Protein 6LG1 (pdb70)

InterPro domains:
  IPR002213 UDP-glucuronosyl/UDP-glucosyltransferase [PF00201] (281-412)
  IPR002213 UDP-glucuronosyl/UDP-glucosyltransferase [cd03784] (29-445)
  IPR035595 UDP-glycosyltransferase family, conserved site [PS00375] (358-401)
  IPR050481 UDP-glycosyltransferase, plant-type [PTHR48048] (31-477)

Nearest PDB structures (foldseek):
  6lg1-assembly1_A  TM=1.002E+00  e=9.112E-84  Landoltia punctata
  6lg1-assembly1_B  TM=9.863E-01  e=6.901E-71  Landoltia punctata
  6lf6-assembly1_A  TM=9.374E-01  e=2.890E-48  Zea mays
  6lfn-assembly1_A  TM=9.465E-01  e=1.742E-45  Landoltia punctata
  6jen-assembly2_B  TM=8.978E-01  e=1.172E-30  Phytolacca americana

Sequence (854 aa):
AVPHVALLPSSGMGHLTPFLRLAAALASHGCVITFITPTPVVSAAEARHVEAFISSSPLFRRLEFPLLPFDVSSVVSDDPFFLQFERISRSARHLGPVLSSVSPPLSALILDVTLTSSILPIAAEISLPAYILFTSSAGMLSLCLSYPEIAASGVTIKIPGVAEDLAPSSLPQPLRDPRNLFTGQFIENGRAMARADGIIINTWEALEPATLAALQGSKAVSGFPLVIPVGPLLADLVIPWLDAQPASSVVFVSFGSRTALSAEQLRELAAGLESSGCRFLWVLELLGEGFLQRVEWKGKVVSGWVDQRAVLDHPSVGGFVSHCGWNSVTEAALGGMRVLAWPRHGDQRINAMVVEKSGLGKWPSLWTWEGDDEIVRREEIAGRVAELMASPAAAAAAAKVKEEAVRAATAGGSSQRQLEDLVSRFTCSAVPHVALLPSSGMGHLTPFLRLAAALASHGCVITFITPTPVVSAAEARHVEAFISSSPLFRRLEFPLLPFSDDPFFLQFERISRSARHLGPVLSSVSPPLSALILDVTLTSSILPIAAEISLPAYILFTSSAGMLSLCLSYPEIAASGTIKIPGVAEDLAPSSLPQPLRDPRNLFTGQFIENGRAMARADGIIINTWEALEPATLAALQGSKAVSGFPLVIPVGPLLAAADDLVIPWLDAQPASSVVFVSFGSRTALSAEQLRELAAGLESSGCRFLWVLELLGEGFLQRVEWKGKVVSGWVDQRAVLDHPSVGGFVSHCGWNSVTEAALGGMRVLAWPRHGDQRINAMVVEKSGLGKWPSLWTWEGDDEIVRREEIAGRVAELMASPAAAAAAAKVKEEAVRAATAGGSSQRQLEDLVSRFTCS

Secondary structure (DSSP, 8-state):
---EEEEEPPSSHHHHHHHHHHHHHHHHTT-EEEEEEEES-S-HHHHHHHHHHHHH-TTEEEEEEEPPPP-GGG--TT-HHHHHHHHHHHTHHHHHHHHHH-SSPPSEEEEESTTHHHHHHHHHHTT--EEEEE-S-HHHHHHHHHHHHHHT-------TTT-SS--GGGS-GGGGSSSSHHHHHHHHHHHHHHHSSEEEES--TTTSHHHHHHHHHH--STTS-SEEE-PPP----HHHHHHHSPTT-EEEEE--S-----HHHHHHHHHHHHHH-SEEEEE---S-SSHHHHTTTTEEEE-S---HHHHHH-SSEEEEEE---HHHHHHHHHHT-EEEE---STTHHHHHHHHHHHTSEE--TTSPPSSS--PPPHHHHHHHHHHHHH-HHHHHHHHHHHHHHHHHHSTTSHHHHHHHHHHHHHS--/---EEEEE--SSHHHHHHHHHHHHHHHHTT-EEEEEEEES-S-HHHHHHHHHHHHH-TTEEEEEEE-------HHHHHHHHHHHTHHHHHHHHHH-SSPPSEEEEESTTHHHHHHHHHHTT--EEEEE-S-HHHHHHHHHHHHHHHT----BTTTBSS--GGGS-GGGGSSSSHHHHHHHHHHHHHHHSSEEEES--TTTSHHHHHHHHH-EETTTEESEEE-PPP---GGGGTHHHHHHSPTT-EEEEE--S-----HHHHHHHHHHHHHH-SEEEEE---SSTTHHHHHTTTEEEE-S---HHHHHT-TTEEEEEE---HHHHHHHHHHT-EEEE---STTHHHHHHHHHHHTSEE--TTS--SS--PPPPHHHHHHHHHHHHH-HHHHHHHHHHHHHHHHHHSTTSHHHHHHHHHHHHHS--

Radius of gyration: 30.77 Å; Cα contacts (8 Å, |Δi|>4): 1599; chains: 2; bounding box: 65×86×75 Å

Solvent-accessible surface area: 35211 Å² total; per-residue (Å²): 140,71,15,4,0,0,0,20,27,25,55,23,31,32,55,7,26,1,0,10,49,2,0,28,29,5,9,98,45,45,2,23,0,7,3,1,32,47,44,110,57,101,34,78,80,38,37,84,81,24,61,67,36,35,86,80,25,119,68,17,99,78,58,72,20,104,32,56,105,92,67,96,110,81,76,87,101,100,29,109,138,58,74,48,56,97,34,54,14,60,14,9,104,68,10,5,94,44,4,74,86,20,92,52,109,19,27,1,0,4,1,0,17,39,16,0,28,28,4,17,69,12,3,81,142,52,99,23,56,5,19,0,0,8,15,9,0,0,3,16,0,3,3,9,44,32,25,28,98,20,68,93,87,57,127,57,31,51,6,90,20,30,35,55,46,7,18,51,26,5,12,4,48,51,3,80,86,103,98,52,74,56,6,31,29,26,37,111,20,2,54,1,1,40,168,2,43,0,1,5,0,6,0,2,80,43,15,11,80,72,7,7,63,41,8,128,55,58,64,51,4,108,89,39,72,6,16,8,15,12,0,3,12,103,96,118,149,5,53,82,50,0,92,83,20,66,83,63,23,0,0,1,3,7,17,34,78,66,47,72,27,36,55,118,6,28,44,20,8,15,17,0,2,35,70,22,49,24,68,1,0,17,18,98,149,93,110,27,132,26,19,92,82,148,2,65,170,21,7,26,42,29,91,48,192,22,79,34,64,37,0,8,104,26,97,3,8,8,0,0,6,0,15,0,12,8,27,7,1,6,21,0,0,47,22,15,10,19,0,0,0,3,1,12,74,18,35,9,14,9,0,0,17,15,0,6,75,33,18,0,6,16,12,0,24,58,8,17,10,69,52,48,111,118,50,8,132,79,87,44,4,13,40,31,2,27,20,1,27,39,1,75,24,11,40,63,35,0,48,110,15,81,98,71,0,63,79,6,15,71,90,75,8,52,2,67,53,32,13,61,68,2,25,54,91,23,63,94,169,144,71,18,3,0,0,0,14,18,25,58,22,21,34,48,11,31,1,0,20,25,2,0,30,28,4,14,95,51,45,0,14,0,7,1,3,28,51,46,104,62,102,31,85,73,34,38,81,75,20,60,64,42,20,87,89,28,113,82,22,96,66,59,85,11,97,14,74,72,150,147,103,32,112,174,86,78,35,80,103,18,55,15,49,15,13,99,61,13,3,94,42,6,76,90,30,91,61,115,20,26,0,0,1,0,0,19,52,15,0,33,24,4,20,79,13,0,76,141,57,101,23,48,4,15,0,1,8,21,8,0,0,6,20,0,3,8,9,37,24,30,33,93,33,62,95,96,79,77,53,55,13,87,7,45,22,64,55,10,27,48,31,8,14,5,37,61,3,97,67,113,100,45,82,65,8,38,42,18,38,104,26,2,46,10,1,54,169,2,52,0,0,2,0,4,0,0,96,46,8,8,79,70,7,15,65,47,11,132,58,32,164,6,91,69,79,27,57,4,11,1,18,10,0,4,11,114,102,120,33,16,64,76,0,60,82,42,0,91,81,26,62,80,56,22,0,0,0,1,3,8,35,77,65,42,74,30,70,64,130,10,35,47,51,7,10,40,0,2,57,68,9,64,24,84,0,0,6,16,90,146,50,110,30,131,35,25,87,86,142,2,58,96,62,1,29,33,24,90,36,162,17,65,32,49,40,0,3,102,30,96,3,0,4,0,0,7,0,15,0,12,11,19,9,0,1,16,0,0,32,16,13,21,19,1,4,0,4,5,14,62,16,30,10,14,6,0,0,20,15,0,7,66,33,24,0,8,22,12,2,21,60,14,20,13,78,56,54,138,116,89,9,156,9,74,52,4,11,36,31,3,32,33,6,22,47,0,77,26,14,38,68,38,0,50,138,10,87,114,74,0,63,70,9,22,74,77,74,12,52,3,79,52,52,15,67,95,4,17,52,93,18,78,81,168

Organism: Landoltia punctata (NCBI:txid50518)

B-factor: mean 77.18, std 18.78, range [30.0, 164.06]

Structure (mmCIF, N/CA/C/O backbone):
data_6LG1
#
_entry.id   6LG1
#
_cell.length_a   77.447
_cell.length_b   87.703
_cell.length_c   201.328
_cell.angle_alpha   90.000
_cell.angle_beta   90.000
_cell.angle_gamma   90.000
#
_symmetry.space_group_name_H-M   'P 21 21 21'
#
loop_
_entity.id
_entity.type
_entity.pdbx_description
1 polymer LpCGTa
2 non-polymer "URIDINE-5'-DIPHOSPHATE"
3 water water
#
loop_
_atom_site.group_PDB
_atom_site.id
_atom_site.type_symbol
_atom_site.label_atom_id
_atom_site.label_alt_id
_atom_site.label_comp_id
_atom_site.label_asym_id
_atom_site.label_entity_id
_atom_site.label_seq_id
_atom_site.pdbx_PDB_ins_code
_atom_site.Cartn_x
_atom_site.Cartn_y
_atom_site.Cartn_z
_atom_site.occupancy
_atom_site.B_iso_or_equiv
_atom_site.auth_seq_id
_atom_site.auth_comp_id
_atom_site.auth_asym_id
_atom_site.auth_atom_id
_atom_site.pdbx_PDB_model_num
ATOM 1 N N . ALA A 1 28 ? -29.405 -23.676 -9.468 1.00 101.17 27 ALA A N 1
ATOM 2 C CA . ALA A 1 28 ? -28.430 -24.541 -8.767 1.00 95.38 27 ALA A CA 1
ATOM 3 C C . ALA A 1 28 ? -28.064 -23.904 -7.428 1.00 100.94 27 ALA A C 1
ATOM 4 O O . ALA A 1 28 ? -28.281 -22.696 -7.274 1.00 104.50 27 ALA A O 1
ATOM 6 N N . VAL A 1 29 ? -27.555 -24.704 -6.492 1.00 98.00 28 VAL A N 1
ATOM 7 C CA . VAL A 1 29 ? -27.154 -24.161 -5.165 1.00 93.17 28 VAL A CA 1
ATOM 8 C C . VAL A 1 29 ? -25.933 -23.284 -5.411 1.00 89.48 28 VAL A C 1
ATOM 9 O O . VAL A 1 29 ? -25.068 -23.708 -6.175 1.00 85.50 28 VAL A O 1
ATOM 11 N N . PRO A 1 30 ? -25.830 -22.099 -4.782 1.00 89.35 29 PRO A N 1
ATOM 12 C CA . PRO A 1 30 ? -24.701 -21.203 -4.999 1.00 86.81 29 PRO A CA 1
ATOM 13 C C . PRO A 1 30 ? -23.374 -21.827 -4.563 1.00 82.63 29 PRO A C 1
ATOM 14 O O . PRO A 1 30 ? -23.345 -22.480 -3.560 1.00 80.71 29 PRO A O 1
ATOM 18 N N . HIS A 1 31 ? -22.329 -21.582 -5.353 1.00 83.37 30 HIS A N 1
ATOM 19 C CA . HIS A 1 31 ? -20.977 -22.083 -5.137 1.00 78.87 30 HIS A CA 1
ATOM 20 C C . HIS A 1 31 ? -20.053 -20.881 -5.020 1.00 81.67 30 HIS A C 1
ATOM 21 O O . HIS A 1 31 ? -20.029 -20.019 -5.908 1.00 78.28 30 HIS A O 1
ATOM 28 N N . VAL A 1 32 ? -19.327 -20.805 -3.914 1.00 82.90 31 VAL A N 1
ATOM 29 C CA . VAL A 1 32 ? -18.487 -19.661 -3.598 1.00 75.92 31 VAL A CA 1
ATOM 30 C C . VAL A 1 32 ? -17.051 -20.148 -3.452 1.00 78.92 31 VAL A C 1
ATOM 31 O O . VAL A 1 32 ? -16.804 -21.253 -2.949 1.00 79.34 31 VAL A O 1
ATOM 35 N N . ALA A 1 33 ? -16.110 -19.327 -3.912 1.00 75.23 32 ALA A N 1
ATOM 36 C CA . ALA A 1 33 ? -14.689 -19.634 -3.876 1.00 75.51 32 ALA A CA 1
ATOM 37 C C . ALA A 1 33 ? -13.981 -18.736 -2.864 1.00 74.24 32 ALA A C 1
ATOM 38 O O . ALA A 1 33 ? -14.112 -17.508 -2.921 1.00 70.50 32 ALA A O 1
ATOM 40 N N . LEU A 1 34 ? -13.221 -19.348 -1.959 1.00 68.57 33 LEU A N 1
ATOM 41 C CA . LEU A 1 34 ? -12.493 -18.643 -0.914 1.00 64.55 33 LEU A CA 1
ATOM 42 C C . LEU A 1 34 ? -10.997 -18.758 -1.159 1.00 69.47 33 LEU A C 1
ATOM 43 O O . LEU A 1 34 ? -10.475 -19.864 -1.333 1.00 74.54 33 LEU A O 1
ATOM 48 N N . LEU A 1 35 ? -10.304 -17.626 -1.159 1.00 68.07 34 LEU A N 1
ATOM 49 C CA . LEU A 1 35 ? -8.857 -17.592 -1.353 1.00 68.91 34 LEU A CA 1
ATOM 50 C C . LEU A 1 35 ? -8.224 -16.816 -0.201 1.00 74.52 34 LEU A C 1
ATOM 51 O O . LEU A 1 35 ? -7.882 -15.630 -0.333 1.00 74.85 34 LEU A O 1
ATOM 56 N N . PRO A 1 36 ? -8.078 -17.452 0.959 1.00 69.09 35 PRO A N 1
ATOM 57 C CA . PRO A 1 36 ? -7.595 -16.733 2.142 1.00 73.05 35 PRO A CA 1
ATOM 58 C C . PRO A 1 36 ? -6.092 -16.497 2.069 1.00 72.27 35 PRO A C 1
ATOM 59 O O . PRO A 1 36 ? -5.366 -17.222 1.387 1.00 74.01 35 PRO A O 1
ATOM 63 N N . SER A 1 37 ? -5.619 -15.475 2.783 1.00 70.78 36 SER A N 1
ATOM 64 C CA . SER A 1 37 ? -4.178 -15.354 2.956 1.00 73.54 36 SER A CA 1
ATOM 65 C C . SER A 1 37 ? -3.710 -16.148 4.172 1.00 70.08 36 SER A C 1
ATOM 66 O O . SER A 1 37 ? -4.497 -16.597 5.000 1.00 73.12 36 SER A O 1
ATOM 68 N N . SER A 1 38 ? -2.396 -16.301 4.268 1.00 73.87 37 SER A N 1
ATOM 69 C CA . SER A 1 38 ? -1.765 -17.033 5.355 1.00 68.33 37 SER A CA 1
ATOM 70 C C . SER A 1 38 ? -2.001 -16.349 6.701 1.00 68.78 37 SER A C 1
ATOM 71 O O . SER A 1 38 ? -2.140 -15.127 6.790 1.00 73.65 37 SER A O 1
ATOM 73 N N . GLY A 1 39 ? -2.053 -17.147 7.761 1.00 71.19 38 GLY A N 1
ATOM 74 C CA . GLY A 1 39 ? -2.111 -16.592 9.104 1.00 66.62 38 GLY A CA 1
ATOM 75 C C . GLY A 1 39 ? -3.424 -16.849 9.808 1.00 65.12 38 GLY A C 1
ATOM 76 O O . GLY A 1 39 ? -4.482 -16.645 9.215 1.00 67.82 38 GLY A O 1
ATOM 77 N N . MET A 1 40 ? -3.390 -17.280 11.072 1.00 67.13 39 MET A N 1
ATOM 78 C CA . MET A 1 40 ? -4.640 -17.638 11.745 1.00 64.16 39 MET A CA 1
ATOM 79 C C . MET A 1 40 ? -5.554 -16.438 11.909 1.00 65.81 39 MET A C 1
ATOM 80 O O . MET A 1 40 ? -6.778 -16.578 11.921 1.00 69.89 39 MET A O 1
ATOM 85 N N . GLY A 1 41 ? -4.989 -15.257 12.084 1.00 63.83 40 GLY A N 1
ATOM 86 C CA . GLY A 1 41 ? -5.835 -14.087 12.192 1.00 67.43 40 GLY A CA 1
ATOM 87 C C . GLY A 1 41 ? -6.615 -13.822 10.918 1.00 67.37 40 GLY A C 1
ATOM 88 O O . GLY A 1 41 ? -7.729 -13.299 10.953 1.00 65.01 40 GLY A O 1
ATOM 89 N N . HIS A 1 42 ? -6.039 -14.167 9.775 1.00 67.02 41 HIS A N 1
ATOM 90 C CA . HIS A 1 42 ? -6.784 -13.998 8.536 1.00 70.11 41 HIS A CA 1
ATOM 91 C C . HIS A 1 42 ? -7.600 -15.244 8.233 1.00 65.36 41 HIS A C 1
ATOM 92 O O . HIS A 1 42 ? -8.698 -15.166 7.673 1.00 64.98 41 HIS A O 1
ATOM 99 N N . LEU A 1 43 ? -7.109 -16.397 8.649 1.00 61.15 42 LEU A N 1
ATOM 100 C CA . LEU A 1 43 ? -7.759 -17.632 8.257 1.00 62.56 42 LEU A CA 1
ATOM 101 C C . LEU A 1 43 ? -9.043 -17.844 9.028 1.00 64.33 42 LEU A C 1
ATOM 102 O O . LEU A 1 43 ? -10.042 -18.307 8.469 1.00 68.27 42 LEU A O 1
ATOM 107 N N . THR A 1 44 ? -9.042 -17.492 10.306 1.00 68.52 43 THR A N 1
ATOM 108 C CA . THR A 1 44 ? -10.227 -17.721 11.124 1.00 67.98 43 THR A CA 1
ATOM 109 C C . THR A 1 44 ? -11.483 -17.072 10.573 1.00 64.13 43 THR A C 1
ATOM 110 O O . THR A 1 44 ? -12.503 -17.777 10.464 1.00 65.11 43 THR A O 1
ATOM 114 N N . PRO A 1 45 ? -11.500 -15.792 10.198 1.00 61.71 44 PRO A N 1
ATOM 115 C CA . PRO A 1 45 ? -12.724 -15.268 9.571 1.00 65.80 44 PRO A CA 1
ATOM 116 C C . PRO A 1 45 ? -13.161 -16.076 8.358 1.00 67.65 44 PRO A C 1
ATOM 117 O O . PRO A 1 45 ? -14.352 -16.397 8.252 1.00 68.02 44 PRO A O 1
ATOM 121 N N . PHE A 1 46 ? -12.247 -16.430 7.445 1.00 65.86 45 PHE A N 1
ATOM 122 C CA . PHE A 1 46 ? -12.674 -17.178 6.269 1.00 65.37 45 PHE A CA 1
ATOM 123 C C . PHE A 1 46 ? -13.430 -18.421 6.675 1.00 64.68 45 PHE A C 1
ATOM 124 O O . PHE A 1 46 ? -14.542 -18.656 6.198 1.00 66.68 45 PHE A O 1
ATOM 132 N N . LEU A 1 47 ? -12.869 -19.194 7.600 1.00 63.09 46 LEU A N 1
ATOM 133 C CA . LEU A 1 47 ? -13.516 -20.426 8.019 1.00 64.85 46 LEU A CA 1
ATOM 134 C C . LEU A 1 47 ? -14.871 -20.136 8.643 1.00 64.57 46 LEU A C 1
ATOM 135 O O . LEU A 1 47 ? -15.875 -20.770 8.301 1.00 63.95 46 LEU A O 1
ATOM 140 N N . ARG A 1 48 ? -14.924 -19.143 9.525 1.00 66.39 47 ARG A N 1
ATOM 141 C CA . ARG A 1 48 ? -16.188 -18.769 10.143 1.00 69.53 47 ARG A CA 1
ATOM 142 C C . ARG A 1 48 ? -17.187 -18.257 9.102 1.00 67.86 47 ARG A C 1
ATOM 143 O O . ARG A 1 48 ? -18.373 -18.607 9.148 1.00 66.94 47 ARG A O 1
ATOM 151 N N . LEU A 1 49 ? -16.719 -17.480 8.120 1.00 64.99 48 LEU A N 1
ATOM 152 C CA . LEU A 1 49 ? -17.612 -17.044 7.047 1.00 61.58 48 LEU A CA 1
ATOM 153 C C . LEU A 1 49 ? -18.069 -18.221 6.204 1.00 64.71 48 LEU A C 1
ATOM 154 O O . LEU A 1 49 ? -19.247 -18.309 5.847 1.00 66.10 48 LEU A O 1
ATOM 159 N N . ALA A 1 50 ? -17.145 -19.126 5.862 1.00 67.77 49 ALA A N 1
ATOM 160 C CA . ALA A 1 50 ? -17.495 -20.340 5.123 1.00 65.63 49 ALA A CA 1
ATOM 161 C C . ALA A 1 50 ? -18.583 -21.138 5.832 1.00 67.11 49 ALA A C 1
ATOM 162 O O . ALA A 1 50 ? -19.556 -21.565 5.202 1.00 68.32 49 ALA A O 1
ATOM 164 N N . ALA A 1 51 ? -18.442 -21.344 7.144 1.00 67.11 50 ALA A N 1
ATOM 165 C CA . ALA A 1 51 ? -19.477 -22.043 7.904 1.00 66.61 50 ALA A CA 1
ATOM 166 C C . ALA A 1 51 ? -20.804 -21.287 7.868 1.00 66.53 50 ALA A C 1
ATOM 167 O O . ALA A 1 51 ? -21.867 -21.890 7.675 1.00 65.63 50 ALA A O 1
ATOM 169 N N . ALA A 1 52 ? -20.763 -19.964 8.048 1.00 63.68 51 ALA A N 1
ATOM 170 C CA . ALA A 1 52 ? -21.981 -19.163 7.994 1.00 64.82 51 ALA A CA 1
ATOM 171 C C . ALA A 1 52 ? -22.645 -19.254 6.625 1.00 70.68 51 ALA A C 1
ATOM 172 O O . ALA A 1 52 ? -23.856 -19.490 6.523 1.00 73.92 51 ALA A O 1
ATOM 174 N N . LEU A 1 53 ? -21.869 -19.065 5.561 1.00 68.95 52 LEU A N 1
ATOM 175 C CA . LEU A 1 53 ? -22.404 -19.206 4.213 1.00 68.29 52 LEU A CA 1
ATOM 176 C C . LEU A 1 53 ? -22.969 -20.601 3.975 1.00 70.56 52 LEU A C 1
ATOM 177 O O . LEU A 1 53 ? -24.080 -20.741 3.458 1.00 71.73 52 LEU A O 1
ATOM 182 N N . ALA A 1 54 ? -22.220 -21.647 4.330 1.00 69.67 53 ALA A N 1
ATOM 183 C CA . ALA A 1 54 ? -22.756 -22.999 4.190 1.00 66.44 53 ALA A CA 1
ATOM 184 C C . ALA A 1 54 ? -24.079 -23.147 4.936 1.00 71.07 53 ALA A C 1
ATOM 185 O O . ALA A 1 54 ? -25.028 -23.728 4.406 1.00 69.53 53 ALA A O 1
ATOM 187 N N . SER A 1 55 ? -24.169 -22.605 6.158 1.00 75.55 54 SER A N 1
ATOM 188 C CA . SER A 1 55 ? -25.409 -22.693 6.929 1.00 75.18 54 SER A CA 1
ATOM 189 C C . SER A 1 55 ? -26.592 -22.153 6.138 1.00 73.01 54 SER A C 1
ATOM 190 O O . SER A 1 55 ? -27.675 -22.747 6.134 1.00 73.25 54 SER A O 1
ATOM 193 N N . HIS A 1 56 ? -26.407 -21.022 5.473 1.00 67.30 55 HIS A N 1
ATOM 194 C CA . HIS A 1 56 ? -27.449 -20.456 4.628 1.00 71.31 55 HIS A CA 1
ATOM 195 C C . HIS A 1 56 ? -27.352 -21.032 3.206 1.00 74.97 55 HIS A C 1
ATOM 196 O O . HIS A 1 56 ? -27.383 -20.326 2.192 1.00 84.39 55 HIS A O 1
ATOM 199 N N . GLY A 1 57 ? -27.211 -22.352 3.149 1.00 66.37 56 GLY A N 1
ATOM 200 C CA . GLY A 1 57 ? -27.369 -23.064 1.888 1.00 71.82 56 GLY A CA 1
ATOM 201 C C . GLY A 1 57 ? -26.305 -22.823 0.841 1.00 73.25 56 GLY A C 1
ATOM 202 O O . GLY A 1 57 ? -26.627 -22.730 -0.350 1.00 81.16 56 GLY A O 1
ATOM 203 N N . CYS A 1 58 ? -25.041 -22.757 1.235 1.00 73.74 57 CYS A N 1
ATOM 204 C CA . CYS A 1 58 ? -23.985 -22.563 0.249 1.00 74.66 57 CYS A CA 1
ATOM 205 C C . CYS A 1 58 ? -22.961 -23.693 0.273 1.00 74.84 57 CYS A C 1
ATOM 206 O O . CYS A 1 58 ? -22.704 -24.318 1.305 1.00 75.25 57 CYS A O 1
ATOM 209 N N . VAL A 1 59 ? -22.368 -23.941 -0.886 1.00 77.40 58 VAL A N 1
ATOM 210 C CA . VAL A 1 59 ? -21.222 -24.835 -1.011 1.00 79.66 58 VAL A CA 1
ATOM 211 C C . VAL A 1 59 ? -19.987 -23.966 -1.239 1.00 78.72 58 VAL A C 1
ATOM 212 O O . VAL A 1 59 ? -19.961 -23.118 -2.144 1.00 73.64 58 VAL A O 1
ATOM 216 N N . ILE A 1 60 ? -18.992 -24.131 -0.373 1.00 78.15 59 ILE A N 1
ATOM 217 C CA . ILE A 1 60 ? -17.817 -23.279 -0.368 1.00 74.23 59 ILE A CA 1
ATOM 218 C C . ILE A 1 60 ? -16.644 -24.108 -0.839 1.00 73.43 59 ILE A C 1
ATOM 219 O O . ILE A 1 60 ? -16.380 -25.195 -0.308 1.00 74.82 59 ILE A O 1
ATOM 224 N N . THR A 1 61 ? -15.945 -23.553 -1.822 1.00 73.22 60 THR A N 1
ATOM 225 C CA . THR A 1 61 ? -14.711 -24.174 -2.339 1.00 78.93 60 THR A CA 1
ATOM 226 C C . THR A 1 61 ? -13.549 -23.280 -1.926 1.00 75.28 60 THR A C 1
ATOM 227 O O . THR A 1 61 ? -13.541 -22.107 -2.301 1.00 68.67 60 THR A O 1
ATOM 231 N N . PHE A 1 62 ? -12.644 -23.848 -1.142 1.00 75.26 61 PHE A N 1
ATOM 232 C CA . PHE A 1 62 ? -11.452 -23.192 -0.653 1.00 71.46 61 PHE A CA 1
ATOM 233 C C . PHE A 1 62 ? -10.334 -23.343 -1.662 1.00 73.34 61 PHE A C 1
ATOM 234 O O . PHE A 1 62 ? -9.917 -24.466 -1.957 1.00 76.51 61 PHE A O 1
ATOM 242 N N . ILE A 1 63 ? -9.839 -22.224 -2.176 1.00 69.29 62 ILE A N 1
ATOM 243 C CA . ILE A 1 63 ? -8.679 -22.245 -3.052 1.00 70.42 62 ILE A CA 1
ATOM 244 C C . ILE A 1 63 ? -7.464 -22.190 -2.145 1.00 72.50 62 ILE A C 1
ATOM 245 O O . ILE A 1 63 ? -7.147 -21.143 -1.590 1.00 77.28 62 ILE A O 1
ATOM 250 N N . THR A 1 64 ? -6.799 -23.319 -1.968 1.00 75.18 63 THR A N 1
ATOM 251 C CA . THR A 1 64 ? -5.625 -23.379 -1.134 1.00 77.86 63 THR A CA 1
ATOM 252 C C . THR A 1 64 ? -4.423 -23.679 -2.014 1.00 84.34 63 THR A C 1
ATOM 253 O O . THR A 1 64 ? -4.444 -24.668 -2.753 1.00 92.71 63 THR A O 1
ATOM 256 N N . PRO A 1 65 ? -3.362 -22.889 -1.949 1.00 80.63 64 PRO A N 1
ATOM 257 C CA . PRO A 1 65 ? -2.189 -23.137 -2.786 1.00 83.83 64 PRO A CA 1
ATOM 258 C C . PRO A 1 65 ? -1.311 -24.263 -2.248 1.00 89.73 64 PRO A C 1
ATOM 259 O O . PRO A 1 65 ? -1.355 -24.623 -1.072 1.00 89.08 64 PRO A O 1
ATOM 263 N N . THR A 1 66 ? -0.491 -24.810 -3.149 1.00 93.37 65 THR A N 1
ATOM 264 C CA . THR A 1 66 ? 0.537 -25.789 -2.826 1.00 90.23 65 THR A CA 1
ATOM 265 C C . THR A 1 66 ? 1.896 -25.277 -3.291 1.00 98.92 65 THR A C 1
ATOM 266 O O . THR A 1 66 ? 2.045 -24.909 -4.475 1.00 93.32 65 THR A O 1
ATOM 269 N N . PRO A 1 67 ? 2.930 -25.265 -2.416 1.00 103.87 66 PRO A N 1
ATOM 270 C CA . PRO A 1 67 ? 3.050 -25.837 -1.060 1.00 97.17 66 PRO A CA 1
ATOM 271 C C . PRO A 1 67 ? 2.366 -25.016 0.024 1.00 94.45 66 PRO A C 1
ATOM 272 O O . PRO A 1 67 ? 2.394 -23.789 -0.063 1.00 96.91 66 PRO A O 1
ATOM 276 N N . VAL A 1 68 ? 1.778 -25.670 1.030 1.00 96.82 67 VAL A N 1
ATOM 277 C CA . VAL A 1 68 ? 1.100 -24.923 2.085 1.00 100.87 67 VAL A CA 1
ATOM 278 C C . VAL A 1 68 ? 2.117 -24.064 2.814 1.00 97.79 67 VAL A C 1
ATOM 279 O O . VAL A 1 68 ? 3.258 -24.483 3.048 1.00 99.72 67 VAL A O 1
ATOM 281 N N . VAL A 1 69 ? 1.717 -22.834 3.139 1.00 96.54 68 VAL A N 1
ATOM 282 C CA . VAL A 1 69 ? 2.591 -21.947 3.905 1.00 101.36 68 VAL A CA 1
ATOM 283 C C . VAL A 1 69 ? 2.967 -22.590 5.236 1.00 98.40 68 VAL A C 1
ATOM 284 O O . VAL A 1 69 ? 4.146 -22.670 5.607 1.00 88.77 68 VAL A O 1
ATOM 288 N N . SER A 1 70 ? 1.961 -23.062 5.968 1.00 100.00 69 SER A N 1
ATOM 289 C CA . SER A 1 70 ? 2.134 -23.667 7.278 1.00 97.47 69 SER A CA 1
ATOM 290 C C . SER A 1 70 ? 1.428 -25.014 7.306 1.00 91.68 69 SER A C 1
ATOM 291 O O . SER A 1 70 ? 0.275 -25.126 6.879 1.00 92.50 69 SER A O 1
ATOM 294 N N . ALA A 1 71 ? 2.119 -26.038 7.797 1.00 87.90 70 ALA A N 1
ATOM 295 C CA . ALA A 1 71 ? 1.436 -27.300 8.024 1.00 87.26 70 ALA A CA 1
ATOM 296 C C . ALA A 1 71 ? 0.336 -27.128 9.065 1.00 83.22 70 ALA A C 1
ATOM 297 O O . ALA A 1 71 ? -0.796 -27.581 8.860 1.00 82.24 70 ALA A O 1
ATOM 299 N N . ALA A 1 72 ? 0.635 -26.428 10.165 1.00 82.80 71 ALA A N 1
ATOM 300 C CA . ALA A 1 72 ? -0.327 -26.331 11.262 1.00 84.35 71 ALA A CA 1
ATOM 301 C C . ALA A 1 72 ? -1.619 -25.664 10.809 1.00 81.74 71 ALA A C 1
ATOM 302 O O . ALA A 1 72 ? -2.715 -26.142 11.121 1.00 77.55 71 ALA A O 1
ATOM 304 N N . GLU A 1 73 ? -1.513 -24.564 10.065 1.00 80.17 72 GLU A N 1
ATOM 305 C CA . GLU A 1 73 ? -2.707 -23.966 9.475 1.00 79.79 72 GLU A CA 1
ATOM 306 C C . GLU A 1 73 ? -3.374 -24.923 8.490 1.00 78.62 72 GLU A C 1
ATOM 307 O O . GLU A 1 73 ? -4.602 -25.069 8.486 1.00 72.50 72 GLU A O 1
ATOM 313 N N . ALA A 1 74 ? -2.578 -25.600 7.663 1.00 81.39 73 ALA A N 1
ATOM 314 C CA . ALA A 1 74 ? -3.147 -26.497 6.669 1.00 81.94 73 ALA A CA 1
ATOM 315 C C . ALA A 1 74 ? -3.927 -27.628 7.321 1.00 82.66 73 ALA A C 1
ATOM 316 O O . ALA A 1 74 ? -4.965 -28.050 6.798 1.00 86.82 73 ALA A O 1
ATOM 318 N N . ARG A 1 75 ? -3.438 -28.149 8.453 1.00 80.03 74 ARG A N 1
ATOM 319 C CA . ARG A 1 75 ? -4.172 -29.199 9.163 1.00 81.64 74 ARG A CA 1
ATOM 320 C C . ARG A 1 75 ? -5.497 -28.673 9.706 1.00 81.00 74 ARG A C 1
ATOM 321 O O . ARG A 1 75 ? -6.509 -29.385 9.706 1.00 78.35 74 ARG A O 1
ATOM 324 N N . HIS A 1 76 ? -5.506 -27.422 10.173 1.00 84.91 75 HIS A N 1
ATOM 325 C CA . HIS A 1 76 ? -6.734 -26.801 10.651 1.00 77.93 75 HIS A CA 1
ATOM 326 C C . HIS A 1 76 ? -7.771 -26.730 9.540 1.00 74.30 75 HIS A C 1
ATOM 327 O O . HIS A 1 76 ? -8.926 -27.119 9.737 1.00 74.10 75 HIS A O 1
ATOM 334 N N . VAL A 1 77 ? -7.359 -26.268 8.354 1.00 76.34 76 VAL A N 1
ATOM 335 C CA . VAL A 1 77 ? -8.242 -26.199 7.186 1.00 75.16 76 VAL A CA 1
ATOM 336 C C . VAL A 1 77 ? -8.723 -27.590 6.762 1.00 78.96 76 VAL A C 1
ATOM 337 O O . VAL A 1 77 ? -9.907 -27.791 6.469 1.00 76.30 76 VAL A O 1
ATOM 341 N N . GLU A 1 78 ? -7.813 -28.566 6.691 1.00 78.23 77 GLU A N 1
ATOM 342 C CA . GLU A 1 78 ? -8.213 -29.914 6.301 1.00 74.19 77 GLU A CA 1
ATOM 343 C C . GLU A 1 78 ? -9.299 -30.455 7.230 1.00 76.88 77 GLU A C 1
ATOM 344 O O . GLU A 1 78 ? -10.293 -31.026 6.765 1.00 77.91 77 GLU A O 1
ATOM 346 N N . ALA A 1 79 ? -9.150 -30.246 8.544 1.00 74.20 78 ALA A N 1
ATOM 347 C CA . ALA A 1 79 ? -10.173 -30.683 9.495 1.00 75.82 78 ALA A CA 1
ATOM 348 C C . ALA A 1 79 ? -11.506 -29.997 9.241 1.00 77.45 78 ALA A C 1
ATOM 349 O O . ALA A 1 79 ? -12.573 -30.602 9.398 1.00 79.27 78 ALA A O 1
ATOM 351 N N . PHE A 1 80 ? -11.461 -28.730 8.859 1.00 78.86 79 PHE A N 1
ATOM 352 C CA . PHE A 1 80 ? -12.678 -28.006 8.528 1.00 78.25 79 PHE A CA 1
ATOM 353 C C . PHE A 1 80 ? -13.379 -28.616 7.312 1.00 75.71 79 PHE A C 1
ATOM 354 O O . PHE A 1 80 ? -14.599 -28.812 7.328 1.00 73.77 79 PHE A O 1
ATOM 362 N N . ILE A 1 81 ? -12.624 -28.941 6.256 1.00 75.62 80 ILE A N 1
ATOM 363 C CA . ILE A 1 81 ? -13.222 -29.499 5.043 1.00 77.76 80 ILE A CA 1
ATOM 364 C C . ILE A 1 81 ? -13.861 -30.849 5.346 1.00 82.86 80 ILE A C 1
ATOM 365 O O . ILE A 1 81 ? -14.887 -31.224 4.758 1.00 85.72 80 ILE A O 1
ATOM 370 N N . SER A 1 82 ? -13.270 -31.589 6.286 1.00 82.02 81 SER A N 1
ATOM 371 C CA . SER A 1 82 ? -13.773 -32.911 6.635 1.00 79.77 81 SER A CA 1
ATOM 372 C C . SER A 1 82 ? -15.127 -32.822 7.314 1.00 80.94 81 SER A C 1
ATOM 373 O O . SER A 1 82 ? -15.900 -33.786 7.289 1.00 76.61 81 SER A O 1
ATOM 375 N N . SER A 1 83 ? -15.440 -31.659 7.894 1.00 87.23 82 SER A N 1
ATOM 376 C CA . SER A 1 83 ? -16.657 -31.521 8.687 1.00 85.73 82 SER A CA 1
ATOM 377 C C . SER A 1 83 ? -17.891 -31.774 7.851 1.00 89.39 82 SER A C 1
ATOM 378 O O . SER A 1 83 ? -18.881 -32.321 8.351 1.00 95.25 82 SER A O 1
ATOM 381 N N . SER A 1 84 ? -17.870 -31.394 6.582 1.00 85.54 83 SER A N 1
ATOM 382 C CA . SER A 1 84 ? -19.137 -31.514 5.891 1.00 86.46 83 SER A CA 1
ATOM 383 C C . SER A 1 84 ? -18.933 -31.598 4.391 1.00 86.95 83 SER A C 1
ATOM 384 O O . SER A 1 84 ? -17.871 -31.233 3.861 1.00 84.79 83 SER A O 1
ATOM 387 N N . PRO A 1 85 ? -19.931 -32.099 3.683 1.00 85.80 84 PRO A N 1
ATOM 388 C CA . PRO A 1 85 ? -19.867 -32.156 2.228 1.00 86.84 84 PRO A CA 1
ATOM 389 C C . PRO A 1 85 ? -19.920 -30.799 1.554 1.00 86.27 84 PRO A C 1
ATOM 390 O O . PRO A 1 85 ? -19.464 -30.669 0.411 1.00 92.03 84 PRO A O 1
ATOM 394 N N . LEU A 1 86 ? -20.456 -29.780 2.231 1.00 82.29 85 LEU A N 1
ATOM 395 C CA . LEU A 1 86 ? -20.584 -28.455 1.628 1.00 81.90 85 LEU A CA 1
ATOM 396 C C . LEU A 1 86 ? -19.233 -27.760 1.469 1.00 80.05 85 LEU A C 1
ATOM 397 O O . LEU A 1 86 ? -19.061 -26.913 0.587 1.00 85.20 85 LEU A O 1
ATOM 402 N N . PHE A 1 87 ? -18.273 -28.076 2.317 1.00 80.81 86 PHE A N 1
ATOM 403 C 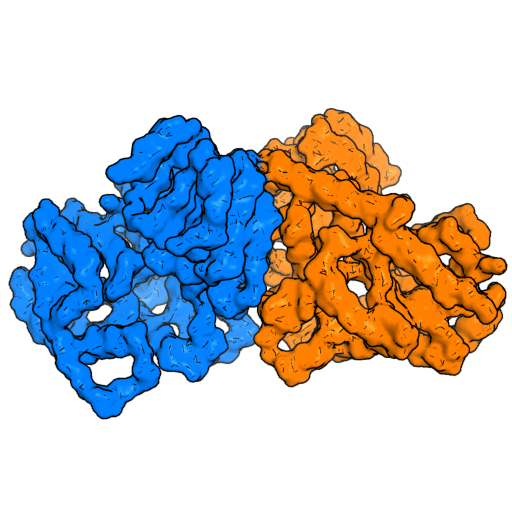CA . PHE A 1 87 ? -16.951 -27.491 2.173 1.00 80.64 86 PHE A CA 1
ATOM 404 C C . PHE A 1 87 ? -16.078 -28.336 1.252 1.00 81.28 86 PHE A C 1
ATOM 405 O O . PHE A 1 87 ? -16.111 -29.569 1.290 1.00 80.10 86 PHE A O 1
ATOM 413 N N . ARG A 1 88 ? -15.284 -27.656 0.430 1.00 80.43 87 ARG A N 1
ATOM 414 C CA . ARG A 1 88 ? -14.436 -28.321 -0.543 1.00 84.75 87 ARG A CA 1
ATOM 415 C C . ARG A 1 88 ? -13.058 -27.669 -0.587 1.00 83.62 87 ARG A C 1
ATOM 416 O O . ARG A 1 88 ? -12.889 -26.493 -0.256 1.00 77.25 87 ARG A O 1
ATOM 424 N N . ARG A 1 89 ? -12.079 -28.459 -1.041 1.00 86.10 88 ARG A N 1
ATOM 425 C CA . ARG A 1 89 ? -10.679 -28.061 -1.155 1.00 81.94 88 ARG A CA 1
ATOM 426 C C . ARG A 1 89 ? -10.237 -28.176 -2.607 1.00 72.06 88 ARG A C 1
ATOM 427 O O . ARG A 1 89 ? -10.396 -29.233 -3.217 1.00 77.77 88 ARG A O 1
ATOM 430 N N . LEU A 1 90 ? -9.685 -27.093 -3.150 1.00 68.19 89 LEU A N 1
ATOM 431 C CA . LEU A 1 90 ? -9.071 -27.066 -4.471 1.00 72.36 89 LEU A CA 1
ATOM 432 C C . LEU A 1 90 ? -7.698 -26.429 -4.347 1.00 78.34 89 LEU A C 1
ATOM 433 O O . LEU A 1 90 ? -7.563 -25.384 -3.711 1.00 86.19 89 LEU A O 1
ATOM 438 N N . GLU A 1 91 ? -6.682 -27.036 -4.951 1.00 82.85 90 GLU A N 1
ATOM 439 C CA . GLU A 1 91 ? -5.314 -26.569 -4.766 1.00 83.91 90 GLU A CA 1
ATOM 440 C C . GLU A 1 91 ? -4.734 -26.034 -6.070 1.00 84.74 90 GLU A C 1
ATOM 441 O O . GLU A 1 91 ? -4.833 -26.685 -7.114 1.00 92.59 90 GLU A O 1
ATOM 444 N N . PHE A 1 92 ? -4.117 -24.857 -5.972 1.00 77.19 91 PHE A N 1
ATOM 445 C CA . PHE A 1 92 ? -3.407 -24.225 -7.107 1.00 82.95 91 PHE A CA 1
ATOM 446 C C . PHE A 1 92 ? -1.923 -24.277 -6.754 1.00 92.77 91 PHE A C 1
ATOM 447 O O . PHE A 1 92 ? -1.550 -23.706 -5.729 1.00 95.52 91 PHE A O 1
ATOM 450 N N . PRO A 1 93 ? -1.055 -24.931 -7.549 1.00 92.08 92 PRO A N 1
ATOM 451 C CA . PRO A 1 93 ? 0.349 -25.044 -7.203 1.00 86.44 92 PRO A CA 1
ATOM 452 C C . PRO A 1 93 ? 0.977 -23.689 -7.517 1.00 89.59 92 PRO A C 1
ATOM 453 O O . PRO A 1 93 ? 0.733 -23.181 -8.573 1.00 90.50 92 PRO A O 1
ATOM 457 N N . LEU A 1 94 ? 1.745 -23.148 -6.579 1.00 91.63 93 LEU A N 1
ATOM 458 C CA . LEU A 1 94 ? 2.379 -21.858 -6.779 1.00 94.79 93 LEU A CA 1
ATOM 459 C C . LEU A 1 94 ? 3.452 -21.992 -7.858 1.00 93.75 93 LEU A C 1
ATOM 460 O O . LEU A 1 94 ? 4.170 -22.993 -7.922 1.00 99.36 93 LEU A O 1
ATOM 462 N N . LEU A 1 95 ? 3.518 -21.003 -8.747 1.00 98.42 94 LEU A N 1
ATOM 463 C CA . LEU A 1 95 ? 4.536 -21.003 -9.785 1.00 91.74 94 LEU A CA 1
ATOM 464 C C . LEU A 1 95 ? 5.919 -20.823 -9.157 1.00 87.22 94 LEU A C 1
ATOM 465 O O . LEU A 1 95 ? 6.071 -20.079 -8.182 1.00 81.26 94 LEU A O 1
ATOM 467 N N . PRO A 1 96 ? 6.939 -21.504 -9.690 1.00 87.14 95 PRO A N 1
ATOM 468 C CA . PRO A 1 96 ? 8.295 -21.348 -9.148 1.00 81.84 95 PRO A CA 1
ATOM 469 C C . PRO A 1 96 ? 8.787 -19.913 -9.276 1.00 78.10 95 PRO A C 1
ATOM 470 O O . PRO A 1 96 ? 8.500 -19.226 -10.255 1.00 87.27 95 PRO A O 1
ATOM 472 N N . PHE A 1 97 ? 9.528 -19.458 -8.272 1.00 73.91 96 PHE A N 1
ATOM 473 C CA . PHE A 1 97 ? 10.034 -18.090 -8.278 1.00 79.94 96 PHE A CA 1
ATOM 474 C C . PHE A 1 97 ? 11.226 -17.965 -9.223 1.00 83.21 96 PHE A C 1
ATOM 475 O O . PHE A 1 97 ? 11.964 -18.928 -9.451 1.00 80.59 96 PHE A O 1
ATOM 477 N N . ASP A 1 98 ? 11.401 -16.767 -9.790 1.00 82.53 97 ASP A N 1
ATOM 478 C CA . ASP A 1 98 ? 12.588 -16.431 -10.573 1.00 86.42 97 ASP A CA 1
ATOM 479 C C . ASP A 1 98 ? 13.580 -15.732 -9.657 1.00 83.31 97 ASP A C 1
ATOM 480 O O . ASP A 1 98 ? 13.322 -14.618 -9.197 1.00 86.50 97 ASP A O 1
ATOM 482 N N . VAL A 1 99 ? 14.716 -16.384 -9.412 1.00 86.41 98 VAL A N 1
ATOM 483 C CA . VAL A 1 99 ? 15.632 -15.934 -8.372 1.00 80.79 98 VAL A CA 1
ATOM 484 C C . VAL A 1 99 ? 16.165 -14.547 -8.693 1.00 93.90 98 VAL A C 1
ATOM 485 O O . VAL A 1 99 ? 16.246 -13.688 -7.809 1.00 98.99 98 VAL A O 1
ATOM 487 N N . SER A 1 100 ? 16.508 -14.288 -9.962 1.00 91.2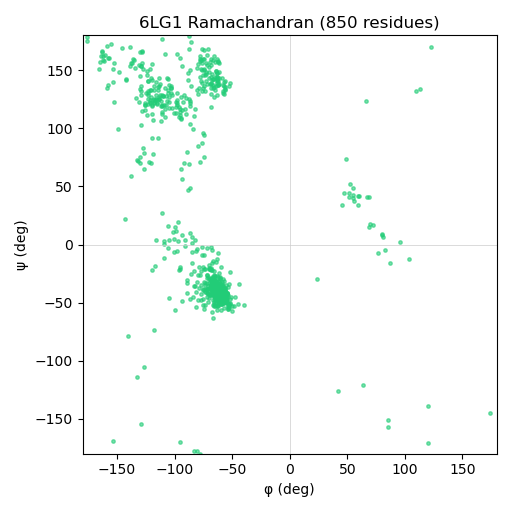1 99 SER A N 1
ATOM 488 C CA . SER A 1 100 ? 17.055 -12.975 -10.312 1.00 91.53 99 SER A CA 1
ATOM 489 C C . SER A 1 100 ? 16.053 -11.860 -10.014 1.00 99.23 99 SER A C 1
ATOM 490 O O . SER A 1 100 ? 16.439 -10.755 -9.610 1.00 94.15 99 SER A O 1
ATOM 492 N N . SER A 1 101 ? 14.758 -12.161 -10.138 1.00 102.65 100 SER A N 1
ATOM 493 C CA . SER A 1 101 ? 13.726 -11.130 -10.075 1.00 100.25 100 SER A CA 1
ATOM 494 C C . SER A 1 101 ? 13.423 -10.687 -8.641 1.00 101.40 100 SER A C 1
ATOM 495 O O . SER A 1 101 ? 12.970 -9.555 -8.423 1.00 105.68 100 SER A O 1
ATOM 497 N N . VAL A 1 102 ? 13.649 -11.561 -7.653 1.00 96.91 101 VAL A N 1
ATOM 498 C CA . VAL A 1 102 ? 13.198 -11.285 -6.291 1.00 98.61 101 VAL A CA 1
ATOM 499 C C . VAL A 1 102 ? 13.896 -10.040 -5.737 1.00 105.05 101 VAL A C 1
ATOM 500 O O . VAL A 1 102 ? 15.071 -9.782 -6.031 1.00 102.08 101 VAL A O 1
ATOM 502 N N . VAL A 1 103 ? 13.167 -9.247 -4.942 1.00 112.30 102 VAL A N 1
ATOM 503 C CA . VAL A 1 103 ? 13.655 -7.964 -4.432 1.00 109.91 102 VAL A CA 1
ATOM 504 C C . VAL A 1 103 ? 13.594 -7.970 -2.906 1.00 109.87 102 VAL A C 1
ATOM 505 O O . VAL A 1 103 ? 12.562 -8.319 -2.318 1.00 114.47 102 VAL A O 1
ATOM 507 N N . SER A 1 104 ? 14.707 -7.586 -2.273 1.00 112.70 103 SER A N 1
ATOM 508 C CA . SER A 1 104 ? 14.895 -7.267 -0.847 1.00 115.30 103 SER A CA 1
ATOM 509 C C . SER A 1 104 ? 14.984 -8.457 0.118 1.00 113.70 103 SER A C 1
ATOM 510 O O . SER A 1 104 ? 15.281 -8.218 1.307 1.00 116.86 103 SER A O 1
ATOM 512 N N . ASP A 1 105 ? 14.754 -9.702 -0.319 1.00 111.55 104 ASP A N 1
ATOM 513 C CA . ASP A 1 105 ? 14.985 -10.899 0.515 1.00 110.60 104 ASP A CA 1
ATOM 514 C C . ASP A 1 105 ? 14.153 -10.928 1.791 1.00 109.01 104 ASP A C 1
ATOM 515 O O . ASP A 1 105 ? 14.653 -11.299 2.855 1.00 105.34 104 ASP A O 1
ATOM 517 N N . ASP A 1 106 ? 12.886 -10.553 1.702 1.00 110.29 105 ASP A N 1
ATOM 518 C CA . ASP A 1 106 ? 12.094 -10.539 2.924 1.00 105.73 105 ASP A CA 1
ATOM 519 C C . ASP A 1 106 ? 11.120 -11.706 2.954 1.00 104.02 105 ASP A C 1
ATOM 520 O O . ASP A 1 106 ? 10.389 -11.920 1.980 1.00 110.09 105 ASP A O 1
ATOM 522 N N . PRO A 1 107 ? 11.075 -12.467 4.051 1.00 104.88 106 PRO A N 1
ATOM 523 C CA . PRO A 1 107 ? 10.207 -13.666 4.095 1.00 108.91 106 PRO A CA 1
ATOM 524 C C . PRO A 1 107 ? 8.720 -13.365 4.013 1.00 105.07 106 PRO A C 1
ATOM 525 O O . PRO A 1 107 ? 7.956 -14.162 3.451 1.00 102.23 106 PRO A O 1
ATOM 529 N N . PHE A 1 108 ? 8.277 -12.253 4.598 1.00 107.06 107 PHE A N 1
ATOM 530 C CA . PHE A 1 108 ? 6.876 -11.881 4.478 1.00 108.16 107 PHE A CA 1
ATOM 531 C C . PHE A 1 108 ? 6.530 -11.589 3.026 1.00 102.42 107 PHE A C 1
ATOM 532 O O . PHE A 1 108 ? 5.507 -12.056 2.514 1.00 99.50 107 PHE A O 1
ATOM 540 N N . PHE A 1 109 ? 7.398 -10.855 2.334 1.00 99.15 108 PHE A N 1
ATOM 541 C CA . PHE A 1 109 ? 7.083 -10.435 0.978 1.00 100.08 108 PHE A CA 1
ATOM 542 C C . PHE A 1 109 ? 7.305 -11.562 -0.014 1.00 98.68 108 PHE A C 1
ATOM 543 O O . PHE A 1 109 ? 6.534 -11.719 -0.968 1.00 101.17 108 PHE A O 1
ATOM 551 N N . LEU A 1 110 ? 8.342 -12.365 0.186 1.00 94.53 109 LEU A N 1
ATOM 552 C CA . LEU A 1 110 ? 8.565 -13.460 -0.745 1.00 97.46 109 LEU A CA 1
ATOM 553 C C . LEU A 1 110 ? 7.370 -14.412 -0.764 1.00 96.98 109 LEU A C 1
ATOM 554 O O . LEU A 1 110 ? 6.903 -14.793 -1.842 1.00 101.87 109 LEU A O 1
ATOM 557 N N . GLN A 1 111 ? 6.814 -14.758 0.405 1.00 92.97 110 GLN A N 1
ATOM 558 C CA . GLN A 1 111 ? 5.632 -15.627 0.422 1.00 95.27 110 GLN A CA 1
ATOM 559 C C . GLN A 1 111 ? 4.459 -14.966 -0.290 1.00 90.42 110 GLN A C 1
ATOM 560 O O . GLN A 1 111 ? 3.780 -15.589 -1.112 1.00 90.96 110 GLN A O 1
ATOM 562 N N . PHE A 1 112 ? 4.212 -13.701 0.018 1.00 97.42 111 PHE A N 1
ATOM 563 C CA . PHE A 1 112 ? 3.194 -12.934 -0.685 1.00 94.27 111 PHE A CA 1
ATOM 564 C C . PHE A 1 112 ? 3.470 -12.908 -2.177 1.00 93.87 111 PHE A C 1
ATOM 565 O O . PHE A 1 112 ? 2.543 -12.977 -2.990 1.00 95.81 111 PHE A O 1
ATOM 573 N N . GLU A 1 113 ? 4.744 -12.827 -2.555 1.00 95.69 112 GLU A N 1
ATOM 574 C CA . GLU A 1 113 ? 5.080 -12.677 -3.961 1.00 94.31 112 GLU A CA 1
ATOM 575 C C . GLU A 1 113 ? 4.753 -13.936 -4.754 1.00 94.02 112 GLU A C 1
ATOM 576 O O . GLU A 1 113 ? 4.210 -13.854 -5.860 1.00 94.79 112 GLU A O 1
ATOM 582 N N . ARG A 1 114 ? 5.063 -15.110 -4.202 1.00 94.40 113 ARG A N 1
ATOM 583 C CA . ARG A 1 114 ? 4.725 -16.365 -4.872 1.00 94.30 113 ARG A CA 1
ATOM 584 C C . ARG A 1 114 ? 3.213 -16.521 -5.055 1.00 98.09 113 ARG A C 1
ATOM 585 O O . ARG A 1 114 ? 2.756 -16.886 -6.144 1.00 100.44 113 ARG A O 1
ATOM 587 N N . ILE A 1 115 ? 2.419 -16.257 -4.003 1.00 95.88 114 ILE A N 1
ATOM 588 C CA . ILE A 1 115 ? 0.959 -16.298 -4.132 1.00 84.35 114 ILE A CA 1
ATOM 589 C C . ILE A 1 115 ? 0.481 -15.239 -5.117 1.00 91.92 114 ILE A C 1
ATOM 590 O O . ILE A 1 115 ? -0.375 -15.507 -5.965 1.00 95.45 114 ILE A O 1
ATOM 592 N N . SER A 1 116 ? 1.023 -14.021 -5.024 1.00 92.75 115 SER A N 1
ATOM 593 C CA . SER A 1 116 ? 0.657 -12.973 -5.969 1.00 93.71 115 SER A CA 1
ATOM 594 C C . SER A 1 116 ? 1.024 -13.357 -7.398 1.00 99.06 115 SER A C 1
ATOM 595 O O . SER A 1 116 ? 0.272 -13.074 -8.335 1.00 104.24 115 SER A O 1
ATOM 597 N N . ARG A 1 117 ? 2.169 -14.012 -7.587 1.00 96.12 116 ARG A N 1
ATOM 598 C CA . ARG A 1 117 ? 2.630 -14.312 -8.939 1.00 101.17 116 ARG A CA 1
ATOM 599 C C . ARG A 1 117 ? 1.710 -15.288 -9.666 1.00 104.14 116 ARG A C 1
ATOM 600 O O . ARG A 1 117 ? 1.636 -15.266 -10.902 1.00 109.30 116 ARG A O 1
ATOM 602 N N . SER A 1 118 ? 1.009 -16.145 -8.936 1.00 97.28 117 SER A N 1
ATOM 603 C CA . SER A 1 118 ? 0.126 -17.120 -9.559 1.00 100.47 117 SER A CA 1
ATOM 604 C C . SER A 1 118 ? -1.239 -16.536 -9.911 1.00 106.03 117 SER A C 1
ATOM 605 O O . SER A 1 118 ? -2.108 -17.273 -10.394 1.00 108.82 117 SER A O 1
ATOM 608 N N . ALA A 1 119 ? -1.420 -15.229 -9.684 1.00 104.71 118 ALA A N 1
ATOM 609 C CA . ALA A 1 119 ? -2.660 -14.524 -10.004 1.00 103.39 118 ALA A CA 1
ATOM 610 C C . ALA A 1 119 ? -3.088 -14.742 -11.445 1.00 102.11 118 ALA A C 1
ATOM 611 O O . ALA A 1 119 ? -4.230 -15.129 -11.712 1.00 103.22 118 ALA A O 1
ATOM 613 N N . ARG A 1 120 ? -2.197 -14.449 -12.389 1.00 102.19 119 ARG A N 1
ATOM 614 C CA . ARG A 1 120 ? -2.507 -14.643 -13.801 1.00 107.63 119 ARG A CA 1
ATOM 615 C C . ARG A 1 120 ? -2.959 -16.071 -14.067 1.00 108.14 119 ARG A C 1
ATOM 616 O O . ARG A 1 120 ? -3.940 -16.299 -14.785 1.00 108.32 119 ARG A O 1
ATOM 619 N N . HIS A 1 121 ? -2.275 -17.044 -13.465 1.00 106.44 120 HIS A N 1
ATOM 620 C CA . HIS A 1 121 ? -2.605 -18.440 -13.717 1.00 105.50 120 HIS A CA 1
ATOM 621 C C . HIS A 1 121 ? -3.974 -18.813 -13.161 1.00 101.97 120 HIS A C 1
ATOM 622 O O . HIS A 1 121 ? -4.536 -19.845 -13.553 1.00 95.66 120 HIS A O 1
ATOM 624 N N . LEU A 1 122 ? -4.526 -17.984 -12.271 1.00 98.16 121 LEU A N 1
ATOM 625 C CA . LEU A 1 122 ? -5.650 -18.425 -11.456 1.00 96.47 121 LEU A CA 1
ATOM 626 C C . LEU A 1 122 ? -6.956 -18.426 -12.250 1.00 95.88 121 LEU A C 1
ATOM 627 O O . LEU A 1 122 ? -7.811 -19.299 -12.046 1.00 90.43 121 LEU A O 1
ATOM 632 N N . GLY A 1 123 ? -7.111 -17.468 -13.176 1.00 89.83 122 GLY A N 1
ATOM 633 C CA . GLY A 1 123 ? -8.314 -17.307 -13.961 1.00 88.51 122 GLY A CA 1
ATOM 634 C C . GLY A 1 123 ? -8.807 -18.531 -14.670 1.00 94.16 122 GLY A C 1
ATOM 635 O O . GLY A 1 123 ? -9.996 -18.862 -14.576 1.00 90.34 122 GLY A O 1
ATOM 636 N N . PRO A 1 124 ? -7.963 -19.253 -15.439 1.00 101.39 123 PRO A N 1
ATOM 637 C CA . PRO A 1 124 ? -8.394 -20.529 -16.045 1.00 89.86 123 PRO A CA 1
ATOM 638 C C . PRO A 1 124 ? -8.994 -21.504 -15.059 1.00 87.17 123 PRO A C 1
ATOM 639 O O . PRO A 1 124 ? -10.033 -22.097 -15.346 1.00 83.67 123 PRO A O 1
ATOM 643 N N . VAL A 1 125 ? -8.336 -21.710 -13.915 1.00 93.94 124 VAL A N 1
ATOM 644 C CA . VAL A 1 125 ? -8.815 -22.681 -12.933 1.00 90.01 124 VAL A CA 1
ATOM 645 C C . VAL A 1 125 ? -10.183 -22.274 -12.407 1.00 86.44 124 VAL A C 1
ATOM 646 O O . VAL A 1 125 ? -11.060 -23.115 -12.200 1.00 87.02 124 VAL A O 1
ATOM 649 N N . LEU A 1 126 ? -10.387 -20.978 -12.188 1.00 89.87 125 LEU A N 1
ATOM 650 C CA . LEU A 1 126 ? -11.662 -20.500 -11.668 1.00 89.39 125 LEU A CA 1
ATOM 651 C C . LEU A 1 126 ? -12.802 -20.804 -12.629 1.00 87.98 125 LEU A C 1
ATOM 652 O O . LEU A 1 126 ? -13.857 -21.292 -12.214 1.00 94.70 125 LEU A O 1
ATOM 657 N N . SER A 1 127 ? -12.609 -20.517 -13.917 1.00 92.90 126 SER A N 1
ATOM 658 C CA . SER A 1 127 ? -13.671 -20.732 -14.898 1.00 90.62 126 SER A CA 1
ATOM 659 C C . SER A 1 127 ? -14.021 -22.215 -15.034 1.00 87.67 126 SER A C 1
ATOM 660 O O . SER A 1 127 ? -15.194 -22.571 -15.199 1.00 89.29 126 SER A O 1
ATOM 663 N N . SER A 1 128 ? -13.029 -23.095 -14.919 1.00 85.81 127 SER A N 1
ATOM 664 C CA . SER A 1 128 ? -13.224 -24.523 -15.132 1.00 84.06 127 SER A CA 1
ATOM 665 C C . SER A 1 128 ? -13.951 -25.228 -13.989 1.00 86.96 127 SER A C 1
ATOM 666 O O . SER A 1 128 ? -14.321 -26.397 -14.156 1.00 87.84 127 SER A O 1
ATOM 669 N N . VAL A 1 129 ? -14.171 -24.562 -12.852 1.00 89.64 128 VAL A N 1
ATOM 670 C CA . VAL A 1 129 ? -14.703 -25.242 -11.674 1.00 87.98 128 VAL A CA 1
ATOM 671 C C . VAL A 1 129 ? -16.096 -25.792 -11.947 1.00 88.83 128 VAL A C 1
ATOM 672 O O . VAL A 1 129 ? -16.923 -25.185 -12.644 1.00 85.58 128 VAL A O 1
ATOM 676 N N . SER A 1 130 ? -16.374 -26.942 -11.364 1.00 91.95 129 SER A N 1
ATOM 677 C CA . SER A 1 130 ? -17.663 -27.572 -11.515 1.00 97.83 129 SER A CA 1
ATOM 678 C C . SER A 1 130 ? -18.273 -27.753 -10.135 1.00 97.27 129 SER A C 1
ATOM 679 O O . SER A 1 130 ? -17.650 -28.395 -9.273 1.00 93.54 129 SER A O 1
ATOM 682 N N . PRO A 1 131 ? -19.467 -27.201 -9.872 1.00 93.50 130 PRO A N 1
ATOM 683 C CA . PRO A 1 131 ? -20.279 -26.343 -10.746 1.00 85.77 130 PRO A CA 1
ATOM 684 C C . PRO A 1 131 ? -19.717 -24.921 -10.816 1.00 86.56 130 PRO A C 1
ATOM 685 O O . PRO A 1 131 ? -18.859 -24.594 -9.999 1.00 87.64 130 PRO A O 1
ATOM 689 N N . PRO A 1 132 ? -20.199 -24.090 -11.739 1.00 84.83 131 PRO A N 1
ATOM 690 C CA . PRO A 1 132 ? -19.667 -22.725 -11.841 1.00 88.37 131 PRO A CA 1
ATOM 691 C C . PRO A 1 132 ? -19.840 -21.958 -10.536 1.00 84.59 131 PRO A C 1
ATOM 692 O O . PRO A 1 132 ? -20.839 -22.115 -9.834 1.00 86.00 131 PRO A O 1
ATOM 696 N N . LEU A 1 133 ? -18.854 -21.128 -10.223 1.00 85.06 132 LEU A N 1
ATOM 697 C CA . LEU A 1 133 ? -18.875 -20.371 -8.953 1.00 82.62 132 LEU A CA 1
ATOM 698 C C . LEU A 1 133 ? -19.812 -19.177 -9.074 1.00 75.85 132 LEU A C 1
ATOM 699 O O . LEU A 1 133 ? -19.770 -18.503 -10.098 1.00 75.25 132 LEU A O 1
ATOM 704 N N . SER A 1 134 ? -20.645 -18.967 -8.060 1.00 76.36 133 SER A N 1
ATOM 705 C CA . SER A 1 134 ? -21.476 -17.769 -8.016 1.00 77.67 133 SER A CA 1
ATOM 706 C C . SER A 1 134 ? -20.625 -16.520 -7.801 1.00 72.35 133 SER A C 1
ATOM 707 O O . SER A 1 134 ? -20.905 -15.464 -8.376 1.00 73.18 133 SER A O 1
ATOM 709 N N . ALA A 1 135 ? -19.576 -16.619 -6.993 1.00 77.32 134 ALA A N 1
ATOM 710 C CA . ALA A 1 135 ? -18.721 -15.464 -6.739 1.00 83.39 134 ALA A CA 1
ATOM 711 C C . ALA A 1 135 ? -17.409 -15.920 -6.120 1.00 77.41 134 ALA A C 1
ATOM 712 O O . ALA A 1 135 ? -17.285 -17.034 -5.608 1.00 72.66 134 ALA A O 1
ATOM 714 N N . LEU A 1 136 ? -16.425 -15.034 -6.186 1.00 76.86 135 LEU A N 1
ATOM 715 C CA . LEU A 1 136 ? -15.109 -15.281 -5.625 1.00 75.03 135 LEU A CA 1
ATOM 716 C C . LEU A 1 136 ? -14.875 -14.285 -4.514 1.00 74.26 135 LEU A C 1
ATOM 717 O O . LEU A 1 136 ? -15.031 -13.083 -4.728 1.00 79.38 135 LEU A O 1
ATOM 722 N N . ILE A 1 137 ? -14.481 -14.770 -3.345 1.00 73.72 136 ILE A N 1
ATOM 723 C CA . ILE A 1 137 ? -14.267 -13.914 -2.188 1.00 71.28 136 ILE A CA 1
ATOM 724 C C . ILE A 1 137 ? -12.826 -14.079 -1.735 1.00 69.43 136 ILE A C 1
ATOM 725 O O . ILE A 1 137 ? -12.373 -15.194 -1.464 1.00 66.09 136 ILE A O 1
ATOM 730 N N . LEU A 1 138 ? -12.096 -12.984 -1.682 1.00 70.25 137 LEU A N 1
ATOM 731 C CA . LEU A 1 138 ? -10.658 -13.084 -1.567 1.00 69.94 137 LEU A CA 1
ATOM 732 C C . LEU A 1 138 ? -10.154 -12.189 -0.448 1.00 75.75 137 LEU A C 1
ATOM 733 O O . LEU A 1 138 ? -10.782 -11.188 -0.072 1.00 69.84 137 LEU A O 1
ATOM 736 N N . ASP A 1 139 ? -9.001 -12.585 0.076 1.00 72.90 138 ASP A N 1
ATOM 737 C CA . ASP A 1 139 ? -8.308 -11.806 1.081 1.00 74.18 138 ASP A CA 1
ATOM 738 C C . ASP A 1 139 ? -7.885 -10.450 0.527 1.00 76.98 138 ASP A C 1
ATOM 739 O O . ASP A 1 139 ? -7.528 -10.310 -0.643 1.00 80.33 138 ASP A O 1
ATOM 744 N N . VAL A 1 140 ? -7.886 -9.454 1.409 1.00 77.82 139 VAL A N 1
ATOM 745 C CA . VAL A 1 140 ? -7.512 -8.101 1.021 1.00 74.23 139 VAL A CA 1
ATOM 746 C C . VAL A 1 140 ? -6.098 -8.066 0.460 1.00 77.47 139 VAL A C 1
ATOM 747 O O . VAL A 1 140 ? -5.836 -7.395 -0.540 1.00 84.14 139 VAL A O 1
ATOM 751 N N . THR A 1 141 ? -5.164 -8.777 1.089 1.00 77.94 140 THR A N 1
ATOM 752 C CA . THR A 1 141 ? -3.769 -8.693 0.665 1.00 79.36 140 THR A CA 1
ATOM 753 C C . THR A 1 141 ? -3.598 -9.139 -0.782 1.00 83.30 140 THR A C 1
ATOM 754 O O . THR A 1 141 ? -2.888 -8.491 -1.562 1.00 91.29 140 THR A O 1
ATOM 758 N N . LEU A 1 142 ? -4.227 -10.246 -1.157 1.00 83.23 141 LEU A N 1
ATOM 759 C CA . LEU A 1 142 ? -4.147 -10.774 -2.513 1.00 83.56 141 LEU A CA 1
ATOM 760 C C . LEU A 1 142 ? -5.161 -10.127 -3.451 1.00 84.79 141 LEU A C 1
ATOM 761 O O . LEU A 1 142 ? -5.269 -10.537 -4.606 1.00 85.37 141 LEU A O 1
ATOM 763 N N . THR A 1 143 ? -5.885 -9.109 -2.993 1.00 85.54 142 THR A N 1
ATOM 764 C CA . THR A 1 143 ? -6.951 -8.537 -3.807 1.00 87.90 142 THR A CA 1
ATOM 765 C C . THR A 1 143 ? -6.398 -7.746 -4.982 1.00 91.33 142 THR A C 1
ATOM 766 O O . THR A 1 143 ? -6.985 -7.743 -6.066 1.00 95.38 142 THR A O 1
ATOM 769 N N . SER A 1 144 ? -5.305 -7.019 -4.776 1.00 86.77 143 SER A N 1
ATOM 770 C CA . SER A 1 144 ? -4.701 -6.296 -5.889 1.00 87.24 143 SER A CA 1
ATOM 771 C C . SER A 1 144 ? -4.303 -7.243 -7.020 1.00 94.20 143 SER A C 1
ATOM 772 O O . SER A 1 144 ? -4.574 -6.971 -8.197 1.00 93.82 143 SER A O 1
ATOM 775 N N . SER A 1 145 ? -3.666 -8.370 -6.688 1.00 93.58 144 SER A N 1
ATOM 776 C CA . SER A 1 145 ? -3.222 -9.285 -7.737 1.00 89.70 144 SER A CA 1
ATOM 777 C C . SER A 1 145 ? -4.396 -9.980 -8.417 1.00 89.95 144 SER A C 1
ATOM 778 O O . SER A 1 145 ? -4.366 -10.199 -9.631 1.00 92.95 144 SER A O 1
ATOM 781 N N . ILE A 1 146 ? -5.437 -10.342 -7.661 1.00 89.88 145 ILE A N 1
ATOM 782 C CA . ILE A 1 146 ? -6.482 -11.216 -8.196 1.00 87.03 145 ILE A CA 1
ATOM 783 C C . ILE A 1 146 ? -7.677 -10.453 -8.738 1.00 88.68 145 ILE A C 1
ATOM 784 O O . ILE A 1 146 ? -8.435 -11.003 -9.551 1.00 91.30 145 ILE A O 1
ATOM 789 N N . LEU A 1 147 ? -7.882 -9.211 -8.321 1.00 89.52 146 LEU A N 1
ATOM 790 C CA . LEU A 1 147 ? -9.051 -8.489 -8.808 1.00 88.17 146 LEU A CA 1
ATOM 791 C C . LEU A 1 147 ? -9.098 -8.404 -10.328 1.00 91.12 146 LEU A C 1
ATOM 792 O O . LEU A 1 147 ? -10.184 -8.624 -10.888 1.00 93.04 146 LEU A O 1
ATOM 797 N N . PRO A 1 148 ? -7.998 -8.139 -11.051 1.00 92.84 147 PRO A N 1
ATOM 798 C CA . PRO A 1 148 ? -8.085 -8.149 -12.527 1.00 91.76 147 PRO A CA 1
ATOM 799 C C . PRO A 1 148 ? -8.532 -9.479 -13.103 1.00 95.73 147 PRO A C 1
ATOM 800 O O . PRO A 1 148 ? -9.259 -9.512 -14.104 1.00 98.74 147 PRO A O 1
ATOM 804 N N . ILE A 1 149 ? -8.088 -10.580 -12.502 1.00 94.74 148 ILE A N 1
ATOM 805 C CA . ILE A 1 149 ? -8.472 -11.904 -12.967 1.00 94.11 148 ILE A CA 1
ATOM 806 C C . ILE A 1 149 ? -9.988 -12.049 -12.982 1.00 95.60 148 ILE A C 1
ATOM 807 O O . ILE A 1 149 ? -10.567 -12.594 -13.927 1.00 100.64 148 ILE A O 1
ATOM 812 N N . ALA A 1 150 ? -10.653 -11.566 -11.934 1.00 95.71 149 ALA A N 1
ATOM 813 C CA . ALA A 1 150 ? -12.096 -11.748 -11.823 1.00 97.82 149 ALA A CA 1
ATOM 814 C C . ALA A 1 150 ? -12.841 -11.003 -12.923 1.00 91.16 149 ALA A C 1
ATOM 815 O O . ALA A 1 150 ? -13.827 -11.512 -13.467 1.00 91.79 149 ALA A O 1
ATOM 817 N N . ALA A 1 151 ? -12.390 -9.798 -13.265 1.00 89.72 150 ALA A N 1
ATOM 818 C CA . ALA A 1 151 ? -13.104 -9.005 -14.262 1.00 96.49 150 ALA A CA 1
ATOM 819 C C . ALA A 1 151 ? -13.044 -9.658 -15.640 1.00 102.09 150 ALA A C 1
ATOM 820 O O . ALA A 1 151 ? -14.014 -9.592 -16.409 1.00 97.42 150 ALA A O 1
ATOM 822 N N . GLU A 1 152 ? -11.917 -10.306 -15.961 1.00 101.00 151 GLU A N 1
ATOM 823 C CA . GLU A 1 152 ? -11.785 -11.006 -17.238 1.00 99.95 151 GLU A CA 1
ATOM 824 C C . GLU A 1 152 ? -12.812 -12.130 -17.370 1.00 102.74 151 GLU A C 1
ATOM 825 O O . GLU A 1 152 ? -13.418 -12.306 -18.436 1.00 108.73 151 GLU A O 1
ATOM 831 N N . ILE A 1 153 ? -13.021 -12.902 -16.304 1.00 99.97 152 ILE A N 1
ATOM 832 C CA . ILE A 1 153 ? -13.908 -14.063 -16.337 1.00 95.68 152 ILE A CA 1
ATOM 833 C C . ILE A 1 153 ? -15.303 -13.674 -15.870 1.00 92.94 152 ILE A C 1
ATOM 834 O O . ILE A 1 153 ? -16.162 -14.543 -15.668 1.00 89.37 152 ILE A O 1
ATOM 839 N N . SER A 1 154 ? -15.527 -12.368 -15.689 1.00 93.45 153 SER A N 1
ATOM 840 C CA . SER A 1 154 ? -16.818 -11.832 -15.261 1.00 92.09 153 SER A CA 1
ATOM 841 C C . SER A 1 154 ? -17.332 -12.543 -14.012 1.00 92.58 153 SER A C 1
ATOM 842 O O . SER A 1 154 ? -18.503 -12.921 -13.928 1.00 89.84 153 SER A O 1
ATOM 845 N N . LEU A 1 155 ? -16.437 -12.753 -13.033 1.00 94.22 154 LEU A N 1
ATOM 846 C CA . LEU A 1 155 ? -16.799 -13.397 -11.770 1.00 86.61 154 LEU A CA 1
ATOM 847 C C . LEU A 1 155 ? -16.874 -12.354 -10.674 1.00 83.53 154 LEU A C 1
ATOM 848 O O . LEU A 1 155 ? -15.925 -11.576 -10.510 1.00 83.84 154 LEU A O 1
ATOM 853 N N . PRO A 1 156 ? -17.975 -12.278 -9.931 1.00 78.50 155 PRO A N 1
ATOM 854 C CA . PRO A 1 156 ? -18.056 -11.282 -8.866 1.00 81.47 155 PRO A CA 1
ATOM 855 C C . PRO A 1 156 ? -17.018 -11.578 -7.795 1.00 89.29 155 PRO A C 1
ATOM 856 O O . PRO A 1 156 ? -16.868 -12.724 -7.343 1.00 78.89 155 PRO A O 1
ATOM 860 N N . ALA A 1 157 ? -16.301 -10.519 -7.393 1.00 92.46 156 ALA A N 1
ATOM 861 C CA . ALA A 1 157 ? -15.258 -10.595 -6.377 1.00 80.42 156 ALA A CA 1
ATOM 862 C C . ALA A 1 157 ? -15.654 -9.752 -5.180 1.00 74.39 156 ALA A C 1
ATOM 863 O O . ALA A 1 157 ? -15.967 -8.568 -5.324 1.00 78.47 156 ALA A O 1
ATOM 865 N N . TYR A 1 158 ? -15.653 -10.375 -4.013 1.00 75.26 157 TYR A N 1
ATOM 866 C CA . TYR A 1 158 ? -15.877 -9.711 -2.744 1.00 74.79 157 TYR A CA 1
ATOM 867 C C . TYR A 1 158 ? -14.631 -9.873 -1.894 1.00 72.13 157 TYR A C 1
ATOM 868 O O . TYR A 1 158 ? -14.046 -10.957 -1.835 1.00 69.46 157 TYR A O 1
ATOM 877 N N . ILE A 1 159 ? -14.217 -8.798 -1.243 1.00 73.32 158 ILE A N 1
ATOM 878 C CA . ILE A 1 159 ? -13.084 -8.837 -0.332 1.00 73.11 158 ILE A CA 1
ATOM 879 C C . ILE A 1 159 ? -13.597 -8.974 1.091 1.00 66.29 158 ILE A C 1
ATOM 880 O O . ILE A 1 159 ? -14.479 -8.221 1.513 1.00 64.19 158 ILE A O 1
ATOM 885 N N . LEU A 1 160 ? -13.045 -9.930 1.825 1.00 65.21 159 LEU A N 1
ATOM 886 C CA . LEU A 1 160 ? -13.290 -10.066 3.254 1.00 67.42 159 LEU A CA 1
ATOM 887 C C . LEU A 1 160 ? -12.221 -9.322 4.044 1.00 66.96 159 LEU A C 1
ATOM 888 O O . LEU A 1 160 ? -11.028 -9.610 3.902 1.00 68.29 159 LEU A O 1
ATOM 893 N N . PHE A 1 161 ? -12.653 -8.380 4.877 1.00 60.64 160 PHE A N 1
ATOM 894 C CA . PHE A 1 161 ? -11.758 -7.533 5.636 1.00 56.73 160 PHE A CA 1
ATOM 895 C C . PHE A 1 161 ? -11.637 -8.099 7.040 1.00 64.65 160 PHE A C 1
ATOM 896 O O . PHE A 1 161 ? -12.609 -8.120 7.808 1.00 65.29 160 PHE A O 1
ATOM 904 N N . THR A 1 162 ? -10.444 -8.582 7.357 1.00 69.50 161 THR A N 1
ATOM 905 C CA . THR A 1 162 ? -10.219 -9.237 8.638 1.00 64.10 161 THR A CA 1
ATOM 906 C C . THR A 1 162 ? -10.347 -8.258 9.796 1.00 62.12 161 THR A C 1
ATOM 907 O O . THR A 1 162 ? -10.720 -8.652 10.906 1.00 59.59 161 THR A O 1
ATOM 911 N N . SER A 1 163 ? -10.054 -6.978 9.559 1.00 64.43 162 SER A N 1
ATOM 912 C CA . SER A 1 163 ? -9.933 -6.015 10.643 1.00 62.10 162 SER A CA 1
ATOM 913 C C . SER A 1 163 ? -11.234 -5.249 10.865 1.00 58.80 162 SER A C 1
ATOM 914 O O . SER A 1 163 ? -12.281 -5.573 10.312 1.00 64.60 162 SER A O 1
ATOM 917 N N . SER A 1 164 ? -11.138 -4.209 11.687 1.00 54.64 163 SER A N 1
ATOM 918 C CA . SER A 1 164 ? -12.260 -3.370 12.063 1.00 55.59 163 SER A CA 1
ATOM 919 C C . SER A 1 164 ? -12.618 -2.371 10.966 1.00 66.62 163 SER A C 1
ATOM 920 O O . SER A 1 164 ? -11.827 -2.053 10.069 1.00 64.45 163 SER A O 1
ATOM 923 N N . ALA A 1 165 ? -13.836 -1.839 11.090 1.00 67.29 164 ALA A N 1
ATOM 924 C CA . ALA A 1 165 ? -14.319 -0.829 10.160 1.00 67.38 164 ALA A CA 1
ATOM 925 C C . ALA A 1 165 ? -13.430 0.403 10.175 1.00 67.25 164 ALA A C 1
ATOM 926 O O . ALA A 1 165 ? -13.153 0.993 9.126 1.00 73.20 164 ALA A O 1
ATOM 928 N N . GLY A 1 166 ? -12.982 0.815 11.357 1.00 61.32 165 GLY A N 1
ATOM 929 C CA . GLY A 1 166 ? -12.066 1.935 11.419 1.00 70.48 165 GLY A CA 1
ATOM 930 C C . GLY A 1 166 ? -10.823 1.682 10.600 1.00 63.54 165 GLY A C 1
ATOM 931 O O . GLY A 1 166 ? -10.425 2.508 9.772 1.00 65.12 165 GLY A O 1
ATOM 932 N N . MET A 1 167 ? -10.220 0.517 10.787 1.00 63.46 166 MET A N 1
ATOM 933 C CA . MET A 1 167 ? -9.062 0.186 9.978 1.00 67.86 166 MET A CA 1
ATOM 934 C C . MET A 1 167 ? -9.429 0.219 8.506 1.00 69.66 166 MET A C 1
ATOM 935 O O . MET A 1 167 ? -8.694 0.790 7.694 1.00 69.52 166 MET A O 1
ATOM 940 N N . LEU A 1 168 ? -10.597 -0.338 8.151 1.00 68.89 167 LEU A N 1
ATOM 941 C CA . LEU A 1 168 ? -11.027 -0.321 6.755 1.00 65.15 167 LEU A CA 1
ATOM 942 C C . LEU A 1 168 ? -11.083 1.092 6.232 1.00 66.87 167 LEU A C 1
ATOM 943 O O . LEU A 1 168 ? -10.604 1.373 5.134 1.00 70.19 167 LEU A O 1
ATOM 948 N N . SER A 1 169 ? -11.606 1.994 7.048 1.00 66.13 168 SER A N 1
ATOM 949 C CA . SER A 1 169 ? -11.680 3.411 6.632 1.00 66.97 168 SER A CA 1
ATOM 950 C C . SER A 1 169 ? -10.275 3.919 6.327 1.00 70.22 168 SER A C 1
ATOM 951 O O . SER A 1 169 ? -10.126 4.655 5.362 1.00 77.01 168 SER A O 1
ATOM 954 N N . LEU A 1 170 ? -9.283 3.528 7.123 1.00 68.85 169 LEU A N 1
ATOM 955 C CA . LEU A 1 170 ? -7.904 4.016 6.868 1.00 68.98 169 LEU A CA 1
ATOM 956 C C . LEU A 1 170 ? -7.396 3.491 5.531 1.00 67.03 169 LEU A C 1
ATOM 957 O O . LEU A 1 170 ? -6.812 4.263 4.780 1.00 73.88 169 LEU A O 1
ATOM 962 N N . CYS A 1 171 ? -7.635 2.220 5.240 1.00 68.13 170 CYS A N 1
ATOM 963 C CA . CYS A 1 171 ? -7.116 1.657 3.974 1.00 73.67 170 CYS A CA 1
ATOM 964 C C . CYS A 1 171 ? -7.771 2.365 2.794 1.00 75.01 170 CYS A C 1
ATOM 965 O O . CYS A 1 171 ? -7.053 2.762 1.880 1.00 77.67 170 CYS A O 1
ATOM 968 N N . LEU A 1 172 ? -9.087 2.529 2.848 1.00 68.88 171 LEU A N 1
ATOM 969 C CA . LEU A 1 172 ? -9.844 3.143 1.733 1.00 67.94 171 LEU A CA 1
ATOM 970 C C . LEU A 1 172 ? -9.375 4.573 1.489 1.00 76.00 171 LEU A C 1
ATOM 971 O O . LEU A 1 172 ? -9.220 4.928 0.330 1.00 83.40 171 LEU A O 1
ATOM 976 N N . SER A 1 173 ? -9.115 5.346 2.539 1.00 73.22 172 SER A N 1
ATOM 977 C CA . SER A 1 173 ? -8.752 6.769 2.327 1.00 75.39 172 SER A CA 1
ATOM 978 C C . SER A 1 173 ? -7.248 7.034 2.419 1.00 81.21 172 SER A C 1
ATOM 979 O O . SER A 1 173 ? -6.849 8.164 2.138 1.00 89.12 172 SER A O 1
ATOM 982 N N . TYR A 1 174 ? -6.440 6.051 2.801 1.00 80.51 173 TYR A N 1
ATOM 983 C CA . TYR A 1 174 ? -5.005 6.311 2.894 1.00 85.66 173 TYR A CA 1
ATOM 984 C C . TYR A 1 174 ? -4.408 6.824 1.592 1.00 84.29 173 TYR A C 1
ATOM 985 O O . TYR A 1 174 ? -3.545 7.716 1.659 1.00 80.43 173 TYR A O 1
ATOM 994 N N . PRO A 1 175 ? -4.784 6.318 0.405 1.00 89.92 174 PRO A N 1
ATOM 995 C CA . PRO A 1 175 ? -4.200 6.875 -0.829 1.00 87.39 174 PRO A CA 1
ATOM 996 C C . PRO A 1 175 ? -4.477 8.359 -0.997 1.00 84.81 174 PRO A C 1
ATOM 997 O O . PRO A 1 175 ? -3.566 9.122 -1.343 1.00 83.66 174 PRO A O 1
ATOM 1001 N N . GLU A 1 176 ? -5.714 8.793 -0.750 1.00 81.40 175 GLU A N 1
ATOM 1002 C CA . GLU A 1 176 ? -6.010 10.217 -0.804 1.00 86.67 175 GLU A CA 1
ATOM 1003 C C . GLU A 1 176 ? -5.191 10.982 0.228 1.00 86.92 175 GLU A C 1
ATOM 1004 O O . GLU A 1 176 ? -4.660 12.058 -0.062 1.00 91.71 175 GLU A O 1
ATOM 1007 N N . ILE A 1 177 ? -5.069 10.435 1.435 1.00 85.56 176 ILE A N 1
ATOM 1008 C CA . ILE A 1 177 ? -4.299 11.097 2.481 1.00 86.13 176 ILE A CA 1
ATOM 1009 C C . ILE A 1 177 ? -2.841 11.228 2.065 1.00 87.56 176 ILE A C 1
ATOM 1010 O O . ILE A 1 177 ? -2.212 12.269 2.281 1.00 95.53 176 ILE A O 1
ATOM 1013 N N . ALA A 1 178 ? -2.274 10.175 1.474 1.00 87.86 177 ALA A N 1
ATOM 1014 C CA . ALA A 1 178 ? -0.851 10.193 1.146 1.00 85.41 177 ALA A CA 1
ATOM 1015 C C . ALA A 1 178 ? -0.537 11.295 0.150 1.00 92.58 177 ALA A C 1
ATOM 1016 O O . ALA A 1 178 ? 0.478 11.989 0.282 1.00 95.10 177 ALA A O 1
ATOM 1018 N N . ALA A 1 179 ? -1.410 11.486 -0.838 1.00 90.22 178 ALA A N 1
ATOM 1019 C CA . ALA A 1 179 ? -1.273 12.577 -1.805 1.00 94.92 178 ALA A CA 1
ATOM 1020 C C . ALA A 1 179 ? -2.089 13.793 -1.352 1.00 95.38 178 ALA A C 1
ATOM 1021 O O . ALA A 1 179 ? -3.055 14.215 -1.991 1.00 91.68 178 ALA A O 1
ATOM 1023 N N . SER A 1 180 ? -1.671 14.364 -0.223 1.00 95.54 179 SER A N 1
ATOM 1024 C CA . SER A 1 180 ? -2.335 15.539 0.329 1.00 97.66 179 SER A CA 1
ATOM 1025 C C . SER A 1 180 ? -1.335 16.540 0.895 1.00 108.54 179 SER A C 1
ATOM 1026 O O . SER A 1 180 ? -1.587 17.155 1.933 1.00 108.07 179 SER A O 1
ATOM 1028 N N . GLY A 1 182 ? -0.920 13.566 5.098 1.00 117.55 181 GLY A N 1
ATOM 1029 C CA . GLY A 1 182 ? -0.921 14.979 4.677 1.00 118.55 181 GLY A CA 1
ATOM 1030 C C . GLY A 1 182 ? -0.893 15.908 5.874 1.00 120.65 181 GLY A C 1
ATOM 1031 O O . GLY A 1 182 ? -0.247 15.554 6.868 1.00 117.06 181 GLY A O 1
ATOM 1032 N N . VAL A 1 183 ? -1.566 17.056 5.786 1.00 121.49 182 VAL A N 1
ATOM 1033 C CA . VAL A 1 183 ? -1.565 18.027 6.918 1.00 120.64 182 VAL A CA 1
ATOM 1034 C C . VAL A 1 183 ? -2.210 17.356 8.133 1.00 113.33 182 VAL A C 1
ATOM 1035 O O . VAL A 1 183 ? -1.680 17.484 9.238 1.00 114.42 182 VAL A O 1
ATOM 1038 N N . THR A 1 184 ? -3.308 16.640 7.911 1.00 114.26 183 THR A N 1
ATOM 1039 C CA . THR A 1 184 ? -4.030 15.933 8.992 1.00 106.26 183 THR A CA 1
ATOM 1040 C C . THR A 1 184 ? -4.524 14.615 8.408 1.00 106.84 183 THR A C 1
ATOM 1041 O O . THR A 1 184 ? -4.997 14.621 7.264 1.00 103.12 183 THR A O 1
ATOM 1044 N N . ILE A 1 185 ? -4.482 13.543 9.200 1.00 103.79 184 ILE A N 1
ATOM 1045 C CA . ILE A 1 185 ? -4.942 12.206 8.728 1.00 108.88 184 ILE A CA 1
ATOM 1046 C C . ILE A 1 185 ? -6.457 12.253 8.523 1.00 108.51 184 ILE A C 1
ATOM 1047 O O . ILE A 1 185 ? -6.910 11.952 7.409 1.00 112.33 184 ILE A O 1
ATOM 1052 N N . LYS A 1 186 ? -7.204 12.582 9.574 1.00 97.74 185 LYS A N 1
ATOM 1053 C CA . LYS A 1 186 ? -8.679 12.724 9.470 1.00 100.62 185 LYS A CA 1
ATOM 1054 C C . LYS A 1 186 ? -9.319 11.488 8.835 1.00 105.43 185 LYS A C 1
ATOM 1055 O O . LYS A 1 186 ? -10.026 11.662 7.842 1.00 109.33 185 LYS A O 1
ATOM 1057 N N . ILE A 1 187 ? -9.039 10.281 9.322 1.00 102.82 186 ILE A N 1
ATOM 1058 C CA . ILE A 1 187 ? -9.758 9.134 8.700 1.00 96.81 186 ILE A CA 1
ATOM 1059 C C . ILE A 1 187 ? -11.238 9.369 8.998 1.00 98.61 186 ILE A C 1
ATOM 1060 O O . ILE A 1 187 ? -11.562 9.580 10.174 1.00 100.95 186 ILE A O 1
ATOM 1063 N N . PRO A 1 188 ? -12.137 9.324 7.990 1.00 101.09 187 PRO A N 1
ATOM 1064 C CA . PRO A 1 188 ? -13.571 9.578 8.170 1.00 96.25 187 PRO A CA 1
ATOM 1065 C C . PRO A 1 188 ? -14.238 9.016 9.430 1.00 89.96 187 PRO A C 1
ATOM 1066 O O . PRO A 1 188 ? -14.874 9.759 10.123 1.00 106.40 187 PRO A O 1
ATOM 1070 N N . GLY A 1 189 ? -14.073 7.726 9.687 1.00 88.29 188 GLY A N 1
ATOM 1071 C CA . GLY A 1 189 ? -14.712 7.101 10.855 1.00 98.02 188 GLY A CA 1
ATOM 1072 C C . GLY A 1 189 ? -13.843 7.172 12.096 1.00 99.24 188 GLY A C 1
ATOM 1073 O O . GLY A 1 189 ? -14.389 7.477 13.165 1.00 94.72 188 GLY A O 1
ATOM 1074 N N . VAL A 1 190 ? -12.534 6.933 11.948 1.00 103.34 189 VAL A N 1
ATOM 1075 C CA . VAL A 1 190 ? -11.606 6.827 13.114 1.00 116.76 189 VAL A CA 1
ATOM 1076 C C . VAL A 1 190 ? -11.434 8.108 13.947 1.00 116.24 189 VAL A C 1
ATOM 1077 O O . VAL A 1 190 ? -11.709 7.999 15.164 1.00 123.50 189 VAL A O 1
ATOM 1078 N N . ALA A 1 191 ? -11.140 9.266 13.329 1.00 117.82 190 ALA A N 1
ATOM 1079 C CA . ALA A 1 191 ? -10.862 10.522 14.077 1.00 110.46 190 ALA A CA 1
ATOM 1080 C C . ALA A 1 191 ? -10.651 11.703 13.130 1.00 111.29 190 ALA A C 1
ATOM 1081 O O . ALA A 1 191 ? -10.598 11.487 11.913 1.00 100.70 190 ALA A O 1
ATOM 1083 N N . GLU A 1 192 ? -10.493 12.901 13.708 1.00 112.40 191 GLU A N 1
ATOM 1084 C CA . GLU A 1 192 ? -10.229 14.129 12.923 1.00 97.75 191 GLU A CA 1
ATOM 1085 C C . GLU A 1 192 ? -8.731 14.213 12.649 1.00 89.98 191 GLU A C 1
ATOM 1086 O O . GLU A 1 192 ? -8.366 14.482 11.511 1.00 93.87 191 GLU A O 1
ATOM 1088 N N . ASP A 1 193 ? -7.912 13.965 13.671 1.00 90.30 192 ASP A N 1
ATOM 1089 C CA . ASP A 1 193 ? -6.435 14.019 13.520 1.00 87.69 192 ASP A CA 1
ATOM 1090 C C . ASP A 1 193 ? -5.820 12.742 14.100 1.00 8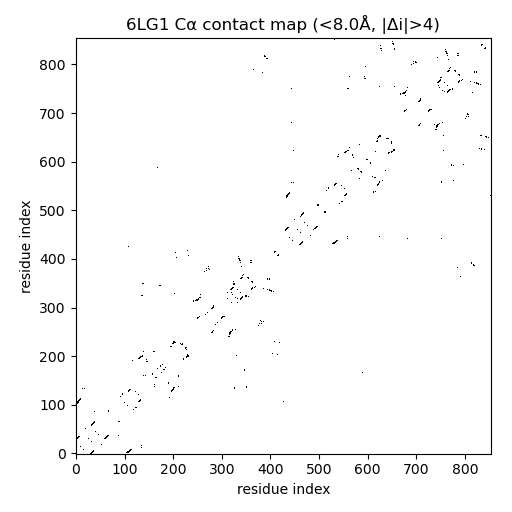5.48 192 ASP A C 1
ATOM 1091 O O . ASP A 1 193 ? -5.213 12.812 15.171 1.00 81.48 192 ASP A O 1
ATOM 1094 N N . LEU A 1 194 ? -5.937 11.625 13.383 1.00 84.65 193 LEU A N 1
ATOM 1095 C CA . LEU A 1 194 ? -5.357 10.343 13.856 1.00 80.16 193 LEU A CA 1
ATOM 1096 C C . LEU A 1 194 ? -3.865 10.552 14.110 1.00 70.97 193 LEU A C 1
ATOM 1097 O O . LEU A 1 194 ? -3.186 11.119 13.258 1.00 67.09 193 LEU A O 1
ATOM 1100 N N . ALA A 1 195 ? -3.376 10.066 15.241 1.00 72.94 194 ALA A N 1
ATOM 1101 C CA . ALA A 1 195 ? -1.980 10.254 15.574 1.00 67.73 194 ALA A CA 1
ATOM 1102 C C . ALA A 1 195 ? -1.102 9.367 14.694 1.00 72.62 194 ALA A C 1
ATOM 1103 O O . ALA A 1 195 ? -1.454 8.213 14.423 1.00 67.76 194 ALA A O 1
ATOM 1105 N N . PRO A 1 196 ? 0.045 9.882 14.250 1.00 70.97 195 PRO A N 1
ATOM 1106 C CA . PRO A 1 196 ? 1.021 9.029 13.537 1.00 67.32 195 PRO A CA 1
ATOM 1107 C C . PRO A 1 196 ? 1.421 7.771 14.301 1.00 69.06 195 PRO A C 1
ATOM 1108 O O . PRO A 1 196 ? 1.660 6.730 13.681 1.00 71.72 195 PRO A O 1
ATOM 1112 N N . SER A 1 197 ? 1.538 7.842 15.628 1.00 69.43 196 SER A N 1
ATOM 1113 C CA . SER A 1 197 ? 1.853 6.657 16.415 1.00 66.67 196 SER A CA 1
ATOM 1114 C C . SER A 1 197 ? 0.809 5.572 16.215 1.00 68.63 196 SER A C 1
ATOM 1115 O O . SER A 1 197 ? 1.143 4.385 16.206 1.00 68.55 196 SER A O 1
ATOM 1118 N N . SER A 1 198 ? -0.461 5.961 16.038 1.00 67.66 197 SER A N 1
ATOM 1119 C CA . SER A 1 198 ? -1.533 4.987 15.822 1.00 65.51 197 SER A CA 1
ATOM 1120 C C . SER A 1 198 ? -1.437 4.305 14.457 1.00 58.98 197 SER A C 1
ATOM 1121 O O . SER A 1 198 ? -2.005 3.230 14.252 1.00 62.52 197 SER A O 1
ATOM 1124 N N . LEU A 1 199 ? -0.749 4.907 13.514 1.00 60.16 198 LEU A N 1
ATOM 1125 C CA . LEU A 1 199 ? -0.620 4.272 12.226 1.00 60.14 198 LEU A CA 1
ATOM 1126 C C . LEU A 1 199 ? 0.326 3.101 12.364 1.00 59.30 198 LEU A C 1
ATOM 1127 O O . LEU A 1 199 ? 1.266 3.166 13.158 1.00 65.24 198 LEU A O 1
ATOM 1132 N N . PRO A 1 200 ? 0.108 2.046 11.577 1.00 56.11 199 PRO A N 1
ATOM 1133 C CA . PRO A 1 200 ? 1.022 0.899 11.555 1.00 60.73 199 PRO A CA 1
ATOM 1134 C C . PRO A 1 200 ? 2.458 1.307 11.318 1.00 66.44 199 PRO A C 1
ATOM 1135 O O . PRO A 1 200 ? 2.753 2.103 10.430 1.00 69.96 199 PRO A O 1
ATOM 1139 N N . GLN A 1 201 ? 3.361 0.710 12.087 1.00 68.57 200 GLN A N 1
ATOM 1140 C CA . GLN A 1 201 ? 4.756 1.123 12.020 1.00 70.35 200 GLN A CA 1
ATOM 1141 C C . GLN A 1 201 ? 5.353 1.038 10.612 1.00 72.72 200 GLN A C 1
ATOM 1142 O O . GLN A 1 201 ? 6.124 1.948 10.251 1.00 74.95 200 GLN A O 1
ATOM 1148 N N . PRO A 1 202 ? 5.032 0.050 9.762 1.00 71.06 201 PRO A N 1
ATOM 1149 C CA . PRO A 1 202 ? 5.574 0.103 8.395 1.00 73.04 201 PRO A CA 1
ATOM 1150 C C . PRO A 1 202 ? 5.134 1.337 7.631 1.00 80.27 201 PRO A C 1
ATOM 1151 O O . PRO A 1 202 ? 5.915 1.881 6.841 1.00 85.81 201 PRO A O 1
ATOM 1155 N N . LEU A 1 203 ? 3.904 1.809 7.860 1.00 79.06 202 LEU A N 1
ATOM 1156 C CA . LEU A 1 203 ? 3.378 2.959 7.131 1.00 78.02 202 LEU A CA 1
ATOM 1157 C C . LEU A 1 203 ? 4.115 4.245 7.450 1.00 80.81 202 LEU A C 1
ATOM 1158 O O . LEU A 1 203 ? 3.939 5.244 6.743 1.00 83.04 202 LEU A O 1
ATOM 1163 N N . ARG A 1 204 ? 4.911 4.251 8.513 1.00 81.07 203 ARG A N 1
ATOM 1164 C CA . ARG A 1 204 ? 5.540 5.487 8.942 1.00 84.97 203 ARG A CA 1
ATOM 1165 C C . ARG A 1 204 ? 6.566 5.952 7.923 1.00 93.73 203 ARG A C 1
ATOM 1166 O O . ARG A 1 204 ? 6.762 7.161 7.738 1.00 103.59 203 ARG A O 1
ATOM 1169 N N . ASP A 1 205 ? 7.214 5.014 7.228 1.00 90.72 204 ASP A N 1
ATOM 1170 C CA . ASP A 1 205 ? 8.079 5.402 6.122 1.00 100.58 204 ASP A CA 1
ATOM 1171 C C . ASP A 1 205 ? 7.314 5.303 4.812 1.00 103.69 204 ASP A C 1
ATOM 1172 O O . ASP A 1 205 ? 7.044 4.181 4.342 1.00 100.82 204 ASP A O 1
ATOM 1177 N N . PRO A 1 206 ? 6.992 6.428 4.169 1.00 105.48 205 PRO A N 1
ATOM 1178 C CA . PRO A 1 206 ? 6.150 6.365 2.960 1.00 107.09 205 PRO A CA 1
ATOM 1179 C C . PRO A 1 206 ? 6.830 5.714 1.765 1.00 107.20 205 PRO A C 1
ATOM 1180 O O . PRO A 1 206 ? 6.158 5.033 0.980 1.00 112.46 205 PRO A O 1
ATOM 1184 N N . ARG A 1 207 ? 8.138 5.881 1.599 1.00 100.25 206 ARG A N 1
ATOM 1185 C CA . ARG A 1 207 ? 8.827 5.318 0.439 1.00 107.38 206 ARG A CA 1
ATOM 1186 C C . ARG A 1 207 ? 9.264 3.879 0.739 1.00 109.63 206 ARG A C 1
ATOM 1187 O O . ARG A 1 207 ? 10.445 3.559 0.878 1.00 113.17 206 ARG A O 1
ATOM 1189 N N . ASN A 1 208 ? 8.268 3.001 0.842 1.00 103.40 207 ASN A N 1
ATOM 1190 C CA . ASN A 1 208 ? 8.499 1.601 1.169 1.00 101.63 207 ASN A CA 1
ATOM 1191 C C . ASN A 1 208 ? 7.620 0.741 0.271 1.00 99.72 207 ASN A C 1
ATOM 1192 O O . ASN A 1 208 ? 6.600 1.196 -0.257 1.00 94.37 207 ASN A O 1
ATOM 1195 N N . LEU A 1 209 ? 8.040 -0.512 0.079 1.00 102.03 208 LEU A N 1
ATOM 1196 C CA . LEU A 1 209 ? 7.222 -1.433 -0.702 1.00 101.97 208 LEU A CA 1
ATOM 1197 C C . LEU A 1 209 ? 5.917 -1.720 0.026 1.00 104.26 208 LEU A C 1
ATOM 1198 O O . LEU A 1 209 ? 4.839 -1.735 -0.584 1.00 102.67 208 LEU A O 1
ATOM 1200 N N . PHE A 1 210 ? 5.999 -1.915 1.345 1.00 106.29 209 PHE A N 1
ATOM 1201 C CA . PHE A 1 210 ? 4.802 -2.087 2.157 1.00 101.18 209 PHE A CA 1
ATOM 1202 C C . PHE A 1 210 ? 3.878 -0.876 2.039 1.00 91.04 209 PHE A C 1
ATOM 1203 O O . PHE A 1 210 ? 2.669 -1.031 1.845 1.00 87.43 209 PHE A O 1
ATOM 1211 N N . THR A 1 211 ? 4.416 0.338 2.171 1.00 91.89 210 THR A N 1
ATOM 1212 C CA . THR A 1 211 ? 3.562 1.518 2.035 1.00 98.06 210 THR A CA 1
ATOM 1213 C C . THR A 1 211 ? 2.931 1.587 0.642 1.00 96.25 210 THR A C 1
ATOM 1214 O O . THR A 1 211 ? 1.760 1.961 0.509 1.00 94.67 210 THR A O 1
ATOM 1216 N N . GLY A 1 212 ? 3.674 1.191 -0.403 1.00 93.64 211 GLY A N 1
ATOM 1217 C CA . GLY A 1 212 ? 3.095 1.140 -1.741 1.00 90.28 211 GLY A CA 1
ATOM 1218 C C . GLY A 1 212 ? 2.098 0.009 -1.917 1.00 86.27 211 GLY A C 1
ATOM 1219 O O . GLY A 1 212 ? 1.047 0.180 -2.539 1.00 82.51 211 GLY A O 1
ATOM 1220 N N . GLN A 1 213 ? 2.421 -1.167 -1.383 1.00 88.41 212 GLN A N 1
ATOM 1221 C CA . GLN A 1 213 ? 1.474 -2.278 -1.397 1.00 90.52 212 GLN A CA 1
ATOM 1222 C C . GLN A 1 213 ? 0.176 -1.903 -0.690 1.00 90.71 212 GLN A C 1
ATOM 1223 O O . GLN A 1 213 ? -0.924 -2.198 -1.178 1.00 89.21 212 GLN A O 1
ATOM 1225 N N . PHE A 1 214 ? 0.290 -1.245 0.464 1.00 92.54 213 PHE A N 1
ATOM 1226 C CA . PHE A 1 214 ? -0.885 -0.760 1.177 1.00 88.34 213 PHE A CA 1
ATOM 1227 C C . PHE A 1 214 ? -1.707 0.175 0.301 1.00 86.32 213 PHE A C 1
ATOM 1228 O O . PHE A 1 214 ? -2.938 0.068 0.252 1.00 87.89 213 PHE A O 1
ATOM 1236 N N . ILE A 1 215 ? -1.037 1.091 -0.406 1.00 88.10 214 ILE A N 1
ATOM 1237 C CA . ILE A 1 215 ? -1.739 2.089 -1.210 1.00 86.31 214 ILE A CA 1
ATOM 1238 C C . ILE A 1 215 ? -2.448 1.430 -2.392 1.00 90.22 214 ILE A C 1
ATOM 1239 O O . ILE A 1 215 ? -3.554 1.838 -2.772 1.00 85.17 214 ILE A O 1
ATOM 1242 N N . GLU A 1 216 ? -1.827 0.403 -2.992 1.00 89.85 215 GLU A N 1
ATOM 1243 C CA . GLU A 1 216 ? -2.465 -0.320 -4.092 1.00 91.54 215 GLU A CA 1
ATOM 1244 C C . GLU A 1 216 ? -3.723 -1.047 -3.631 1.00 88.46 215 GLU A C 1
ATOM 1245 O O . GLU A 1 216 ? -4.762 -0.993 -4.300 1.00 85.61 215 GLU A O 1
ATOM 1251 N N . ASN A 1 217 ? -3.641 -1.756 -2.505 1.00 84.72 216 ASN A N 1
ATOM 1252 C CA . ASN A 1 217 ? -4.795 -2.502 -2.016 1.00 85.92 216 ASN A CA 1
ATOM 1253 C C . ASN A 1 217 ? -5.982 -1.582 -1.755 1.00 85.68 216 ASN A C 1
ATOM 1254 O O . ASN A 1 217 ? -7.119 -1.896 -2.130 1.00 86.58 216 ASN A O 1
ATOM 1259 N N . GLY A 1 218 ? -5.740 -0.451 -1.097 1.00 83.87 217 GLY A N 1
ATOM 1260 C CA . GLY A 1 218 ? -6.819 0.480 -0.834 1.00 81.17 217 GLY A CA 1
ATOM 1261 C C . GLY A 1 218 ? -7.522 0.908 -2.103 1.00 88.46 217 GLY A C 1
ATOM 1262 O O . GLY A 1 218 ? -8.751 0.851 -2.187 1.00 91.61 217 GLY A O 1
ATOM 1263 N N . ARG A 1 219 ? -6.750 1.332 -3.113 1.00 89.91 218 ARG A N 1
ATOM 1264 C CA . ARG A 1 219 ? -7.345 1.684 -4.400 1.00 89.20 218 ARG A CA 1
ATOM 1265 C C . ARG A 1 219 ? -8.127 0.506 -4.959 1.00 85.04 218 ARG A C 1
ATOM 1266 O O . ARG A 1 219 ? -9.273 0.658 -5.396 1.00 86.33 218 ARG A O 1
ATOM 1269 N N . ALA A 1 220 ? -7.531 -0.682 -4.922 1.00 83.26 219 ALA A N 1
ATOM 1270 C CA . ALA A 1 220 ? -8.194 -1.848 -5.482 1.00 85.70 219 ALA A CA 1
ATOM 1271 C C . ALA A 1 220 ? -9.531 -2.098 -4.808 1.00 83.59 219 ALA A C 1
ATOM 1272 O O . ALA A 1 220 ? -10.488 -2.527 -5.455 1.00 84.24 219 ALA A O 1
ATOM 1274 N N . MET A 1 221 ? -9.621 -1.829 -3.511 1.00 85.07 220 MET A N 1
ATOM 1275 C CA . MET A 1 221 ? -10.807 -2.247 -2.779 1.00 88.72 220 MET A CA 1
ATOM 1276 C C . MET A 1 221 ? -12.050 -1.514 -3.255 1.00 86.73 220 MET A C 1
ATOM 1277 O O . MET A 1 221 ? -13.161 -2.042 -3.155 1.00 87.77 220 MET A O 1
ATOM 1282 N N . ALA A 1 222 ? -11.891 -0.311 -3.797 1.00 84.95 221 ALA A N 1
ATOM 1283 C CA . ALA A 1 222 ? -13.059 0.387 -4.317 1.00 86.01 221 ALA A CA 1
ATOM 1284 C C . ALA A 1 222 ? -13.616 -0.329 -5.533 1.00 89.39 221 ALA A C 1
ATOM 1285 O O . ALA A 1 222 ? -14.837 -0.403 -5.722 1.00 91.32 221 ALA A O 1
ATOM 1287 N N . ARG A 1 223 ? -12.734 -0.875 -6.367 1.00 83.34 222 ARG A N 1
ATOM 1288 C CA . ARG A 1 223 ? -13.195 -1.486 -7.602 1.00 83.94 222 ARG A CA 1
ATOM 1289 C C . ARG A 1 223 ? -14.050 -2.713 -7.320 1.00 90.97 222 ARG A C 1
ATOM 1290 O O . ARG A 1 223 ? -14.983 -3.011 -8.074 1.00 100.10 222 ARG A O 1
ATOM 1298 N N . ALA A 1 224 ? -13.758 -3.420 -6.226 1.00 89.31 223 ALA A N 1
ATOM 1299 C CA . ALA A 1 224 ? -14.362 -4.715 -5.936 1.00 82.62 223 ALA A CA 1
ATOM 1300 C C . ALA A 1 224 ? -15.871 -4.608 -5.794 1.00 77.30 223 ALA A C 1
ATOM 1301 O O . ALA A 1 224 ? -16.414 -3.546 -5.506 1.00 85.25 223 ALA A O 1
ATOM 1303 N N . ASP A 1 225 ? -16.550 -5.732 -6.018 1.00 79.51 224 ASP A N 1
ATOM 1304 C CA . ASP A 1 225 ? -18.008 -5.729 -6.011 1.00 85.02 224 ASP A CA 1
ATOM 1305 C C . ASP A 1 225 ? -18.543 -5.556 -4.598 1.00 84.01 224 ASP A C 1
ATOM 1306 O O . ASP A 1 225 ? -19.633 -5.010 -4.393 1.00 85.49 224 ASP A O 1
ATOM 1308 N N . GLY A 1 226 ? -17.793 -6.007 -3.610 1.00 82.87 225 GLY A N 1
ATOM 1309 C CA . GLY A 1 226 ? -18.227 -5.805 -2.244 1.00 80.83 225 GLY A CA 1
ATOM 1310 C C . GLY A 1 226 ? -17.100 -6.053 -1.276 1.00 74.13 225 GLY A C 1
ATOM 1311 O O . GLY A 1 226 ? -16.128 -6.748 -1.587 1.00 72.20 225 GLY A O 1
ATOM 1312 N N . ILE A 1 227 ? -17.239 -5.461 -0.094 1.00 74.35 226 ILE A N 1
ATOM 1313 C CA . ILE A 1 227 ? -16.283 -5.616 0.997 1.00 71.53 226 ILE A CA 1
ATOM 1314 C C . ILE A 1 227 ? -17.011 -6.092 2.245 1.00 69.79 226 ILE A C 1
ATOM 1315 O O . ILE A 1 227 ? -17.873 -5.383 2.779 1.00 66.46 226 ILE A O 1
ATOM 1320 N N . ILE A 1 228 ? -16.612 -7.254 2.746 1.00 67.40 227 ILE A N 1
ATOM 1321 C CA . ILE A 1 228 ? -17.223 -7.866 3.916 1.00 66.05 227 ILE A CA 1
ATOM 1322 C C . ILE A 1 228 ? -16.312 -7.658 5.117 1.00 64.26 227 ILE A C 1
ATOM 1323 O O . ILE A 1 228 ? -15.099 -7.873 5.031 1.00 67.29 227 ILE A O 1
ATOM 1328 N N . ILE A 1 229 ? -16.897 -7.267 6.243 1.00 60.81 228 ILE A N 1
ATOM 1329 C CA . ILE A 1 229 ? -16.153 -7.011 7.465 1.00 61.80 228 ILE A CA 1
ATOM 1330 C C . ILE A 1 229 ? -16.804 -7.791 8.584 1.00 59.87 228 ILE A C 1
ATOM 1331 O O . ILE A 1 229 ? -18.002 -8.077 8.563 1.00 60.47 228 ILE A O 1
ATOM 1336 N N . ASN A 1 230 ? -16.002 -8.065 9.603 1.00 59.48 229 ASN A N 1
ATOM 1337 C CA . ASN A 1 230 ? -16.505 -8.643 10.845 1.00 62.52 229 ASN A CA 1
ATOM 1338 C C . ASN A 1 230 ? -16.858 -7.523 11.829 1.00 62.65 229 ASN A C 1
ATOM 1339 O O . ASN A 1 230 ? -16.186 -7.300 12.839 1.00 59.17 229 ASN A O 1
ATOM 1344 N N . THR A 1 231 ? -17.932 -6.795 11.508 1.00 64.92 230 THR A N 1
ATOM 1345 C CA . THR A 1 231 ? -18.420 -5.745 12.398 1.00 65.39 230 THR A CA 1
ATOM 1346 C C . THR A 1 231 ? -19.930 -5.652 12.329 1.00 66.30 230 THR A C 1
ATOM 1347 O O . THR A 1 231 ? -20.572 -6.226 11.451 1.00 66.55 230 THR A O 1
ATOM 1351 N N . TRP A 1 232 ? -20.488 -4.890 13.260 1.00 69.08 231 TRP A N 1
ATOM 1352 C CA . TRP A 1 232 ? -21.907 -4.593 13.251 1.00 73.32 231 TRP A CA 1
ATOM 1353 C C . TRP A 1 232 ? -22.124 -3.120 13.559 1.00 70.17 231 TRP A C 1
ATOM 1354 O O . TRP A 1 232 ? -21.253 -2.456 14.121 1.00 67.38 231 TRP A O 1
ATOM 1365 N N . GLU A 1 233 ? -23.317 -2.635 13.173 1.00 73.37 232 GLU A N 1
ATOM 1366 C CA . GLU A 1 233 ? -23.710 -1.235 13.371 1.00 74.82 232 GLU A CA 1
ATOM 1367 C C . GLU A 1 233 ? -23.584 -0.807 14.830 1.00 72.14 232 GLU A C 1
ATOM 1368 O O . GLU A 1 233 ? -23.157 0.319 15.118 1.00 67.34 232 GLU A O 1
ATOM 1374 N N . ALA A 1 234 ? -23.994 -1.679 15.761 1.00 66.60 233 ALA A N 1
ATOM 1375 C CA . ALA A 1 234 ? -23.942 -1.344 17.179 1.00 67.06 233 ALA A CA 1
ATOM 1376 C C . ALA A 1 234 ? -22.523 -1.038 17.619 1.00 71.31 233 ALA A C 1
ATOM 1377 O O . ALA A 1 234 ? -22.291 -0.099 18.396 1.00 71.98 233 ALA A O 1
ATOM 1379 N N . LEU A 1 235 ? -21.559 -1.809 17.109 1.00 67.25 234 LEU A N 1
ATOM 1380 C CA . LEU A 1 235 ? -20.192 -1.725 17.599 1.00 62.89 234 LEU A CA 1
ATOM 1381 C C . LEU A 1 235 ? -19.506 -0.474 17.085 1.00 64.16 234 LEU A C 1
ATOM 1382 O O . LEU A 1 235 ? -18.876 0.267 17.854 1.00 68.32 234 LEU A O 1
ATOM 1387 N N . GLU A 1 236 ? -19.634 -0.214 15.792 1.00 61.93 235 GLU A N 1
ATOM 1388 C CA . GLU A 1 236 ? -18.982 0.918 15.142 1.00 65.72 235 GLU A CA 1
ATOM 1389 C C . GLU A 1 236 ? -20.006 1.742 14.379 1.00 72.46 235 GLU A C 1
ATOM 1390 O O . GLU A 1 236 ? -19.950 1.832 13.143 1.00 74.04 235 GLU A O 1
ATOM 1396 N N . PRO A 1 237 ? -20.953 2.371 15.082 1.00 69.08 236 PRO A N 1
ATOM 1397 C CA . PRO A 1 237 ? -21.987 3.134 14.363 1.00 71.67 236 PRO A CA 1
ATOM 1398 C C . PRO A 1 237 ? -21.428 4.268 13.511 1.00 74.30 236 PRO A C 1
ATOM 1399 O O . PRO A 1 237 ? -21.791 4.396 12.331 1.00 73.64 236 PRO A O 1
ATOM 1403 N N . ALA A 1 238 ? -20.530 5.080 14.065 1.00 68.45 237 ALA A N 1
ATOM 1404 C CA . ALA A 1 238 ? -20.024 6.222 13.323 1.00 69.33 237 ALA A CA 1
ATOM 1405 C C . ALA A 1 238 ? -19.201 5.790 12.110 1.00 75.62 237 ALA A C 1
ATOM 1406 O O . ALA A 1 238 ? -19.408 6.289 10.998 1.00 75.00 237 ALA A O 1
ATOM 1408 N N . THR A 1 239 ? -18.250 4.878 12.301 1.00 79.37 238 THR A N 1
ATOM 1409 C CA . THR A 1 239 ? -17.393 4.493 11.181 1.00 82.47 238 THR A CA 1
ATOM 1410 C C . THR A 1 239 ? -18.201 3.801 10.076 1.00 78.93 238 THR A C 1
ATOM 1411 O O . THR A 1 239 ? -17.990 4.061 8.885 1.00 74.35 238 THR A O 1
ATOM 1413 N N . LEU A 1 240 ? -19.160 2.949 10.453 1.00 72.94 239 LEU A N 1
ATOM 1414 C CA . LEU A 1 240 ? -20.003 2.298 9.457 1.00 70.52 239 LEU A CA 1
ATOM 1415 C C . LEU A 1 240 ? -20.874 3.307 8.724 1.00 80.56 239 LEU A C 1
ATOM 1416 O O . LEU A 1 240 ? -21.090 3.188 7.513 1.00 85.84 239 LEU A O 1
ATOM 1421 N N . ALA A 1 241 ? -21.398 4.300 9.446 1.00 82.61 240 ALA A N 1
ATOM 1422 C CA . ALA A 1 241 ? -22.226 5.326 8.822 1.00 75.80 240 ALA A CA 1
ATOM 1423 C C . ALA A 1 241 ? -21.470 6.034 7.706 1.00 76.33 240 ALA A C 1
ATOM 1424 O O . ALA A 1 241 ? -22.006 6.239 6.610 1.00 80.85 240 ALA A O 1
ATOM 1426 N N . ALA A 1 242 ? -20.220 6.409 7.973 1.00 73.92 241 ALA A N 1
ATOM 1427 C CA . ALA A 1 242 ? -19.401 7.046 6.956 1.00 72.37 241 ALA A CA 1
ATOM 1428 C C . ALA A 1 242 ? -19.199 6.123 5.774 1.00 83.67 241 ALA A C 1
ATOM 1429 O O . ALA A 1 242 ? -19.249 6.556 4.619 1.00 94.94 241 ALA A O 1
ATOM 1431 N N . LEU A 1 243 ? -18.975 4.843 6.042 1.00 79.48 242 LEU A N 1
ATOM 1432 C CA . LEU A 1 243 ? -18.729 3.910 4.957 1.00 80.94 242 LEU A CA 1
ATOM 1433 C C . LEU A 1 243 ? -19.969 3.696 4.108 1.00 88.97 242 LEU A C 1
ATOM 1434 O O . LEU A 1 243 ? -19.859 3.453 2.901 1.00 90.14 242 LEU A O 1
ATOM 1439 N N . GLN A 1 244 ? -21.141 3.808 4.728 1.00 91.17 243 GLN A N 1
ATOM 1440 C CA . GLN A 1 244 ? -22.424 3.672 3.995 1.00 94.03 243 GLN A CA 1
ATOM 1441 C C . GLN A 1 244 ? -22.396 4.690 2.861 1.00 95.62 243 GLN A C 1
ATOM 1442 O O . GLN A 1 244 ? -22.895 4.401 1.771 1.00 97.68 243 GLN A O 1
ATOM 1448 N N . GLY A 1 245 ? -21.777 5.830 3.144 1.00 98.31 244 GLY A N 1
ATOM 1449 C CA . GLY A 1 245 ? -21.618 6.931 2.182 1.00 103.23 244 GLY A CA 1
ATOM 1450 C C . GLY A 1 245 ? -20.733 6.580 1.002 1.00 105.68 244 GLY A C 1
ATOM 1451 O O . GLY A 1 245 ? -21.095 6.959 -0.117 1.00 113.22 244 GLY A O 1
ATOM 1452 N N . SER A 1 246 ? -19.635 5.852 1.221 1.00 102.80 245 SER A N 1
ATOM 1453 C CA . SER A 1 246 ? -18.700 5.614 0.091 1.00 104.91 245 SER A CA 1
ATOM 1454 C C . SER A 1 246 ? -19.407 4.873 -1.041 1.00 109.24 245 SER A C 1
ATOM 1455 O O . SER A 1 246 ? -19.253 5.323 -2.181 1.00 116.68 245 SER A O 1
ATOM 1457 N N . LYS A 1 247 ? -20.092 3.762 -0.745 1.00 99.39 246 LYS A N 1
ATOM 1458 C CA . LYS A 1 247 ? -20.928 3.003 -1.723 1.00 107.62 246 LYS A CA 1
ATOM 1459 C C . LYS A 1 247 ? -20.201 2.809 -3.059 1.00 111.05 246 LYS A C 1
ATOM 1460 O O . LYS A 1 247 ? -20.840 2.996 -4.097 1.00 106.48 246 LYS A O 1
ATOM 1463 N N . ALA A 1 248 ? -18.883 2.649 -3.010 1.00 118.85 247 ALA A N 1
ATOM 1464 C CA . ALA A 1 248 ? -18.080 2.578 -4.251 1.00 116.11 247 ALA A CA 1
ATOM 1465 C C . ALA A 1 248 ? -18.465 1.362 -5.088 1.00 112.90 247 ALA A C 1
ATOM 1466 O O . ALA A 1 248 ? -18.067 1.315 -6.256 1.00 122.76 247 ALA A O 1
ATOM 1468 N N . VAL A 1 249 ? -19.229 0.422 -4.537 1.00 108.25 248 VAL A N 1
ATOM 1469 C CA . VAL A 1 249 ? -19.580 -0.759 -5.379 1.00 112.94 248 VAL A CA 1
ATOM 1470 C C . VAL A 1 249 ? -20.472 -0.261 -6.512 1.00 122.75 248 VAL A C 1
ATOM 1471 O O . VAL A 1 249 ? -21.341 0.582 -6.250 1.00 124.51 248 VAL A O 1
ATOM 1473 N N . SER A 1 250 ? -20.324 -0.800 -7.718 1.00 120.89 249 SER A N 1
ATOM 1474 C CA . SER A 1 250 ? -21.211 -0.252 -8.768 1.00 119.11 249 SER A CA 1
ATOM 1475 C C . SER A 1 250 ? -22.650 -0.672 -8.446 1.00 121.14 249 SER A C 1
ATOM 1476 O O . SER A 1 250 ? -22.927 -1.883 -8.427 1.00 114.18 249 SER A O 1
ATOM 1478 N N . GLY A 1 251 ? -23.518 0.317 -8.209 1.00 117.45 250 GLY A N 1
ATOM 1479 C CA . GLY A 1 251 ? -24.952 0.108 -7.930 1.00 111.13 250 GLY A CA 1
ATOM 1480 C C . GLY A 1 251 ? -25.292 -0.480 -6.568 1.00 119.43 250 GLY A C 1
ATOM 1481 O O . GLY A 1 251 ? -26.450 -0.899 -6.424 1.00 127.00 250 GLY A O 1
ATOM 1482 N N . PHE A 1 252 ? -24.388 -0.462 -5.582 1.00 119.91 251 PHE A N 1
ATOM 1483 C CA . PHE A 1 252 ? -24.710 -1.051 -4.286 1.00 112.00 251 PHE A CA 1
ATOM 1484 C C . PHE A 1 252 ? -23.728 -0.523 -3.239 1.00 114.13 251 PHE A C 1
ATOM 1485 O O . PHE A 1 252 ? -22.662 0.013 -3.586 1.00 112.75 251 PHE A O 1
ATOM 1487 N N . PRO A 1 253 ? -24.057 -0.651 -1.951 1.00 111.36 252 PRO A N 1
ATOM 1488 C CA . PRO A 1 253 ? -23.101 -0.241 -0.913 1.00 102.82 252 PRO A CA 1
ATOM 1489 C C . PRO A 1 253 ? -21.888 -1.157 -0.938 1.00 98.16 252 PRO A C 1
ATOM 1490 O O . PRO A 1 253 ? -22.026 -2.380 -0.987 1.00 103.54 252 PRO A O 1
ATOM 1494 N N . LEU A 1 254 ? -20.695 -0.557 -0.875 1.00 100.40 253 LEU A N 1
ATOM 1495 C CA . LEU A 1 254 ? -19.459 -1.337 -0.917 1.00 91.55 253 LEU A CA 1
ATOM 1496 C C . LEU A 1 254 ? -19.299 -2.203 0.322 1.00 79.09 253 LEU A C 1
ATOM 1497 O O . LEU A 1 254 ? -18.916 -3.375 0.212 1.00 77.48 253 LEU A O 1
ATOM 1499 N N . VAL A 1 255 ? -19.592 -1.656 1.502 1.00 80.63 254 VAL A N 1
ATOM 1500 C CA . VAL A 1 255 ? -19.311 -2.339 2.763 1.00 76.13 254 VAL A CA 1
ATOM 1501 C C . VAL A 1 255 ? -20.496 -3.198 3.194 1.00 69.67 254 VAL A C 1
ATOM 1502 O O . VAL A 1 255 ? -21.624 -2.717 3.324 1.00 72.05 254 VAL A O 1
ATOM 1506 N N . ILE A 1 256 ? -20.229 -4.469 3.450 1.00 66.60 255 ILE A N 1
ATOM 1507 C CA . ILE A 1 256 ? -21.227 -5.431 3.897 1.00 72.91 255 ILE A CA 1
ATOM 1508 C C . ILE A 1 256 ? -20.780 -5.923 5.267 1.00 72.63 255 ILE A C 1
ATOM 1509 O O . ILE A 1 256 ? -19.828 -6.705 5.355 1.00 73.59 255 ILE A O 1
ATOM 1514 N N . PRO A 1 257 ? -21.424 -5.522 6.354 1.00 65.42 256 PRO A N 1
ATOM 1515 C CA . PRO A 1 257 ? -21.009 -6.035 7.656 1.00 67.36 256 PRO A CA 1
ATOM 1516 C C . PRO A 1 257 ? -21.814 -7.259 8.075 1.00 67.61 256 PRO A C 1
ATOM 1517 O O . PRO A 1 257 ? -23.031 -7.191 8.279 1.00 70.20 256 PRO A O 1
ATOM 1521 N N . VAL A 1 258 ? -21.139 -8.395 8.200 1.00 64.71 257 VAL A N 1
ATOM 1522 C CA . VAL A 1 258 ? -21.790 -9.623 8.613 1.00 65.11 257 VAL A CA 1
ATOM 1523 C C . VAL A 1 258 ? -21.376 -10.026 10.020 1.00 69.61 257 VAL A C 1
ATOM 1524 O O . VAL A 1 258 ? -21.785 -11.094 10.507 1.00 69.39 257 VAL A O 1
ATOM 1528 N N . GLY A 1 259 ? -20.525 -9.230 10.656 1.00 66.67 258 GLY A N 1
ATOM 1529 C CA . GLY A 1 259 ? -20.007 -9.581 11.993 1.00 63.95 258 GLY A CA 1
ATOM 1530 C C . GLY A 1 259 ? -21.059 -9.493 13.076 1.00 69.83 258 GLY A C 1
ATOM 1531 O O . GLY A 1 259 ? -21.876 -8.608 12.995 1.00 76.71 258 GLY A O 1
ATOM 1532 N N . PRO A 1 260 ? -21.019 -10.315 14.141 1.00 69.77 259 PRO A N 1
ATOM 1533 C CA . PRO A 1 260 ? -19.852 -11.101 14.464 1.00 63.29 259 PRO A CA 1
ATOM 1534 C C . PRO A 1 260 ? -19.965 -12.546 13.983 1.00 65.13 259 PRO A C 1
ATOM 1535 O O . PRO A 1 260 ? -20.902 -13.199 14.332 1.00 68.81 259 PRO A O 1
ATOM 1539 N N . LEU A 1 261 ? -19.013 -12.975 13.163 1.00 58.88 260 LEU A N 1
ATOM 1540 C CA . LEU A 1 261 ? -18.960 -14.360 12.740 1.00 64.23 260 LEU A CA 1
ATOM 1541 C C . LEU A 1 261 ? -18.757 -15.237 13.962 1.00 68.81 260 LEU A C 1
ATOM 1542 O O . LEU A 1 261 ? -17.960 -14.907 14.846 1.00 73.82 260 LEU A O 1
ATOM 1547 N N . LEU A 1 262 ? -19.483 -16.349 14.024 1.00 60.38 261 LEU A N 1
ATOM 1548 C CA . LEU A 1 262 ? -19.477 -17.183 15.215 1.00 72.77 261 LEU A CA 1
ATOM 1549 C C . LEU A 1 262 ? -19.313 -18.641 14.815 1.00 82.93 261 LEU A C 1
ATOM 1550 O O . LEU A 1 262 ? -20.069 -19.143 13.979 1.00 95.88 261 LEU A O 1
ATOM 1555 N N . ALA A 1 263 ? -18.321 -19.313 15.394 1.00 79.53 262 ALA A N 1
ATOM 1556 C CA . ALA A 1 263 ? -18.108 -20.727 15.117 1.00 79.98 262 ALA A CA 1
ATOM 1557 C C . ALA A 1 263 ? -17.166 -21.343 16.140 1.00 90.37 262 ALA A C 1
ATOM 1558 O O . ALA A 1 263 ? -16.818 -22.527 16.049 1.00 99.49 262 ALA A O 1
ATOM 1560 N N . ASP A 1 273 ? -7.265 -30.586 27.731 1.00 82.39 272 ASP A N 1
ATOM 1561 C CA . ASP A 1 273 ? -6.174 -29.647 28.032 1.00 94.30 272 ASP A CA 1
ATOM 1562 C C . ASP A 1 273 ? -6.053 -29.330 29.513 1.00 86.83 272 ASP A C 1
ATOM 1563 O O . ASP A 1 273 ? -6.903 -29.684 30.320 1.00 79.60 272 ASP A O 1
ATOM 1565 N N . LEU A 1 274 ? -4.957 -28.662 29.860 1.00 86.28 273 LEU A N 1
ATOM 1566 C CA . LEU A 1 274 ? -4.709 -28.315 31.255 1.00 85.66 273 LEU A CA 1
ATOM 1567 C C . LEU A 1 274 ? -5.514 -27.095 31.674 1.00 80.81 273 LEU A C 1
ATOM 1568 O O . LEU A 1 274 ? -5.857 -26.945 32.856 1.00 74.69 273 LEU A O 1
ATOM 1573 N N . VAL A 1 275 ? -5.848 -26.235 30.705 1.00 80.30 274 VAL A N 1
ATOM 1574 C CA . VAL A 1 275 ? -6.301 -24.883 31.010 1.00 71.54 274 VAL A CA 1
ATOM 1575 C C . VAL A 1 275 ? -7.722 -24.879 31.541 1.00 72.39 274 VAL A C 1
ATOM 1576 O O . VAL A 1 275 ? -7.996 -24.314 32.608 1.00 72.09 274 VAL A O 1
ATOM 1580 N N . ILE A 1 276 ? -8.659 -25.459 30.791 1.00 75.25 275 ILE A N 1
ATOM 1581 C CA . ILE A 1 276 ? -10.038 -25.496 31.252 1.00 72.50 275 ILE A CA 1
ATOM 1582 C C . ILE A 1 276 ? -10.121 -26.096 32.644 1.00 68.82 275 ILE A C 1
ATOM 1583 O O . ILE A 1 276 ? -10.550 -25.387 33.550 1.00 73.27 275 ILE A O 1
ATOM 1588 N N . PRO A 1 277 ? -9.626 -27.307 32.918 1.00 69.78 276 PRO A N 1
ATOM 1589 C CA . PRO A 1 277 ? -9.740 -27.821 34.303 1.00 73.93 276 PRO A CA 1
ATOM 1590 C C . PRO A 1 277 ? -9.322 -26.819 35.361 1.00 73.68 276 PRO A C 1
ATOM 1591 O O . PRO A 1 277 ? -10.031 -26.625 36.354 1.00 70.04 276 PRO A O 1
ATOM 1595 N N . TRP A 1 278 ? -8.192 -26.150 35.149 1.00 70.60 277 TRP A N 1
ATOM 1596 C CA . TRP A 1 278 ? -7.751 -25.128 36.082 1.00 66.72 277 TRP A CA 1
ATOM 1597 C C . TRP A 1 278 ? -8.748 -23.977 36.151 1.00 71.37 277 TRP A C 1
ATOM 1598 O O . TRP A 1 278 ? -9.000 -23.423 37.228 1.00 71.08 277 TRP A O 1
ATOM 1609 N N . LEU A 1 279 ? -9.309 -23.589 35.006 1.00 70.34 278 LEU A N 1
ATOM 1610 C CA . LEU A 1 279 ? -10.297 -22.518 34.995 1.00 66.45 278 LEU A CA 1
ATOM 1611 C C . LEU A 1 279 ? -11.509 -22.864 35.843 1.00 67.97 278 LEU A C 1
ATOM 1612 O O . LEU A 1 279 ? -12.045 -21.990 36.530 1.00 68.82 278 LEU A O 1
ATOM 1617 N N . ASP A 1 280 ? -11.977 -24.123 35.789 1.00 68.53 279 ASP A N 1
ATOM 1618 C CA . ASP A 1 280 ? -13.240 -24.479 36.440 1.00 64.96 279 ASP A CA 1
ATOM 1619 C C . ASP A 1 280 ? -13.110 -24.340 37.944 1.00 69.47 279 ASP A C 1
ATOM 1620 O O . ASP A 1 280 ? -14.078 -24.037 38.655 1.00 68.94 279 ASP A O 1
ATOM 1625 N N . ALA A 1 281 ? -11.917 -24.614 38.441 1.00 66.95 280 ALA A N 1
ATOM 1626 C CA . ALA A 1 281 ? -11.623 -24.447 39.852 1.00 66.19 280 ALA A CA 1
ATOM 1627 C C . ALA A 1 281 ? -11.786 -22.992 40.283 1.00 75.24 280 ALA A C 1
ATOM 1628 O O . ALA A 1 281 ? -12.274 -22.701 41.386 1.00 78.24 280 ALA A O 1
ATOM 1630 N N . GLN A 1 282 ? -11.430 -22.068 39.406 1.00 71.64 281 GLN A N 1
ATOM 1631 C CA . GLN A 1 282 ? -11.286 -20.689 39.813 1.00 65.20 281 GLN A CA 1
ATOM 1632 C C . GLN A 1 282 ? -12.650 -20.048 40.056 1.00 67.00 281 GLN A C 1
ATOM 1633 O O . GLN A 1 282 ? -13.620 -20.363 39.354 1.00 68.23 281 GLN A O 1
ATOM 1639 N N . PRO A 1 283 ? -12.734 -19.108 41.020 1.00 64.71 282 PRO A N 1
ATOM 1640 C CA . PRO A 1 283 ? -14.020 -18.471 41.349 1.00 57.10 282 PRO A CA 1
ATOM 1641 C C . PRO A 1 283 ? -14.558 -17.600 40.215 1.00 63.10 282 PRO A C 1
ATOM 1642 O O . PRO A 1 283 ? -13.820 -17.126 39.348 1.00 60.63 282 PRO A O 1
ATOM 1646 N N . ALA A 1 284 ? -15.869 -17.362 40.259 1.00 62.80 283 ALA A N 1
ATOM 1647 C CA . ALA A 1 284 ? -16.554 -16.671 39.178 1.00 58.50 283 ALA A CA 1
ATOM 1648 C C . ALA A 1 284 ? -15.946 -15.306 38.922 1.00 59.72 283 ALA A C 1
ATOM 1649 O O . ALA A 1 284 ? -15.745 -14.519 39.846 1.00 69.08 283 ALA A O 1
ATOM 1651 N N . SER A 1 285 ? -15.633 -15.038 37.660 1.00 62.05 284 SER A N 1
ATOM 1652 C CA . SER A 1 285 ? -15.217 -13.710 37.209 1.00 63.59 284 SER A CA 1
ATOM 1653 C C . SER A 1 285 ? -14.015 -13.189 37.992 1.00 61.98 284 SER A C 1
ATOM 1654 O O . SER A 1 285 ? -13.888 -12.001 38.279 1.00 67.34 284 SER A O 1
ATOM 1657 N N . SER A 1 286 ? -13.099 -14.085 38.310 1.00 60.83 285 SER A N 1
ATOM 1658 C CA . SER A 1 286 ? -11.923 -13.718 39.064 1.00 60.04 285 SER A CA 1
ATOM 1659 C C . SER A 1 286 ? -10.645 -13.754 38.236 1.00 61.28 285 SER A C 1
ATOM 1660 O O . SER A 1 286 ? -9.606 -13.262 38.698 1.00 63.07 285 SER A O 1
ATOM 1663 N N . VAL A 1 287 ? -10.669 -14.320 37.039 1.00 56.54 286 VAL A N 1
ATOM 1664 C CA . VAL A 1 287 ? -9.439 -14.652 36.340 1.00 58.28 286 VAL A CA 1
ATOM 1665 C C . VAL A 1 287 ? -9.180 -13.599 35.273 1.00 56.44 286 VAL A C 1
ATOM 1666 O O . VAL A 1 287 ? -10.063 -13.287 34.467 1.00 57.60 286 VAL A O 1
ATOM 1670 N N . VAL A 1 288 ? -7.968 -13.054 35.274 1.00 56.44 287 VAL A N 1
ATOM 1671 C CA . VAL A 1 288 ? -7.497 -12.175 34.212 1.00 56.13 287 VAL A CA 1
ATOM 1672 C C . VAL A 1 288 ? -6.903 -13.046 33.108 1.00 54.47 287 VAL A C 1
ATOM 1673 O O . VAL A 1 288 ? -5.982 -13.835 33.345 1.00 55.34 287 VAL A O 1
ATOM 1677 N N . PHE A 1 289 ? -7.435 -12.923 31.903 1.00 51.75 288 PHE A N 1
ATOM 1678 C CA . PHE A 1 289 ? -6.911 -13.644 30.752 1.00 53.74 288 PHE A CA 1
ATOM 1679 C C . PHE A 1 289 ? -5.996 -12.710 29.975 1.00 53.38 288 PHE A C 1
ATOM 1680 O O . PHE A 1 289 ? -6.412 -11.614 29.589 1.00 57.16 288 PHE A O 1
ATOM 1688 N N . VAL A 1 290 ? -4.756 -13.124 29.764 1.00 48.53 289 VAL A N 1
ATOM 1689 C CA . VAL A 1 290 ? -3.791 -12.310 29.046 1.00 54.63 289 VAL A CA 1
ATOM 1690 C C . VAL A 1 290 ? -3.228 -13.147 27.901 1.00 59.35 289 VAL A C 1
ATOM 1691 O O . VAL A 1 290 ? -2.648 -14.217 28.124 1.00 55.34 289 VAL A O 1
ATOM 1695 N N . SER A 1 291 ? -3.419 -12.652 26.673 1.00 63.81 290 SER A N 1
ATOM 1696 C CA . SER A 1 291 ? -3.028 -13.317 25.441 1.00 59.53 290 SER A CA 1
ATOM 1697 C C . SER A 1 291 ? -2.902 -12.269 24.346 1.00 61.89 290 SER A C 1
ATOM 1698 O O . SER A 1 291 ? -3.750 -11.383 24.245 1.00 63.09 290 SER A O 1
ATOM 1701 N N . PHE A 1 292 ? -1.848 -12.374 23.526 1.00 64.38 291 PHE A N 1
ATOM 1702 C CA . PHE A 1 292 ? -1.613 -11.457 22.410 1.00 56.97 291 PHE A CA 1
ATOM 1703 C C . PHE A 1 292 ? -1.797 -12.119 21.050 1.00 65.38 291 PHE A C 1
ATOM 1704 O O . PHE A 1 292 ? -1.170 -11.683 20.080 1.00 67.78 291 PHE A O 1
ATOM 1712 N N . GLY A 1 293 ? -2.628 -13.171 20.951 1.00 67.51 292 GLY A N 1
ATOM 1713 C CA . GLY A 1 293 ? -2.947 -13.738 19.645 1.00 66.94 292 GLY A CA 1
ATOM 1714 C C . GLY A 1 293 ? -1.943 -14.767 19.133 1.00 72.72 292 GLY A C 1
ATOM 1715 O O . GLY A 1 293 ? -1.202 -15.403 19.900 1.00 74.30 292 GLY A O 1
ATOM 1716 N N . SER A 1 294 ? -1.936 -14.934 17.798 1.00 71.39 293 SER A N 1
ATOM 1717 C CA . SER A 1 294 ? -1.046 -15.903 17.147 1.00 65.56 293 SER A CA 1
ATOM 1718 C C . SER A 1 294 ? 0.400 -15.403 17.088 1.00 72.10 293 SER A C 1
ATOM 1719 O O . SER A 1 294 ? 1.344 -16.190 17.247 1.00 65.59 293 SER A O 1
ATOM 1722 N N . ARG A 1 295 ? 0.596 -14.107 16.828 1.00 75.34 294 ARG A N 1
ATOM 1723 C CA . ARG A 1 295 ? 1.915 -13.473 16.850 1.00 71.29 294 ARG A CA 1
ATOM 1724 C C . ARG A 1 295 ? 2.015 -12.501 18.032 1.00 83.26 294 ARG A C 1
ATOM 1725 O O . ARG A 1 295 ? 1.319 -11.471 18.076 1.00 76.74 294 ARG A O 1
ATOM 1727 N N . THR A 1 296 ? 2.859 -12.841 19.002 1.00 83.07 295 THR A N 1
ATOM 1728 C CA . THR A 1 296 ? 2.985 -11.988 20.207 1.00 80.91 295 THR A CA 1
ATOM 1729 C C . THR A 1 296 ? 4.455 -11.737 20.505 1.00 83.30 295 THR A C 1
ATOM 1730 O O . THR A 1 296 ? 4.960 -12.270 21.494 1.00 79.83 295 THR A O 1
ATOM 1733 N N . ALA A 1 297 ? 5.098 -10.924 19.680 1.00 88.76 296 ALA A N 1
ATOM 1734 C CA . ALA A 1 297 ? 6.519 -10.607 19.919 1.00 92.07 296 ALA A CA 1
ATOM 1735 C C . ALA A 1 297 ? 6.633 -9.613 21.075 1.00 91.17 296 ALA A C 1
ATOM 1736 O O . ALA A 1 297 ? 6.428 -8.418 20.837 1.00 93.18 296 ALA A O 1
ATOM 1738 N N . LEU A 1 298 ? 6.871 -10.108 22.289 1.00 77.67 297 LEU A N 1
ATOM 1739 C CA . LEU A 1 298 ? 7.090 -9.232 23.443 1.00 81.13 297 LEU A CA 1
ATOM 1740 C C . LEU A 1 298 ? 8.524 -9.425 23.945 1.00 76.64 297 LEU A C 1
ATOM 1741 O O . LEU A 1 298 ? 8.949 -10.560 24.213 1.00 71.46 297 LEU A O 1
ATOM 1744 N N . SER A 1 299 ? 9.282 -8.325 24.022 1.00 69.94 298 SER A N 1
ATOM 1745 C CA . SER A 1 299 ? 10.707 -8.438 24.318 1.00 68.74 298 SER A CA 1
ATOM 1746 C C . SER A 1 299 ? 10.934 -9.051 25.699 1.00 70.22 298 SER A C 1
ATOM 1747 O O . SER A 1 299 ? 10.061 -9.040 26.569 1.00 67.58 298 SER A O 1
ATOM 1750 N N . ALA A 1 300 ? 12.129 -9.614 25.881 1.00 72.64 299 ALA A N 1
ATOM 1751 C CA . ALA A 1 300 ? 12.479 -10.222 27.162 1.00 70.15 299 ALA A CA 1
ATOM 1752 C C . ALA A 1 300 ? 12.357 -9.228 28.312 1.00 71.60 299 ALA A C 1
ATOM 1753 O O . ALA A 1 300 ? 11.788 -9.543 29.364 1.00 69.52 299 ALA A O 1
ATOM 1755 N N . GLU A 1 301 ? 12.906 -8.032 28.148 1.00 67.32 300 GLU A N 1
ATOM 1756 C CA . GLU A 1 301 ? 12.750 -7.041 29.200 1.00 69.29 300 GLU A CA 1
ATOM 1757 C C . GLU A 1 301 ? 11.274 -6.763 29.465 1.00 69.20 300 GLU A C 1
ATOM 1758 O O . GLU A 1 301 ? 10.856 -6.666 30.619 1.00 69.25 300 GLU A O 1
ATOM 1764 N N . GLN A 1 302 ? 10.460 -6.652 28.415 1.00 65.87 301 GLN A N 1
ATOM 1765 C CA . GLN A 1 302 ? 9.047 -6.385 28.643 1.00 60.21 301 GLN A CA 1
ATOM 1766 C C . GLN A 1 302 ? 8.381 -7.565 29.328 1.00 61.74 301 GLN A C 1
ATOM 1767 O O . GLN A 1 302 ? 7.572 -7.386 30.243 1.00 56.47 301 GLN A O 1
ATOM 1773 N N . LEU A 1 303 ? 8.725 -8.767 28.879 1.00 64.55 302 LEU A N 1
ATOM 1774 C CA . LEU A 1 303 ? 8.150 -10.021 29.428 1.00 62.60 302 LEU A CA 1
ATOM 1775 C C . LEU A 1 303 ? 8.261 -10.035 30.949 1.00 65.24 302 LEU A C 1
ATOM 1776 O O . LEU A 1 303 ? 7.281 -10.365 31.601 1.00 64.65 302 LEU A O 1
ATOM 1781 N N . ARG A 1 304 ? 9.420 -9.661 31.476 1.00 62.85 303 ARG A N 1
ATOM 1782 C CA . ARG A 1 304 ? 9.627 -9.677 32.942 1.00 59.33 303 ARG A CA 1
ATOM 1783 C C . ARG A 1 304 ? 8.599 -8.766 33.601 1.00 60.94 303 ARG A C 1
ATOM 1784 O O . ARG A 1 304 ? 7.992 -9.176 34.582 1.00 59.69 303 ARG A O 1
ATOM 1786 N N . GLU A 1 305 ? 8.376 -7.592 33.025 1.00 59.07 304 GLU A N 1
ATOM 1787 C CA . GLU A 1 305 ? 7.447 -6.611 33.632 1.00 57.06 304 GLU A CA 1
ATOM 1788 C C . GLU A 1 305 ? 6.024 -7.164 33.662 1.00 54.04 304 GLU A C 1
ATOM 1789 O O . GLU A 1 305 ? 5.405 -7.046 34.701 1.00 55.73 304 GLU A O 1
ATOM 1795 N N . LEU A 1 306 ? 5.537 -7.754 32.575 1.00 56.39 305 LEU A N 1
ATOM 1796 C CA . LEU A 1 306 ? 4.161 -8.308 32.598 1.00 57.59 305 LEU A CA 1
ATOM 1797 C C . LEU A 1 306 ? 4.062 -9.338 33.717 1.00 54.23 305 LEU A C 1
ATOM 1798 O O . LEU A 1 306 ? 3.058 -9.336 34.411 1.00 50.58 305 LEU A O 1
ATOM 1801 N N . ALA A 1 307 ? 5.098 -10.148 33.915 1.00 57.92 306 ALA A N 1
ATOM 1802 C CA . ALA A 1 307 ? 5.007 -11.163 34.958 1.00 56.51 306 ALA A CA 1
ATOM 1803 C C . ALA A 1 307 ? 4.949 -10.513 36.324 1.00 56.93 306 ALA A C 1
ATOM 1804 O O . ALA A 1 307 ? 4.030 -10.771 37.111 1.00 56.87 306 ALA A O 1
ATOM 1806 N N . ALA A 1 308 ? 5.901 -9.625 36.602 1.00 56.45 307 ALA A N 1
ATOM 1807 C CA . ALA A 1 308 ? 5.886 -8.881 37.854 1.00 60.22 307 ALA A CA 1
ATOM 1808 C C . ALA A 1 308 ? 4.569 -8.138 38.044 1.00 57.55 307 ALA A C 1
ATOM 1809 O O . ALA A 1 308 ? 3.951 -8.221 39.110 1.00 58.76 307 ALA A O 1
ATOM 1811 N N . GLY A 1 309 ? 4.117 -7.417 37.017 1.00 55.66 308 GLY A N 1
ATOM 1812 C CA . GLY A 1 309 ? 2.863 -6.691 37.126 1.00 51.77 308 GLY A CA 1
ATOM 1813 C C . GLY A 1 309 ? 1.686 -7.595 37.428 1.00 52.79 308 GLY A C 1
ATOM 1814 O O . GLY A 1 309 ? 0.839 -7.278 38.264 1.00 54.76 308 GLY A O 1
ATOM 1815 N N . LEU A 1 310 ? 1.619 -8.704 36.711 1.00 53.17 309 LEU A N 1
ATOM 1816 C CA . LEU A 1 310 ? 0.518 -9.668 36.920 1.00 54.44 309 LEU A CA 1
ATOM 1817 C C . LEU A 1 310 ? 0.635 -10.212 38.341 1.00 56.13 309 LEU A C 1
ATOM 1818 O O . LEU A 1 310 ? -0.380 -10.301 39.031 1.00 55.35 309 LEU A O 1
ATOM 1823 N N . GLU A 1 311 ? 1.854 -10.529 38.758 1.00 57.02 310 GLU A N 1
ATOM 1824 C CA . GLU A 1 311 ? 2.068 -11.074 40.117 1.00 58.62 310 GLU A CA 1
ATOM 1825 C C . GLU A 1 311 ? 1.624 -10.041 41.144 1.00 55.69 310 GLU A C 1
ATOM 1826 O O . GLU A 1 311 ? 0.863 -10.411 42.033 1.00 49.79 310 GLU A O 1
ATOM 1832 N N . SER A 1 312 ? 2.049 -8.788 40.964 1.00 59.00 311 SER A N 1
ATOM 1833 C CA . SER A 1 312 ? 1.791 -7.719 41.922 1.00 52.71 311 SER A CA 1
ATOM 1834 C C . SER A 1 312 ? 0.311 -7.370 41.990 1.00 49.81 311 SER A C 1
ATOM 1835 O O . SER A 1 312 ? -0.207 -7.084 43.068 1.00 48.35 311 SER A O 1
ATOM 1837 N N . SER A 1 313 ? -0.397 -7.410 40.866 1.00 48.66 312 SER A N 1
ATOM 1838 C CA . SER A 1 313 ? -1.800 -7.002 40.887 1.00 48.68 312 SER A CA 1
ATOM 1839 C C . SER A 1 313 ? -2.589 -7.736 41.963 1.00 52.47 312 SER A C 1
ATOM 1840 O O . SER A 1 313 ? -3.515 -7.176 42.550 1.00 50.48 312 SER A O 1
ATOM 1843 N N . GLY A 1 314 ? -2.247 -8.988 42.235 1.00 62.93 313 GLY A N 1
ATOM 1844 C CA . GLY A 1 314 ? -2.923 -9.749 43.267 1.00 64.20 313 GLY A CA 1
ATOM 1845 C C . GLY A 1 314 ? -4.251 -10.347 42.869 1.00 64.73 313 GLY A C 1
ATOM 1846 O O . GLY A 1 314 ? -4.969 -10.858 43.746 1.00 67.92 313 GLY A O 1
ATOM 1847 N N . CYS A 1 315 ? -4.612 -10.293 41.592 1.00 63.11 314 CYS A N 1
ATOM 1848 C CA . CYS A 1 315 ? -5.785 -11.004 41.112 1.00 67.63 314 CYS A CA 1
ATOM 1849 C C . CYS A 1 315 ? -5.324 -12.174 40.266 1.00 60.53 314 CYS A C 1
ATOM 1850 O O . CYS A 1 315 ? -4.162 -12.250 39.865 1.00 55.54 314 CYS A O 1
ATOM 1853 N N . ARG A 1 316 ? -6.248 -13.103 40.044 1.00 61.75 315 ARG A N 1
ATOM 1854 C CA . ARG A 1 316 ? -5.913 -14.346 39.378 1.00 59.12 315 ARG A CA 1
ATOM 1855 C C . ARG A 1 316 ? -5.664 -14.087 37.910 1.00 59.35 315 ARG A C 1
ATOM 1856 O O . ARG A 1 316 ? -6.182 -13.134 37.337 1.00 60.12 315 ARG A O 1
ATOM 1864 N N . PHE A 1 317 ? -4.875 -14.945 37.284 1.00 58.07 316 PHE A N 1
ATOM 1865 C CA . PHE A 1 317 ? -4.539 -14.631 35.906 1.00 59.20 316 PHE A CA 1
ATOM 1866 C C . PHE A 1 317 ? -4.100 -15.874 35.160 1.00 56.08 316 PHE A C 1
ATOM 1867 O O . PHE A 1 317 ? -3.307 -16.655 35.681 1.00 57.88 316 PHE A O 1
ATOM 1875 N N . LEU A 1 318 ? -4.617 -16.041 33.944 1.00 53.88 317 LEU A N 1
ATOM 1876 C CA . LEU A 1 318 ? -4.238 -17.120 33.038 1.00 54.72 317 LEU A CA 1
ATOM 1877 C C . LEU A 1 318 ? -3.490 -16.479 31.878 1.00 53.60 317 LEU A C 1
ATOM 1878 O O . LEU A 1 318 ? -4.103 -15.859 31.009 1.00 57.60 317 LEU A O 1
ATOM 1883 N N . TRP A 1 319 ? -2.178 -16.654 31.854 1.00 50.99 318 TRP A N 1
ATOM 1884 C CA . TRP A 1 319 ? -1.289 -16.004 30.902 1.00 52.37 318 TRP A CA 1
ATOM 1885 C C . TRP A 1 319 ? -0.832 -17.003 29.840 1.00 58.07 318 TRP A C 1
ATOM 1886 O O . TRP A 1 319 ? -0.156 -17.983 30.159 1.00 59.88 318 TRP A O 1
ATOM 1897 N N . VAL A 1 320 ? -1.173 -16.764 28.579 1.00 56.52 319 VAL A N 1
ATOM 1898 C CA . VAL A 1 320 ? -0.768 -17.672 27.511 1.00 58.19 319 VAL A CA 1
ATOM 1899 C C . VAL A 1 320 ? 0.356 -17.037 26.707 1.00 56.71 319 VAL A C 1
ATOM 1900 O O . VAL A 1 320 ? 0.374 -15.824 26.487 1.00 57.10 319 VAL A O 1
ATOM 1904 N N . LEU A 1 321 ? 1.300 -17.862 26.284 1.00 62.25 320 LEU A N 1
ATOM 1905 C CA . LEU A 1 321 ? 2.421 -17.441 25.454 1.00 62.45 320 LEU A CA 1
ATOM 1906 C C . LEU A 1 321 ? 2.580 -18.421 24.275 1.00 72.85 320 LEU A C 1
ATOM 1907 O O . LEU A 1 321 ? 3.262 -18.150 23.279 1.00 75.05 320 LEU A O 1
ATOM 1912 N N . GLU A 1 339 ? 11.748 -21.268 28.281 1.00 99.30 338 GLU A N 1
ATOM 1913 C CA . GLU A 1 339 ? 12.771 -20.383 28.839 1.00 106.72 338 GLU A CA 1
ATOM 1914 C C . GLU A 1 339 ? 12.304 -19.693 30.125 1.00 112.65 338 GLU A C 1
ATOM 1915 O O . GLU A 1 339 ? 11.280 -18.990 30.157 1.00 101.82 338 GLU A O 1
ATOM 1917 N N . LEU A 1 340 ? 13.091 -19.897 31.184 1.00 115.31 339 LEU A N 1
ATOM 1918 C CA . LEU A 1 340 ? 12.718 -19.481 32.535 1.00 106.59 339 LEU A CA 1
ATOM 1919 C C . LEU A 1 340 ? 13.202 -18.057 32.782 1.00 112.76 339 LEU A C 1
ATOM 1920 O O . LEU A 1 340 ? 14.225 -17.807 33.424 1.00 110.42 339 LEU A O 1
ATOM 1922 N N . LEU A 1 341 ? 12.429 -17.101 32.263 1.00 113.68 340 LEU A N 1
ATOM 1923 C CA . LEU A 1 341 ? 12.700 -15.703 32.567 1.00 107.80 340 LEU A CA 1
ATOM 1924 C C . LEU A 1 341 ? 12.569 -15.420 34.065 1.00 112.65 340 LEU A C 1
ATOM 1925 O O . LEU A 1 341 ? 13.401 -14.708 34.634 1.00 122.86 340 LEU A O 1
ATOM 1930 N N . GLY A 1 342 ? 11.560 -15.988 34.732 1.00 109.32 341 GLY A N 1
ATOM 1931 C CA . GLY A 1 342 ? 11.463 -15.886 36.183 1.00 104.01 341 GLY A CA 1
ATOM 1932 C C . GLY A 1 342 ? 11.726 -17.199 36.909 1.00 107.37 341 GLY A C 1
ATOM 1933 O O . GLY A 1 342 ? 11.106 -18.220 36.591 1.00 106.10 341 GLY A O 1
ATOM 1934 N N . GLU A 1 343 ? 12.634 -17.190 37.895 1.00 110.55 342 GLU A N 1
ATOM 1935 C CA . GLU A 1 343 ? 13.083 -18.444 38.511 1.00 112.40 342 GLU A CA 1
ATOM 1936 C C . GLU A 1 343 ? 12.095 -18.937 39.571 1.00 104.21 342 GLU A C 1
ATOM 1937 O O . GLU A 1 343 ? 11.651 -20.098 39.535 1.00 98.70 342 GLU A O 1
ATOM 1940 N N . GLY A 1 344 ? 11.760 -18.076 40.535 1.00 90.55 343 GLY A N 1
ATOM 1941 C CA . GLY A 1 344 ? 10.754 -18.379 41.534 1.00 87.06 343 GLY A CA 1
ATOM 1942 C C . GLY A 1 344 ? 9.398 -17.756 41.298 1.00 85.27 343 GLY A C 1
ATOM 1943 O O . GLY A 1 344 ? 8.544 -17.803 42.195 1.00 69.01 343 GLY A O 1
ATOM 1944 N N . PHE A 1 345 ? 9.168 -17.175 40.115 1.00 88.25 344 PHE A N 1
ATOM 1945 C CA . PHE A 1 345 ? 7.909 -16.507 39.817 1.00 73.30 344 PHE A CA 1
ATOM 1946 C C . PHE A 1 345 ? 6.749 -17.488 39.791 1.00 70.42 344 PHE A C 1
ATOM 1947 O O . PHE A 1 345 ? 5.686 -17.223 40.365 1.00 72.63 344 PHE A O 1
ATOM 1955 N N . LEU A 1 346 ? 6.938 -18.633 39.144 1.00 69.75 345 LEU A N 1
ATOM 1956 C CA . LEU A 1 346 ? 5.862 -19.612 39.017 1.00 71.22 345 LEU A CA 1
ATOM 1957 C C . LEU A 1 346 ? 5.509 -20.238 40.362 1.00 71.81 345 LEU A C 1
ATOM 1958 O O . LEU A 1 346 ? 4.326 -20.447 40.673 1.00 68.99 345 LEU A O 1
ATOM 1963 N N . GLN A 1 347 ? 6.517 -20.538 41.180 1.00 71.54 346 GLN A N 1
ATOM 1964 C CA . GLN A 1 347 ? 6.225 -21.064 42.507 1.00 69.82 346 GLN A CA 1
ATOM 1965 C C . GLN A 1 347 ? 5.425 -20.057 43.331 1.00 66.62 346 GLN A C 1
ATOM 1966 O O . GLN A 1 347 ? 4.411 -20.417 43.941 1.00 63.67 346 GLN A O 1
ATOM 1968 N N . ARG A 1 348 ? 5.872 -18.811 43.372 1.00 65.09 347 ARG A N 1
ATOM 1969 C CA . ARG A 1 348 ? 5.186 -17.808 44.221 1.00 58.41 347 ARG A CA 1
ATOM 1970 C C . ARG A 1 348 ? 3.725 -17.639 43.824 1.00 57.02 347 ARG A C 1
ATOM 1971 O O . ARG A 1 348 ? 2.896 -17.615 44.716 1.00 57.54 347 ARG A O 1
ATOM 1979 N N . VAL A 1 349 ? 3.436 -17.580 42.531 1.00 59.83 348 VAL A N 1
ATOM 1980 C CA . VAL A 1 349 ? 2.056 -17.288 42.048 1.00 61.57 348 VAL A CA 1
ATOM 1981 C C . VAL A 1 349 ? 1.316 -18.560 41.647 1.00 59.56 348 VAL A C 1
ATOM 1982 O O . VAL A 1 349 ? 0.273 -18.428 41.018 1.00 59.28 348 VAL A O 1
ATOM 1986 N N . GLU A 1 350 ? 1.801 -19.731 42.033 1.00 59.79 349 GLU A N 1
ATOM 1987 C CA . GLU A 1 350 ? 1.156 -20.972 41.596 1.00 61.94 349 GLU A CA 1
ATOM 1988 C C . GLU A 1 350 ? -0.282 -21.040 42.083 1.00 60.65 349 GLU A C 1
ATOM 1989 O O . GLU A 1 350 ? -1.165 -21.512 41.357 1.00 57.01 349 GLU A O 1
ATOM 1991 N N . TRP A 1 351 ? -0.549 -20.543 43.295 1.00 55.90 350 TRP A N 1
ATOM 1992 C CA . TRP A 1 351 ? -1.930 -20.531 43.768 1.00 56.75 350 TRP A CA 1
ATOM 1993 C C . TRP A 1 351 ? -2.774 -19.548 42.967 1.00 64.23 350 TRP A C 1
ATOM 1994 O O . TRP A 1 351 ? -3.980 -19.762 42.783 1.00 71.08 350 TRP A O 1
ATOM 2005 N N . LYS A 1 352 ? -2.162 -18.474 42.487 1.00 62.61 351 LYS A N 1
ATOM 2006 C CA . LYS A 1 352 ? -2.958 -17.389 41.872 1.00 55.70 351 LYS A CA 1
ATOM 2007 C C . LYS A 1 352 ? -3.184 -17.569 40.380 1.00 61.99 351 LYS A C 1
ATOM 2008 O O . LYS A 1 352 ? -4.252 -17.199 39.923 1.00 68.14 351 LYS A O 1
ATOM 2014 N N . GLY A 1 353 ? -2.245 -18.144 39.649 1.00 60.15 352 GLY A N 1
ATOM 2015 C CA . GLY A 1 353 ? -2.461 -18.107 38.214 1.00 62.36 352 GLY A CA 1
ATOM 2016 C C . GLY A 1 353 ? -1.728 -19.176 37.439 1.00 65.38 352 GLY A C 1
ATOM 2017 O O . GLY A 1 353 ? -0.755 -19.758 37.917 1.00 73.29 352 GLY A O 1
ATOM 2018 N N . LYS A 1 354 ? -2.207 -19.424 36.216 1.00 58.88 353 LYS A N 1
ATOM 2019 C CA . LYS A 1 354 ? -1.631 -20.419 35.321 1.00 62.01 353 LYS A CA 1
ATOM 2020 C C . LYS A 1 354 ? -1.029 -19.734 34.105 1.00 61.20 353 LYS A C 1
ATOM 2021 O O . LYS A 1 354 ? -1.730 -19.018 33.389 1.00 59.62 353 LYS A O 1
ATOM 2024 N N . VAL A 1 355 ? 0.246 -19.992 33.837 1.00 60.07 354 VAL A N 1
ATOM 2025 C CA . VAL A 1 355 ? 0.901 -19.482 32.637 1.00 59.08 354 VAL A CA 1
ATOM 2026 C C . VAL A 1 355 ? 1.296 -20.664 31.763 1.00 57.90 354 VAL A C 1
ATOM 2027 O O . VAL A 1 355 ? 2.054 -21.532 32.200 1.00 64.53 354 VAL A O 1
ATOM 2031 N N . VAL A 1 356 ? 0.793 -20.693 30.530 1.00 60.74 355 VAL A N 1
ATOM 2032 C CA . VAL A 1 356 ? 1.010 -21.803 29.608 1.00 63.78 355 VAL A CA 1
ATOM 2033 C C . VAL A 1 356 ? 1.501 -21.265 28.268 1.00 67.89 355 VAL A C 1
ATOM 2034 O O . VAL A 1 356 ? 1.218 -20.121 27.898 1.00 67.91 355 VAL A O 1
ATOM 2038 N N . SER A 1 357 ? 2.243 -22.098 27.531 1.00 67.57 356 SER A N 1
ATOM 2039 C CA . SER A 1 357 ? 2.824 -21.659 26.268 1.00 72.26 356 SER A CA 1
ATOM 2040 C C . SER A 1 357 ? 2.126 -22.210 25.039 1.00 68.99 356 SER A C 1
ATOM 2041 O O . SER A 1 357 ? 2.490 -21.834 23.923 1.00 77.06 356 SER A O 1
ATOM 2044 N N . GLY A 1 358 ? 1.145 -23.041 25.188 1.00 63.11 357 GLY A N 1
ATOM 2045 C CA . GLY A 1 358 ? 0.548 -23.618 24.008 1.00 70.80 357 GLY A CA 1
ATOM 2046 C C . GLY A 1 358 ? -0.550 -22.765 23.378 1.00 62.89 357 GLY A C 1
ATOM 2047 O O . GLY A 1 358 ? -0.959 -21.735 23.901 1.00 72.03 357 GLY A O 1
ATOM 2048 N N . TRP A 1 359 ? -1.016 -23.234 22.222 1.00 59.80 358 TRP A N 1
ATOM 2049 C CA . TRP A 1 359 ? -2.270 -22.782 21.636 1.00 58.86 358 TRP A CA 1
ATOM 2050 C C . TRP A 1 359 ? -3.462 -23.216 22.492 1.00 62.29 358 TRP A C 1
ATOM 2051 O O . TRP A 1 359 ? -3.524 -24.348 22.984 1.00 66.44 358 TRP A O 1
ATOM 2062 N N . VAL A 1 360 ? -4.428 -22.313 22.680 1.00 66.81 359 VAL A N 1
ATOM 2063 C CA . VAL A 1 360 ? -5.520 -22.582 23.610 1.00 63.64 359 VAL A CA 1
ATOM 2064 C C . VAL A 1 360 ? -6.867 -22.202 23.003 1.00 62.91 359 VAL A C 1
ATOM 2065 O O . VAL A 1 360 ? -6.955 -21.407 22.070 1.00 64.90 359 VAL A O 1
ATOM 2069 N N . ASP A 1 361 ? -7.934 -22.794 23.549 1.00 62.43 360 ASP A N 1
ATOM 2070 C CA . ASP A 1 361 ? -9.287 -22.566 23.031 1.00 66.40 360 ASP A CA 1
ATOM 2071 C C . ASP A 1 361 ? -9.767 -21.231 23.573 1.00 65.15 360 ASP A C 1
ATOM 2072 O O . ASP A 1 361 ? -10.476 -21.151 24.576 1.00 60.66 360 ASP A O 1
ATOM 2077 N N . GLN A 1 362 ? -9.393 -20.167 22.872 1.00 61.27 361 GLN A N 1
ATOM 2078 C CA . GLN A 1 362 ? -9.678 -18.832 23.370 1.00 62.56 361 GLN A CA 1
ATOM 2079 C C . GLN A 1 362 ? -11.177 -18.611 23.528 1.00 67.71 361 GLN A C 1
ATOM 2080 O O . GLN A 1 362 ? -11.617 -17.953 24.479 1.00 64.00 361 GLN A O 1
ATOM 2086 N N . ARG A 1 363 ? -11.978 -19.164 22.610 1.00 69.52 362 ARG A N 1
ATOM 2087 C CA . ARG A 1 363 ? -13.426 -18.987 22.692 1.00 69.76 362 ARG A CA 1
ATOM 2088 C C . ARG A 1 363 ? -13.978 -19.605 23.969 1.00 61.06 362 ARG A C 1
ATOM 2089 O O . ARG A 1 363 ? -14.833 -19.017 24.636 1.00 60.10 362 ARG A O 1
ATOM 2092 N N . ALA A 1 364 ? -13.486 -20.784 24.337 1.00 62.50 363 ALA A N 1
ATOM 2093 C CA . ALA A 1 364 ? -13.906 -21.383 25.595 1.00 61.70 363 ALA A CA 1
ATOM 2094 C C . ALA A 1 364 ? -13.469 -20.522 26.763 1.00 66.13 363 ALA A C 1
ATOM 2095 O O . ALA A 1 364 ? -14.264 -20.255 27.677 1.00 71.87 363 ALA A O 1
ATOM 2097 N N . VAL A 1 365 ? -12.212 -20.062 26.742 1.00 64.92 364 VAL A N 1
ATOM 2098 C CA . VAL A 1 365 ? -11.738 -19.171 27.794 1.00 61.01 364 VAL A CA 1
ATOM 2099 C C . VAL A 1 365 ? -12.675 -17.987 27.927 1.00 54.40 364 VAL A C 1
ATOM 2100 O O . VAL A 1 365 ? -13.242 -17.747 28.994 1.00 52.19 364 VAL A O 1
ATOM 2104 N N . LEU A 1 366 ? -12.929 -17.284 26.828 1.00 58.89 365 LEU A N 1
ATOM 2105 C CA . LEU A 1 366 ? -13.720 -16.058 26.912 1.00 61.18 365 LEU A CA 1
ATOM 2106 C C . LEU A 1 366 ? -15.158 -16.339 27.323 1.00 64.47 365 LEU A C 1
ATOM 2107 O O . LEU A 1 366 ? -15.810 -15.499 27.956 1.00 66.75 365 LEU A O 1
ATOM 2112 N N . ASP A 1 367 ? -15.666 -17.513 26.996 1.00 64.90 366 ASP A N 1
ATOM 2113 C CA . ASP A 1 367 ? -17.006 -17.830 27.443 1.00 68.64 366 ASP A CA 1
ATOM 2114 C C . ASP A 1 367 ? -17.033 -18.394 28.863 1.00 65.77 366 ASP A C 1
ATOM 2115 O O . ASP A 1 367 ? -18.118 -18.545 29.441 1.00 68.79 366 ASP A O 1
ATOM 2120 N N . HIS A 1 368 ? -15.881 -18.653 29.463 1.00 60.14 367 HIS A N 1
ATOM 2121 C CA . HIS A 1 368 ? -15.870 -19.316 30.757 1.00 60.98 367 HIS A CA 1
ATOM 2122 C C . HIS A 1 368 ? -16.407 -18.383 31.842 1.00 61.70 367 HIS A C 1
ATOM 2123 O O . HIS A 1 368 ? -16.155 -17.170 31.805 1.00 62.45 367 HIS A O 1
ATOM 2130 N N . PRO A 1 369 ? -17.147 -18.910 32.823 1.00 56.49 368 PRO A N 1
ATOM 2131 C CA . PRO A 1 369 ? -17.717 -18.030 33.845 1.00 56.79 368 PRO A CA 1
ATOM 2132 C C . PRO A 1 369 ? -16.685 -17.541 34.839 1.00 60.61 368 PRO A C 1
ATOM 2133 O O . PRO A 1 369 ? -16.910 -16.522 35.504 1.00 64.51 368 PRO A O 1
ATOM 2137 N N . SER A 1 370 ? -15.554 -18.234 34.963 1.00 57.78 369 SER A N 1
ATOM 2138 C CA . SER A 1 370 ? -14.592 -17.875 35.998 1.00 61.72 369 SER A CA 1
ATOM 2139 C C . SER A 1 370 ? -13.691 -16.722 35.546 1.00 58.38 369 SER A C 1
ATOM 2140 O O . SER A 1 370 ? -13.141 -15.991 36.378 1.00 57.77 369 SER A O 1
ATOM 2142 N N . VAL A 1 371 ? -13.551 -16.512 34.239 1.00 56.87 370 VAL A N 1
ATOM 2143 C CA . VAL A 1 371 ? -12.780 -15.358 33.798 1.00 63.31 370 VAL A CA 1
ATOM 2144 C C . VAL A 1 371 ? -13.609 -14.077 33.953 1.00 65.85 370 VAL A C 1
ATOM 2145 O O . VAL A 1 371 ? -14.833 -14.051 33.721 1.00 60.00 370 VAL A O 1
ATOM 2149 N N . GLY A 1 372 ? -12.935 -13.004 34.391 1.00 62.21 371 GLY A N 1
ATOM 2150 C CA . GLY A 1 372 ? -13.532 -11.710 34.674 1.00 61.78 371 GLY A CA 1
ATOM 2151 C C . GLY A 1 372 ? -12.979 -10.556 33.846 1.00 62.49 371 GLY A C 1
ATOM 2152 O O . GLY A 1 372 ? -13.658 -9.538 33.677 1.00 65.67 371 GLY A O 1
ATOM 2153 N N . GLY A 1 373 ? -11.776 -10.702 33.305 1.00 60.95 372 GLY A N 1
ATOM 2154 C CA . GLY A 1 373 ? -11.163 -9.649 32.512 1.00 55.84 372 GLY A CA 1
ATOM 2155 C C . GLY A 1 373 ? -10.173 -10.215 31.513 1.00 54.59 372 GLY A C 1
ATOM 2156 O O . GLY A 1 373 ? -9.548 -11.250 31.734 1.00 56.27 372 GLY A O 1
ATOM 2157 N N . PHE A 1 374 ? -10.021 -9.502 30.412 1.00 54.48 373 PHE A N 1
ATOM 2158 C CA . PHE A 1 374 ? -9.195 -9.932 29.296 1.00 51.10 373 PHE A CA 1
ATOM 2159 C C . PHE A 1 374 ? -8.179 -8.858 28.940 1.00 56.72 373 PHE A C 1
ATOM 2160 O O . PHE A 1 374 ? -8.567 -7.748 28.562 1.00 56.79 373 PHE A O 1
ATOM 2168 N N . VAL A 1 375 ? -6.891 -9.194 28.991 1.00 55.83 374 VAL A N 1
ATOM 2169 C CA . VAL A 1 375 ? -5.827 -8.295 28.528 1.00 57.81 374 VAL A CA 1
ATOM 2170 C C . VAL A 1 375 ? -5.356 -8.752 27.145 1.00 57.72 374 VAL A C 1
ATOM 2171 O O . VAL A 1 375 ? -4.817 -9.859 26.990 1.00 49.96 374 VAL A O 1
ATOM 2175 N N . SER A 1 376 ? -5.532 -7.898 26.137 1.00 51.55 375 SER A N 1
ATOM 2176 C CA . SER A 1 376 ? -5.263 -8.357 24.784 1.00 56.08 375 SER A CA 1
ATOM 2177 C C . SER A 1 376 ? -4.539 -7.325 23.937 1.00 56.94 375 SER A C 1
ATOM 2178 O O . SER A 1 376 ? -4.444 -6.146 24.274 1.00 55.47 375 SER A O 1
ATOM 2181 N N . HIS A 1 377 ? -4.107 -7.827 22.783 1.00 59.15 376 HIS A N 1
ATOM 2182 C CA . HIS A 1 377 ? -3.376 -7.057 21.756 1.00 51.12 376 HIS A CA 1
ATOM 2183 C C . HIS A 1 377 ? -4.392 -6.473 20.786 1.00 52.80 376 HIS A C 1
ATOM 2184 O O . HIS A 1 377 ? -3.948 -5.957 19.768 1.00 60.45 376 HIS A O 1
ATOM 2191 N N . CYS A 1 378 ? -5.685 -6.669 21.061 1.00 50.43 377 CYS A N 1
ATOM 2192 C CA . CYS A 1 378 ? -6.744 -6.033 20.281 1.00 57.96 377 CYS A CA 1
ATOM 2193 C C . CYS A 1 378 ? -6.692 -6.413 18.797 1.00 60.22 377 CYS A C 1
ATOM 2194 O O . CYS A 1 378 ? -7.021 -5.609 17.926 1.00 64.80 377 CYS A O 1
ATOM 2197 N N . GLY A 1 379 ? -6.276 -7.647 18.513 1.00 55.03 378 GLY A N 1
ATOM 2198 C CA . GLY A 1 379 ? -6.605 -8.262 17.239 1.00 50.43 378 GLY A CA 1
ATOM 2199 C C . GLY A 1 379 ? -8.111 -8.289 17.044 1.00 54.41 378 GLY A C 1
ATOM 2200 O O . GLY A 1 379 ? -8.868 -8.562 17.978 1.00 55.81 378 GLY A O 1
ATOM 2201 N N . TRP A 1 380 ? -8.560 -7.949 15.827 1.00 54.25 379 TRP A N 1
ATOM 2202 C CA . TRP A 1 380 ? -9.998 -7.846 15.600 1.00 54.81 379 TRP A CA 1
ATOM 2203 C C . TRP A 1 380 ? -10.700 -9.159 15.917 1.00 56.03 379 TRP A C 1
ATOM 2204 O O . TRP A 1 380 ? -11.817 -9.165 16.448 1.00 53.31 379 TRP A O 1
ATOM 2215 N N . ASN A 1 381 ? -10.053 -10.284 15.621 1.00 52.74 380 ASN A N 1
ATOM 2216 C CA . ASN A 1 381 ? -10.661 -11.549 15.990 1.00 54.75 380 ASN A CA 1
ATOM 2217 C C . ASN A 1 381 ? -10.778 -11.660 17.498 1.00 60.38 380 ASN A C 1
ATOM 2218 O O . ASN A 1 381 ? -11.834 -12.037 18.023 1.00 56.85 380 ASN A O 1
ATOM 2223 N N . SER A 1 382 ? -9.743 -11.235 18.223 1.00 64.92 381 SER A N 1
ATOM 2224 C CA . SER A 1 382 ? -9.827 -11.271 19.706 1.00 60.23 381 SER A CA 1
ATOM 2225 C C . SER A 1 382 ? -10.810 -10.206 20.182 1.00 59.58 381 SER A C 1
ATOM 2226 O O . SER A 1 382 ? -11.596 -10.514 21.066 1.00 60.66 381 SER A O 1
ATOM 2229 N N . VAL A 1 383 ? -10.769 -9.005 19.608 1.00 52.27 382 VAL A N 1
ATOM 2230 C CA . VAL A 1 383 ? -11.691 -7.972 20.088 1.00 52.45 382 VAL A CA 1
ATOM 2231 C C . VAL A 1 383 ? -13.139 -8.431 19.936 1.00 50.98 382 VAL A C 1
ATOM 2232 O O . VAL A 1 383 ? -13.941 -8.307 20.863 1.00 49.74 382 VAL A O 1
ATOM 2236 N N . THR A 1 384 ? -13.496 -8.979 18.776 1.00 54.09 383 THR A N 1
ATOM 2237 C CA . THR A 1 384 ? -14.877 -9.404 18.549 1.00 51.55 383 THR A CA 1
ATOM 2238 C C . THR A 1 384 ? -15.246 -10.577 19.444 1.00 52.45 383 THR A C 1
ATOM 2239 O O . THR A 1 384 ? -16.374 -10.652 19.938 1.00 55.92 383 THR A O 1
ATOM 2243 N N . GLU A 1 385 ? -14.307 -11.475 19.689 1.00 54.95 384 GLU A N 1
ATOM 2244 C CA . GLU A 1 385 ? -14.635 -12.617 20.570 1.00 56.45 384 GLU A CA 1
ATOM 2245 C C . GLU A 1 385 ? -14.989 -12.104 21.954 1.00 54.12 384 GLU A C 1
ATOM 2246 O O . GLU A 1 385 ? -15.975 -12.549 22.516 1.00 49.27 384 GLU A O 1
ATOM 2252 N N . ALA A 1 386 ? -14.157 -11.221 22.481 1.00 55.38 385 ALA A N 1
ATOM 2253 C CA . ALA A 1 386 ? -14.416 -10.635 23.805 1.00 57.44 385 ALA A CA 1
ATOM 2254 C C . ALA A 1 386 ? -15.769 -9.934 23.762 1.00 58.69 385 ALA A C 1
ATOM 2255 O O . ALA A 1 386 ? -16.536 -10.079 24.705 1.00 63.41 385 ALA A O 1
ATOM 2257 N N . ALA A 1 387 ? -16.080 -9.253 22.667 1.00 58.29 386 ALA A N 1
ATOM 2258 C CA . ALA A 1 387 ? -17.348 -8.522 22.651 1.00 60.04 386 ALA A CA 1
ATOM 2259 C C . ALA A 1 387 ? -18.542 -9.461 22.799 1.00 57.57 386 ALA A C 1
ATOM 2260 O O . ALA A 1 387 ? -19.491 -9.166 23.530 1.00 60.02 386 ALA A O 1
ATOM 2262 N N . LEU A 1 388 ? -18.524 -10.588 22.106 1.00 56.48 387 LEU A N 1
ATOM 2263 C CA . LEU A 1 388 ? -19.527 -11.613 22.369 1.00 58.57 387 LEU A CA 1
ATOM 2264 C C . LEU A 1 388 ? -19.478 -12.096 23.811 1.00 57.46 387 LEU A C 1
ATOM 2265 O O . LEU A 1 388 ? -20.518 -12.358 24.409 1.00 64.00 387 LEU A O 1
ATOM 2270 N N . GLY A 1 389 ? -18.285 -12.293 24.366 1.00 55.07 388 GLY A N 1
ATOM 2271 C CA . GLY A 1 389 ? -18.204 -12.727 25.753 1.00 64.66 388 GLY A CA 1
ATOM 2272 C C . GLY A 1 389 ? -18.591 -11.630 26.735 1.00 65.06 388 GLY A C 1
ATOM 2273 O O . GLY A 1 389 ? -19.050 -11.904 27.853 1.00 70.45 388 GLY A O 1
ATOM 2274 N N . GLY A 1 390 ? -18.423 -10.383 26.343 1.00 58.51 389 GLY A N 1
ATOM 2275 C CA . GLY A 1 390 ? -18.559 -9.340 27.314 1.00 60.89 389 GLY A CA 1
ATOM 2276 C C . GLY A 1 390 ? -17.466 -9.277 28.355 1.00 58.25 389 GLY A C 1
ATOM 2277 O O . GLY A 1 390 ? -17.676 -8.641 29.393 1.00 57.89 389 GLY A O 1
ATOM 2278 N N . MET A 1 391 ? -16.307 -9.906 28.130 1.00 61.05 390 MET A N 1
ATOM 2279 C CA . MET A 1 391 ? -15.204 -9.699 29.062 1.00 63.92 390 MET A CA 1
ATOM 2280 C C . MET A 1 391 ? -14.644 -8.298 28.823 1.00 59.55 390 MET A C 1
ATOM 2281 O O . MET A 1 391 ? -14.474 -7.879 27.676 1.00 54.39 390 MET A O 1
ATOM 2284 N N . ARG A 1 392 ? -14.456 -7.540 29.904 1.00 60.29 391 ARG A N 1
ATOM 2285 C CA . ARG A 1 392 ? -13.815 -6.241 29.786 1.00 55.86 391 ARG A CA 1
ATOM 2286 C C . ARG A 1 392 ? -12.384 -6.426 29.326 1.00 56.58 391 ARG A C 1
ATOM 2287 O O . ARG A 1 392 ? -11.714 -7.385 29.706 1.00 55.45 391 ARG A O 1
ATOM 2295 N N . VAL A 1 393 ? -11.913 -5.500 28.509 1.00 59.67 392 VAL A N 1
ATOM 2296 C CA . VAL A 1 393 ? -10.604 -5.616 27.900 1.00 58.89 392 VAL A CA 1
ATOM 2297 C C . VAL A 1 393 ? -9.702 -4.520 28.451 1.00 56.83 392 VAL A C 1
ATOM 2298 O O . VAL A 1 393 ? -10.164 -3.421 28.775 1.00 55.62 392 VAL A O 1
ATOM 2302 N N . LEU A 1 394 ? -8.434 -4.861 28.640 1.00 54.42 393 LEU A N 1
ATOM 2303 C CA . LEU A 1 394 ? -7.368 -3.894 28.825 1.00 53.99 393 LEU A CA 1
ATOM 2304 C C . LEU A 1 394 ? -6.557 -3.933 27.546 1.00 52.43 393 LEU A C 1
ATOM 2305 O O . LEU A 1 394 ? -5.897 -4.933 27.263 1.00 56.93 393 LEU A O 1
ATOM 2310 N N . ALA A 1 395 ? -6.645 -2.865 26.769 1.00 51.65 394 ALA A N 1
ATOM 2311 C CA . ALA A 1 395 ? -6.089 -2.789 25.433 1.00 48.33 394 ALA A CA 1
ATOM 2312 C C . ALA A 1 395 ? -4.615 -2.432 25.480 1.00 51.46 394 ALA A C 1
ATOM 2313 O O . ALA A 1 395 ? -4.245 -1.290 25.793 1.00 55.67 394 ALA A O 1
ATOM 2315 N N . TRP A 1 396 ? -3.780 -3.386 25.126 1.00 46.62 395 TRP A N 1
ATOM 2316 C CA . TRP A 1 396 ? -2.367 -3.118 24.912 1.00 48.44 395 TRP A CA 1
ATOM 2317 C C . TRP A 1 396 ? -1.988 -3.442 23.475 1.00 54.65 395 TRP A C 1
ATOM 2318 O O . TRP A 1 396 ? -1.371 -4.478 23.208 1.00 55.85 395 TRP A O 1
ATOM 2329 N N . PRO A 1 397 ? -2.313 -2.559 22.523 1.00 54.60 396 PRO A N 1
ATOM 2330 C CA . PRO A 1 397 ? -2.047 -2.875 21.100 1.00 49.71 396 PRO A CA 1
ATOM 2331 C C . PRO A 1 397 ? -0.545 -3.073 20.855 1.00 51.42 396 PRO A C 1
ATOM 2332 O O . PRO A 1 397 ? 0.258 -2.257 21.361 1.00 62.61 396 PRO A O 1
ATOM 2336 N N . ARG A 1 398 ? -0.187 -4.072 20.067 1.00 56.57 397 ARG A N 1
ATOM 2337 C CA . ARG A 1 398 ? 1.248 -4.347 19.877 1.00 63.35 397 ARG A CA 1
ATOM 2338 C C . ARG A 1 398 ? 1.722 -3.874 18.507 1.00 77.74 397 ARG A C 1
ATOM 2339 O O . ARG A 1 398 ? 2.757 -3.209 18.467 1.00 91.78 397 ARG A O 1
ATOM 2347 N N . HIS A 1 399 ? 0.991 -4.168 17.438 1.00 74.93 398 HIS A N 1
ATOM 2348 C CA . HIS A 1 399 ? 1.497 -3.725 16.116 1.00 80.06 398 HIS A CA 1
ATOM 2349 C C . HIS A 1 399 ? 0.385 -3.653 15.074 1.00 75.12 398 HIS A C 1
ATOM 2350 O O . HIS A 1 399 ? -0.732 -4.065 15.368 1.00 72.89 398 HIS A O 1
ATOM 2357 N N . GLY A 1 400 ? 0.716 -3.082 13.919 1.00 71.15 399 GLY A N 1
ATOM 2358 C CA . GLY A 1 400 ? -0.184 -2.994 12.760 1.00 68.32 399 GLY A CA 1
ATOM 2359 C C . GLY A 1 400 ? -1.422 -2.168 13.007 1.00 64.22 399 GLY A C 1
ATOM 2360 O O . GLY A 1 400 ? -1.305 -0.989 13.301 1.00 71.12 399 GLY A O 1
ATOM 2361 N N . ASP A 1 401 ? -2.577 -2.796 12.856 1.00 58.91 400 ASP A N 1
ATOM 2362 C CA . ASP A 1 401 ? -3.888 -2.118 13.003 1.00 59.58 400 ASP A CA 1
ATOM 2363 C C . ASP A 1 401 ? -4.406 -2.186 14.437 1.00 65.36 400 ASP A C 1
ATOM 2364 O O . ASP A 1 401 ? -5.456 -1.610 14.701 1.00 58.50 400 ASP A O 1
ATOM 2369 N N . GLN A 1 402 ? -3.679 -2.841 15.334 1.00 62.56 401 GLN A N 1
ATOM 2370 C CA . GLN A 1 402 ? -4.151 -3.046 16.727 1.00 60.92 401 GLN A CA 1
ATOM 2371 C C . GLN A 1 402 ? -4.393 -1.733 17.474 1.00 55.53 401 GLN A C 1
ATOM 2372 O O . GLN A 1 402 ? -5.262 -1.718 18.330 1.00 54.08 401 GLN A O 1
ATOM 2378 N N . ARG A 1 403 ? -3.618 -0.691 17.206 1.00 61.21 402 ARG A N 1
ATOM 2379 C CA . ARG A 1 403 ? -3.819 0.600 17.909 1.00 59.80 402 ARG A CA 1
ATOM 2380 C C . ARG A 1 403 ? -5.189 1.167 17.549 1.00 56.89 402 ARG A C 1
ATOM 2381 O O . ARG A 1 403 ? -5.850 1.663 18.440 1.00 52.19 402 ARG A O 1
ATOM 2389 N N . ILE A 1 404 ? -5.585 1.084 16.282 1.00 60.95 403 ILE A N 1
ATOM 2390 C CA . ILE A 1 404 ? -6.921 1.566 15.824 1.00 56.76 403 ILE A CA 1
ATOM 2391 C C . ILE A 1 404 ? -8.013 0.723 16.475 1.00 50.25 403 ILE A C 1
ATOM 2392 O O . ILE A 1 404 ? -9.045 1.267 16.811 1.00 51.55 403 ILE A O 1
ATOM 2397 N N . ASN A 1 405 ? -7.772 -0.573 16.628 1.00 57.09 404 ASN A N 1
ATOM 2398 C CA . ASN A 1 405 ? -8.732 -1.505 17.272 1.00 56.72 404 ASN A CA 1
ATOM 2399 C C . ASN A 1 405 ? -8.937 -1.093 18.727 1.00 53.08 404 ASN A C 1
ATOM 2400 O O . ASN A 1 405 ? -10.064 -1.158 19.196 1.00 49.33 404 ASN A O 1
ATOM 2405 N N . ALA A 1 406 ? -7.876 -0.647 19.397 1.00 49.94 405 ALA A N 1
ATOM 2406 C CA . ALA A 1 406 ? -7.953 -0.227 20.812 1.00 53.33 405 ALA A CA 1
ATOM 2407 C C . ALA A 1 406 ? -8.936 0.930 20.950 1.00 53.49 405 ALA A C 1
ATOM 2408 O O . ALA A 1 406 ? -9.742 0.901 21.869 1.00 52.40 405 ALA A O 1
ATOM 2410 N N . MET A 1 407 ? -8.935 1.871 20.012 1.00 46.23 406 MET A N 1
ATOM 2411 C CA . MET A 1 407 ? -9.887 3.001 20.078 1.00 52.67 406 MET A CA 1
ATOM 2412 C C . MET A 1 407 ? -11.307 2.446 20.032 1.00 53.18 406 MET A C 1
ATOM 2413 O O . MET A 1 407 ? -12.119 2.848 20.854 1.00 53.92 406 MET A O 1
ATOM 2418 N N . VAL A 1 408 ? -11.565 1.476 19.164 1.00 50.23 407 VAL A N 1
ATOM 2419 C CA . VAL A 1 408 ? -12.914 0.858 19.087 1.00 50.90 407 VAL A CA 1
ATOM 2420 C C . VAL A 1 408 ? -13.227 0.214 20.436 1.00 51.72 407 VAL A C 1
ATOM 2421 O O . VAL A 1 408 ? -14.341 0.362 20.884 1.00 49.99 407 VAL A O 1
ATOM 2425 N N . VAL A 1 409 ? -12.270 -0.454 21.072 1.00 50.30 408 VAL A N 1
ATOM 2426 C CA . VAL A 1 409 ? -12.555 -1.047 22.408 1.00 53.75 408 VAL A CA 1
ATOM 2427 C C . VAL A 1 409 ? -12.894 0.071 23.398 1.00 61.31 408 VAL A C 1
ATOM 2428 O O . VAL A 1 409 ? -13.857 -0.102 24.135 1.00 63.63 408 VAL A O 1
ATOM 2432 N N . GLU A 1 410 ? -12.141 1.173 23.423 1.00 54.39 409 GLU A N 1
ATOM 2433 C CA . GLU A 1 410 ? -12.464 2.248 24.399 1.00 51.04 409 GLU A CA 1
ATOM 2434 C C . GLU A 1 410 ? -13.790 2.933 24.065 1.00 54.81 409 GLU A C 1
ATOM 2435 O O . GLU A 1 410 ? -14.578 3.129 24.981 1.00 61.59 409 GLU A O 1
ATOM 2441 N N . LYS A 1 411 ? -14.041 3.233 22.792 1.00 51.51 410 LYS A N 1
ATOM 2442 C CA . LYS A 1 411 ? -15.288 3.937 22.394 1.00 49.54 410 LYS A CA 1
ATOM 2443 C C . LYS A 1 411 ? -16.493 3.066 22.732 1.00 50.20 410 LYS A C 1
ATOM 2444 O O . LYS A 1 411 ? -17.474 3.601 23.226 1.00 57.27 410 LYS A O 1
ATOM 2447 N N . SER A 1 412 ? -16.381 1.762 22.500 1.00 49.79 411 SER A N 1
ATOM 2448 C CA . SER A 1 412 ? -17.469 0.790 22.757 1.00 48.77 411 SER A CA 1
ATOM 2449 C C . SER A 1 412 ? -17.811 0.752 24.235 1.00 55.99 411 SER A C 1
ATOM 2450 O O . SER A 1 412 ? -18.985 0.663 24.559 1.00 61.91 411 SER A O 1
ATOM 2453 N N . GLY A 1 413 ? -16.797 0.856 25.081 1.00 56.18 412 GLY A N 1
ATOM 2454 C CA . GLY A 1 413 ? -16.981 0.678 26.530 1.00 57.55 412 GLY A CA 1
ATOM 2455 C C . GLY A 1 413 ? -16.649 -0.751 26.916 1.00 61.68 412 GLY A C 1
ATOM 2456 O O . GLY A 1 413 ? -16.790 -1.094 28.092 1.00 66.46 412 GLY A O 1
ATOM 2457 N N . LEU A 1 414 ? -16.217 -1.541 25.933 1.00 61.67 413 LEU A N 1
ATOM 2458 C CA . LEU A 1 414 ? -15.791 -2.947 26.088 1.00 62.08 413 LEU A CA 1
ATOM 2459 C C . LEU A 1 414 ? -14.556 -2.982 26.979 1.00 62.50 413 LEU A C 1
ATOM 2460 O O . LEU A 1 414 ? -14.461 -3.865 27.821 1.00 65.67 413 LEU A O 1
ATOM 2465 N N . GLY A 1 415 ? -13.651 -2.029 26.793 1.00 57.33 414 GLY A N 1
ATOM 2466 C CA . GLY A 1 415 ? -12.415 -2.007 27.590 1.00 60.23 414 GLY A CA 1
ATOM 2467 C C . GLY A 1 415 ? -11.831 -0.617 27.679 1.00 57.94 414 GLY A C 1
ATOM 2468 O O . GLY A 1 415 ? -12.369 0.274 27.049 1.00 61.19 414 GLY A O 1
ATOM 2469 N N . LYS A 1 416 ? -10.797 -0.451 28.495 1.00 55.80 415 LYS A N 1
ATOM 2470 C CA . LYS A 1 416 ? -10.109 0.850 28.656 1.00 57.57 415 LYS A CA 1
ATOM 2471 C C . LYS A 1 416 ? -8.746 0.736 27.984 1.00 57.41 415 LYS A C 1
ATOM 2472 O O . LYS A 1 416 ? -8.083 -0.261 28.197 1.00 55.34 415 LYS A O 1
ATOM 2475 N N . TRP A 1 417 ? -8.358 1.733 27.201 1.00 55.51 416 TRP A N 1
ATOM 2476 C CA . TRP A 1 417 ? -7.056 1.670 26.499 1.00 54.08 416 TRP A CA 1
ATOM 2477 C C . TRP A 1 417 ? -6.085 2.662 27.121 1.00 60.16 416 TRP A C 1
ATOM 2478 O O . TRP A 1 417 ? -6.388 3.851 27.123 1.00 64.60 416 TRP A O 1
ATOM 2489 N N . PRO A 1 418 ? -4.933 2.220 27.652 1.00 59.18 417 PRO A N 1
ATOM 2490 C CA . PRO A 1 418 ? -3.946 3.146 28.180 1.00 59.70 417 PRO A CA 1
ATOM 2491 C C . PRO A 1 418 ? -3.116 3.603 26.976 1.00 57.94 417 PRO A C 1
ATOM 2492 O O . PRO A 1 418 ? -2.211 2.925 26.624 1.00 59.89 417 PRO A O 1
ATOM 2496 N N . SER A 1 419 ? -3.420 4.775 26.434 1.00 62.15 418 SER A N 1
ATOM 2497 C CA . SER A 1 419 ? -2.728 5.302 25.232 1.00 62.68 418 SER A CA 1
ATOM 2498 C C . SER A 1 419 ? -1.209 5.328 25.399 1.00 58.80 418 SER A C 1
ATOM 2499 O O . SER A 1 419 ? -0.512 4.944 24.465 1.00 59.90 418 SER A O 1
ATOM 2502 N N . LEU A 1 420 ? -0.721 5.756 26.554 1.00 54.88 419 LEU A N 1
ATOM 2503 C CA . LEU A 1 420 ? 0.737 5.960 26.719 1.00 52.76 419 LEU A CA 1
ATOM 2504 C C . LEU A 1 420 ? 1.539 4.666 26.595 1.00 55.49 419 LEU A C 1
ATOM 2505 O O . LEU A 1 420 ? 2.749 4.761 26.430 1.00 60.45 419 LEU A O 1
ATOM 2510 N N . TRP A 1 421 ? 0.889 3.512 26.668 1.00 50.84 420 TRP A N 1
ATOM 2511 C CA . TRP A 1 421 ? 1.607 2.220 26.563 1.00 49.97 420 TRP A CA 1
ATOM 2512 C C . TRP A 1 421 ? 2.284 2.087 25.202 1.00 56.47 420 TRP A C 1
ATOM 2513 O O . TRP A 1 421 ? 1.655 2.395 24.198 1.00 59.30 420 TRP A O 1
ATOM 2524 N N . THR A 1 422 ? 3.520 1.595 25.206 1.00 53.17 421 THR A N 1
ATOM 2525 C CA . THR A 1 422 ? 4.359 1.489 23.990 1.00 60.07 421 THR A CA 1
ATOM 2526 C C . THR A 1 422 ? 3.953 0.348 23.052 1.00 62.40 421 THR A C 1
ATOM 2527 O O . THR A 1 422 ? 3.268 -0.577 23.469 1.00 49.66 421 THR A O 1
ATOM 2531 N N . TRP A 1 423 ? 4.401 0.506 21.809 1.00 65.83 422 TRP A N 1
ATOM 2532 C CA . TRP A 1 423 ? 4.233 -0.283 20.563 1.00 65.52 422 TRP A CA 1
ATOM 2533 C C . TRP A 1 423 ? 5.468 -1.177 20.374 1.00 68.15 422 TRP A C 1
ATOM 2534 O O . TRP A 1 423 ? 6.472 -0.911 21.034 1.00 66.01 422 TRP A O 1
ATOM 2545 N N . GLU A 1 424 ? 5.432 -2.207 19.522 1.00 77.39 423 GLU A N 1
ATOM 2546 C CA . GLU A 1 424 ? 6.700 -2.968 19.348 1.00 83.55 423 GLU A CA 1
ATOM 2547 C C . GLU A 1 424 ? 7.756 -2.082 18.687 1.00 79.70 423 GLU A C 1
ATOM 2548 O O . GLU A 1 424 ? 8.944 -2.375 18.835 1.00 88.26 423 GLU A O 1
ATOM 2554 N N . GLY A 1 425 ? 7.333 -1.048 17.976 1.00 66.44 424 GLY A N 1
ATOM 2555 C CA . GLY A 1 425 ? 8.248 -0.201 17.248 1.00 82.22 424 GLY A CA 1
ATOM 2556 C C . GLY A 1 425 ? 9.137 0.556 18.213 1.00 79.42 424 GLY A C 1
ATOM 2557 O O . GLY A 1 425 ? 10.352 0.323 18.303 1.00 66.24 424 GLY A O 1
ATOM 2558 N N . ASP A 1 426 ? 8.518 1.393 19.022 1.00 76.66 425 ASP A N 1
ATOM 2559 C CA . ASP A 1 426 ? 9.229 2.105 20.054 1.00 77.91 425 ASP A CA 1
ATOM 2560 C C . ASP A 1 426 ? 9.577 1.145 21.183 1.00 75.90 425 ASP A C 1
ATOM 2561 O O . ASP A 1 426 ? 8.853 0.186 21.450 1.00 80.67 425 ASP A O 1
ATOM 2566 N N . ASP A 1 427 ? 10.732 1.366 21.813 1.00 82.82 426 ASP A N 1
ATOM 2567 C CA . ASP A 1 427 ? 11.197 0.464 22.870 1.00 88.59 426 ASP A CA 1
ATOM 2568 C C . ASP A 1 427 ? 11.600 1.262 24.115 1.00 82.44 426 ASP A C 1
ATOM 2569 O O . ASP A 1 427 ? 12.771 1.368 24.493 1.00 73.34 426 ASP A O 1
ATOM 2574 N N . GLU A 1 428 ? 10.572 1.804 24.748 1.00 79.03 427 GLU A N 1
ATOM 2575 C CA . GLU A 1 428 ? 10.535 2.138 26.160 1.00 68.52 427 GLU A CA 1
ATOM 2576 C C . GLU A 1 428 ? 9.543 1.176 26.800 1.00 65.05 427 GLU A C 1
ATOM 2577 O O . GLU A 1 428 ? 8.369 1.157 26.424 1.00 65.24 427 GLU A O 1
ATOM 2583 N N . ILE A 1 429 ? 10.010 0.366 27.747 1.00 66.23 428 ILE A N 1
ATOM 2584 C CA . ILE A 1 429 ? 9.173 -0.691 28.306 1.00 61.01 428 ILE A CA 1
ATOM 2585 C C . ILE A 1 429 ? 8.065 -0.106 29.165 1.00 58.65 428 ILE A C 1
ATOM 2586 O O . ILE A 1 429 ? 8.192 0.990 29.725 1.00 62.34 428 ILE A O 1
ATOM 2591 N N . VAL A 1 430 ? 6.958 -0.842 29.252 1.00 55.31 429 VAL A N 1
ATOM 2592 C CA . VAL A 1 430 ? 5.911 -0.604 30.242 1.00 55.91 429 VAL A CA 1
ATOM 2593 C C . VAL A 1 430 ? 6.302 -1.258 31.567 1.00 58.87 429 VAL A C 1
ATOM 2594 O O . VAL A 1 430 ? 6.381 -2.484 31.659 1.00 62.76 429 VAL A O 1
ATOM 2598 N N . ARG A 1 431 ? 6.494 -0.441 32.600 1.00 59.63 430 ARG A N 1
ATOM 2599 C CA . ARG A 1 431 ? 6.945 -0.914 33.936 1.00 60.21 430 ARG A CA 1
ATOM 2600 C C . ARG A 1 431 ? 5.859 -1.738 34.636 1.00 56.91 430 ARG A C 1
ATOM 2601 O O . ARG A 1 431 ? 4.696 -1.551 34.331 1.00 55.93 430 ARG A O 1
ATOM 2609 N N . ARG A 1 432 ? 6.250 -2.598 35.573 1.00 56.02 431 ARG A N 1
ATOM 2610 C CA . ARG A 1 432 ? 5.292 -3.489 36.271 1.00 54.86 431 ARG A CA 1
ATOM 2611 C C . ARG A 1 432 ? 4.332 -2.703 37.159 1.00 54.64 431 ARG A C 1
ATOM 2612 O O . ARG A 1 432 ? 3.222 -3.178 37.374 1.00 50.78 431 ARG A O 1
ATOM 2620 N N . GLU A 1 433 ? 4.767 -1.572 37.694 1.00 53.12 432 GLU A N 1
ATOM 2621 C CA . GLU A 1 433 ? 3.893 -0.776 38.578 1.00 53.93 432 GLU A CA 1
ATOM 2622 C C . GLU A 1 433 ? 2.655 -0.344 37.797 1.00 54.41 432 GLU A C 1
ATOM 2623 O O . GLU A 1 433 ? 1.581 -0.314 38.390 1.00 50.48 432 GLU A O 1
ATOM 2626 N N . GLU A 1 434 ? 2.797 -0.072 36.502 1.00 55.04 433 GLU A N 1
ATOM 2627 C CA . GLU A 1 434 ? 1.646 0.388 35.731 1.00 57.44 433 GLU A CA 1
ATOM 2628 C C . GLU A 1 434 ? 0.764 -0.781 35.304 1.00 55.16 433 GLU A C 1
ATOM 2629 O O . GLU A 1 434 ? -0.473 -0.701 35.374 1.00 49.92 433 GLU A O 1
ATOM 2635 N N . ILE A 1 435 ? 1.390 -1.885 34.887 1.00 55.14 434 ILE A N 1
ATOM 2636 C CA . ILE A 1 435 ? 0.652 -3.098 34.535 1.00 50.57 434 ILE A CA 1
ATOM 2637 C C . ILE A 1 435 ? -0.211 -3.578 35.698 1.00 56.18 434 ILE A C 1
ATOM 2638 O O . ILE A 1 435 ? -1.396 -3.898 35.517 1.00 53.37 434 ILE A O 1
ATOM 2643 N N . ALA A 1 436 ? 0.380 -3.667 36.903 1.00 51.62 435 ALA A N 1
ATOM 2644 C CA . ALA A 1 436 ? -0.357 -4.127 38.078 1.00 45.51 435 ALA A CA 1
ATOM 2645 C C . ALA A 1 436 ? -1.542 -3.230 38.390 1.00 49.59 435 ALA A C 1
ATOM 2646 O O . ALA A 1 436 ? -2.627 -3.718 38.705 1.00 51.28 435 ALA A O 1
ATOM 2648 N N . GLY A 1 437 ? -1.351 -1.915 38.332 1.00 49.52 436 GLY A N 1
ATOM 2649 C CA . GLY A 1 437 ? -2.432 -1.019 38.690 1.00 45.58 436 GLY A CA 1
ATOM 2650 C C . GLY A 1 437 ? -3.544 -1.038 37.667 1.00 48.83 436 GLY A C 1
ATOM 2651 O O . GLY A 1 437 ? -4.724 -1.118 38.019 1.00 45.04 436 GLY A O 1
ATOM 2652 N N . ARG A 1 438 ? -3.182 -0.967 36.386 1.00 49.44 437 ARG A N 1
ATOM 2653 C CA . ARG A 1 438 ? -4.199 -0.952 35.342 1.00 54.01 437 ARG A CA 1
ATOM 2654 C C . ARG A 1 438 ? -4.948 -2.280 35.283 1.00 53.45 437 ARG A C 1
ATOM 2655 O O . ARG A 1 438 ? -6.177 -2.295 35.139 1.00 54.05 437 ARG A O 1
ATOM 2663 N N . VAL A 1 439 ? -4.234 -3.402 35.424 1.00 49.90 438 VAL A N 1
ATOM 2664 C CA . VAL A 1 439 ? -4.895 -4.705 35.420 1.00 55.74 438 VAL A CA 1
ATOM 2665 C C . VAL A 1 439 ? -5.846 -4.842 36.605 1.00 58.00 438 VAL A C 1
ATOM 2666 O O . VAL A 1 439 ? -7.023 -5.202 36.443 1.00 60.56 438 VAL A O 1
ATOM 2670 N N . ALA A 1 440 ? -5.343 -4.593 37.816 1.00 51.63 439 ALA A N 1
ATOM 2671 C CA . ALA A 1 440 ? -6.180 -4.673 39.008 1.00 50.85 439 ALA A CA 1
ATOM 2672 C C . ALA A 1 440 ? -7.386 -3.746 38.918 1.00 54.10 439 ALA A C 1
ATOM 2673 O O . ALA A 1 440 ? -8.507 -4.148 39.238 1.00 55.52 439 ALA A O 1
ATOM 2675 N N . GLU A 1 441 ? -7.183 -2.505 38.488 1.00 51.58 440 GLU A N 1
ATOM 2676 C CA . GLU A 1 441 ? -8.297 -1.569 38.433 1.00 52.14 440 GLU A CA 1
ATOM 2677 C C . GLU A 1 441 ? -9.386 -2.069 37.498 1.00 55.64 440 GLU A C 1
ATOM 2678 O O . GLU A 1 441 ? -10.581 -1.932 37.787 1.00 56.78 440 GLU A O 1
ATOM 2684 N N . LEU A 1 442 ? -8.985 -2.663 36.374 1.00 55.14 441 LEU A N 1
ATOM 2685 C CA . LEU A 1 442 ? -9.947 -3.204 35.420 1.00 60.01 441 LEU A CA 1
ATOM 2686 C C . LEU A 1 442 ? -10.819 -4.266 36.070 1.00 61.40 441 LEU A C 1
ATOM 2687 O O . LEU A 1 442 ? -12.050 -4.224 35.979 1.00 63.74 441 LEU A O 1
ATOM 2692 N N . MET A 1 443 ? -10.194 -5.238 36.721 1.00 57.70 442 MET A N 1
ATOM 2693 C CA . MET A 1 443 ? -10.963 -6.223 37.457 1.00 59.00 442 MET A CA 1
ATOM 2694 C C . MET A 1 443 ? -11.780 -5.567 38.564 1.00 60.63 442 MET A C 1
ATOM 2695 O O . MET A 1 443 ? -12.932 -5.939 38.801 1.00 64.79 442 MET A O 1
ATOM 2700 N N . ALA A 1 444 ? -11.234 -4.564 39.234 1.00 59.83 443 ALA A N 1
ATOM 2701 C CA . ALA A 1 444 ? -11.986 -3.984 40.341 1.00 61.98 443 ALA A CA 1
ATOM 2702 C C . ALA A 1 444 ? -13.204 -3.205 39.859 1.00 61.27 443 ALA A C 1
ATOM 2703 O O . ALA A 1 444 ? -14.122 -2.938 40.646 1.00 61.98 443 ALA A O 1
ATOM 2705 N N . SER A 1 445 ? -13.228 -2.799 38.606 1.00 59.70 444 SER A N 1
ATOM 2706 C CA . SER A 1 445 ? -14.196 -1.778 38.228 1.00 61.92 444 SER A CA 1
ATOM 2707 C C . SER A 1 445 ? -15.506 -2.391 37.765 1.00 62.25 444 SER A C 1
ATOM 2708 O O . SER A 1 445 ? -15.546 -2.973 36.676 1.00 60.01 444 SER A O 1
ATOM 2711 N N . PRO A 1 446 ? -16.608 -2.223 38.512 1.00 64.14 445 PRO A N 1
ATOM 2712 C CA . PRO A 1 446 ? -17.864 -2.879 38.097 1.00 62.23 445 PRO A CA 1
ATOM 2713 C C . PRO A 1 446 ? -18.505 -2.219 36.896 1.00 59.18 445 PRO A C 1
ATOM 2714 O O . PRO A 1 446 ? -19.115 -2.906 36.069 1.00 58.12 445 PRO A O 1
ATOM 2718 N N . ALA A 1 447 ? -18.385 -0.896 36.787 1.00 65.04 446 ALA A N 1
ATOM 2719 C CA . ALA A 1 447 ? -18.933 -0.170 35.647 1.00 58.29 446 ALA A CA 1
ATOM 2720 C C . ALA A 1 447 ? -18.373 -0.699 34.329 1.00 58.19 446 ALA A C 1
ATOM 2721 O O . ALA A 1 447 ? -19.095 -0.794 33.329 1.00 55.91 446 ALA A O 1
ATOM 2723 N N . ALA A 1 448 ? -17.086 -1.058 34.316 1.00 56.18 447 ALA A N 1
ATOM 2724 C CA . ALA A 1 448 ? -16.463 -1.614 33.121 1.00 60.22 447 ALA A CA 1
ATOM 2725 C C . ALA A 1 448 ? -17.124 -2.932 32.699 1.00 63.82 447 ALA A C 1
ATOM 2726 O O . ALA A 1 448 ? -17.293 -3.206 31.502 1.00 58.68 447 ALA A O 1
ATOM 2728 N N . ALA A 1 449 ? -17.497 -3.762 33.675 1.00 58.92 448 ALA A N 1
ATOM 2729 C CA . ALA A 1 449 ? -18.232 -4.981 33.374 1.00 59.29 448 ALA A CA 1
ATOM 2730 C C . ALA A 1 449 ? -19.598 -4.667 32.776 1.00 60.06 448 ALA A C 1
ATOM 2731 O O . ALA A 1 449 ? -20.006 -5.279 31.783 1.00 59.41 448 ALA A O 1
ATOM 2733 N N . ALA A 1 450 ? -20.316 -3.708 33.356 1.00 56.91 449 ALA A N 1
ATOM 2734 C CA . ALA A 1 450 ? -21.611 -3.340 32.802 1.00 54.69 449 ALA A CA 1
ATOM 2735 C C . ALA A 1 450 ? -21.480 -2.869 31.363 1.00 61.24 449 ALA A C 1
ATOM 2736 O O . ALA A 1 450 ? -22.288 -3.237 30.505 1.00 62.63 449 ALA A O 1
ATOM 2738 N N . ALA A 1 451 ? -20.468 -2.053 31.073 1.00 61.18 450 ALA A N 1
ATOM 2739 C CA . ALA A 1 451 ? -20.285 -1.598 29.702 1.00 61.53 450 ALA A CA 1
ATOM 2740 C C . ALA A 1 451 ? -20.064 -2.780 28.767 1.00 63.83 450 ALA A C 1
ATOM 2741 O O . ALA A 1 451 ? -20.682 -2.867 27.701 1.00 63.27 450 ALA A O 1
ATOM 2743 N N . ALA A 1 452 ? -19.218 -3.722 29.173 1.00 63.90 451 ALA A N 1
ATOM 2744 C CA . ALA A 1 452 ? -18.984 -4.898 28.353 1.00 60.07 451 ALA A CA 1
ATOM 2745 C C . ALA A 1 452 ? -20.257 -5.725 28.214 1.00 68.39 451 ALA A C 1
ATOM 2746 O O . ALA A 1 452 ? -20.561 -6.220 27.124 1.00 68.36 451 ALA A O 1
ATOM 2748 N N . ALA A 1 453 ? -21.039 -5.848 29.295 1.00 65.99 452 ALA A N 1
ATOM 2749 C CA . ALA A 1 453 ? -22.318 -6.547 29.211 1.00 59.39 452 ALA A CA 1
ATOM 2750 C C . ALA A 1 453 ? -23.209 -5.933 28.151 1.00 64.61 452 ALA A C 1
ATOM 2751 O O . ALA A 1 453 ? -23.885 -6.652 27.411 1.00 67.42 452 ALA A O 1
ATOM 2753 N N . LYS A 1 454 ? -23.225 -4.599 28.069 1.00 69.04 453 LYS A N 1
ATOM 2754 C CA . LYS A 1 454 ? -24.035 -3.919 27.069 1.00 70.31 453 LYS A CA 1
ATOM 2755 C C . LYS A 1 454 ? -23.507 -4.209 25.673 1.00 69.51 453 LYS A C 1
ATOM 2756 O O . LYS A 1 454 ? -24.287 -4.332 24.723 1.00 73.11 453 LYS A O 1
ATOM 2762 N N . VAL A 1 455 ? -22.181 -4.347 25.541 1.00 64.73 454 VAL A N 1
ATOM 2763 C CA . VAL A 1 455 ? -21.575 -4.699 24.258 1.00 67.12 454 VAL A CA 1
ATOM 2764 C C . VAL A 1 455 ? -22.045 -6.071 23.812 1.00 67.63 454 VAL A C 1
ATOM 2765 O O . VAL A 1 455 ? -22.389 -6.286 22.643 1.00 68.84 454 VAL A O 1
ATOM 2769 N N . LYS A 1 456 ? -22.044 -7.022 24.734 1.00 64.67 455 LYS A N 1
ATOM 2770 C CA . LYS A 1 456 ? -22.481 -8.359 24.401 1.00 65.39 455 LYS A CA 1
ATOM 2771 C C . LYS A 1 456 ? -23.921 -8.350 23.905 1.00 71.00 455 LYS A C 1
ATOM 2772 O O . LYS A 1 456 ? -24.223 -8.938 22.858 1.00 73.52 455 LYS A O 1
ATOM 2778 N N . GLU A 1 457 ? -24.818 -7.668 24.629 1.00 68.75 456 GLU A N 1
ATOM 2779 C CA . GLU A 1 457 ? -26.228 -7.676 24.259 1.00 72.59 456 GLU A CA 1
ATOM 2780 C C . GLU A 1 457 ? -26.402 -7.261 22.816 1.00 74.65 456 GLU A C 1
ATOM 2781 O O . GLU A 1 457 ? -27.044 -7.960 22.024 1.00 77.20 456 GLU A O 1
ATOM 2787 N N . GLU A 1 458 ? -25.838 -6.113 22.458 1.00 75.66 457 GLU A N 1
ATOM 2788 C CA . GLU A 1 458 ? -26.023 -5.603 21.111 1.00 76.00 457 GLU A CA 1
ATOM 2789 C C . GLU A 1 458 ? -25.348 -6.512 20.100 1.00 75.31 457 GLU A C 1
ATOM 2790 O O . GLU A 1 458 ? -25.911 -6.786 19.034 1.00 75.52 457 GLU A O 1
ATOM 2796 N N . ALA A 1 459 ? -24.167 -7.027 20.437 1.00 72.99 458 ALA A N 1
ATOM 2797 C CA . ALA A 1 459 ? -23.485 -7.945 19.535 1.00 71.15 458 ALA A CA 1
ATOM 2798 C C . ALA A 1 459 ? -24.305 -9.204 19.332 1.00 72.83 458 ALA A C 1
ATOM 2799 O O . ALA A 1 459 ? -24.425 -9.702 18.210 1.00 80.02 458 ALA A O 1
ATOM 2801 N N . VAL A 1 460 ? -24.887 -9.731 20.404 1.00 72.86 459 VAL A N 1
ATOM 2802 C CA . VAL A 1 460 ? -25.820 -10.845 20.267 1.00 70.93 459 VAL A CA 1
ATOM 2803 C C . VAL A 1 460 ? -27.015 -10.446 19.411 1.00 73.24 459 VAL A C 1
ATOM 2804 O O . VAL A 1 460 ? -27.456 -11.204 18.542 1.00 76.13 459 VAL A O 1
ATOM 2808 N N . ARG A 1 461 ? -27.567 -9.255 19.654 1.00 76.56 460 ARG A N 1
ATOM 2809 C CA . ARG A 1 461 ? -28.707 -8.782 18.874 1.00 76.30 460 ARG A CA 1
ATOM 2810 C C . ARG A 1 461 ? -28.405 -8.818 17.379 1.00 75.98 460 ARG A C 1
ATOM 2811 O O . ARG A 1 461 ? -29.179 -9.375 16.592 1.00 77.23 460 ARG A O 1
ATOM 2814 N N . ALA A 1 462 ? -27.274 -8.246 16.971 1.00 70.54 461 ALA A N 1
ATOM 2815 C CA . ALA A 1 462 ? -26.909 -8.251 15.560 1.00 67.18 461 ALA A CA 1
ATOM 2816 C C . ALA A 1 462 ? -26.745 -9.658 15.034 1.00 76.00 461 ALA A C 1
ATOM 2817 O O . ALA A 1 462 ? -27.043 -9.924 13.867 1.00 78.40 461 ALA A O 1
ATOM 2819 N N . ALA A 1 463 ? -26.253 -10.567 15.879 1.00 80.69 462 ALA A N 1
ATOM 2820 C CA . ALA A 1 463 ? -25.932 -11.918 15.432 1.00 76.58 462 ALA A CA 1
ATOM 2821 C C . ALA A 1 463 ? -27.175 -12.791 15.365 1.00 81.86 462 ALA A C 1
ATOM 2822 O O . ALA A 1 463 ? -27.267 -13.683 14.513 1.00 84.86 462 ALA A O 1
ATOM 2824 N N . THR A 1 464 ? -28.138 -12.550 16.243 1.00 80.84 463 THR A N 1
ATOM 2825 C CA . THR A 1 464 ? -29.340 -13.355 16.238 1.00 84.87 463 THR A CA 1
ATOM 2826 C C . THR A 1 464 ? -30.244 -12.976 15.062 1.00 85.69 463 THR A C 1
ATOM 2827 O O . THR A 1 464 ? -30.067 -11.946 14.403 1.00 80.17 463 THR A O 1
ATOM 2831 N N . ALA A 1 465 ? -31.233 -13.840 14.819 1.00 89.03 464 ALA A N 1
ATOM 2832 C CA . ALA A 1 465 ? -32.150 -13.677 13.699 1.00 87.02 464 ALA A CA 1
ATOM 2833 C C . ALA A 1 465 ? -32.834 -12.321 13.739 1.00 86.16 464 ALA A C 1
ATOM 2834 O O . ALA A 1 465 ? -33.303 -11.878 14.793 1.00 85.09 464 ALA A O 1
ATOM 2836 N N . GLY A 1 466 ? -32.905 -11.673 12.573 1.00 81.75 465 GLY A N 1
ATOM 2837 C CA . GLY A 1 466 ? -33.391 -10.313 12.467 1.00 79.94 465 GLY A CA 1
ATOM 2838 C C . GLY A 1 466 ? -32.369 -9.242 12.779 1.00 81.25 465 GLY A C 1
ATOM 2839 O O . GLY A 1 466 ? -32.680 -8.055 12.638 1.00 77.97 465 GLY A O 1
ATOM 2840 N N . GLY A 1 467 ? -31.166 -9.621 13.211 1.00 83.88 466 GLY A N 1
ATOM 2841 C CA . GLY A 1 467 ? -30.155 -8.641 13.522 1.00 76.44 466 GLY A CA 1
ATOM 2842 C C . GLY A 1 467 ? -29.615 -8.005 12.266 1.00 74.12 466 GLY A C 1
ATOM 2843 O O . GLY A 1 467 ? -29.774 -8.529 11.167 1.00 79.88 466 GLY A O 1
ATOM 2844 N N . SER A 1 468 ? -28.947 -6.869 12.448 1.00 72.08 467 SER A N 1
ATOM 2845 C CA . SER A 1 468 ? -28.379 -6.088 11.324 1.00 71.53 467 SER A CA 1
ATOM 2846 C C . SER A 1 468 ? -27.548 -6.981 10.407 1.00 75.08 467 SER A C 1
ATOM 2847 O O . SER A 1 468 ? -27.871 -7.057 9.222 1.00 72.99 467 SER A O 1
ATOM 2850 N N . SER A 1 469 ? -26.538 -7.632 10.978 1.00 78.35 468 SER A N 1
ATOM 2851 C CA . SER A 1 469 ? -25.597 -8.500 10.228 1.00 76.11 468 SER A CA 1
ATOM 2852 C C . SER A 1 469 ? -26.300 -9.734 9.665 1.00 78.31 468 SER A C 1
ATOM 2853 O O . SER A 1 469 ? -26.154 -9.985 8.461 1.00 78.54 468 SER A O 1
ATOM 2856 N N . GLN A 1 470 ? -27.034 -10.452 10.512 1.00 75.20 469 GLN A N 1
ATOM 2857 C CA . GLN A 1 470 ? -27.705 -11.715 10.115 1.00 78.25 469 GLN A CA 1
ATOM 2858 C C . GLN A 1 470 ? -28.565 -11.380 8.907 1.00 81.24 469 GLN A C 1
ATOM 2859 O O . GLN A 1 470 ? -28.461 -12.069 7.893 1.00 80.87 469 GLN A O 1
ATOM 2865 N N . ARG A 1 471 ? -29.317 -10.293 9.009 1.00 79.21 470 ARG A N 1
ATOM 2866 C CA . ARG A 1 471 ? -30.036 -9.837 7.829 1.00 74.04 470 ARG A CA 1
ATOM 2867 C C . ARG A 1 471 ? -29.065 -9.523 6.699 1.00 72.92 470 ARG A C 1
ATOM 2868 O O . ARG A 1 471 ? -29.250 -9.988 5.573 1.00 80.19 470 ARG A O 1
ATOM 2870 N N . GLN A 1 472 ? -27.991 -8.788 6.981 1.00 70.35 471 GLN A N 1
ATOM 2871 C CA . GLN A 1 472 ? -27.063 -8.439 5.911 1.00 69.02 471 GLN A CA 1
ATOM 2872 C C . GLN A 1 472 ? -26.433 -9.684 5.289 1.00 73.38 471 GLN A C 1
ATOM 2873 O O . GLN A 1 472 ? -26.192 -9.720 4.075 1.00 74.55 471 GLN A O 1
ATOM 2876 N N . LEU A 1 473 ? -26.162 -10.719 6.101 1.00 75.28 472 LEU A N 1
ATOM 2877 C CA . LEU A 1 473 ? -25.628 -11.972 5.558 1.00 74.16 472 LEU A CA 1
ATOM 2878 C C . LEU A 1 473 ? -26.663 -12.665 4.685 1.00 71.48 472 LEU A C 1
ATOM 2879 O O . LEU A 1 473 ? -26.336 -13.201 3.617 1.00 69.52 472 LEU A O 1
ATOM 2882 N N . GLU A 1 474 ? -27.922 -12.658 5.125 1.00 70.23 473 GLU A N 1
ATOM 2883 C CA . GLU A 1 474 ? -29.000 -13.209 4.316 1.00 71.86 473 GLU A CA 1
ATOM 2884 C C . GLU A 1 474 ? -29.076 -12.519 2.964 1.00 75.32 473 GLU A C 1
ATOM 2885 O O . GLU A 1 474 ? -29.157 -13.177 1.925 1.00 77.26 473 GLU A O 1
ATOM 2888 N N . ASP A 1 475 ? -29.062 -11.192 2.958 1.00 76.13 474 ASP A N 1
ATOM 2889 C CA . ASP A 1 475 ? -29.132 -10.467 1.701 1.00 74.27 474 ASP A CA 1
ATOM 2890 C C . ASP A 1 475 ? -27.969 -10.850 0.783 1.00 78.16 474 ASP A C 1
ATOM 2891 O O . ASP A 1 475 ? -28.166 -11.039 -0.422 1.00 78.30 474 ASP A O 1
ATOM 2896 N N . LEU A 1 476 ? -26.760 -11.022 1.340 1.00 79.06 475 LEU A N 1
ATOM 2897 C CA . LEU A 1 476 ? -25.593 -11.347 0.514 1.00 76.76 475 LEU A CA 1
ATOM 2898 C C . LEU A 1 476 ? -25.748 -12.701 -0.153 1.00 76.41 475 LEU A C 1
ATOM 2899 O O . LEU A 1 476 ? -25.298 -12.904 -1.285 1.00 75.13 475 LEU A O 1
ATOM 2902 N N . VAL A 1 477 ? -26.364 -13.653 0.537 1.00 73.71 476 VAL A N 1
ATOM 2903 C CA . VAL A 1 477 ? -26.525 -14.960 -0.068 1.00 73.79 476 VAL A CA 1
ATOM 2904 C C . VAL A 1 477 ? -27.508 -14.869 -1.224 1.00 76.47 476 VAL A C 1
ATOM 2905 O O . VAL A 1 477 ? -27.331 -15.514 -2.258 1.00 81.62 476 VAL A O 1
ATOM 2909 N N . SER A 1 478 ? -28.520 -14.013 -1.096 1.00 82.06 477 SER A N 1
ATOM 2910 C CA . SER A 1 478 ? -29.462 -13.810 -2.190 1.00 84.31 477 SER A CA 1
ATOM 2911 C C . SER A 1 478 ? -28.745 -13.320 -3.447 1.00 86.50 477 SER A C 1
ATOM 2912 O O . SER A 1 478 ? -29.067 -13.755 -4.557 1.00 89.99 477 SER A O 1
ATOM 2914 N N . ARG A 1 479 ? -27.768 -12.416 -3.293 1.00 84.95 478 ARG A N 1
ATOM 2915 C CA . ARG A 1 479 ? -27.047 -11.906 -4.457 1.00 82.91 478 ARG A CA 1
ATOM 2916 C C . ARG A 1 479 ? -26.400 -13.043 -5.221 1.00 85.19 478 ARG A C 1
ATOM 2917 O O . ARG A 1 479 ? -26.379 -13.041 -6.456 1.00 95.98 478 ARG A O 1
ATOM 2925 N N . PHE A 1 480 ? -25.873 -14.028 -4.498 1.00 80.64 479 PHE A N 1
ATOM 2926 C CA . PHE A 1 480 ? -25.226 -15.165 -5.137 1.00 88.79 479 PHE A CA 1
ATOM 2927 C C . PHE A 1 480 ? -26.219 -16.046 -5.880 1.00 97.14 479 PHE A C 1
ATOM 2928 O O . PHE A 1 480 ? -25.815 -16.811 -6.767 1.00 102.24 479 PHE A O 1
ATOM 2936 N N . THR A 1 481 ? -27.503 -15.957 -5.535 1.00 96.50 480 THR A N 1
ATOM 2937 C CA . THR A 1 481 ? -28.573 -16.754 -6.129 1.00 94.44 480 THR A CA 1
ATOM 2938 C C . THR A 1 481 ? -29.577 -15.805 -6.783 1.00 98.15 480 THR A C 1
ATOM 2939 O O . THR A 1 481 ? -30.513 -15.314 -6.145 1.00 98.12 480 THR A O 1
ATOM 2943 N N . CYS A 1 482 ? -29.372 -15.538 -8.061 1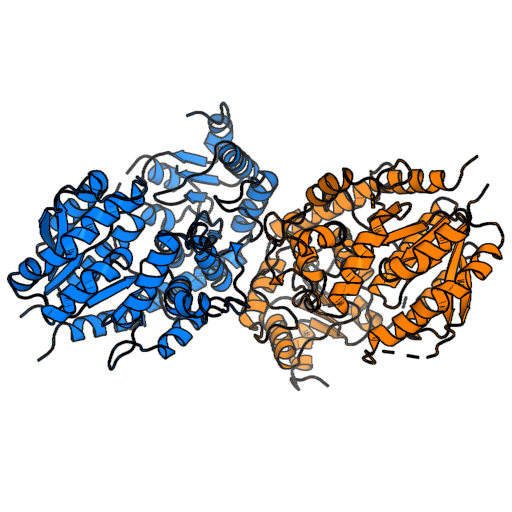.00 100.32 481 CYS A N 1
ATOM 2944 C CA . CYS A 1 482 ? -30.263 -14.684 -8.829 1.00 111.77 481 CYS A CA 1
ATOM 2945 C C . CYS A 1 482 ? -31.014 -15.536 -9.852 1.00 118.93 481 CYS A C 1
ATOM 2946 O O . CYS A 1 482 ? -30.784 -16.751 -9.977 1.00 111.74 481 CYS A O 1
ATOM 2948 N N . SER A 1 483 ? -31.924 -14.889 -10.583 1.00 116.72 482 SER A N 1
ATOM 2949 C CA . SER A 1 483 ? -32.663 -15.575 -11.648 1.00 127.71 482 SER A CA 1
ATOM 2950 C C . SER A 1 483 ? -31.782 -15.810 -12.885 1.00 126.95 482 SER A C 1
ATOM 2951 O O . SER A 1 483 ? -31.205 -16.892 -13.067 1.00 117.00 482 SER A O 1
ATOM 2954 N N . ALA B 1 28 ? 21.036 37.014 58.295 1.00 91.06 27 ALA B N 1
ATOM 2955 C CA . ALA B 1 28 ? 20.216 38.084 57.706 1.00 100.40 27 ALA B CA 1
ATOM 2956 C C . ALA B 1 28 ? 19.078 37.525 56.814 1.00 94.39 27 ALA B C 1
ATOM 2957 O O . ALA B 1 28 ? 19.033 36.332 56.520 1.00 91.19 27 ALA B O 1
ATOM 2959 N N . VAL B 1 29 ? 18.168 38.392 56.391 1.00 83.49 28 VAL B N 1
ATOM 2960 C CA . VAL B 1 29 ? 16.935 37.992 55.720 1.00 73.92 28 VAL B CA 1
ATOM 2961 C C . VAL B 1 29 ? 17.050 38.383 54.249 1.00 75.03 28 VAL B C 1
ATOM 2962 O O . VAL B 1 29 ? 17.142 39.579 53.937 1.00 72.55 28 VAL B O 1
ATOM 2964 N N . PRO B 1 30 ? 17.045 37.426 53.318 1.00 75.51 29 PRO B N 1
ATOM 2965 C CA . PRO B 1 30 ? 17.165 37.775 51.897 1.00 72.55 29 PRO B CA 1
ATOM 2966 C C . PRO B 1 30 ? 15.891 38.416 51.369 1.00 67.86 29 PRO B C 1
ATOM 2967 O O . PRO B 1 30 ? 14.797 38.229 51.912 1.00 61.49 29 PRO B O 1
ATOM 2971 N N . HIS B 1 31 ? 16.055 39.192 50.294 1.00 71.11 30 HIS B N 1
ATOM 2972 C CA . HIS B 1 31 ? 14.978 39.973 49.702 1.00 67.88 30 HIS B CA 1
ATOM 2973 C C . HIS B 1 31 ? 14.742 39.477 48.288 1.00 69.13 30 HIS B C 1
ATOM 2974 O O . HIS B 1 31 ? 15.672 39.459 47.472 1.00 70.04 30 HIS B O 1
ATOM 2981 N N . VAL B 1 32 ? 13.508 39.063 48.013 1.00 62.88 31 VAL B N 1
ATOM 2982 C CA . VAL B 1 32 ? 13.154 38.403 46.765 1.00 63.39 31 VAL B CA 1
ATOM 2983 C C . VAL B 1 32 ? 12.023 39.178 46.125 1.00 64.92 31 VAL B C 1
ATOM 2984 O O . VAL B 1 32 ? 11.008 39.444 46.783 1.00 63.86 31 VAL B O 1
ATOM 2988 N N . ALA B 1 33 ? 12.182 39.504 44.841 1.00 58.14 32 ALA B N 1
ATOM 2989 C CA . ALA B 1 33 ? 11.160 40.190 44.063 1.00 56.53 32 ALA B CA 1
ATOM 2990 C C . ALA B 1 33 ? 10.450 39.211 43.149 1.00 60.64 32 ALA B C 1
ATOM 2991 O O . ALA B 1 33 ? 11.104 38.429 42.454 1.00 68.06 32 ALA B O 1
ATOM 2993 N N . LEU B 1 34 ? 9.123 39.295 43.107 1.00 56.96 33 LEU B N 1
ATOM 2994 C CA . LEU B 1 34 ? 8.294 38.384 42.328 1.00 60.33 33 LEU B CA 1
ATOM 2995 C C . LEU B 1 34 ? 7.548 39.142 41.242 1.00 60.12 33 LEU B C 1
ATOM 2996 O O . LEU B 1 34 ? 6.806 40.080 41.532 1.00 63.23 33 LEU B O 1
ATOM 3001 N N . LEU B 1 35 ? 7.719 38.717 39.999 1.00 61.55 34 LEU B N 1
ATOM 3002 C CA . LEU B 1 35 ? 7.056 39.350 38.862 1.00 63.08 34 LEU B CA 1
ATOM 3003 C C . LEU B 1 35 ? 6.066 38.387 38.236 1.00 62.69 34 LEU B C 1
ATOM 3004 O O . LEU B 1 35 ? 6.432 37.621 37.330 1.00 69.16 34 LEU B O 1
ATOM 3009 N N . PRO B 1 36 ? 4.818 38.397 38.657 1.00 60.83 35 PRO B N 1
ATOM 3010 C CA . PRO B 1 36 ? 3.814 37.475 38.114 1.00 66.28 35 PRO B CA 1
ATOM 3011 C C . PRO B 1 36 ? 3.311 37.923 36.741 1.00 69.92 35 PRO B C 1
ATOM 3012 O O . PRO B 1 36 ? 3.745 38.940 36.202 1.00 69.48 35 PRO B O 1
ATOM 3016 N N . SER B 1 37 ? 2.384 37.127 36.179 1.00 70.60 36 SER B N 1
ATOM 3017 C CA . SER B 1 37 ? 1.690 37.446 34.934 1.00 65.50 36 SER B CA 1
ATOM 3018 C C . SER B 1 37 ? 0.183 37.333 35.120 1.00 64.62 36 SER B C 1
ATOM 3019 O O . SER B 1 37 ? -0.307 36.796 36.111 1.00 66.00 36 SER B O 1
ATOM 3021 N N . SER B 1 38 ? -0.552 37.877 34.153 1.00 76.92 37 SER B N 1
ATOM 3022 C CA . SER B 1 38 ? -1.997 37.977 34.284 1.00 73.28 37 SER B CA 1
ATOM 3023 C C . SER B 1 38 ? -2.605 36.577 34.374 1.00 65.28 37 SER B C 1
ATOM 3024 O O . SER B 1 38 ? -2.068 35.611 33.831 1.00 65.67 37 SER B O 1
ATOM 3026 N N . GLY B 1 39 ? -3.687 36.451 35.117 1.00 64.22 38 GLY B N 1
ATOM 3027 C CA . GLY B 1 39 ? -4.386 35.180 35.080 1.00 66.75 38 GLY B CA 1
ATOM 3028 C C . GLY B 1 39 ? -4.254 34.377 36.360 1.00 66.77 38 GLY B C 1
ATOM 3029 O O . GLY B 1 39 ? -3.160 34.189 36.897 1.00 65.78 38 GLY B O 1
ATOM 3030 N N . MET B 1 40 ? -5.393 33.867 36.856 1.00 65.66 39 MET B N 1
ATOM 3031 C CA . MET B 1 40 ? -5.362 33.142 38.127 1.00 62.59 39 MET B CA 1
ATOM 3032 C C . MET B 1 40 ? -4.425 31.951 38.055 1.00 64.93 39 MET B C 1
ATOM 3033 O O . MET B 1 40 ? -3.768 31.617 39.038 1.00 67.61 39 MET B O 1
ATOM 3038 N N . GLY B 1 41 ? -4.362 31.283 36.904 1.00 71.04 40 GLY B N 1
ATOM 3039 C CA . GLY B 1 41 ? -3.506 30.112 36.793 1.00 61.71 40 GLY B CA 1
ATOM 3040 C C . GLY B 1 41 ? -2.051 30.442 37.055 1.00 60.02 40 GLY B C 1
ATOM 3041 O O . GLY B 1 41 ? -1.308 29.641 37.619 1.00 60.82 40 GLY B O 1
ATOM 3042 N N . HIS B 1 42 ? -1.623 31.628 36.646 1.00 65.22 41 HIS B N 1
ATOM 3043 C CA . HIS B 1 42 ? -0.262 32.022 36.949 1.00 61.88 41 HIS B CA 1
ATOM 3044 C C . HIS B 1 42 ? -0.187 32.648 38.323 1.00 64.21 41 HIS B C 1
ATOM 3045 O O . HIS B 1 42 ? 0.843 32.565 39.001 1.00 65.34 41 HIS B O 1
ATOM 3052 N N . LEU B 1 43 ? -1.296 33.213 38.783 1.00 61.50 42 LEU B N 1
ATOM 3053 C CA . LEU B 1 43 ? -1.244 34.059 39.967 1.00 65.54 42 LEU B CA 1
ATOM 3054 C C . LEU B 1 43 ? -1.208 33.236 41.251 1.00 64.73 42 LEU B C 1
ATOM 3055 O O . LEU B 1 43 ? -0.391 33.507 42.143 1.00 61.56 42 LEU B O 1
ATOM 3060 N N . THR B 1 44 ? -2.103 32.245 41.366 1.00 66.11 43 THR B N 1
ATOM 3061 C CA . THR B 1 44 ? -2.101 31.347 42.520 1.00 63.81 43 THR B CA 1
ATOM 3062 C C . THR B 1 44 ? -0.723 30.784 42.845 1.00 61.26 43 THR B C 1
ATOM 3063 O O . THR B 1 44 ? -0.279 30.945 43.997 1.00 61.59 43 THR B O 1
ATOM 3067 N N . PRO B 1 45 ? 0.010 30.165 41.921 1.00 57.75 44 PRO B N 1
ATOM 3068 C CA . PRO B 1 45 ? 1.329 29.626 42.303 1.00 57.06 44 PRO B CA 1
ATOM 3069 C C . PRO B 1 45 ? 2.256 30.662 42.874 1.00 53.54 44 PRO B C 1
ATOM 3070 O O . PRO B 1 45 ? 2.943 30.390 43.861 1.00 56.73 44 PRO B O 1
ATOM 3074 N N . PHE B 1 46 ? 2.302 31.845 42.266 1.00 55.63 45 PHE B N 1
ATOM 3075 C CA . PHE B 1 46 ? 3.180 32.906 42.742 1.00 58.06 45 PHE B CA 1
ATOM 3076 C C . PHE B 1 46 ? 2.867 33.289 44.182 1.00 54.87 45 PHE B C 1
ATOM 3077 O O . PHE B 1 46 ? 3.776 33.422 45.006 1.00 49.89 45 PHE B O 1
ATOM 3085 N N . LEU B 1 47 ? 1.590 33.483 44.495 1.00 50.34 46 LEU B N 1
ATOM 3086 C CA . LEU B 1 47 ? 1.210 33.716 45.871 1.00 49.01 46 LEU B CA 1
ATOM 3087 C C . LEU B 1 47 ? 1.686 32.580 46.756 1.00 56.89 46 LEU B C 1
ATOM 3088 O O . LEU B 1 47 ? 2.307 32.815 47.799 1.00 60.25 46 LEU B O 1
ATOM 3093 N N . ARG B 1 48 ? 1.424 31.334 46.340 1.00 54.44 47 ARG B N 1
ATOM 3094 C CA . ARG B 1 48 ? 1.817 30.173 47.132 1.00 49.34 47 ARG B CA 1
ATOM 3095 C C . ARG B 1 48 ? 3.329 30.046 47.231 1.00 53.13 47 ARG B C 1
ATOM 3096 O O . ARG B 1 48 ? 3.853 29.677 48.285 1.00 53.23 47 ARG B O 1
ATOM 3104 N N . LEU B 1 49 ? 4.047 30.347 46.147 1.00 50.87 48 LEU B N 1
ATOM 3105 C CA . LEU B 1 49 ? 5.508 30.372 46.191 1.00 50.61 48 LEU B CA 1
ATOM 3106 C C . LEU B 1 49 ? 6.013 31.491 47.085 1.00 52.06 48 LEU B C 1
ATOM 3107 O O . LEU B 1 49 ? 7.005 31.321 47.801 1.00 53.34 48 LEU B O 1
ATOM 3112 N N . ALA B 1 50 ? 5.363 32.654 47.038 1.00 56.01 49 ALA B N 1
ATOM 3113 C CA . ALA B 1 50 ? 5.752 33.750 47.922 1.00 60.09 49 ALA B CA 1
ATOM 3114 C C . ALA B 1 50 ? 5.539 33.366 49.378 1.00 55.82 49 ALA B C 1
ATOM 3115 O O . ALA B 1 50 ? 6.406 33.597 50.233 1.00 52.29 49 ALA B O 1
ATOM 3117 N N . ALA B 1 51 ? 4.386 32.771 49.668 1.00 51.61 50 ALA B N 1
ATOM 3118 C CA . ALA B 1 51 ? 4.085 32.308 51.016 1.00 61.76 50 ALA B CA 1
ATOM 3119 C C . ALA B 1 51 ? 5.156 31.348 51.548 1.00 63.56 50 ALA B C 1
ATOM 3120 O O . ALA B 1 51 ? 5.553 31.431 52.719 1.00 68.39 50 ALA B O 1
ATOM 3122 N N . ALA B 1 52 ? 5.630 30.424 50.716 1.00 55.88 51 ALA B N 1
ATOM 3123 C CA . ALA B 1 52 ? 6.608 29.459 51.201 1.00 58.08 51 ALA B CA 1
ATOM 3124 C C . ALA B 1 52 ? 7.956 30.122 51.424 1.00 57.41 51 ALA B C 1
ATOM 3125 O O . ALA B 1 52 ? 8.671 29.795 52.376 1.00 56.16 51 ALA B O 1
ATOM 3127 N N . LEU B 1 53 ? 8.333 31.043 50.543 1.00 59.05 52 LEU B N 1
ATOM 3128 C CA . LEU B 1 53 ? 9.597 31.744 50.727 1.00 62.92 52 LEU B CA 1
ATOM 3129 C C . LEU B 1 53 ? 9.585 32.571 52.012 1.00 64.04 52 LEU B C 1
ATOM 3130 O O . LEU B 1 53 ? 10.583 32.617 52.741 1.00 60.37 52 LEU B O 1
ATOM 3135 N N . ALA B 1 54 ? 8.463 33.233 52.309 1.00 60.07 53 ALA B N 1
ATOM 3136 C CA . ALA B 1 54 ? 8.372 33.953 53.571 1.00 59.51 53 ALA B CA 1
ATOM 3137 C C . ALA B 1 54 ? 8.509 32.994 54.745 1.00 61.75 53 ALA B C 1
ATOM 3138 O O . ALA B 1 54 ? 9.189 33.298 55.727 1.00 63.38 53 ALA B O 1
ATOM 3140 N N . SER B 1 55 ? 7.906 31.813 54.644 1.00 63.74 54 SER B N 1
ATOM 3141 C CA . SER B 1 55 ? 7.989 30.846 55.735 1.00 64.02 54 SER B CA 1
ATOM 3142 C C . SER B 1 55 ? 9.419 30.373 55.988 1.00 58.64 54 SER B C 1
ATOM 3143 O O . SER B 1 55 ? 9.742 29.949 57.098 1.00 58.72 54 SER B O 1
ATOM 3146 N N . HIS B 1 56 ? 10.276 30.399 54.982 1.00 60.17 55 HIS B N 1
ATOM 3147 C CA . HIS B 1 56 ? 11.670 30.034 55.168 1.00 59.77 55 HIS B CA 1
ATOM 3148 C C . HIS B 1 56 ? 12.556 31.259 55.373 1.00 66.59 55 HIS B C 1
ATOM 3149 O O . HIS B 1 56 ? 13.771 31.165 55.168 1.00 66.96 55 HIS B O 1
ATOM 3152 N N . GLY B 1 57 ? 11.966 32.414 55.749 1.00 60.79 56 GLY B N 1
ATOM 3153 C CA . GLY B 1 57 ? 12.707 33.575 56.217 1.00 57.94 56 GLY B CA 1
ATOM 3154 C C . GLY B 1 57 ? 12.856 34.711 55.228 1.00 62.70 56 GLY B C 1
ATOM 3155 O O . GLY B 1 57 ? 13.273 35.808 55.614 1.00 59.91 56 GLY B O 1
ATOM 3156 N N . CYS B 1 58 ? 12.540 34.483 53.970 1.00 69.13 57 CYS B N 1
ATOM 3157 C CA . CYS B 1 58 ? 12.762 35.522 52.990 1.00 63.64 57 CYS B CA 1
ATOM 3158 C C . CYS B 1 58 ? 11.723 36.595 53.134 1.00 57.22 57 CYS B C 1
ATOM 3159 O O . CYS B 1 58 ? 10.633 36.378 53.662 1.00 55.35 57 CYS B O 1
ATOM 3162 N N . VAL B 1 59 ? 12.060 37.755 52.601 1.00 64.36 58 VAL B N 1
ATOM 3163 C CA . VAL B 1 59 ? 11.148 38.877 52.553 1.00 62.97 58 VAL B CA 1
ATOM 3164 C C . VAL B 1 59 ? 10.836 39.144 51.085 1.00 61.97 58 VAL B C 1
ATOM 3165 O O . VAL B 1 59 ? 11.732 39.078 50.230 1.00 61.91 58 VAL B O 1
ATOM 3169 N N . ILE B 1 60 ? 9.560 39.363 50.784 1.00 59.77 59 ILE B N 1
ATOM 3170 C CA . ILE B 1 60 ? 9.053 39.273 49.419 1.00 63.78 59 ILE B CA 1
ATOM 3171 C C . ILE B 1 60 ? 8.505 40.631 48.979 1.00 64.89 59 ILE B C 1
ATOM 3172 O O . ILE B 1 60 ? 7.715 41.268 49.688 1.00 65.99 59 ILE B O 1
ATOM 3177 N N . THR B 1 61 ? 8.898 41.035 47.774 1.00 64.52 60 THR B N 1
ATOM 3178 C CA . THR B 1 61 ? 8.386 42.277 47.152 1.00 65.86 60 THR B CA 1
ATOM 3179 C C . THR B 1 61 ? 7.780 41.920 45.801 1.00 62.28 60 THR B C 1
ATOM 3180 O O . THR B 1 61 ? 8.513 41.506 44.917 1.00 59.33 60 THR B O 1
ATOM 3184 N N . PHE B 1 62 ? 6.468 42.037 45.692 1.00 65.02 61 PHE B N 1
ATOM 3185 C CA . PHE B 1 62 ? 5.760 41.761 44.455 1.00 60.07 61 PHE B CA 1
ATOM 3186 C C . PHE B 1 62 ? 5.888 42.950 43.529 1.00 68.73 61 PHE B C 1
ATOM 3187 O O . PHE B 1 62 ? 5.594 44.080 43.926 1.00 74.16 61 PHE B O 1
ATOM 3195 N N . ILE B 1 63 ? 6.285 42.693 42.295 1.00 70.85 62 ILE B N 1
ATOM 3196 C CA . ILE B 1 63 ? 6.266 43.701 41.254 1.00 69.31 62 ILE B CA 1
ATOM 3197 C C . ILE B 1 63 ? 4.972 43.523 40.498 1.00 70.93 62 ILE B C 1
ATOM 3198 O O . ILE B 1 63 ? 4.762 42.488 39.866 1.00 70.97 62 ILE B O 1
ATOM 3203 N N . THR B 1 64 ? 4.078 44.489 40.630 1.00 72.05 63 THR B N 1
ATOM 3204 C CA . THR B 1 64 ? 2.801 44.417 39.892 1.00 80.23 63 THR B CA 1
ATOM 3205 C C . THR B 1 64 ? 2.759 45.653 39.004 1.00 86.76 63 THR B C 1
ATOM 3206 O O . THR B 1 64 ? 2.818 46.749 39.552 1.00 89.99 63 THR B O 1
ATOM 3209 N N . PRO B 1 65 ? 2.688 45.520 37.669 1.00 88.53 64 PRO B N 1
ATOM 3210 C CA . PRO B 1 65 ? 2.669 46.675 36.790 1.00 84.03 64 PRO B CA 1
ATOM 3211 C C . PRO B 1 65 ? 1.240 47.218 36.767 1.00 89.46 64 PRO B C 1
ATOM 3212 O O . PRO B 1 65 ? 0.332 46.451 36.935 1.00 93.01 64 PRO B O 1
ATOM 3216 N N . THR B 1 66 ? 1.091 48.518 36.537 1.00 92.39 65 THR B N 1
ATOM 3217 C CA . THR B 1 66 ? -0.252 49.148 36.538 1.00 94.41 65 THR B CA 1
ATOM 3218 C C . THR B 1 66 ? -0.463 49.834 35.189 1.00 100.83 65 THR B C 1
ATOM 3219 O O . THR B 1 66 ? 0.495 50.444 34.699 1.00 100.40 65 THR B O 1
ATOM 3222 N N . PRO B 1 67 ? -1.667 49.783 34.583 1.00 104.20 66 PRO B N 1
ATOM 3223 C CA . PRO B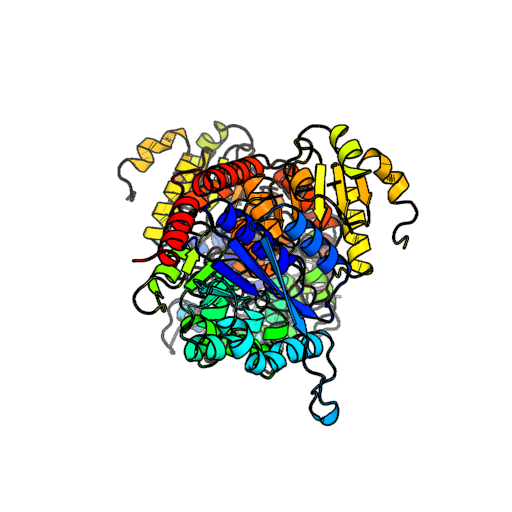 1 67 ? -2.883 49.353 35.268 1.00 103.53 66 PRO B CA 1
ATOM 3224 C C . PRO B 1 67 ? -3.079 47.837 35.182 1.00 94.71 66 PRO B C 1
ATOM 3225 O O . PRO B 1 67 ? -2.733 47.259 34.199 1.00 95.02 66 PRO B O 1
ATOM 3229 N N . VAL B 1 68 ? -3.672 47.256 36.216 1.00 97.31 67 VAL B N 1
ATOM 3230 C CA . VAL B 1 68 ? -3.869 45.815 36.271 1.00 94.27 67 VAL B CA 1
ATOM 3231 C C . VAL B 1 68 ? -4.795 45.377 35.144 1.00 94.81 67 VAL B C 1
ATOM 3232 O O . VAL B 1 68 ? -5.773 46.061 34.816 1.00 102.69 67 VAL B O 1
ATOM 3234 N N . VAL B 1 69 ? -4.485 44.231 34.538 1.00 94.54 68 VAL B N 1
ATOM 3235 C CA . VAL B 1 69 ? -5.366 43.649 33.527 1.00 95.57 68 VAL B CA 1
ATOM 3236 C C . VAL B 1 69 ? -6.745 43.356 34.114 1.00 94.24 68 VAL B C 1
ATOM 3237 O O . VAL B 1 69 ? -7.774 43.606 33.478 1.00 101.24 68 VAL B O 1
ATOM 3241 N N . SER B 1 70 ? -6.796 42.805 35.319 1.00 95.55 69 SER B N 1
ATOM 3242 C CA . SER B 1 70 ? -8.059 42.362 35.892 1.00 94.22 69 SER B CA 1
ATOM 3243 C C . SER B 1 70 ? -8.194 42.900 37.307 1.00 92.20 69 SER B C 1
ATOM 3244 O O . SER B 1 70 ? -7.329 42.655 38.155 1.00 86.91 69 SER B O 1
ATOM 3247 N N . ALA B 1 71 ? -9.278 43.641 37.548 1.00 90.26 70 ALA B N 1
ATOM 3248 C CA . ALA B 1 71 ? -9.599 44.070 38.902 1.00 88.11 70 ALA B CA 1
ATOM 3249 C C . ALA B 1 71 ? -9.789 42.876 39.826 1.00 92.66 70 ALA B C 1
ATOM 3250 O O . ALA B 1 71 ? -9.345 42.898 40.981 1.00 93.30 70 ALA B O 1
ATOM 3252 N N . ALA B 1 72 ? -10.439 41.818 39.335 1.00 89.16 71 ALA B N 1
ATOM 3253 C CA . ALA B 1 72 ? -10.744 40.678 40.194 1.00 91.04 71 ALA B CA 1
ATOM 3254 C C . ALA B 1 72 ? -9.473 39.969 40.647 1.00 88.16 71 ALA B C 1
ATOM 3255 O O . ALA B 1 72 ? -9.354 39.578 41.815 1.00 82.18 71 ALA B O 1
ATOM 3257 N N . GLU B 1 73 ? -8.510 39.796 39.739 1.00 85.73 72 GLU B N 1
ATOM 3258 C CA . GLU B 1 73 ? -7.243 39.184 40.125 1.00 78.49 72 GLU B CA 1
ATOM 3259 C C . GLU B 1 73 ? -6.459 40.088 41.061 1.00 79.85 72 GLU B C 1
ATOM 3260 O O . GLU B 1 73 ? -5.674 39.605 41.885 1.00 72.89 72 GLU B O 1
ATOM 3266 N N . ALA B 1 74 ? -6.666 41.405 40.945 1.00 82.19 73 ALA B N 1
ATOM 3267 C CA . ALA B 1 74 ? -5.938 42.363 41.768 1.00 75.82 73 ALA B CA 1
ATOM 3268 C C . ALA B 1 74 ? -6.354 42.266 43.227 1.00 75.21 73 ALA B C 1
ATOM 3269 O O . ALA B 1 74 ? -5.533 42.454 44.135 1.00 71.10 73 ALA B O 1
ATOM 3271 N N . ARG B 1 75 ? -7.625 41.972 43.473 1.00 73.86 74 ARG B N 1
ATOM 3272 C CA . ARG B 1 75 ? -8.084 41.795 44.845 1.00 73.87 74 ARG B CA 1
ATOM 3273 C C . ARG B 1 75 ? -7.289 40.707 45.563 1.00 72.94 74 ARG B C 1
ATOM 3274 O O . ARG B 1 75 ? -6.869 40.902 46.705 1.00 77.02 74 ARG B O 1
ATOM 3277 N N . HIS B 1 76 ? -7.057 39.558 44.910 1.00 73.49 75 HIS B N 1
ATOM 3278 C CA . HIS B 1 76 ? -6.305 38.481 45.554 1.00 70.40 75 HIS B CA 1
ATOM 3279 C C . HIS B 1 76 ? -4.919 38.940 45.965 1.00 67.05 75 HIS B C 1
ATOM 3280 O O . HIS B 1 76 ? -4.516 38.749 47.115 1.00 69.29 75 HIS B O 1
ATOM 3287 N N . VAL B 1 77 ? -4.177 39.544 45.039 1.00 67.18 76 VAL B N 1
ATOM 3288 C CA . VAL B 1 77 ? -2.855 40.066 45.366 1.00 67.33 76 VAL B CA 1
ATOM 3289 C C . VAL B 1 77 ? -2.938 41.080 46.501 1.00 65.79 76 VAL B C 1
ATOM 3290 O O . VAL B 1 77 ? -2.126 41.061 47.431 1.00 61.98 76 VAL B O 1
ATOM 3294 N N . GLU B 1 78 ? -3.904 41.991 46.442 1.00 68.37 77 GLU B N 1
ATOM 3295 C CA . GLU B 1 78 ? -3.970 43.002 47.491 1.00 74.52 77 GLU B CA 1
ATOM 3296 C C . GLU B 1 78 ? -4.154 42.339 48.852 1.00 68.25 77 GLU B C 1
ATOM 3297 O O . GLU B 1 78 ? -3.367 42.578 49.775 1.00 71.06 77 GLU B O 1
ATOM 3299 N N . ALA B 1 79 ? -5.146 41.450 48.975 1.00 64.34 78 ALA B N 1
ATOM 3300 C CA . ALA B 1 79 ? -5.430 40.836 50.272 1.00 65.85 78 ALA B CA 1
ATOM 3301 C C . ALA B 1 79 ? -4.236 40.048 50.781 1.00 65.27 78 ALA B C 1
ATOM 3302 O O . ALA B 1 79 ? -3.897 40.095 51.969 1.00 64.01 78 ALA B O 1
ATOM 3304 N N . PHE B 1 80 ? -3.578 39.321 49.892 1.00 64.59 79 PHE B N 1
ATOM 3305 C CA . PHE B 1 80 ? -2.413 38.562 50.302 1.00 59.31 79 PHE B CA 1
ATOM 3306 C C . PHE B 1 80 ? -1.322 39.487 50.814 1.00 59.48 79 PHE B C 1
ATOM 3307 O O . PHE B 1 80 ? -0.824 39.316 51.929 1.00 63.07 79 PHE B O 1
ATOM 3315 N N . ILE B 1 81 ? -0.955 40.494 50.021 1.00 64.06 80 ILE B N 1
ATOM 3316 C CA . ILE B 1 81 ? 0.082 41.439 50.435 1.00 65.12 80 ILE B CA 1
ATOM 3317 C C . ILE B 1 81 ? -0.346 42.196 51.696 1.00 64.30 80 ILE B C 1
ATOM 3318 O O . ILE B 1 81 ? 0.479 42.481 52.583 1.00 57.79 80 ILE B O 1
ATOM 3323 N N . SER B 1 82 ? -1.645 42.516 51.795 1.00 61.15 81 SER B N 1
ATOM 3324 C CA . SER B 1 82 ? -2.185 43.251 52.934 1.00 62.44 81 SER B CA 1
ATOM 3325 C C . SER B 1 82 ? -1.975 42.501 54.236 1.00 63.13 81 SER B C 1
ATOM 3326 O O . SER B 1 82 ? -1.852 43.114 55.299 1.00 66.05 81 SER B O 1
ATOM 3328 N N . SER B 1 83 ? -1.908 41.180 54.166 1.00 61.52 82 SER B N 1
ATOM 3329 C CA . SER B 1 83 ? -1.932 40.363 55.366 1.00 57.50 82 SER B CA 1
ATOM 3330 C C . SER B 1 83 ? -0.644 40.470 56.158 1.00 59.64 82 SER B C 1
ATOM 3331 O O . SER B 1 83 ? -0.638 40.267 57.378 1.00 56.65 82 SER B O 1
ATOM 3334 N N . SER B 1 84 ? 0.460 40.778 55.506 1.00 57.68 83 SER B N 1
ATOM 3335 C CA . SER B 1 84 ? 1.680 40.751 56.282 1.00 55.24 83 SER B CA 1
ATOM 3336 C C . SER B 1 84 ? 2.691 41.772 55.797 1.00 64.68 83 SER B C 1
ATOM 3337 O O . SER B 1 84 ? 2.745 42.102 54.604 1.00 62.95 83 SER B O 1
ATOM 3340 N N . PRO B 1 85 ? 3.502 42.302 56.724 1.00 60.19 84 PRO B N 1
ATOM 3341 C CA . PRO B 1 85 ? 4.665 43.119 56.362 1.00 58.13 84 PRO B CA 1
ATOM 3342 C C . PRO B 1 85 ? 5.781 42.358 55.666 1.00 64.15 84 PRO B C 1
ATOM 3343 O O . PRO B 1 85 ? 6.782 42.983 55.275 1.00 62.38 84 PRO B O 1
ATOM 3347 N N . LEU B 1 86 ? 5.676 41.033 55.520 1.00 60.60 85 LEU B N 1
ATOM 3348 C CA . LEU B 1 86 ? 6.770 40.316 54.880 1.00 60.99 85 LEU B CA 1
ATOM 3349 C C . LEU B 1 86 ? 6.704 40.480 53.371 1.00 66.74 85 LEU B C 1
ATOM 3350 O O . LEU B 1 86 ? 7.711 40.315 52.672 1.00 69.41 85 LEU B O 1
ATOM 3355 N N . PHE B 1 87 ? 5.532 40.850 52.868 1.00 64.99 86 PHE B N 1
ATOM 3356 C CA . PHE B 1 87 ? 5.293 41.121 51.464 1.00 63.04 86 PHE B CA 1
ATOM 3357 C C . PHE B 1 87 ? 4.993 42.605 51.259 1.00 66.01 86 PHE B C 1
ATOM 3358 O O . PHE B 1 87 ? 4.258 43.218 52.046 1.00 66.19 86 PHE B O 1
ATOM 3366 N N . ARG B 1 88 ? 5.568 43.175 50.193 1.00 68.76 87 ARG B N 1
ATOM 3367 C CA . ARG B 1 88 ? 5.314 44.546 49.746 1.00 69.58 87 ARG B CA 1
ATOM 3368 C C . ARG B 1 88 ? 4.934 44.524 48.268 1.00 70.76 87 ARG B C 1
ATOM 3369 O O . ARG B 1 88 ? 5.365 43.660 47.506 1.00 68.50 87 ARG B O 1
ATOM 3377 N N . ARG B 1 89 ? 4.125 45.497 47.865 1.00 74.84 88 ARG B N 1
ATOM 3378 C CA . ARG B 1 89 ? 3.685 45.659 46.485 1.00 65.05 88 ARG B CA 1
ATOM 3379 C C . ARG B 1 89 ? 4.484 46.789 45.867 1.00 68.47 88 ARG B C 1
ATOM 3380 O O . ARG B 1 89 ? 4.704 47.822 46.506 1.00 78.27 88 ARG B O 1
ATOM 3383 N N . LEU B 1 90 ? 4.945 46.576 44.648 1.00 72.22 89 LEU B N 1
ATOM 3384 C CA . LEU B 1 90 ? 5.574 47.604 43.833 1.00 69.06 89 LEU B CA 1
ATOM 3385 C C . LEU B 1 90 ? 4.708 47.763 42.595 1.00 76.62 89 LEU B C 1
ATOM 3386 O O . LEU B 1 90 ? 4.475 46.786 41.874 1.00 81.90 89 LEU B O 1
ATOM 3391 N N . GLU B 1 91 ? 4.213 48.969 42.357 1.00 74.96 90 GLU B N 1
ATOM 3392 C CA . GLU B 1 91 ? 3.400 49.236 41.182 1.00 75.12 90 GLU B CA 1
ATOM 3393 C C . GLU B 1 91 ? 4.318 49.711 40.068 1.00 74.71 90 GLU B C 1
ATOM 3394 O O . GLU B 1 91 ? 5.147 50.592 40.287 1.00 81.86 90 GLU B O 1
ATOM 3397 N N . PHE B 1 92 ? 4.206 49.095 38.896 1.00 78.74 91 PHE B N 1
ATOM 3398 C CA . PHE B 1 92 ? 4.990 49.477 37.734 1.00 82.07 91 PHE B CA 1
ATOM 3399 C C . PHE B 1 92 ? 4.066 50.078 36.686 1.00 88.86 91 PHE B C 1
ATOM 3400 O O . PHE B 1 92 ? 3.098 49.432 36.273 1.00 87.30 91 PHE B O 1
ATOM 3403 N N . PRO B 1 93 ? 4.317 51.297 36.231 1.00 91.37 92 PRO B N 1
ATOM 3404 C CA . PRO B 1 93 ? 3.459 51.881 35.192 1.00 94.94 92 PRO B CA 1
ATOM 3405 C C . PRO B 1 93 ? 3.596 51.096 33.895 1.00 97.28 92 PRO B C 1
ATOM 3406 O O . PRO B 1 93 ? 4.710 50.893 33.403 1.00 93.72 92 PRO B O 1
ATOM 3410 N N . LEU B 1 94 ? 2.460 50.662 33.350 1.00 103.04 93 LEU B N 1
ATOM 3411 C CA . LEU B 1 94 ? 2.460 49.820 32.126 1.00 105.45 93 LEU B CA 1
ATOM 3412 C C . LEU B 1 94 ? 3.092 50.554 30.939 1.00 115.18 93 LEU B C 1
ATOM 3413 O O . LEU B 1 94 ? 3.530 49.851 30.024 1.00 119.36 93 LEU B O 1
ATOM 3415 N N . LEU B 1 95 ? 3.083 51.894 30.946 1.00 113.39 94 LEU B N 1
ATOM 3416 C CA . LEU B 1 95 ? 3.660 52.730 29.896 1.00 117.98 94 LEU B CA 1
ATOM 3417 C C . LEU B 1 95 ? 3.220 52.219 28.529 1.00 125.90 94 LEU B C 1
ATOM 3418 O O . LEU B 1 95 ? 4.044 52.113 27.610 1.00 124.70 94 LEU B O 1
ATOM 3420 N N . PRO B 1 96 ? 1.934 51.891 28.364 1.00 130.08 95 PRO B N 1
ATOM 3421 C CA . PRO B 1 96 ? 1.470 51.323 27.091 1.00 135.32 95 PRO B CA 1
ATOM 3422 C C . PRO B 1 96 ? 1.522 52.352 25.970 1.00 137.63 95 PRO B C 1
ATOM 3423 O O . PRO B 1 96 ? 1.283 53.543 26.183 1.00 132.75 95 PRO B O 1
ATOM 3425 N N . PHE B 1 97 ? 1.857 51.878 24.769 1.00 140.34 96 PHE B N 1
ATOM 3426 C CA . PHE B 1 97 ? 1.905 52.721 23.578 1.00 143.47 96 PHE B CA 1
ATOM 3427 C C . PHE B 1 97 ? 0.892 52.229 22.555 1.00 152.41 96 PHE B C 1
ATOM 3428 O O . PHE B 1 97 ? -0.023 51.477 22.890 1.00 152.39 96 PHE B O 1
ATOM 3430 N N . SER B 1 104 ? -0.825 43.253 14.795 1.00 163.68 103 SER B N 1
ATOM 3431 C CA . SER B 1 104 ? -1.749 42.125 14.827 1.00 163.45 103 SER B CA 1
ATOM 3432 C C . SER B 1 104 ? -2.957 42.435 15.710 1.00 164.06 103 SER B C 1
ATOM 3433 O O . SER B 1 104 ? -4.058 41.925 15.479 1.00 162.73 103 SER B O 1
ATOM 3435 N N . ASP B 1 105 ? -2.736 43.276 16.724 1.00 161.33 104 ASP B N 1
ATOM 3436 C CA . ASP B 1 105 ? -3.787 43.722 17.643 1.00 157.50 104 ASP B CA 1
ATOM 3437 C C . ASP B 1 105 ? -4.522 42.547 18.294 1.00 162.21 104 ASP B C 1
ATOM 3438 O O . ASP B 1 105 ? -5.742 42.579 18.465 1.00 161.70 104 ASP B O 1
ATOM 3440 N N . ASP B 1 106 ? -3.776 41.507 18.673 1.00 163.09 105 ASP B N 1
ATOM 3441 C CA . ASP B 1 106 ? -4.368 40.386 19.396 1.00 160.42 105 ASP B CA 1
ATOM 3442 C C . ASP B 1 106 ? -4.716 40.802 20.827 1.00 159.27 105 ASP B C 1
ATOM 3443 O O . ASP B 1 106 ? -3.926 41.486 21.484 1.00 153.12 105 ASP B O 1
ATOM 3445 N N . PRO B 1 107 ? -5.884 40.393 21.343 1.00 162.56 106 PRO B N 1
ATOM 3446 C CA . PRO B 1 107 ? -6.343 40.942 22.637 1.00 160.04 106 PRO B CA 1
ATOM 3447 C C . PRO B 1 107 ? -5.479 40.553 23.827 1.00 153.64 106 PRO B C 1
ATOM 3448 O O . PRO B 1 107 ? -5.054 41.432 24.586 1.00 151.24 106 PRO B O 1
ATOM 3452 N N . PHE B 1 108 ? -5.227 39.260 24.036 1.00 157.08 107 PHE B N 1
ATOM 3453 C CA . PHE B 1 108 ? -4.359 38.855 25.141 1.00 157.10 107 PHE B CA 1
ATOM 3454 C C . PHE B 1 108 ? -2.941 39.373 24.944 1.00 150.93 107 PHE B C 1
ATOM 3455 O O . PHE B 1 108 ? -2.288 39.808 25.903 1.00 140.58 107 PHE B O 1
ATOM 3463 N N . PHE B 1 109 ? -2.466 39.352 23.695 1.00 155.91 108 PHE B N 1
ATOM 3464 C CA . PHE B 1 109 ? -1.099 39.752 23.379 1.00 150.20 108 PHE B CA 1
ATOM 3465 C C . PHE B 1 109 ? -0.884 41.237 23.629 1.00 144.11 108 PHE B C 1
ATOM 3466 O O . PHE B 1 109 ? 0.215 41.656 24.014 1.00 141.52 108 PHE B O 1
ATOM 3474 N N . LEU B 1 110 ? -1.922 42.048 23.416 1.00 146.86 109 LEU B N 1
ATOM 3475 C CA . LEU B 1 110 ? -1.806 43.479 23.680 1.00 148.07 109 LEU B CA 1
ATOM 3476 C C . LEU B 1 110 ? -1.429 43.740 25.134 1.00 141.01 109 LEU B C 1
ATOM 3477 O O . LEU B 1 110 ? -0.531 44.541 25.415 1.00 138.05 109 LEU B O 1
ATOM 3480 N N . GLN B 1 111 ? -2.097 43.061 26.073 1.00 138.55 110 GLN B N 1
ATOM 3481 C CA . GLN B 1 111 ? -1.738 43.189 27.482 1.00 137.19 110 GLN B CA 1
ATOM 3482 C C . GLN B 1 111 ? -0.289 42.778 27.723 1.00 135.25 110 GLN B C 1
ATOM 3483 O O . GLN B 1 111 ? 0.434 43.427 28.491 1.00 130.28 110 GLN B O 1
ATOM 3485 N N . PHE B 1 112 ? 0.155 41.711 27.060 1.00 138.29 111 PHE B N 1
ATOM 3486 C CA . PHE B 1 112 ? 1.509 41.213 27.267 1.00 135.92 111 PHE B CA 1
ATOM 3487 C C . PHE B 1 112 ? 2.553 42.122 26.624 1.00 131.20 111 PHE B C 1
ATOM 3488 O O . PHE B 1 112 ? 3.615 42.362 27.209 1.00 128.06 111 PHE B O 1
ATOM 3496 N N . GLU B 1 113 ? 2.196 42.608 25.433 1.00 131.60 112 GLU B N 1
ATOM 3497 C CA . GLU B 1 113 ? 3.055 43.547 24.680 1.00 131.70 112 GLU B CA 1
ATOM 3498 C C . GLU B 1 113 ? 3.305 44.747 25.581 1.00 131.50 112 GLU B C 1
ATOM 3499 O O . GLU B 1 113 ? 4.429 45.034 25.746 1.00 126.21 112 GLU B O 1
ATOM 3505 N N . ARG B 1 114 ? 2.261 45.405 26.091 1.00 134.34 113 ARG B N 1
ATOM 3506 C CA . ARG B 1 114 ? 2.330 46.528 27.023 1.00 127.81 113 ARG B CA 1
ATOM 3507 C C . ARG B 1 114 ? 3.053 46.119 28.302 1.00 125.06 113 ARG B C 1
ATOM 3508 O O . ARG B 1 114 ? 3.901 46.865 28.805 1.00 121.92 113 ARG B O 1
ATOM 3510 N N . ILE B 1 115 ? 2.812 44.869 28.706 1.00 123.56 114 ILE B N 1
ATOM 3511 C CA . ILE B 1 115 ? 3.422 44.272 29.928 1.00 123.22 114 ILE B CA 1
ATOM 3512 C C . ILE B 1 115 ? 4.908 44.047 29.668 1.00 120.19 114 ILE B C 1
ATOM 3513 O O . ILE B 1 115 ? 5.681 44.063 30.617 1.00 120.44 114 ILE B O 1
ATOM 3515 N N . SER B 1 116 ? 5.203 43.731 28.411 1.00 122.35 115 SER B N 1
ATOM 3516 C CA . SER B 1 116 ? 6.566 43.377 27.962 1.00 122.76 115 SER B CA 1
ATOM 3517 C C . SER B 1 116 ? 7.250 44.613 27.405 1.00 117.63 115 SER B C 1
ATOM 3518 O O . SER B 1 116 ? 8.470 44.656 27.382 1.00 113.75 115 SER B O 1
ATOM 3520 N N . ARG B 1 117 ? 6.479 45.627 27.048 1.00 121.71 116 ARG B N 1
ATOM 3521 C CA . ARG B 1 117 ? 7.125 46.830 26.473 1.00 124.89 116 ARG B CA 1
ATOM 3522 C C . ARG B 1 117 ? 7.993 47.527 27.524 1.00 118.31 116 ARG B C 1
ATOM 3523 O O . ARG B 1 117 ? 9.051 48.041 27.162 1.00 115.97 116 ARG B O 1
ATOM 3525 N N . SER B 1 118 ? 7.462 47.587 28.735 1.00 114.65 117 SER B N 1
ATOM 3526 C CA . SER B 1 118 ? 8.096 48.323 29.848 1.00 115.09 117 SER B CA 1
ATOM 3527 C C . SER B 1 118 ? 9.342 47.585 30.330 1.00 111.61 117 SER B C 1
ATOM 3528 O O . SER B 1 118 ? 10.048 48.128 31.188 1.00 107.63 117 SER B O 1
ATOM 3531 N N . ALA B 1 119 ? 9.604 46.420 29.743 1.00 111.92 118 ALA B N 1
ATOM 3532 C CA . ALA B 1 119 ? 10.758 45.564 30.095 1.00 105.17 118 ALA B CA 1
ATOM 3533 C C . ALA B 1 119 ? 12.042 46.381 30.232 1.00 103.32 118 ALA B C 1
ATOM 3534 O O . ALA B 1 119 ? 12.705 46.255 31.247 1.00 104.47 118 ALA B O 1
ATOM 3536 N N . ARG B 1 120 ? 12.376 47.198 29.245 1.00 102.84 119 ARG B N 1
ATOM 3537 C CA . ARG B 1 120 ? 13.640 47.965 29.343 1.00 101.39 119 ARG B CA 1
ATOM 3538 C C . ARG B 1 120 ? 13.596 48.861 30.579 1.00 101.61 119 ARG B C 1
ATOM 3539 O O . ARG B 1 120 ? 14.524 48.790 31.391 1.00 93.61 119 ARG B O 1
ATOM 3542 N N . HIS B 1 121 ? 12.516 49.624 30.724 1.00 104.95 120 HIS B N 1
ATOM 3543 C CA . HIS B 1 121 ? 12.374 50.625 31.812 1.00 103.26 120 HIS B CA 1
ATOM 3544 C C . HIS B 1 121 ? 12.492 49.982 33.191 1.00 98.66 120 HIS B C 1
ATOM 3545 O O . HIS B 1 121 ? 13.031 50.618 34.097 1.00 98.87 120 HIS B O 1
ATOM 3547 N N . LEU B 1 122 ? 12.015 48.756 33.322 1.00 97.87 121 LEU B N 1
ATOM 3548 C CA . LEU B 1 122 ? 11.990 48.116 34.627 1.00 89.17 121 LEU B CA 1
ATOM 3549 C C . LEU B 1 122 ? 13.369 48.055 35.254 1.00 89.02 121 LEU B C 1
ATOM 3550 O O . LEU B 1 122 ? 13.489 48.111 36.483 1.00 92.30 121 LEU B O 1
ATOM 3555 N N . GLY B 1 123 ? 14.419 47.947 34.428 1.00 88.25 122 GLY B N 1
ATOM 3556 C CA . GLY B 1 123 ? 15.775 47.786 34.903 1.00 89.75 122 GLY B CA 1
ATOM 3557 C C . GLY B 1 123 ? 16.228 48.763 35.957 1.00 90.47 122 GLY B C 1
ATOM 3558 O O . GLY B 1 123 ? 16.752 48.348 37.000 1.00 91.08 122 GLY B O 1
ATOM 3559 N N . PRO B 1 124 ? 16.091 50.065 35.734 1.00 92.61 123 PRO B N 1
ATOM 3560 C CA . PRO B 1 124 ? 16.488 51.015 36.779 1.00 89.44 123 PRO B CA 1
ATOM 3561 C C . PRO B 1 124 ? 15.687 50.838 38.057 1.00 86.42 123 PRO B C 1
ATOM 3562 O O . PRO B 1 124 ? 16.261 50.917 39.154 1.00 83.17 123 PRO B O 1
ATOM 3566 N N . VAL B 1 125 ? 14.376 50.592 37.940 1.00 85.47 124 VAL B N 1
ATOM 3567 C CA . VAL B 1 125 ? 13.521 50.400 39.113 1.00 88.98 124 VAL B CA 1
ATOM 3568 C C . VAL B 1 125 ? 13.994 49.211 39.953 1.00 86.49 124 VAL B C 1
ATOM 3569 O O . VAL B 1 125 ? 13.981 49.250 41.190 1.00 81.20 124 VAL B O 1
ATOM 3572 N N . LEU B 1 126 ? 14.392 48.128 39.301 1.00 80.20 125 LEU B N 1
ATOM 3573 C CA . LEU B 1 126 ? 14.883 46.990 40.055 1.00 80.33 125 LEU B CA 1
ATOM 3574 C C . LEU B 1 126 ? 16.093 47.367 40.890 1.00 82.90 125 LEU B C 1
ATOM 3575 O O . LEU B 1 126 ? 16.180 47.011 42.068 1.00 87.26 125 LEU B O 1
ATOM 3580 N N . SER B 1 127 ? 17.036 48.097 40.308 1.00 87.16 126 SER B N 1
ATOM 3581 C CA . SER B 1 127 ? 18.242 48.441 41.050 1.00 89.02 126 SER B CA 1
ATOM 3582 C C . SER B 1 127 ? 17.923 49.379 42.207 1.00 82.37 126 SER B C 1
ATOM 3583 O O . SER B 1 127 ? 18.592 49.350 43.245 1.00 81.25 126 SER B O 1
ATOM 3586 N N . SER B 1 128 ? 16.872 50.188 42.060 1.00 85.46 127 SER B N 1
ATOM 3587 C CA . SER B 1 128 ? 16.568 51.204 43.061 1.00 86.78 127 SER B CA 1
ATOM 3588 C C . SER B 1 128 ? 15.996 50.598 44.331 1.00 81.30 127 SER B C 1
ATOM 3589 O O . SER B 1 128 ? 16.048 51.231 45.389 1.00 81.83 127 SER B O 1
ATOM 3592 N N . VAL B 1 129 ? 15.452 49.380 44.245 1.00 83.15 128 VAL B N 1
ATOM 3593 C CA . VAL B 1 129 ? 14.705 48.803 45.355 1.00 79.08 128 VAL B CA 1
ATOM 3594 C C . VAL B 1 129 ? 15.638 48.514 46.528 1.00 79.32 128 VAL B C 1
ATOM 3595 O O . VAL B 1 129 ? 16.794 48.105 46.356 1.00 79.91 128 VAL B O 1
ATOM 3599 N N . SER B 1 130 ? 15.144 48.757 47.738 1.00 76.51 129 SER B N 1
ATOM 3600 C CA . SER B 1 130 ? 15.916 48.503 48.940 1.00 70.51 129 SER B CA 1
ATOM 3601 C C . SER B 1 130 ? 15.064 47.691 49.903 1.00 70.96 129 SER B C 1
ATOM 3602 O O . SER B 1 130 ? 13.843 47.860 49.956 1.00 81.31 129 SER B O 1
ATOM 3605 N N . PRO B 1 131 ? 15.664 46.795 50.664 1.00 66.21 130 PRO B N 1
ATOM 3606 C CA . PRO B 1 131 ? 17.062 46.381 50.684 1.00 69.52 130 PRO B CA 1
ATOM 3607 C C . PRO B 1 131 ? 17.385 45.642 49.396 1.00 70.65 130 PRO B C 1
ATOM 3608 O O . PRO B 1 131 ? 16.453 45.177 48.736 1.00 71.86 130 PRO B O 1
ATOM 3612 N N . PRO B 1 132 ? 18.661 45.547 49.044 1.00 65.23 131 PRO B N 1
ATOM 3613 C CA . PRO B 1 132 ? 19.027 44.935 47.762 1.00 69.64 131 PRO B CA 1
ATOM 3614 C C . PRO B 1 132 ? 18.461 43.524 47.647 1.00 72.49 131 PRO B C 1
ATOM 3615 O O . PRO B 1 132 ? 18.539 42.724 48.586 1.00 68.79 131 PRO B O 1
ATOM 3619 N N . LEU B 1 133 ? 17.857 43.242 46.490 1.00 67.66 132 LEU B N 1
ATOM 3620 C CA . LEU B 1 133 ? 17.206 41.963 46.263 1.00 67.71 132 LEU B CA 1
ATOM 3621 C C . LEU B 1 133 ? 18.244 40.865 46.184 1.00 72.99 132 LEU B C 1
ATOM 3622 O O . LEU B 1 133 ? 19.275 41.031 45.528 1.00 73.41 132 LEU B O 1
ATOM 3627 N N . SER B 1 134 ? 17.991 39.748 46.869 1.00 72.22 133 SER B N 1
ATOM 3628 C CA . SER B 1 134 ? 18.860 38.600 46.662 1.00 72.91 133 SER B CA 1
ATOM 3629 C C . SER B 1 134 ? 18.692 38.071 45.242 1.00 69.78 133 SER B C 1
ATOM 3630 O O . SER B 1 134 ? 19.677 37.746 44.564 1.00 69.48 133 SER B O 1
ATOM 3632 N N . ALA B 1 135 ? 17.460 38.040 44.751 1.00 61.89 134 ALA B N 1
ATOM 3633 C CA . ALA B 1 135 ? 17.217 37.491 43.430 1.00 71.41 134 ALA B CA 1
ATOM 3634 C C . ALA B 1 135 ? 15.851 37.942 42.957 1.00 70.58 134 ALA B C 1
ATOM 3635 O O . ALA B 1 135 ? 15.031 38.448 43.730 1.00 66.47 134 ALA B O 1
ATOM 3637 N N . LEU B 1 136 ? 15.625 37.744 41.665 1.00 62.80 135 LEU B N 1
ATOM 3638 C CA . LEU B 1 136 ? 14.366 38.058 41.020 1.00 59.25 135 LEU B CA 1
ATOM 3639 C C . LEU B 1 136 ? 13.788 36.749 40.526 1.00 66.75 135 LEU B C 1
ATOM 3640 O O . LEU B 1 136 ? 14.529 35.892 40.038 1.00 72.50 135 LEU B O 1
ATOM 3645 N N . ILE B 1 137 ? 12.480 36.584 40.664 1.00 61.33 136 ILE B N 1
ATOM 3646 C CA . ILE B 1 137 ? 11.792 35.403 40.171 1.00 63.44 136 ILE B CA 1
ATOM 3647 C C . ILE B 1 137 ? 10.663 35.853 39.265 1.00 65.88 136 ILE B C 1
ATOM 3648 O O . ILE B 1 137 ? 9.694 36.455 39.740 1.00 61.73 136 ILE B O 1
ATOM 3653 N N . LEU B 1 138 ? 10.751 35.501 37.979 1.00 70.75 137 LEU B N 1
ATOM 3654 C CA . LEU B 1 138 ? 9.818 35.983 36.966 1.00 69.08 137 LEU B CA 1
ATOM 3655 C C . LEU B 1 138 ? 9.063 34.847 36.285 1.00 69.29 137 LEU B C 1
ATOM 3656 O O . LEU B 1 138 ? 9.532 33.710 36.193 1.00 66.11 137 LEU B O 1
ATOM 3659 N N . ASP B 1 139 ? 7.896 35.215 35.769 1.00 68.19 138 ASP B N 1
ATOM 3660 C CA . ASP B 1 139 ? 7.011 34.311 35.053 1.00 72.06 138 ASP B CA 1
ATOM 3661 C C . ASP B 1 139 ? 7.621 33.879 33.722 1.00 78.79 138 ASP B C 1
ATOM 3662 O O . ASP B 1 139 ? 8.320 34.649 33.060 1.00 83.43 138 ASP B O 1
ATOM 3667 N N . VAL B 1 140 ? 7.317 32.636 33.319 1.00 78.55 139 VAL B N 1
ATOM 3668 C CA . VAL B 1 140 ? 7.856 32.079 32.076 1.00 79.45 139 VAL B CA 1
ATOM 3669 C C . VAL B 1 140 ? 7.512 32.967 30.900 1.00 82.22 139 VAL B C 1
ATOM 3670 O O . VAL B 1 140 ? 8.356 33.241 30.045 1.00 87.15 139 VAL B O 1
ATOM 3674 N N . THR B 1 141 ? 6.259 33.417 30.835 1.00 82.10 140 THR B N 1
ATOM 3675 C CA . THR B 1 141 ? 5.780 34.190 29.692 1.00 84.54 140 THR B CA 1
ATOM 3676 C C . THR B 1 141 ? 6.635 35.427 29.453 1.00 85.55 140 THR B C 1
ATOM 3677 O O . THR B 1 141 ? 6.968 35.753 28.308 1.00 89.41 140 THR B O 1
ATOM 3681 N N . LEU B 1 142 ? 6.994 36.132 30.516 1.00 85.19 141 LEU B N 1
ATOM 3682 C CA . LEU B 1 142 ? 7.845 37.308 30.417 1.00 90.65 141 LEU B CA 1
ATOM 3683 C C . LEU B 1 142 ? 9.336 36.958 30.445 1.00 90.42 141 LEU B C 1
ATOM 3684 O O . LEU B 1 142 ? 10.168 37.869 30.520 1.00 92.94 141 LEU B O 1
ATOM 3686 N N . THR B 1 143 ? 9.687 35.666 30.349 1.00 86.33 142 THR B N 1
ATOM 3687 C CA . THR B 1 143 ? 11.080 35.247 30.503 1.00 86.05 142 THR B CA 1
ATOM 3688 C C . THR B 1 143 ? 11.973 35.895 29.459 1.00 83.78 142 THR B C 1
ATOM 3689 O O . THR B 1 143 ? 13.064 36.389 29.774 1.00 76.30 142 THR B O 1
ATOM 3692 N N . SER B 1 144 ? 11.533 35.881 28.204 1.00 90.51 143 SER B N 1
ATOM 3693 C CA . SER B 1 144 ? 12.327 36.475 27.134 1.00 96.21 143 SER B CA 1
ATOM 3694 C C . SER B 1 144 ? 12.561 37.968 27.369 1.00 92.63 143 SER B C 1
ATOM 3695 O O . SER B 1 144 ? 13.654 38.481 27.099 1.00 88.57 143 SER B O 1
ATOM 3698 N N . SER B 1 145 ? 11.558 38.675 27.893 1.00 8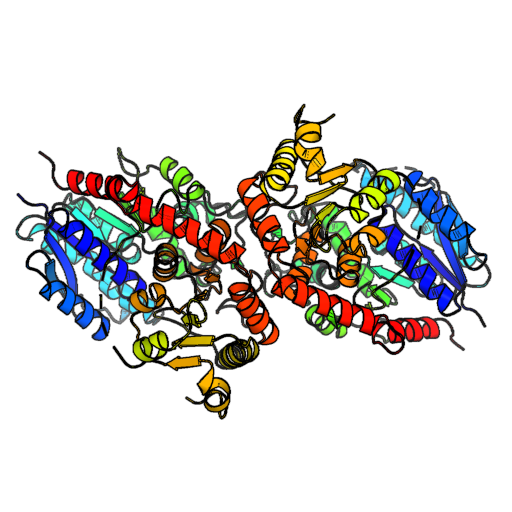9.89 144 SER B N 1
ATOM 3699 C CA . SER B 1 145 ? 11.641 40.129 27.954 1.00 90.17 144 SER B CA 1
ATOM 3700 C C . SER B 1 145 ? 12.546 40.605 29.090 1.00 91.00 144 SER B C 1
ATOM 3701 O O . SER B 1 145 ? 13.334 41.547 28.911 1.00 91.24 144 SER B O 1
ATOM 3704 N N . ILE B 1 146 ? 12.441 39.975 30.274 1.00 89.50 145 ILE B N 1
ATOM 3705 C CA . ILE B 1 146 ? 13.073 40.500 31.496 1.00 85.30 145 ILE B CA 1
ATOM 3706 C C . ILE B 1 146 ? 14.427 39.853 31.769 1.00 86.21 145 ILE B C 1
ATOM 3707 O O . ILE B 1 146 ? 15.272 40.453 32.456 1.00 86.12 145 ILE B O 1
ATOM 3712 N N . LEU B 1 147 ? 14.683 38.671 31.220 1.00 87.23 146 LEU B N 1
ATOM 3713 C CA . LEU B 1 147 ? 15.982 38.043 31.428 1.00 87.00 146 LEU B CA 1
ATOM 3714 C C . LEU B 1 147 ? 17.154 38.946 31.033 1.00 87.34 146 LEU B C 1
ATOM 3715 O O . LEU B 1 147 ? 18.103 39.054 31.831 1.00 87.05 146 LEU B O 1
ATOM 3720 N N . PRO B 1 148 ? 17.154 39.640 29.882 1.00 88.41 147 PRO B N 1
ATOM 3721 C CA . PRO B 1 148 ? 18.266 40.574 29.615 1.00 90.69 147 PRO B CA 1
ATOM 3722 C C . PRO B 1 148 ? 18.394 41.690 30.646 1.00 93.41 147 PRO B C 1
ATOM 3723 O O . PRO B 1 148 ? 19.519 42.041 31.030 1.00 96.43 147 PRO B O 1
ATOM 3727 N N . ILE B 1 149 ? 17.275 42.264 31.098 1.00 87.79 148 ILE B N 1
ATOM 3728 C CA . ILE B 1 149 ? 17.318 43.306 32.121 1.00 85.20 148 ILE B CA 1
ATOM 3729 C C . ILE B 1 149 ? 18.019 42.806 33.380 1.00 87.33 148 ILE B C 1
ATOM 3730 O O . ILE B 1 149 ? 18.895 43.481 33.936 1.00 88.67 148 ILE B O 1
ATOM 3735 N N . ALA B 1 150 ? 17.625 41.630 33.867 1.00 86.27 149 ALA B N 1
ATOM 3736 C CA . ALA B 1 150 ? 18.262 41.062 35.048 1.00 87.08 149 ALA B CA 1
ATOM 3737 C C . ALA B 1 150 ? 19.749 40.810 34.819 1.00 93.49 149 ALA B C 1
ATOM 3738 O O . ALA B 1 150 ? 20.571 41.062 35.709 1.00 91.47 149 ALA B O 1
ATOM 3740 N N . ALA B 1 151 ? 20.106 40.292 33.635 1.00 95.12 150 ALA B N 1
ATOM 3741 C CA . ALA B 1 151 ? 21.508 40.053 33.295 1.00 89.36 150 ALA B CA 1
ATOM 3742 C C . ALA B 1 151 ? 22.292 41.358 33.205 1.00 97.62 150 ALA B C 1
ATOM 3743 O O . ALA B 1 151 ? 23.492 41.395 33.507 1.00 97.60 150 ALA B O 1
ATOM 3745 N N . GLU B 1 152 ? 21.624 42.439 32.796 1.00 95.47 151 GLU B N 1
ATOM 3746 C CA . GLU B 1 152 ? 22.282 43.730 32.639 1.00 98.86 151 GLU B CA 1
ATOM 3747 C C . GLU B 1 152 ? 22.776 44.261 33.979 1.00 100.65 151 GLU B C 1
ATOM 3748 O O . GLU B 1 152 ? 23.877 44.821 34.070 1.00 101.63 151 GLU B O 1
ATOM 3754 N N . ILE B 1 153 ? 21.981 44.084 35.034 1.00 96.51 152 ILE B N 1
ATOM 3755 C CA . ILE B 1 153 ? 22.307 44.624 36.349 1.00 95.68 152 ILE B CA 1
ATOM 3756 C C . ILE B 1 153 ? 22.926 43.568 37.260 1.00 95.77 152 ILE B C 1
ATOM 3757 O O . ILE B 1 153 ? 23.079 43.805 38.463 1.00 94.73 152 ILE B O 1
ATOM 3762 N N . SER B 1 154 ? 23.308 42.414 36.706 1.00 95.63 153 SER B N 1
ATOM 3763 C CA . SER B 1 154 ? 23.940 41.336 37.467 1.00 95.53 153 SER B CA 1
ATOM 3764 C C . SER B 1 154 ? 23.034 40.861 38.600 1.00 92.19 153 SER B C 1
ATOM 3765 O O . SER B 1 154 ? 23.483 40.609 39.722 1.00 89.82 153 SER B O 1
ATOM 3768 N N . LEU B 1 155 ? 21.743 40.744 38.305 1.00 89.95 154 LEU B N 1
ATOM 3769 C CA . LEU B 1 155 ? 20.782 40.221 39.263 1.00 87.29 154 LEU B CA 1
ATOM 3770 C C . LEU B 1 155 ? 20.402 38.800 38.893 1.00 88.27 154 LEU B C 1
ATOM 3771 O O . LEU B 1 155 ? 19.921 38.579 37.771 1.00 90.12 154 LEU B O 1
ATOM 3776 N N . PRO B 1 156 ? 20.597 37.824 39.785 1.00 86.85 155 PRO B N 1
ATOM 3777 C CA . PRO B 1 156 ? 20.203 36.442 39.468 1.00 84.65 155 PRO B CA 1
ATOM 3778 C C . PRO B 1 156 ? 18.720 36.356 39.138 1.00 81.08 155 PRO B C 1
ATOM 3779 O O . PRO B 1 156 ? 17.876 36.963 39.805 1.00 77.10 155 PRO B O 1
ATOM 3783 N N . ALA B 1 157 ? 18.406 35.587 38.097 1.00 77.94 156 ALA B N 1
ATOM 3784 C CA . ALA B 1 157 ? 17.045 35.504 37.588 1.00 75.36 156 ALA B CA 1
ATOM 3785 C C . ALA B 1 157 ? 16.582 34.061 37.608 1.00 73.52 156 ALA B C 1
ATOM 3786 O O . ALA B 1 157 ? 17.243 33.182 37.051 1.00 77.64 156 ALA B O 1
ATOM 3788 N N . TYR B 1 158 ? 15.455 33.829 38.260 1.00 68.39 157 TYR B N 1
ATOM 3789 C CA . TYR B 1 158 ? 14.872 32.509 38.380 1.00 67.46 157 TYR B CA 1
ATOM 3790 C C . TYR B 1 158 ? 13.495 32.544 37.749 1.00 69.44 157 TYR B C 1
ATOM 3791 O O . TYR B 1 158 ? 12.775 33.541 37.860 1.00 68.41 157 TYR B O 1
ATOM 3800 N N . ILE B 1 159 ? 13.138 31.472 37.057 1.00 71.60 158 ILE B N 1
ATOM 3801 C CA . ILE B 1 159 ? 11.865 31.416 36.357 1.00 72.94 158 ILE B CA 1
ATOM 3802 C C . ILE B 1 159 ? 10.933 30.508 37.132 1.00 67.52 158 ILE B C 1
ATOM 3803 O O . ILE B 1 159 ? 11.329 29.421 37.558 1.00 69.86 158 ILE B O 1
ATOM 3808 N N . LEU B 1 160 ? 9.712 30.967 37.344 1.00 65.54 159 LEU B N 1
ATOM 3809 C CA . LEU B 1 160 ? 8.674 30.146 37.937 1.00 63.57 159 LEU B CA 1
ATOM 3810 C C . LEU B 1 160 ? 7.850 29.561 36.800 1.00 70.55 159 LEU B C 1
ATOM 3811 O O . LEU B 1 160 ? 7.256 30.307 36.015 1.00 71.81 159 LEU B O 1
ATOM 3816 N N . PHE B 1 161 ? 7.830 28.239 36.700 1.00 65.00 160 PHE B N 1
ATOM 3817 C CA . PHE B 1 161 ? 7.067 27.549 35.679 1.00 60.69 160 PHE B CA 1
ATOM 3818 C C . PHE B 1 161 ? 5.749 27.106 36.305 1.00 65.02 160 PHE B C 1
ATOM 3819 O O . PHE B 1 161 ? 5.735 26.342 37.282 1.00 70.07 160 PHE B O 1
ATOM 3827 N N . THR B 1 162 ? 4.644 27.587 35.758 1.00 58.67 161 THR B N 1
ATOM 3828 C CA . THR B 1 162 ? 3.362 27.242 36.352 1.00 62.14 161 THR B CA 1
ATOM 3829 C C . THR B 1 162 ? 2.972 25.796 36.068 1.00 65.25 161 THR B C 1
ATOM 3830 O O . THR B 1 162 ? 2.288 25.169 36.886 1.00 65.66 161 THR B O 1
ATOM 3834 N N . SER B 1 163 ? 3.371 25.300 34.902 1.00 64.53 162 SER B N 1
ATOM 3835 C CA . SER B 1 163 ? 2.927 23.984 34.379 1.00 62.84 162 SER B CA 1
ATOM 3836 C C . SER B 1 163 ? 3.711 22.791 34.910 1.00 69.89 162 SER B C 1
ATOM 3837 O O . SER B 1 163 ? 4.602 22.973 35.738 1.00 74.84 162 SER B O 1
ATOM 3840 N N . SER B 1 164 ? 3.339 21.614 34.403 1.00 61.69 163 SER B N 1
ATOM 3841 C CA . SER B 1 164 ? 3.977 20.333 34.657 1.00 64.06 163 SER B CA 1
ATOM 3842 C C . SER B 1 164 ? 5.407 20.267 34.104 1.00 67.53 163 SER B C 1
ATOM 3843 O O . SER B 1 164 ? 5.799 21.025 33.219 1.00 67.73 163 SER B O 1
ATOM 3846 N N . ALA B 1 165 ? 6.179 19.292 34.604 1.00 69.04 164 ALA B N 1
ATOM 3847 C CA . ALA B 1 165 ? 7.532 19.090 34.089 1.00 65.17 164 ALA B CA 1
ATOM 3848 C C . ALA B 1 165 ? 7.512 18.602 32.643 1.00 64.71 164 ALA B C 1
ATOM 3849 O O . ALA B 1 165 ? 8.416 18.914 31.857 1.00 64.33 164 ALA B O 1
ATOM 3851 N N . GLY B 1 166 ? 6.495 17.834 32.267 1.00 61.80 165 GLY B N 1
ATOM 3852 C CA . GLY B 1 166 ? 6.350 17.482 30.865 1.00 68.09 165 GLY B CA 1
ATOM 3853 C C . GLY B 1 166 ? 6.214 18.700 29.969 1.00 68.52 165 GLY B C 1
ATOM 3854 O O . GLY B 1 166 ? 6.909 18.823 28.955 1.00 64.35 165 GLY B O 1
ATOM 3855 N N . MET B 1 167 ? 5.326 19.628 30.341 1.00 67.18 166 MET B N 1
ATOM 3856 C CA . MET B 1 167 ? 5.225 20.887 29.610 1.00 65.80 166 MET B CA 1
ATOM 3857 C C . MET B 1 167 ? 6.558 21.632 29.587 1.00 64.94 166 MET B C 1
ATOM 3858 O O . MET B 1 167 ? 6.981 22.123 28.539 1.00 66.42 166 MET B O 1
ATOM 3863 N N . LEU B 1 168 ? 7.237 21.723 30.730 1.00 63.14 167 LEU B N 1
ATOM 3864 C CA . LEU B 1 168 ? 8.549 22.356 30.758 1.00 61.65 167 LEU B CA 1
ATOM 3865 C C . LEU B 1 168 ? 9.506 21.635 29.836 1.00 65.00 167 LEU B C 1
ATOM 3866 O O . LEU B 1 168 ? 10.276 22.269 29.108 1.00 65.19 167 LEU B O 1
ATOM 3871 N N . SER B 1 169 ? 9.458 20.298 29.853 1.00 71.74 168 SER B N 1
ATOM 3872 C CA . SER B 1 169 ? 10.325 19.482 29.004 1.00 76.18 168 SER B CA 1
ATOM 3873 C C . SER B 1 169 ? 10.033 19.707 27.524 1.00 72.13 168 SER B C 1
ATOM 3874 O O . SER B 1 169 ? 10.952 19.780 26.698 1.00 69.98 168 SER B O 1
ATOM 3877 N N . LEU B 1 170 ? 8.758 19.812 27.167 1.00 67.42 169 LEU B N 1
ATOM 3878 C CA . LEU B 1 170 ? 8.430 20.233 25.817 1.00 71.33 169 LEU B CA 1
ATOM 3879 C C . LEU B 1 170 ? 9.034 21.595 25.508 1.00 74.50 169 LEU B C 1
ATOM 3880 O O . LEU B 1 170 ? 9.659 21.779 24.458 1.00 78.69 169 LEU B O 1
ATOM 3885 N N . CYS B 1 171 ? 8.867 22.559 26.417 1.00 71.67 170 CYS B N 1
ATOM 3886 C CA . CYS B 1 171 ? 9.305 23.923 26.142 1.00 75.36 170 CYS B CA 1
ATOM 3887 C C . CYS B 1 171 ? 10.803 23.993 25.925 1.00 80.60 170 CYS B C 1
ATOM 3888 O O . CYS B 1 171 ? 11.273 24.686 25.017 1.00 87.64 170 CYS B O 1
ATOM 3891 N N . LEU B 1 172 ? 11.575 23.318 26.770 1.00 74.05 171 LEU B N 1
ATOM 3892 C CA . LEU B 1 172 ? 13.019 23.473 26.696 1.00 78.10 171 LEU B CA 1
ATOM 3893 C C . LEU B 1 172 ? 13.570 22.898 25.404 1.00 80.42 171 LEU B C 1
ATOM 3894 O O . LEU B 1 172 ? 14.487 23.469 24.801 1.00 83.88 171 LEU B O 1
ATOM 3899 N N . SER B 1 173 ? 13.014 21.784 24.954 1.00 79.83 172 SER B N 1
ATOM 3900 C CA . SER B 1 173 ? 13.572 21.075 23.813 1.00 87.47 172 SER B CA 1
ATOM 3901 C C . SER B 1 173 ? 12.865 21.379 22.506 1.00 84.44 172 SER B C 1
ATOM 3902 O O . SER B 1 173 ? 13.324 20.916 21.458 1.00 88.93 172 SER B O 1
ATOM 3905 N N . TYR B 1 174 ? 11.773 22.133 22.536 1.00 78.53 173 TYR B N 1
ATOM 3906 C CA . TYR B 1 174 ? 11.073 22.429 21.292 1.00 80.35 173 TYR B CA 1
ATOM 3907 C C . TYR B 1 174 ? 11.914 23.186 20.272 1.00 85.32 173 TYR B C 1
ATOM 3908 O O . TYR B 1 174 ? 11.763 22.901 19.073 1.00 89.20 173 TYR B O 1
ATOM 3917 N N . PRO B 1 175 ? 12.765 24.152 20.630 1.00 92.39 174 PRO B N 1
ATOM 3918 C CA . PRO B 1 175 ? 13.537 24.815 19.566 1.00 93.56 174 PRO B CA 1
ATOM 3919 C C . PRO B 1 175 ? 14.340 23.836 18.726 1.00 96.06 174 PRO B C 1
ATOM 3920 O O . PRO B 1 175 ? 14.342 23.947 17.492 1.00 98.30 174 PRO B O 1
ATOM 3924 N N . GLU B 1 176 ? 14.999 22.859 19.364 1.00 96.11 175 GLU B N 1
ATOM 3925 C CA . GLU B 1 176 ? 15.713 21.821 18.627 1.00 92.43 175 GLU B CA 1
ATOM 3926 C C . GLU B 1 176 ? 14.761 21.009 17.756 1.00 97.07 175 GLU B C 1
ATOM 3927 O O . GLU B 1 176 ? 15.091 20.670 16.611 1.00 106.06 175 GLU B O 1
ATOM 3930 N N . ILE B 1 177 ? 13.568 20.699 18.276 1.00 93.66 176 ILE B N 1
ATOM 3931 C CA . ILE B 1 177 ? 12.621 19.863 17.542 1.00 88.85 176 ILE B CA 1
ATOM 3932 C C . ILE B 1 177 ? 12.178 20.551 16.259 1.00 93.44 176 ILE B C 1
ATOM 3933 O O . ILE B 1 177 ? 12.013 19.899 15.224 1.00 102.32 176 ILE B O 1
ATOM 3936 N N . ALA B 1 178 ? 11.990 21.876 16.295 1.00 89.64 177 ALA B N 1
ATOM 3937 C CA . ALA B 1 178 ? 11.435 22.569 15.132 1.00 91.75 177 ALA B CA 1
ATOM 3938 C C . ALA B 1 178 ? 12.415 22.590 13.964 1.00 104.03 177 ALA B C 1
ATOM 3939 O O . ALA B 1 178 ? 12.001 22.591 12.796 1.00 108.49 177 ALA B O 1
ATOM 3941 N N . ALA B 1 179 ? 13.716 22.586 14.256 1.00 97.42 178 ALA B N 1
ATOM 3942 C CA . ALA B 1 179 ? 14.715 22.540 13.195 1.00 103.61 178 ALA B CA 1
ATOM 3943 C C . ALA B 1 179 ? 14.601 21.260 12.360 1.00 113.43 178 ALA B C 1
ATOM 3944 O O . ALA B 1 179 ? 14.557 21.314 11.122 1.00 115.25 178 ALA B O 1
ATOM 3946 N N . SER B 1 180 ? 14.549 20.092 13.020 1.00 107.14 179 SER B N 1
ATOM 3947 C CA . SER B 1 180 ? 14.572 18.797 12.334 1.00 109.88 179 SER B CA 1
ATOM 3948 C C . SER B 1 180 ? 13.465 17.891 12.893 1.00 122.39 179 SER B C 1
ATOM 3949 O O . SER B 1 180 ? 13.728 16.916 13.608 1.00 124.87 179 SER B O 1
ATOM 3952 N N . GLY B 1 181 ? 12.217 18.214 12.546 1.00 124.34 180 GLY B N 1
ATOM 3953 C CA . GLY B 1 181 ? 11.065 17.439 12.977 1.00 118.72 180 GLY B CA 1
ATOM 3954 C C . GLY B 1 181 ? 10.157 16.920 11.871 1.00 118.62 180 GLY B C 1
ATOM 3955 O O . GLY B 1 181 ? 9.836 15.731 11.810 1.00 110.03 180 GLY B O 1
ATOM 3956 N N . THR B 1 184 ? 8.847 12.419 14.249 1.00 109.92 183 THR B N 1
ATOM 3957 C CA . THR B 1 184 ? 9.664 13.252 15.167 1.00 97.62 183 THR B CA 1
ATOM 3958 C C . THR B 1 184 ? 8.861 13.558 16.432 1.00 100.86 183 THR B C 1
ATOM 3959 O O . THR B 1 184 ? 8.177 12.654 16.923 1.00 106.25 183 THR B O 1
ATOM 3961 N N . ILE B 1 185 ? 8.947 14.794 16.925 1.00 93.23 184 ILE B N 1
ATOM 3962 C CA . ILE B 1 185 ? 8.223 15.228 18.156 1.00 87.18 184 ILE B CA 1
ATOM 3963 C C . ILE B 1 185 ? 8.548 14.305 19.330 1.00 83.30 184 ILE B C 1
ATOM 3964 O O . ILE B 1 185 ? 7.612 13.823 19.961 1.00 89.34 184 ILE B O 1
ATOM 3969 N N . LYS B 1 186 ? 9.827 14.029 19.567 1.00 87.80 185 LYS B N 1
ATOM 3970 C CA . LYS B 1 186 ? 10.210 13.199 20.735 1.00 88.90 185 LYS B CA 1
ATOM 3971 C C . LYS B 1 186 ? 10.548 14.152 21.878 1.00 90.61 185 LYS B C 1
ATOM 3972 O O . LYS B 1 186 ? 11.602 14.792 21.805 1.00 92.38 185 LYS B O 1
ATOM 3974 N N . ILE B 1 187 ? 9.705 14.218 22.906 1.00 86.70 186 ILE B N 1
ATOM 3975 C CA . ILE B 1 187 ? 9.982 15.159 24.028 1.00 86.76 186 ILE B CA 1
ATOM 3976 C C . ILE B 1 187 ? 10.704 14.365 25.110 1.00 81.36 186 ILE B C 1
ATOM 3977 O O . ILE B 1 187 ? 10.124 13.423 25.638 1.00 83.32 186 ILE B O 1
ATOM 3980 N N . PRO B 1 188 ? 11.958 14.722 25.427 1.00 77.64 187 PRO B N 1
ATOM 3981 C CA . PRO B 1 188 ? 12.767 14.002 26.399 1.00 75.42 187 PRO B CA 1
ATOM 3982 C C . PRO B 1 188 ? 12.059 13.599 27.694 1.00 71.78 187 PRO B C 1
ATOM 3983 O O . PRO B 1 188 ? 12.356 12.573 28.232 1.00 77.25 187 PRO B O 1
ATOM 3987 N N . GLY B 1 189 ? 11.129 14.414 28.165 1.00 78.40 188 GLY B N 1
ATOM 3988 C CA . GLY B 1 189 ? 10.506 14.025 29.438 1.00 87.37 188 GLY B CA 1
ATOM 3989 C C . GLY B 1 189 ? 9.469 12.923 29.344 1.00 81.59 188 GLY B C 1
ATOM 3990 O O . GLY B 1 189 ? 9.605 11.969 30.107 1.00 62.16 188 GLY B O 1
ATOM 3991 N N . VAL B 1 190 ? 8.513 12.992 28.410 1.00 83.66 189 VAL B N 1
ATOM 3992 C CA . VAL B 1 190 ? 7.453 11.943 28.454 1.00 85.91 189 VAL B CA 1
ATOM 3993 C C . VAL B 1 190 ? 6.959 11.461 27.088 1.00 82.62 189 VAL B C 1
ATOM 3994 O O . VAL B 1 190 ? 5.851 10.922 27.082 1.00 83.29 189 VAL B O 1
ATOM 3995 N N . ALA B 1 191 ? 7.706 11.602 25.990 1.00 79.09 190 ALA B N 1
ATOM 3996 C CA . ALA B 1 191 ? 7.113 11.126 24.715 1.00 86.82 190 ALA B CA 1
ATOM 3997 C C . ALA B 1 191 ? 8.150 10.702 23.670 1.00 85.60 190 ALA B C 1
ATOM 3998 O O . ALA B 1 191 ? 8.941 11.538 23.241 1.00 95.76 190 ALA B O 1
ATOM 4000 N N . GLU B 1 192 ? 8.070 9.452 23.216 1.00 93.76 191 GLU B N 1
ATOM 4001 C CA . GLU B 1 192 ? 8.991 8.939 22.174 1.00 89.25 191 GLU B CA 1
ATOM 4002 C C . GLU B 1 192 ? 8.590 9.637 20.875 1.00 83.35 191 GLU B C 1
ATOM 4003 O O . GLU B 1 192 ? 9.469 10.053 20.127 1.00 81.29 191 GLU B O 1
ATOM 4005 N N . ASP B 1 193 ? 7.282 9.742 20.656 1.00 84.15 192 ASP B N 1
ATOM 4006 C CA . ASP B 1 193 ? 6.667 10.452 19.509 1.00 80.08 192 ASP B CA 1
ATOM 4007 C C . ASP B 1 193 ? 5.337 10.987 20.026 1.00 80.43 192 ASP B C 1
ATOM 4008 O O . ASP B 1 193 ? 4.420 10.190 20.195 1.00 78.92 192 ASP B O 1
ATOM 4013 N N . LEU B 1 194 ? 5.306 12.267 20.383 1.00 75.78 193 LEU B N 1
ATOM 4014 C CA . LEU B 1 194 ? 4.069 12.840 20.956 1.00 76.98 193 LEU B CA 1
ATOM 4015 C C . LEU B 1 194 ? 3.074 13.031 19.827 1.00 69.30 193 LEU B C 1
ATOM 4016 O O . LEU B 1 194 ? 3.460 13.537 18.788 1.00 68.34 193 LEU B O 1
ATOM 4019 N N . ALA B 1 195 ? 1.825 12.668 20.063 1.00 67.02 194 ALA B N 1
ATOM 4020 C CA . ALA B 1 195 ? 0.827 12.878 19.005 1.00 69.73 194 ALA B CA 1
ATOM 4021 C C . ALA B 1 195 ? 0.734 14.380 18.780 1.00 73.08 194 ALA B C 1
ATOM 4022 O O . ALA B 1 195 ? 0.634 15.110 19.760 1.00 77.29 194 ALA B O 1
ATOM 4024 N N . PRO B 1 196 ? 0.570 14.864 17.534 1.00 80.91 195 PRO B N 1
ATOM 4025 C CA . PRO B 1 196 ? 0.491 16.298 17.244 1.00 76.76 195 PRO B CA 1
ATOM 4026 C C . PRO B 1 196 ? -0.688 16.995 17.940 1.00 72.50 195 PRO B C 1
ATOM 4027 O O . PRO B 1 196 ? -0.575 18.141 18.263 1.00 69.71 195 PRO B O 1
ATOM 4031 N N . SER B 1 197 ? -1.783 16.277 18.188 1.00 74.63 196 SER B N 1
ATOM 4032 C CA . SER B 1 197 ? -2.950 16.835 18.907 1.00 72.55 196 SER B CA 1
ATOM 4033 C C . SER B 1 197 ? -2.503 17.299 20.292 1.00 76.10 196 SER B C 1
ATOM 4034 O O . SER B 1 197 ? -2.944 18.360 20.702 1.00 81.07 196 SER B O 1
ATOM 4037 N N . SER B 1 198 ? -1.651 16.533 20.973 1.00 77.03 197 SER B N 1
ATOM 4038 C CA . SER B 1 198 ? -1.183 16.881 22.337 1.00 72.19 197 SER B CA 1
ATOM 4039 C C . SER B 1 198 ? -0.459 18.232 22.405 1.00 71.00 197 SER B C 1
ATOM 4040 O O . SER B 1 198 ? -0.336 18.747 23.514 1.00 76.80 197 SER B O 1
ATOM 4043 N N . LEU B 1 199 ? 0.029 18.771 21.289 1.00 71.16 198 LEU B N 1
ATOM 4044 C CA . LEU B 1 199 ? 0.732 20.071 21.318 1.00 70.80 198 LEU B CA 1
ATOM 4045 C C . LEU B 1 199 ? -0.320 21.154 21.509 1.00 71.54 198 LEU B C 1
ATOM 4046 O O . LEU B 1 199 ? -1.422 20.963 21.000 1.00 74.47 198 LEU B O 1
ATOM 4051 N N . PRO B 1 200 ? -0.005 22.305 22.135 1.00 68.85 199 PRO B N 1
ATOM 4052 C CA . PRO B 1 200 ? -0.963 23.384 22.297 1.00 66.72 199 PRO B CA 1
ATOM 4053 C C . PRO B 1 200 ? -1.483 23.785 20.914 1.00 74.77 199 PRO B C 1
ATOM 4054 O O . PRO B 1 200 ? -0.721 23.954 20.006 1.00 72.91 199 PRO B O 1
ATOM 4058 N N . GLN B 1 201 ? -2.776 24.073 20.851 1.00 74.06 200 GLN B N 1
ATOM 4059 C CA . GLN B 1 201 ? -3.492 24.274 19.571 1.00 69.09 200 GLN B CA 1
ATOM 4060 C C . GLN B 1 201 ? -2.832 25.368 18.736 1.00 79.79 200 GLN B C 1
ATOM 4061 O O . GLN B 1 201 ? -2.696 25.162 17.542 1.00 79.33 200 GLN B O 1
ATOM 4067 N N . PRO B 1 202 ? -2.377 26.503 19.286 1.00 89.75 201 PRO B N 1
ATOM 4068 C CA . PRO B 1 202 ? -1.684 27.494 18.471 1.00 84.81 201 PRO B CA 1
ATOM 4069 C C . PRO B 1 202 ? -0.397 26.949 17.835 1.00 84.68 201 PRO B C 1
ATOM 4070 O O . PRO B 1 202 ? -0.087 27.329 16.744 1.00 89.92 201 PRO B O 1
ATOM 4074 N N . LEU B 1 203 ? 0.326 26.095 18.550 1.00 86.24 202 LEU B N 1
ATOM 4075 C CA . LEU B 1 203 ? 1.634 25.576 18.078 1.00 88.04 202 LEU B CA 1
ATOM 4076 C C . LEU B 1 203 ? 1.514 24.647 16.867 1.00 89.10 202 LEU B C 1
ATOM 4077 O O . LEU B 1 203 ? 2.567 24.232 16.375 1.00 85.41 202 LEU B O 1
ATOM 4082 N N . ARG B 1 204 ? 0.314 24.354 16.370 1.00 83.39 203 ARG B N 1
ATOM 4083 C CA . ARG B 1 204 ? 0.255 23.385 15.288 1.00 84.61 203 ARG B CA 1
ATOM 4084 C C . ARG B 1 204 ? 0.822 23.963 13.997 1.00 99.39 203 ARG B C 1
ATOM 4085 O O . ARG B 1 204 ? 1.489 23.252 13.239 1.00 110.48 203 ARG B O 1
ATOM 4088 N N . ASP B 1 205 ? 0.608 25.251 13.741 1.00 103.14 204 ASP B N 1
ATOM 4089 C CA . ASP B 1 205 ? 1.112 25.853 12.511 1.00 106.71 204 ASP B CA 1
ATOM 4090 C C . ASP B 1 205 ? 2.423 26.577 12.770 1.00 110.55 204 ASP B C 1
ATOM 4091 O O . ASP B 1 205 ? 2.460 27.504 13.599 1.00 108.15 204 ASP B O 1
ATOM 4096 N N . PRO B 1 206 ? 3.506 26.202 12.074 1.00 109.76 205 PRO B N 1
ATOM 4097 C CA . PRO B 1 206 ? 4.839 26.749 12.422 1.00 107.26 205 PRO B CA 1
ATOM 4098 C C . PRO B 1 206 ? 4.998 28.227 12.105 1.00 111.13 205 PRO B C 1
ATOM 4099 O O . PRO B 1 206 ? 5.562 28.975 12.915 1.00 116.28 205 PRO B O 1
ATOM 4103 N N . ARG B 1 207 ? 4.524 28.675 10.943 1.00 114.93 206 ARG B N 1
ATOM 4104 C CA . ARG B 1 207 ? 4.571 30.091 10.583 1.00 117.12 206 ARG B CA 1
ATOM 4105 C C . ARG B 1 207 ? 3.447 30.819 11.324 1.00 116.05 206 ARG B C 1
ATOM 4106 O O . ARG B 1 207 ? 2.435 31.233 10.755 1.00 120.53 206 ARG B O 1
ATOM 4108 N N . ASN B 1 208 ? 3.629 30.940 12.637 1.00 110.15 207 ASN B N 1
ATOM 4109 C CA . ASN B 1 208 ? 2.632 31.542 13.508 1.00 112.49 207 ASN B CA 1
ATOM 4110 C C . ASN B 1 208 ? 3.341 32.504 14.441 1.00 109.56 207 ASN B C 1
ATOM 4111 O O . ASN B 1 208 ? 4.523 32.335 14.748 1.00 108.38 207 ASN B O 1
ATOM 4114 N N . LEU B 1 209 ? 2.612 33.529 14.876 1.00 105.84 208 LEU B N 1
ATOM 4115 C CA . LEU B 1 209 ? 3.183 34.447 15.849 1.00 110.47 208 LEU B CA 1
ATOM 4116 C C . LEU B 1 209 ? 3.483 33.712 17.144 1.00 111.59 208 LEU B C 1
ATOM 4117 O O . LEU B 1 209 ? 4.549 33.894 17.744 1.00 110.05 208 LEU B O 1
ATOM 4119 N N . PHE B 1 210 ? 2.566 32.835 17.556 1.00 108.39 209 PHE B N 1
ATOM 4120 C CA . PHE B 1 210 ? 2.744 32.079 18.787 1.00 106.72 209 PHE B CA 1
ATOM 4121 C C . PHE B 1 210 ? 3.984 31.197 18.718 1.00 101.19 209 PHE B C 1
ATOM 4122 O O . PHE B 1 210 ? 4.739 31.098 19.691 1.00 96.98 209 PHE B O 1
ATOM 4130 N N . THR B 1 211 ? 4.209 30.550 17.574 1.00 101.10 210 THR B N 1
ATOM 4131 C CA . THR B 1 211 ? 5.339 29.637 17.445 1.00 99.92 210 THR B CA 1
ATOM 4132 C C . THR B 1 211 ? 6.662 30.360 17.663 1.00 105.10 210 THR B C 1
ATOM 4133 O O . THR B 1 211 ? 7.561 29.831 18.327 1.00 102.97 210 THR B O 1
ATOM 4135 N N . GLY B 1 212 ? 6.795 31.577 17.130 1.00 107.47 211 GLY B N 1
ATOM 4136 C CA . GLY B 1 212 ? 8.044 32.309 17.283 1.00 99.90 211 GLY B CA 1
ATOM 4137 C C . GLY B 1 212 ? 8.339 32.666 18.726 1.00 97.97 211 GLY B C 1
ATOM 4138 O O . GLY B 1 212 ? 9.469 32.511 19.195 1.00 95.15 211 GLY B O 1
ATOM 4139 N N . GLN B 1 213 ? 7.329 33.154 19.446 1.00 99.81 212 GLN B N 1
ATOM 4140 C CA . GLN B 1 213 ? 7.510 33.478 20.859 1.00 102.11 212 GLN B CA 1
ATOM 4141 C C . GLN B 1 213 ? 7.860 32.234 21.663 1.00 98.69 212 GLN B C 1
ATOM 4142 O O . GLN B 1 213 ? 8.731 32.273 22.545 1.00 88.93 212 GLN B O 1
ATOM 4144 N N . PHE B 1 214 ? 7.188 31.118 21.353 1.00 101.49 213 PHE B N 1
ATOM 4145 C CA . PHE B 1 214 ? 7.402 29.856 22.052 1.00 91.55 213 PHE B CA 1
ATOM 4146 C C . PHE B 1 214 ? 8.846 29.386 21.919 1.00 86.63 213 PHE B C 1
ATOM 4147 O O . PHE B 1 214 ? 9.453 28.946 22.903 1.00 82.59 213 PHE B O 1
ATOM 4155 N N . ILE B 1 215 ? 9.417 29.484 20.712 1.00 87.89 214 ILE B N 1
ATOM 4156 C CA . ILE B 1 215 ? 10.813 29.095 20.496 1.00 87.20 214 ILE B CA 1
ATOM 4157 C C . ILE B 1 215 ? 11.745 29.976 21.315 1.00 88.87 214 ILE B C 1
ATOM 4158 O O . ILE B 1 215 ? 12.741 29.499 21.873 1.00 85.94 214 ILE B O 1
ATOM 4161 N N . GLU B 1 216 ? 11.444 31.281 21.378 1.00 97.10 215 GLU B N 1
ATOM 4162 C CA . GLU B 1 216 ? 12.225 32.223 22.179 1.00 93.97 215 GLU B CA 1
ATOM 4163 C C . GLU B 1 216 ? 12.223 31.839 23.658 1.00 92.09 215 GLU B C 1
ATOM 4164 O O . GLU B 1 216 ? 13.287 31.672 24.271 1.00 90.58 215 GLU B O 1
ATOM 4170 N N . ASN B 1 217 ? 11.030 31.721 24.257 1.00 84.48 216 ASN B N 1
ATOM 4171 C CA . ASN B 1 217 ? 10.938 31.366 25.674 1.00 84.57 216 ASN B CA 1
ATOM 4172 C C . ASN B 1 217 ? 11.751 30.120 25.998 1.00 84.62 216 ASN B C 1
ATOM 4173 O O . ASN B 1 217 ? 12.532 30.115 26.955 1.00 84.46 216 ASN B O 1
ATOM 4178 N N . GLY B 1 218 ? 11.563 29.048 25.227 1.00 83.96 217 GLY B N 1
ATOM 4179 C CA . GLY B 1 218 ? 12.364 27.854 25.435 1.00 85.38 217 GLY B CA 1
ATOM 4180 C C . GLY B 1 218 ? 13.850 28.140 25.404 1.00 87.91 217 GLY B C 1
ATOM 4181 O O . GLY B 1 218 ? 14.585 27.759 26.321 1.00 90.22 217 GLY B O 1
ATOM 4182 N N . ARG B 1 219 ? 14.310 28.829 24.358 1.00 81.48 218 ARG B N 1
ATOM 4183 C CA . ARG B 1 219 ? 15.721 29.168 24.280 1.00 82.54 218 ARG B CA 1
ATOM 4184 C C . ARG B 1 219 ? 16.125 30.052 25.445 1.00 83.43 218 ARG B C 1
ATOM 4185 O O . ARG B 1 219 ? 17.189 29.847 26.042 1.00 83.96 218 ARG B O 1
ATOM 4188 N N . ALA B 1 220 ? 15.260 31.009 25.806 1.00 82.48 219 ALA B N 1
ATOM 4189 C CA . ALA B 1 220 ? 15.564 31.964 26.868 1.00 83.39 219 ALA B CA 1
ATOM 4190 C C . ALA B 1 220 ? 15.700 31.274 28.215 1.00 86.45 219 ALA B C 1
ATOM 4191 O O . ALA B 1 220 ? 16.541 31.654 29.042 1.00 85.24 219 ALA B O 1
ATOM 4193 N N . MET B 1 221 ? 14.877 30.257 28.454 1.00 84.72 220 MET B N 1
ATOM 4194 C CA . MET B 1 221 ? 14.855 29.624 29.762 1.00 81.12 220 MET B CA 1
ATOM 4195 C C . MET B 1 221 ? 16.173 28.934 30.077 1.00 78.14 220 MET B C 1
ATOM 4196 O O . MET B 1 221 ? 16.573 28.862 31.242 1.00 78.04 220 MET B O 1
ATOM 4201 N N . ALA B 1 222 ? 16.867 28.424 29.062 1.00 69.79 221 ALA B N 1
ATOM 4202 C CA . ALA B 1 222 ? 18.147 27.790 29.334 1.00 68.71 221 ALA B CA 1
ATOM 4203 C C . ALA B 1 222 ? 19.133 28.779 29.932 1.00 80.65 221 ALA B C 1
ATOM 4204 O O . ALA B 1 222 ? 19.964 28.410 30.772 1.00 86.46 221 ALA B O 1
ATOM 4206 N N . ARG B 1 223 ? 19.055 30.046 29.519 1.00 85.51 222 ARG B N 1
ATOM 4207 C CA . ARG B 1 223 ? 20.019 31.033 29.988 1.00 82.05 222 ARG B CA 1
ATOM 4208 C C . ARG B 1 223 ? 19.745 31.462 31.418 1.00 81.74 222 ARG B C 1
ATOM 4209 O O . ARG B 1 223 ? 20.661 31.958 32.081 1.00 83.83 222 ARG B O 1
ATOM 4217 N N . ALA B 1 224 ? 18.528 31.237 31.910 1.00 80.85 223 ALA B N 1
ATOM 4218 C CA . ALA B 1 224 ? 18.123 31.687 33.238 1.00 79.67 223 ALA B CA 1
ATOM 4219 C C . ALA B 1 224 ? 18.959 31.040 34.332 1.00 68.61 223 ALA B C 1
ATOM 4220 O O . ALA B 1 224 ? 19.564 29.991 34.141 1.00 77.95 223 ALA B O 1
ATOM 4222 N N . ASP B 1 225 ? 19.013 31.693 35.488 1.00 73.06 224 ASP B N 1
ATOM 4223 C CA . ASP B 1 225 ? 19.847 31.171 36.567 1.00 83.93 224 ASP B CA 1
ATOM 4224 C C . ASP B 1 225 ? 19.227 29.916 37.151 1.00 80.27 224 ASP B C 1
ATOM 4225 O O . ASP B 1 225 ? 19.934 29.003 37.591 1.00 83.31 224 ASP B O 1
ATOM 4230 N N . GLY B 1 226 ? 17.906 29.859 37.168 1.00 76.70 225 GLY B N 1
ATOM 4231 C CA . GLY B 1 226 ? 17.210 28.679 37.634 1.00 71.45 225 GLY B CA 1
ATOM 4232 C C . GLY B 1 226 ? 15.780 28.696 37.153 1.00 74.31 225 GLY B C 1
ATOM 4233 O O . GLY B 1 226 ? 15.225 29.746 36.802 1.00 73.14 225 GLY B O 1
ATOM 4234 N N . ILE B 1 227 ? 15.189 27.505 37.126 1.00 74.74 226 ILE B N 1
ATOM 4235 C CA . ILE B 1 227 ? 13.776 27.316 36.813 1.00 73.35 226 ILE B CA 1
ATOM 4236 C C . ILE B 1 227 ? 13.100 26.640 38.007 1.00 70.18 226 ILE B C 1
ATOM 4237 O O . ILE B 1 227 ? 13.629 25.668 38.553 1.00 75.08 226 ILE B O 1
ATOM 4242 N N . ILE B 1 228 ? 11.945 27.159 38.420 1.00 62.12 227 ILE B N 1
ATOM 4243 C CA . ILE B 1 228 ? 11.215 26.662 39.582 1.00 63.43 227 ILE B CA 1
ATOM 4244 C C . ILE B 1 228 ? 9.853 26.149 39.118 1.00 67.54 227 ILE B C 1
ATOM 4245 O O . ILE B 1 228 ? 9.140 26.856 38.396 1.00 69.13 227 ILE B O 1
ATOM 4250 N N . ILE B 1 229 ? 9.564 24.890 39.466 1.00 65.76 228 ILE B N 1
ATOM 4251 C CA . ILE B 1 229 ? 8.323 24.182 39.037 1.00 64.70 228 ILE B CA 1
ATOM 4252 C C . ILE B 1 229 ? 7.551 23.663 40.242 1.00 58.37 228 ILE B C 1
ATOM 4253 O O . ILE B 1 229 ? 8.161 23.264 41.218 1.00 55.52 228 ILE B O 1
ATOM 4257 N N . ASN B 1 230 ? 6.239 23.605 40.089 1.00 55.02 229 ASN B N 1
ATOM 4258 C CA . ASN B 1 230 ? 5.352 23.086 41.100 1.00 48.11 229 ASN B CA 1
ATOM 4259 C C . ASN B 1 230 ? 5.088 21.605 40.852 1.00 54.40 229 ASN B C 1
ATOM 4260 O O . ASN B 1 230 ? 3.949 21.174 40.700 1.00 54.96 229 ASN B O 1
ATOM 4265 N N . THR B 1 231 ? 6.170 20.825 40.791 1.00 56.68 230 THR B N 1
ATOM 4266 C CA . THR B 1 231 ? 6.056 19.367 40.687 1.00 66.16 230 THR B CA 1
ATOM 4267 C C . THR B 1 231 ? 6.945 18.692 41.724 1.00 67.54 230 THR B C 1
ATOM 4268 O O . THR B 1 231 ? 7.815 19.318 42.338 1.00 65.48 230 THR B O 1
ATOM 4272 N N . TRP B 1 232 ? 6.707 17.401 41.918 1.00 65.05 231 TRP B N 1
ATOM 4273 C CA . TRP B 1 232 ? 7.539 16.608 42.803 1.00 68.22 231 TRP B CA 1
ATOM 4274 C C . TRP B 1 232 ? 8.001 15.356 42.075 1.00 70.22 231 TRP B C 1
ATOM 4275 O O . TRP B 1 232 ? 7.493 15.016 41.007 1.00 68.96 231 TRP B O 1
ATOM 4286 N N . GLU B 1 233 ? 8.998 14.680 42.661 1.00 74.65 232 GLU B N 1
ATOM 4287 C CA . GLU B 1 233 ? 9.621 13.549 41.980 1.00 71.01 232 GLU B CA 1
ATOM 4288 C C . GLU B 1 233 ? 8.638 12.399 41.818 1.00 66.55 232 GLU B C 1
ATOM 4289 O O . GLU B 1 233 ? 8.615 11.735 40.777 1.00 61.01 232 GLU B O 1
ATOM 4295 N N . ALA B 1 234 ? 7.805 12.160 42.830 1.00 62.35 233 ALA B N 1
ATOM 4296 C CA . ALA B 1 234 ? 6.820 11.089 42.731 1.00 59.83 233 ALA B CA 1
ATOM 4297 C C . ALA B 1 234 ? 5.828 11.335 41.602 1.00 65.74 233 ALA B C 1
ATOM 4298 O O . ALA B 1 234 ? 5.308 10.390 40.996 1.00 67.97 233 ALA B O 1
ATOM 4300 N N . LEU B 1 235 ? 5.538 12.593 41.311 1.00 65.42 234 LEU B N 1
ATOM 4301 C CA . LEU B 1 235 ? 4.464 12.862 40.377 1.00 61.35 234 LEU B CA 1
ATOM 4302 C C . LEU B 1 235 ? 4.948 12.745 38.941 1.00 58.03 234 LEU B C 1
ATOM 4303 O O . LEU B 1 235 ? 4.205 12.276 38.076 1.00 60.28 234 LEU B O 1
ATOM 4308 N N . GLU B 1 236 ? 6.190 13.143 38.677 1.00 55.14 235 GLU B N 1
ATOM 4309 C CA . GLU B 1 236 ? 6.779 13.120 37.336 1.00 63.22 235 GLU B CA 1
ATOM 4310 C C . GLU B 1 236 ? 8.218 12.617 37.393 1.00 67.84 235 GLU B C 1
ATOM 4311 O O . GLU B 1 236 ? 9.156 13.315 36.972 1.00 62.33 235 GLU B O 1
ATOM 4317 N N . PRO B 1 237 ? 8.426 11.394 37.893 1.00 67.34 236 PRO B N 1
ATOM 4318 C CA . PRO B 1 237 ? 9.796 10.853 37.947 1.00 64.40 236 PRO B CA 1
ATOM 4319 C C . PRO B 1 237 ? 10.463 10.789 36.592 1.00 64.62 236 PRO B C 1
ATOM 4320 O O . PRO B 1 237 ? 11.626 11.188 36.443 1.00 64.14 236 PRO B O 1
ATOM 4324 N N . ALA B 1 238 ? 9.744 10.301 35.589 1.00 66.00 237 ALA B N 1
ATOM 4325 C CA . ALA B 1 238 ? 10.332 10.188 34.267 1.00 70.15 237 ALA B CA 1
ATOM 4326 C C . ALA B 1 238 ? 10.693 11.562 33.722 1.00 68.72 237 ALA B C 1
ATOM 4327 O O . ALA B 1 238 ? 11.856 11.823 33.395 1.00 64.05 237 ALA B O 1
ATOM 4329 N N . THR B 1 239 ? 9.714 12.468 33.646 1.00 72.11 238 THR B N 1
ATOM 4330 C CA . THR B 1 239 ? 9.998 13.780 33.071 1.00 71.02 238 THR B CA 1
ATOM 4331 C C . THR B 1 239 ? 11.103 14.498 33.852 1.00 70.23 238 THR B C 1
ATOM 4332 O O . THR B 1 239 ? 12.012 15.069 33.244 1.00 70.82 238 THR B O 1
ATOM 4334 N N . LEU B 1 240 ? 11.096 14.412 35.191 1.00 65.36 239 LEU B N 1
ATOM 4335 C CA . LEU B 1 240 ? 12.120 15.103 35.979 1.00 67.92 239 LEU B CA 1
ATOM 4336 C C . LEU B 1 240 ? 13.498 14.483 35.793 1.00 72.25 239 LEU B C 1
ATOM 4337 O O . LEU B 1 240 ? 14.501 15.202 35.671 1.00 69.09 239 LEU B O 1
ATOM 4342 N N . ALA B 1 241 ? 13.568 13.150 35.801 1.00 74.49 240 ALA B N 1
ATOM 4343 C CA . ALA B 1 241 ? 14.844 12.466 35.632 1.00 70.90 240 ALA B CA 1
ATOM 4344 C C . ALA B 1 241 ? 15.510 12.856 34.310 1.00 70.02 240 ALA B C 1
ATOM 4345 O O . ALA B 1 241 ? 16.708 13.153 34.275 1.00 66.88 240 ALA B O 1
ATOM 4347 N N . ALA B 1 242 ? 14.744 12.880 33.214 1.00 68.34 241 ALA B N 1
ATOM 4348 C CA . ALA B 1 242 ? 15.271 13.444 31.978 1.00 66.09 241 ALA B CA 1
ATOM 4349 C C . ALA B 1 242 ? 15.672 14.880 32.197 1.00 74.51 241 ALA B C 1
ATOM 4350 O O . ALA B 1 242 ? 16.716 15.329 31.707 1.00 79.82 241 ALA B O 1
ATOM 4352 N N . LEU B 1 243 ? 14.853 15.613 32.956 1.00 79.28 242 LEU B N 1
ATOM 4353 C CA . LEU B 1 243 ? 15.101 17.030 33.169 1.00 78.53 242 LEU B CA 1
ATOM 4354 C C . LEU B 1 243 ? 16.322 17.246 34.035 1.00 80.33 242 LEU B C 1
ATOM 4355 O O . LEU B 1 243 ? 17.015 18.257 33.875 1.00 79.84 242 LEU B O 1
ATOM 4360 N N . GLN B 1 244 ? 16.614 16.292 34.927 1.00 77.87 243 GLN B N 1
ATOM 4361 C CA . GLN B 1 244 ? 17.738 16.436 35.851 1.00 83.25 243 GLN B CA 1
ATOM 4362 C C . GLN B 1 244 ? 19.049 16.642 35.105 1.00 85.06 243 GLN B C 1
ATOM 4363 O O . GLN B 1 244 ? 19.974 17.293 35.611 1.00 80.22 243 GLN B O 1
ATOM 4369 N N . GLY B 1 245 ? 19.143 16.089 33.899 1.00 87.22 244 GLY B N 1
ATOM 4370 C CA . GLY B 1 245 ? 20.369 16.205 33.145 1.00 89.11 244 GLY B CA 1
ATOM 4371 C C . GLY B 1 245 ? 20.619 17.626 32.705 1.00 87.10 244 GLY B C 1
ATOM 4372 O O . GLY B 1 245 ? 21.764 18.089 32.694 1.00 100.07 244 GLY B O 1
ATOM 4373 N N . SER B 1 246 ? 19.549 18.338 32.351 1.00 89.36 245 SER B N 1
ATOM 4374 C CA . SER B 1 246 ? 19.676 19.719 31.894 1.00 96.76 245 SER B CA 1
ATOM 4375 C C . SER B 1 246 ? 20.366 20.572 32.956 1.00 99.99 245 SER B C 1
ATOM 4376 O O . SER B 1 246 ? 20.142 20.421 34.163 1.00 103.36 245 SER B O 1
ATOM 4378 N N . LYS B 1 247 ? 21.232 21.456 32.497 1.00 101.63 246 LYS B N 1
ATOM 4379 C CA . LYS B 1 247 ? 22.180 22.136 33.359 1.00 102.46 246 LYS B CA 1
ATOM 4380 C C . LYS B 1 247 ? 22.086 23.630 33.097 1.00 98.47 246 LYS B C 1
ATOM 4381 O O . LYS B 1 247 ? 22.132 24.068 31.943 1.00 96.37 246 LYS B O 1
ATOM 4387 N N . ALA B 1 248 ? 21.920 24.403 34.165 1.00 104.52 247 ALA B N 1
ATOM 4388 C CA . ALA B 1 248 ? 21.903 25.853 34.053 1.00 102.56 247 ALA B CA 1
ATOM 4389 C C . ALA B 1 248 ? 23.321 26.387 33.916 1.00 107.64 247 ALA B C 1
ATOM 4390 O O . ALA B 1 248 ? 24.296 25.747 34.320 1.00 107.70 247 ALA B O 1
ATOM 4392 N N . VAL B 1 249 ? 23.420 27.593 33.351 1.00 107.19 248 VAL B N 1
ATOM 4393 C CA . VAL B 1 249 ? 24.729 28.170 33.050 1.00 106.70 248 VAL B CA 1
ATOM 4394 C C . VAL B 1 249 ? 25.562 28.302 34.321 1.00 112.15 248 VAL B C 1
ATOM 4395 O O . VAL B 1 249 ? 26.781 28.095 34.305 1.00 110.44 248 VAL B O 1
ATOM 4397 N N . SER B 1 250 ? 24.914 28.607 35.446 1.00 116.25 249 SER B N 1
ATOM 4398 C CA . SER B 1 250 ? 25.609 28.901 36.695 1.00 114.18 249 SER B CA 1
ATOM 4399 C C . SER B 1 250 ? 25.922 27.652 37.513 1.00 111.66 249 SER B C 1
ATOM 4400 O O . SER B 1 250 ? 25.640 27.615 38.713 1.00 111.76 249 SER B O 1
ATOM 4402 N N . GLY B 1 251 ? 26.486 26.632 36.873 1.00 110.25 250 GLY B N 1
ATOM 4403 C CA . GLY B 1 251 ? 27.003 25.469 37.594 1.00 107.80 250 GLY B CA 1
ATOM 4404 C C . GLY B 1 251 ? 26.018 24.774 38.509 1.00 112.83 250 GLY B C 1
ATOM 4405 O O . GLY B 1 251 ? 26.381 24.372 39.623 1.00 117.57 250 GLY B O 1
ATOM 4406 N N . PHE B 1 252 ? 24.780 24.598 38.065 1.00 108.00 251 PHE B N 1
ATOM 4407 C CA . PHE B 1 252 ? 23.769 23.992 38.919 1.00 96.88 251 PHE B CA 1
ATOM 4408 C C . PHE B 1 252 ? 22.644 23.472 38.032 1.00 98.65 251 PHE B C 1
ATOM 4409 O O . PHE B 1 252 ? 22.555 23.848 36.854 1.00 100.79 251 PHE B O 1
ATOM 4411 N N . PRO B 1 253 ? 21.786 22.593 38.552 1.00 94.57 252 PRO B N 1
ATOM 4412 C CA . PRO B 1 253 ? 20.682 22.081 37.731 1.00 90.68 252 PRO B CA 1
ATOM 4413 C C . PRO B 1 253 ? 19.729 23.199 37.347 1.00 87.98 252 PRO B C 1
ATOM 4414 O O . PRO B 1 253 ? 19.368 24.032 38.180 1.00 87.57 252 PRO B O 1
ATOM 4418 N N . LEU B 1 254 ? 19.302 23.206 36.081 1.00 90.12 253 LEU B N 1
ATOM 4419 C CA . LEU B 1 254 ? 18.428 24.286 35.626 1.00 87.68 253 LEU B CA 1
ATOM 4420 C C . LEU B 1 254 ? 17.098 24.250 36.361 1.00 82.53 253 LEU B C 1
ATOM 4421 O O . LEU B 1 254 ? 16.526 25.304 36.676 1.00 82.80 253 LEU B O 1
ATOM 4423 N N . VAL B 1 255 ? 16.608 23.055 36.677 1.00 72.07 254 VAL B N 1
ATOM 4424 C CA . VAL B 1 255 ? 15.252 22.893 37.174 1.00 69.92 254 VAL B CA 1
ATOM 4425 C C . VAL B 1 255 ? 15.269 22.631 38.681 1.00 70.19 254 VAL B C 1
ATOM 4426 O O . VAL B 1 255 ? 16.073 21.839 39.185 1.00 72.71 254 VAL B O 1
ATOM 4430 N N . ILE B 1 256 ? 14.355 23.281 39.393 1.00 68.64 255 ILE B N 1
ATOM 4431 C CA . ILE B 1 256 ? 14.261 23.268 40.847 1.00 67.81 255 ILE B CA 1
ATOM 4432 C C . ILE B 1 256 ? 12.821 22.932 41.219 1.00 71.20 255 ILE B C 1
ATOM 4433 O O . ILE B 1 256 ? 11.951 23.807 41.161 1.00 67.40 255 ILE B O 1
ATOM 4438 N N . PRO B 1 257 ? 12.512 21.692 41.644 1.00 73.22 256 PRO B N 1
ATOM 4439 C CA . PRO B 1 257 ? 11.131 21.397 42.055 1.00 67.11 256 PRO B CA 1
ATOM 4440 C C . PRO B 1 257 ? 10.846 21.606 43.535 1.00 67.86 256 PRO B C 1
ATOM 4441 O O . PRO B 1 257 ? 11.386 20.934 44.428 1.00 68.24 256 PRO B O 1
ATOM 4445 N N . VAL B 1 258 ? 9.950 22.559 43.773 1.00 66.11 257 VAL B N 1
ATOM 4446 C CA . VAL B 1 258 ? 9.518 22.940 45.100 1.00 61.74 257 VAL B CA 1
ATOM 4447 C C . VAL B 1 258 ? 8.090 22.504 45.358 1.00 61.22 257 VAL B C 1
ATOM 4448 O O . VAL B 1 258 ? 7.553 22.778 46.433 1.00 63.47 257 VAL B O 1
ATOM 4452 N N . GLY B 1 259 ? 7.464 21.811 44.403 1.00 59.95 258 GLY B N 1
ATOM 4453 C CA . GLY B 1 259 ? 6.075 21.422 44.531 1.00 61.89 258 GLY B CA 1
ATOM 4454 C C . GLY B 1 259 ? 5.883 20.199 45.405 1.00 64.86 258 GLY B C 1
ATOM 4455 O O . GLY B 1 259 ? 6.774 19.358 45.526 1.00 68.39 258 GLY B O 1
ATOM 4456 N N . PRO B 1 260 ? 4.699 20.044 46.005 1.00 63.13 259 PRO B N 1
ATOM 4457 C CA . PRO B 1 260 ? 3.482 20.845 45.853 1.00 57.58 259 PRO B CA 1
ATOM 4458 C C . PRO B 1 260 ? 3.456 22.038 46.774 1.00 62.58 259 PRO B C 1
ATOM 4459 O O . PRO B 1 260 ? 4.014 21.963 47.872 1.00 74.44 259 PRO B O 1
ATOM 4463 N N . LEU B 1 261 ? 2.788 23.109 46.356 1.00 59.77 260 LEU B N 1
ATOM 4464 C CA . LEU B 1 261 ? 2.596 24.299 47.169 1.00 54.00 260 LEU B CA 1
ATOM 4465 C C . LEU B 1 261 ? 1.173 24.302 47.711 1.00 53.73 260 LEU B C 1
ATOM 4466 O O . LEU B 1 261 ? 0.218 24.137 46.948 1.00 53.84 260 LEU B O 1
ATOM 4471 N N . LEU B 1 262 ? 1.038 24.507 49.016 1.00 52.80 261 LEU B N 1
ATOM 4472 C CA . LEU B 1 262 ? -0.238 24.434 49.721 1.00 50.84 261 LEU B CA 1
ATOM 4473 C C . LEU B 1 262 ? -0.535 25.782 50.354 1.00 65.35 261 LEU B C 1
ATOM 4474 O O . LEU B 1 262 ? 0.242 26.249 51.189 1.00 77.47 261 LEU B O 1
ATOM 4479 N N . ALA B 1 263 ? -1.651 26.405 49.980 1.00 63.38 262 ALA B N 1
ATOM 4480 C CA . ALA B 1 263 ? -2.080 27.579 50.713 1.00 47.35 262 ALA B CA 1
ATOM 4481 C C . ALA B 1 263 ? -3.545 27.916 50.435 1.00 47.70 262 ALA B C 1
ATOM 4482 O O . ALA B 1 263 ? -4.296 28.314 51.347 1.00 41.66 262 ALA B O 1
ATOM 4484 N N . ALA B 1 270 ? -20.283 33.832 49.936 1.00 95.36 269 ALA B N 1
ATOM 4485 C CA . ALA B 1 270 ? -19.604 33.720 48.648 1.00 92.56 269 ALA B CA 1
ATOM 4486 C C . ALA B 1 270 ? -20.366 32.749 47.745 1.00 92.50 269 ALA B C 1
ATOM 4487 O O . ALA B 1 270 ? -21.499 32.347 48.068 1.00 87.32 269 ALA B O 1
ATOM 4489 N N . ALA B 1 271 ? -19.770 32.385 46.603 1.00 96.59 270 ALA B N 1
ATOM 4490 C CA . ALA B 1 271 ? -20.409 31.380 45.756 1.00 99.25 270 ALA B CA 1
ATOM 4491 C C . ALA B 1 271 ? -20.410 30.025 46.451 1.00 95.55 270 ALA B C 1
ATOM 4492 O O . ALA B 1 271 ? -21.338 29.228 46.275 1.00 91.08 270 ALA B O 1
ATOM 4494 N N . ASP B 1 272 ? -19.400 29.774 47.288 1.00 97.57 271 ASP B N 1
ATOM 4495 C CA . ASP B 1 272 ? -19.355 28.554 48.084 1.00 99.84 271 ASP B CA 1
ATOM 4496 C C . ASP B 1 272 ? -20.403 28.538 49.188 1.00 96.64 271 ASP B C 1
ATOM 4497 O O . ASP B 1 272 ? -20.703 27.463 49.715 1.00 100.89 271 ASP B O 1
ATOM 4499 N N . ASP B 1 273 ? -20.972 29.693 49.543 1.00 93.71 272 ASP B N 1
ATOM 4500 C CA . ASP B 1 273 ? -21.898 29.745 50.675 1.00 102.47 272 ASP B CA 1
ATOM 4501 C C . ASP B 1 273 ? -23.134 28.879 50.424 1.00 102.52 272 ASP B C 1
ATOM 4502 O O . ASP B 1 273 ? -23.648 28.234 51.347 1.00 92.25 272 ASP B O 1
ATOM 4504 N N . LEU B 1 274 ? -23.628 28.853 49.184 1.00 103.30 273 LEU B N 1
ATOM 4505 C CA . LEU B 1 274 ? -24.697 27.931 48.813 1.00 98.68 273 LEU B CA 1
ATOM 4506 C C . LEU B 1 274 ? -24.183 26.527 48.516 1.00 100.19 273 LEU B C 1
ATOM 4507 O O . LEU B 1 274 ? -24.999 25.629 48.265 1.00 99.64 273 LEU B O 1
ATOM 4509 N N . VAL B 1 275 ? -22.868 26.319 48.539 1.00 100.89 274 VAL B N 1
ATOM 4510 C CA . VAL B 1 275 ? -22.249 25.044 48.163 1.00 97.83 274 VAL B CA 1
ATOM 4511 C C . VAL B 1 275 ? -21.879 24.200 49.381 1.00 95.89 274 VAL B C 1
ATOM 4512 O O . VAL B 1 275 ? -22.313 23.055 49.500 1.00 95.64 274 VAL B O 1
ATOM 4516 N N . ILE B 1 276 ? -21.076 24.754 50.297 1.00 94.26 275 ILE B N 1
ATOM 4517 C CA . ILE B 1 276 ? -20.623 23.980 51.462 1.00 97.30 275 ILE B CA 1
ATOM 4518 C C . ILE B 1 276 ? -21.772 23.376 52.256 1.00 96.76 275 ILE B C 1
ATOM 4519 O O . ILE B 1 276 ? -21.693 22.188 52.607 1.00 94.67 275 ILE B O 1
ATOM 4524 N N . PRO B 1 277 ? -22.840 24.107 52.594 1.00 97.80 276 PRO B N 1
ATOM 4525 C CA . PRO B 1 277 ? -23.973 23.445 53.256 1.00 96.85 276 PRO B CA 1
ATOM 4526 C C . PRO B 1 277 ? -24.523 22.288 52.446 1.00 96.54 276 PRO B C 1
ATOM 4527 O O . PRO B 1 277 ? -24.839 21.229 53.006 1.00 95.74 276 PRO B O 1
ATOM 4531 N N . TRP B 1 278 ? -24.622 22.461 51.128 1.00 95.49 277 TRP B N 1
ATOM 4532 C CA . TRP B 1 278 ? -25.151 21.400 50.283 1.00 100.02 277 TRP B CA 1
ATOM 4533 C C . TRP B 1 278 ? -24.242 20.181 50.293 1.00 95.05 277 TRP B C 1
ATOM 4534 O O . TRP B 1 278 ? -24.713 19.043 50.373 1.00 94.07 277 TRP B O 1
ATOM 4545 N N . LEU B 1 279 ? -22.933 20.406 50.218 1.00 95.09 278 LEU B N 1
ATOM 4546 C CA . LEU B 1 279 ? -21.981 19.302 50.209 1.00 93.08 278 LEU B CA 1
ATOM 4547 C C . LEU B 1 279 ? -22.040 18.493 51.499 1.00 89.81 278 LEU B C 1
ATOM 4548 O O . LEU B 1 279 ? -21.909 17.266 51.468 1.00 91.64 278 LEU B O 1
ATOM 4553 N N . ASP B 1 280 ? -22.221 19.153 52.642 1.00 86.13 279 ASP B N 1
ATOM 4554 C CA . ASP B 1 280 ? -22.213 18.424 53.906 1.00 87.87 279 ASP B CA 1
ATOM 4555 C C . ASP B 1 280 ? -23.366 17.436 53.984 1.00 88.58 279 ASP B C 1
ATOM 4556 O O . ASP B 1 280 ? -23.243 16.374 54.603 1.00 88.07 279 ASP B O 1
ATOM 4561 N N . ALA B 1 281 ? -24.498 17.765 53.373 1.00 90.21 280 ALA B N 1
ATOM 4562 C CA . ALA B 1 281 ? -25.606 16.819 53.371 1.00 94.88 280 ALA B CA 1
ATOM 4563 C C . ALA B 1 281 ? -25.250 15.557 52.589 1.00 96.21 280 ALA B C 1
ATOM 4564 O O . ALA B 1 281 ? -25.703 14.455 52.928 1.00 99.79 280 ALA B O 1
ATOM 4566 N N . GLN B 1 282 ? -24.396 15.689 51.579 1.00 88.25 281 GLN B N 1
ATOM 4567 C CA . GLN B 1 282 ? -24.179 14.607 50.640 1.00 84.37 281 GLN B CA 1
ATOM 4568 C C . GLN B 1 282 ? -23.323 13.491 51.234 1.00 86.83 281 GLN B C 1
ATOM 4569 O O . GLN B 1 282 ? -22.422 13.743 52.037 1.00 85.73 281 GLN B O 1
ATOM 4575 N N . PRO B 1 283 ? -23.592 12.240 50.846 1.00 86.68 282 PRO B N 1
ATOM 4576 C CA . PRO B 1 283 ? -22.833 11.112 51.399 1.00 82.02 282 PRO B CA 1
ATOM 4577 C C . PRO B 1 283 ? -21.368 11.173 50.997 1.00 79.85 282 PRO B C 1
ATOM 4578 O O . PRO B 1 283 ? -21.000 11.789 49.990 1.00 75.33 282 PRO B O 1
ATOM 4582 N N . ALA B 1 284 ? -20.537 10.511 51.810 1.00 76.75 283 ALA B N 1
ATOM 4583 C CA . ALA B 1 284 ? -19.094 10.559 51.643 1.00 71.33 283 ALA B CA 1
ATOM 4584 C C . ALA B 1 284 ? -18.725 10.065 50.265 1.00 71.85 283 ALA B C 1
ATOM 4585 O O . ALA B 1 284 ? -19.247 9.053 49.806 1.00 76.77 283 ALA B O 1
ATOM 4587 N N . SER B 1 285 ? -17.872 10.820 49.589 1.00 71.12 284 SER B N 1
ATOM 4588 C CA . SER B 1 285 ? -17.324 10.427 48.300 1.00 69.81 284 SER B CA 1
ATOM 4589 C C . SER B 1 285 ? -18.399 10.022 47.304 1.00 66.56 284 SER B C 1
ATOM 4590 O O . SER B 1 285 ? -18.220 9.086 46.533 1.00 74.95 284 SER B O 1
ATOM 4593 N N . SER B 1 286 ? -19.509 10.762 47.283 1.00 72.78 285 SER B N 1
ATOM 4594 C CA . SER B 1 286 ? -20.602 10.491 46.354 1.00 71.75 285 SER B CA 1
ATOM 4595 C C . SER B 1 286 ? -20.860 11.605 45.351 1.00 72.48 285 SER B C 1
ATOM 4596 O O . SER B 1 286 ? -21.831 11.505 44.597 1.00 75.94 285 SER B O 1
ATOM 4599 N N . VAL B 1 287 ? -20.058 12.670 45.327 1.00 75.57 286 VAL B N 1
ATOM 4600 C CA . VAL B 1 287 ? -20.337 13.828 44.484 1.00 74.27 286 VAL B CA 1
ATOM 4601 C C . VAL B 1 287 ? -19.207 14.017 43.488 1.00 71.51 286 VAL B C 1
ATOM 4602 O O . VAL B 1 287 ? -18.042 14.167 43.879 1.00 70.16 286 VAL B O 1
ATOM 4606 N N . VAL B 1 288 ? -19.565 14.051 42.210 1.00 69.45 287 VAL B N 1
ATOM 4607 C CA . VAL B 1 288 ? -18.659 14.462 41.148 1.00 68.09 287 VAL B CA 1
ATOM 4608 C C . VAL B 1 288 ? -18.506 15.974 41.197 1.00 69.21 287 VAL B C 1
ATOM 4609 O O . VAL B 1 288 ? -19.492 16.709 41.296 1.00 70.35 287 VAL B O 1
ATOM 4613 N N . PHE B 1 289 ? -17.278 16.449 41.091 1.00 65.30 288 PHE B N 1
ATOM 4614 C CA . PHE B 1 289 ? -17.000 17.874 41.032 1.00 64.33 288 PHE B CA 1
ATOM 4615 C C . PHE B 1 289 ? -16.407 18.188 39.670 1.00 63.70 288 PHE B C 1
ATOM 4616 O O . PHE B 1 289 ? -15.385 17.611 39.292 1.00 66.11 288 PHE B O 1
ATOM 4624 N N . VAL B 1 290 ? -17.059 19.069 38.918 1.00 66.32 289 VAL B N 1
ATOM 4625 C CA . VAL B 1 290 ? -16.599 19.434 37.577 1.00 72.30 289 VAL B CA 1
ATOM 4626 C C . VAL B 1 290 ? -16.374 20.946 37.503 1.00 70.82 289 VAL B C 1
ATOM 4627 O O . VAL B 1 290 ? -17.303 21.739 37.721 1.00 72.52 289 VAL B O 1
ATOM 4631 N N . SER B 1 291 ? -15.140 21.331 37.180 1.00 63.99 290 SER B N 1
ATOM 4632 C CA . SER B 1 291 ? -14.719 22.712 37.049 1.00 66.92 290 SER B CA 1
ATOM 4633 C C . SER B 1 291 ? -13.550 22.794 36.077 1.00 72.77 290 SER B C 1
ATOM 4634 O O . SER B 1 291 ? -12.623 21.975 36.115 1.00 64.43 290 SER B O 1
ATOM 4637 N N . PHE B 1 292 ? -13.574 23.830 35.244 1.00 78.48 291 PHE B N 1
ATOM 4638 C CA . PHE B 1 292 ? -12.534 24.050 34.251 1.00 72.81 291 PHE B CA 1
ATOM 4639 C C . PHE B 1 292 ? -11.585 25.187 34.608 1.00 77.41 291 PHE B C 1
ATOM 4640 O O . PHE B 1 292 ? -10.849 25.657 33.734 1.00 77.58 291 PHE B O 1
ATOM 4648 N N . GLY B 1 293 ? -11.563 25.632 35.863 1.00 75.39 292 GLY B N 1
ATOM 4649 C CA . GLY B 1 293 ? -10.574 26.626 36.228 1.00 78.15 292 GLY B CA 1
ATOM 4650 C C . GLY B 1 293 ? -11.031 28.041 35.916 1.00 79.30 292 GLY B C 1
ATOM 4651 O O . GLY B 1 293 ? -12.222 28.339 35.924 1.00 82.55 292 GLY B O 1
ATOM 4652 N N . SER B 1 294 ? -10.060 28.924 35.641 1.00 80.66 293 SER B N 1
ATOM 4653 C CA . SER B 1 294 ? -10.380 30.331 35.378 1.00 79.40 293 SER B CA 1
ATOM 4654 C C . SER B 1 294 ? -11.067 30.528 34.025 1.00 83.71 293 SER B C 1
ATOM 4655 O O . SER B 1 294 ? -12.059 31.259 33.928 1.00 75.74 293 SER B O 1
ATOM 4658 N N . ARG B 1 295 ? -10.543 29.892 32.974 1.00 85.41 294 ARG B N 1
ATOM 4659 C CA . ARG B 1 295 ? -11.122 30.028 31.608 1.00 80.74 294 ARG B CA 1
ATOM 4660 C C . ARG B 1 295 ? -11.771 28.709 31.162 1.00 89.20 294 ARG B C 1
ATOM 4661 O O . ARG B 1 295 ? -11.041 27.731 30.948 1.00 86.91 294 ARG B O 1
ATOM 4663 N N . THR B 1 296 ? -13.095 28.704 30.991 1.00 82.34 295 THR B N 1
ATOM 4664 C CA . THR B 1 296 ? -13.837 27.476 30.610 1.00 80.29 295 THR B CA 1
ATOM 4665 C C . THR B 1 296 ? -14.606 27.708 29.312 1.00 79.01 295 THR B C 1
ATOM 4666 O O . THR B 1 296 ? -15.834 27.711 29.364 1.00 78.46 295 THR B O 1
ATOM 4669 N N . ALA B 1 297 ? -13.915 27.813 28.188 1.00 81.98 296 ALA B N 1
ATOM 4670 C CA . ALA B 1 297 ? -14.621 28.062 26.938 1.00 87.71 296 ALA B CA 1
ATOM 4671 C C . ALA B 1 297 ? -15.280 26.755 26.489 1.00 91.49 296 ALA B C 1
ATOM 4672 O O . ALA B 1 297 ? -14.704 25.967 25.734 1.00 97.99 296 ALA B O 1
ATOM 4674 N N . LEU B 1 298 ? -16.502 26.506 26.967 1.00 86.39 297 LEU B N 1
ATOM 4675 C CA . LEU B 1 298 ? -17.311 25.385 26.487 1.00 94.89 297 LEU B CA 1
ATOM 4676 C C . LEU B 1 298 ? -18.474 25.879 25.615 1.00 93.54 297 LEU B C 1
ATOM 4677 O O . LEU B 1 298 ? -19.249 26.749 26.032 1.00 89.24 297 LEU B O 1
ATOM 4680 N N . SER B 1 299 ? -18.593 25.317 24.408 1.00 86.54 298 SER B N 1
ATOM 4681 C CA . SER B 1 299 ? -19.680 25.674 23.500 1.00 84.73 298 SER B CA 1
ATOM 4682 C C . SER B 1 299 ? -21.020 25.187 24.029 1.00 84.38 298 SER B C 1
ATOM 4683 O O . SER B 1 299 ? -21.095 24.207 24.772 1.00 84.86 298 SER B O 1
ATOM 4686 N N . ALA B 1 300 ? -22.094 25.866 23.606 1.00 87.20 299 ALA B N 1
ATOM 4687 C CA . ALA B 1 300 ? -23.425 25.555 24.133 1.00 89.35 299 ALA B CA 1
ATOM 4688 C C . ALA B 1 300 ? -23.863 24.148 23.741 1.00 89.87 299 ALA B C 1
ATOM 4689 O O . ALA B 1 300 ? -24.450 23.421 24.551 1.00 89.69 299 ALA B O 1
ATOM 4691 N N . GLU B 1 301 ? -23.585 23.744 22.502 1.00 90.77 300 GLU B N 1
ATOM 4692 C CA . GLU B 1 301 ? -23.847 22.364 22.109 1.00 90.30 300 GLU B CA 1
ATOM 4693 C C . GLU B 1 301 ? -23.108 21.388 23.011 1.00 85.89 300 GLU B C 1
ATOM 4694 O O . GLU B 1 301 ? -23.711 20.456 23.549 1.00 89.06 300 GLU B O 1
ATOM 4700 N N . GLN B 1 302 ? -21.806 21.600 23.209 1.00 83.62 301 GLN B N 1
ATOM 4701 C CA . GLN B 1 302 ? -21.048 20.769 24.140 1.00 84.54 301 GLN B CA 1
ATOM 4702 C C . GLN B 1 302 ? -21.581 20.896 25.559 1.00 85.78 301 GLN B C 1
ATOM 4703 O O . GLN B 1 302 ? -21.657 19.902 26.292 1.00 83.57 301 GLN B O 1
ATOM 4709 N N . LEU B 1 303 ? -21.930 22.114 25.969 1.00 84.47 302 LEU B N 1
ATOM 4710 C CA . LEU B 1 303 ? -22.455 22.327 27.309 1.00 81.94 302 LEU B CA 1
ATOM 4711 C C . LEU B 1 303 ? -23.684 21.461 27.565 1.00 87.03 302 LEU B C 1
ATOM 4712 O O . LEU B 1 303 ? -23.801 20.843 28.629 1.00 85.94 302 LEU B O 1
ATOM 4717 N N . ARG B 1 304 ? -24.627 21.420 26.614 1.00 91.08 303 ARG B N 1
ATOM 4718 C CA . ARG B 1 304 ? -25.864 20.672 26.842 1.00 92.62 303 ARG B CA 1
ATOM 4719 C C . ARG B 1 304 ? -25.532 19.223 27.134 1.00 92.27 303 ARG B C 1
ATOM 4720 O O . ARG B 1 304 ? -26.049 18.611 28.086 1.00 83.66 303 ARG B O 1
ATOM 4722 N N . GLU B 1 305 ? -24.569 18.689 26.390 1.00 92.99 304 GLU B N 1
ATOM 4723 C CA . GLU B 1 305 ? -24.194 17.269 26.588 1.00 90.92 304 GLU B CA 1
ATOM 4724 C C . GLU B 1 305 ? -23.595 17.057 27.980 1.00 89.22 304 GLU B C 1
ATOM 4725 O O . GLU B 1 305 ? -24.068 16.114 28.620 1.00 90.70 304 GLU B O 1
ATOM 4731 N N . LEU B 1 306 ? -22.640 17.887 28.433 1.00 82.41 305 LEU B N 1
ATOM 4732 C CA . LEU B 1 306 ? -22.087 17.686 29.735 1.00 78.63 305 LEU B CA 1
ATOM 4733 C C . LEU B 1 306 ? -23.201 17.708 30.765 1.00 81.81 305 LEU B C 1
ATOM 4734 O O . LEU B 1 306 ? -23.281 16.829 31.633 1.00 82.43 305 LEU B O 1
ATOM 4737 N N . ALA B 1 307 ? -24.163 18.606 30.579 1.00 83.63 306 ALA B N 1
ATOM 4738 C CA . ALA B 1 307 ? -25.275 18.657 31.512 1.00 86.44 306 ALA B CA 1
ATOM 4739 C C . ALA B 1 307 ? -26.087 17.375 31.452 1.00 87.93 306 ALA B C 1
ATOM 4740 O O . ALA B 1 307 ? -26.456 16.825 32.492 1.00 86.01 306 ALA B O 1
ATOM 4742 N N . ALA B 1 308 ? -26.354 16.868 30.245 1.00 90.49 307 ALA B N 1
ATOM 4743 C CA . ALA B 1 308 ? -27.114 15.628 30.110 1.00 92.10 307 ALA B CA 1
ATOM 4744 C C . ALA B 1 308 ? -26.368 14.441 30.720 1.00 91.94 307 ALA B C 1
ATOM 4745 O O . ALA B 1 308 ? -26.973 13.596 31.399 1.00 84.90 307 ALA B O 1
ATOM 4747 N N . GLY B 1 309 ? -25.053 14.366 30.493 1.00 89.58 308 GLY B N 1
ATOM 4748 C CA . GLY B 1 309 ? -24.257 13.312 31.103 1.00 85.51 308 GLY B CA 1
ATOM 4749 C C . GLY B 1 309 ? -24.356 13.286 32.617 1.00 84.88 308 GLY B C 1
ATOM 4750 O O . GLY B 1 309 ? -24.505 12.221 33.220 1.00 84.48 308 GLY B O 1
ATOM 4751 N N . LEU B 1 310 ? -24.262 14.453 33.254 1.00 82.67 309 LEU B N 1
ATOM 4752 C CA . LEU B 1 310 ? -24.344 14.493 34.710 1.00 85.24 309 LEU B CA 1
ATOM 4753 C C . LEU B 1 310 ? -25.692 13.979 35.194 1.00 87.39 309 LEU B C 1
ATOM 4754 O O . LEU B 1 310 ? -25.775 13.240 36.184 1.00 87.36 309 LEU B O 1
ATOM 4759 N N . GLU B 1 311 ? -26.763 14.358 34.507 1.00 90.44 310 GLU B N 1
ATOM 4760 C CA . GLU B 1 311 ? -28.060 13.812 34.858 1.00 91.37 310 GLU B CA 1
ATOM 4761 C C . GLU B 1 311 ? -28.082 12.315 34.612 1.00 89.99 310 GLU B C 1
ATOM 4762 O O . GLU B 1 311 ? -28.543 11.544 35.462 1.00 90.72 310 GLU B O 1
ATOM 4768 N N . SER B 1 312 ? -27.551 11.880 33.470 1.00 83.69 311 SER B N 1
ATOM 4769 C CA . SER B 1 312 ? -27.518 10.459 33.162 1.00 79.97 311 SER B CA 1
ATOM 4770 C C . SER B 1 312 ? -26.438 9.711 33.933 1.00 89.62 311 SER B C 1
ATOM 4771 O O . SER B 1 312 ? -26.418 8.478 33.888 1.00 94.74 311 SER B O 1
ATOM 4773 N N . SER B 1 313 ? -25.548 10.416 34.635 1.00 87.15 312 SER B N 1
ATOM 4774 C CA . SER B 1 313 ? -24.493 9.752 35.394 1.00 84.06 312 SER B CA 1
ATOM 4775 C C . SER B 1 313 ? -25.065 8.855 36.482 1.00 84.02 312 SER B C 1
ATOM 4776 O O . SER B 1 313 ? -24.507 7.797 36.795 1.00 82.94 312 SER B O 1
ATOM 4779 N N . GLY B 1 314 ? -26.144 9.281 37.109 1.00 82.48 313 GLY B N 1
ATOM 4780 C CA . GLY B 1 314 ? -26.651 8.536 38.225 1.00 86.74 313 GLY B CA 1
ATOM 4781 C C . GLY B 1 314 ? -25.918 8.778 39.516 1.00 82.35 313 GLY B C 1
ATOM 4782 O O . GLY B 1 314 ? -26.181 8.071 40.495 1.00 83.35 313 GLY B O 1
ATOM 4783 N N . CYS B 1 315 ? -25.008 9.748 39.553 1.00 83.90 314 CYS B N 1
ATOM 4784 C CA . CYS B 1 315 ? -24.351 10.157 40.789 1.00 87.56 314 CYS B CA 1
ATOM 4785 C C . CYS B 1 315 ? -24.433 11.668 40.955 1.00 82.58 314 CYS B C 1
ATOM 4786 O O . CYS B 1 315 ? -24.545 12.412 39.978 1.00 89.04 314 CYS B O 1
ATOM 4789 N N . ARG B 1 316 ? -24.385 12.114 42.206 1.00 79.99 315 ARG B N 1
ATOM 4790 C CA . ARG B 1 316 ? -24.480 13.537 42.489 1.00 83.88 315 ARG B CA 1
ATOM 4791 C C . ARG B 1 316 ? -23.290 14.269 41.891 1.00 84.13 315 ARG B C 1
ATOM 4792 O O . ARG B 1 316 ? -22.192 13.716 41.787 1.00 80.79 315 ARG B O 1
ATOM 4800 N N . PHE B 1 317 ? -23.510 15.526 41.496 1.00 86.41 316 PHE B N 1
ATOM 4801 C CA . PHE B 1 317 ? -22.435 16.323 40.920 1.00 87.04 316 PHE B CA 1
ATOM 4802 C C . PHE B 1 317 ? -22.523 17.774 41.374 1.00 83.09 316 PHE B C 1
ATOM 4803 O O . PHE B 1 317 ? -23.611 18.331 41.508 1.00 85.21 316 PHE B O 1
ATOM 4811 N N . LEU B 1 318 ? -21.358 18.373 41.613 1.00 78.62 317 LEU B N 1
ATOM 4812 C CA . LEU B 1 318 ? -21.220 19.803 41.838 1.00 72.32 317 LEU B CA 1
ATOM 4813 C C . LEU B 1 318 ? -20.567 20.422 40.618 1.00 70.78 317 LEU B C 1
ATOM 4814 O O . LEU B 1 318 ? -19.428 20.089 40.281 1.00 70.49 317 LEU B O 1
ATOM 4819 N N . TRP B 1 319 ? -21.264 21.348 39.985 1.00 77.03 318 TRP B N 1
ATOM 4820 C CA . TRP B 1 319 ? -20.801 21.941 38.743 1.00 74.26 318 TRP B CA 1
ATOM 4821 C C . TRP B 1 319 ? -20.661 23.448 38.920 1.00 75.80 318 TRP B C 1
ATOM 4822 O O . TRP B 1 319 ? -21.551 24.088 39.488 1.00 75.43 318 TRP B O 1
ATOM 4833 N N . VAL B 1 320 ? -19.531 24.009 38.485 1.00 71.07 319 VAL B N 1
ATOM 4834 C CA . VAL B 1 320 ? -19.318 25.451 38.563 1.00 77.83 319 VAL B CA 1
ATOM 4835 C C . VAL B 1 320 ? -19.021 25.954 37.163 1.00 79.22 319 VAL B C 1
ATOM 4836 O O . VAL B 1 320 ? -18.345 25.270 36.387 1.00 77.92 319 VAL B O 1
ATOM 4840 N N . LEU B 1 321 ? -19.562 27.136 36.834 1.00 84.55 320 LEU B N 1
ATOM 4841 C CA . LEU B 1 321 ? -19.399 27.764 35.510 1.00 79.17 320 LEU B CA 1
ATOM 4842 C C . LEU B 1 321 ? -18.877 29.196 35.632 1.00 77.27 320 LEU B C 1
ATOM 4843 O O . LEU B 1 321 ? -17.912 29.579 34.969 1.00 75.14 320 LEU B O 1
ATOM 4848 N N . GLU B 1 339 ? -29.486 31.643 33.080 1.00 124.25 338 GLU B N 1
ATOM 4849 C CA . GLU B 1 339 ? -30.145 31.386 31.806 1.00 126.77 338 GLU B CA 1
ATOM 4850 C C . GLU B 1 339 ? -29.880 29.951 31.395 1.00 126.08 338 GLU B C 1
ATOM 4851 O O . GLU B 1 339 ? -29.083 29.678 30.497 1.00 125.97 338 GLU B O 1
ATOM 4853 N N . LEU B 1 340 ? -30.552 29.033 32.080 1.00 125.86 339 LEU B N 1
ATOM 4854 C CA . LEU B 1 340 ? -30.373 27.617 31.801 1.00 130.68 339 LEU B CA 1
ATOM 4855 C C . LEU B 1 340 ? -30.830 27.292 30.388 1.00 130.59 339 LEU B C 1
ATOM 4856 O O . LEU B 1 340 ? -31.821 27.838 29.894 1.00 128.74 339 LEU B O 1
ATOM 4858 N N . LEU B 1 341 ? -30.094 26.392 29.739 1.00 131.74 340 LEU B N 1
ATOM 4859 C CA . LEU B 1 341 ? -30.440 26.002 28.379 1.00 134.70 340 LEU B CA 1
ATOM 4860 C C . LEU B 1 341 ? -31.670 25.108 28.368 1.00 134.23 340 LEU B C 1
ATOM 4861 O O . LEU B 1 341 ? -32.536 25.210 27.498 1.00 132.11 340 LEU B O 1
ATOM 4866 N N . GLY B 1 342 ? -31.770 24.207 29.373 1.00 131.93 341 GLY B N 1
ATOM 4867 C CA . GLY B 1 342 ? -32.994 23.505 29.648 1.00 134.07 341 GLY B CA 1
ATOM 4868 C C . GLY B 1 342 ? -33.778 24.235 30.718 1.00 136.07 341 GLY B C 1
ATOM 4869 O O . GLY B 1 342 ? -33.256 24.524 31.799 1.00 137.96 341 GLY B O 1
ATOM 4870 N N . GLU B 1 343 ? -35.044 24.533 30.407 1.00 133.76 342 GLU B N 1
ATOM 4871 C CA . GLU B 1 343 ? -35.853 25.377 31.282 1.00 135.95 342 GLU B CA 1
ATOM 4872 C C . GLU B 1 343 ? -36.045 24.740 32.655 1.00 138.10 342 GLU B C 1
ATOM 4873 O O . GLU B 1 343 ? -35.815 25.381 33.691 1.00 137.38 342 GLU B O 1
ATOM 4876 N N . GLY B 1 344 ? -36.470 23.483 32.682 1.00 135.24 343 GLY B N 1
ATOM 4877 C CA . GLY B 1 344 ? -36.702 22.764 33.914 1.00 129.91 343 GLY B CA 1
ATOM 4878 C C . GLY B 1 344 ? -35.558 21.883 34.347 1.00 125.23 343 GLY B C 1
ATOM 4879 O O . GLY B 1 344 ? -35.684 21.187 35.361 1.00 124.36 343 GLY B O 1
ATOM 4880 N N . PHE B 1 345 ? -34.446 21.892 33.611 1.00 121.64 344 PHE B N 1
ATOM 4881 C CA . PHE B 1 345 ? -33.300 21.069 33.970 1.00 118.03 344 PHE B CA 1
ATOM 4882 C C . PHE B 1 345 ? -32.884 21.298 35.419 1.00 117.16 344 PHE B C 1
ATOM 4883 O O . PHE B 1 345 ? -32.799 20.347 36.203 1.00 112.95 344 PHE B O 1
ATOM 4891 N N . LEU B 1 346 ? -32.686 22.560 35.808 1.00 120.38 345 LEU B N 1
ATOM 4892 C CA . LEU B 1 346 ? -32.266 22.875 37.170 1.00 115.30 345 LEU B CA 1
ATOM 4893 C C . LEU B 1 346 ? -33.264 22.362 38.203 1.00 115.82 345 LEU B C 1
ATOM 4894 O O . LEU B 1 346 ? -32.878 21.719 39.187 1.00 114.56 345 LEU B O 1
ATOM 4899 N N . GLN B 1 347 ? -34.553 22.654 38.008 1.00 116.71 346 GLN B N 1
ATOM 4900 C CA . GLN B 1 347 ? -35.562 22.174 38.948 1.00 117.27 346 GLN B CA 1
ATOM 4901 C C . GLN B 1 347 ? -35.600 20.654 38.976 1.00 114.38 346 GLN B C 1
ATOM 4902 O O . GLN B 1 347 ? -35.730 20.045 40.043 1.00 112.23 346 GLN B O 1
ATOM 4904 N N . ARG B 1 348 ? -35.459 20.027 37.811 1.00 114.00 347 ARG B N 1
ATOM 4905 C CA . ARG B 1 348 ? -35.509 18.575 37.736 1.00 111.74 347 ARG B CA 1
ATOM 4906 C C . ARG B 1 348 ? -34.346 17.937 38.488 1.00 112.68 347 ARG B C 1
ATOM 4907 O O . ARG B 1 348 ? -34.523 16.908 39.158 1.00 111.12 347 ARG B O 1
ATOM 4915 N N . VAL B 1 349 ? -33.157 18.544 38.414 1.00 112.80 348 VAL B N 1
ATOM 4916 C CA . VAL B 1 349 ? -31.932 17.916 38.912 1.00 108.84 348 VAL B CA 1
ATOM 4917 C C . VAL B 1 349 ? -31.525 18.446 40.283 1.00 107.55 348 VAL B C 1
ATOM 4918 O O . VAL B 1 349 ? -30.469 18.068 40.796 1.00 102.27 348 VAL B O 1
ATOM 4922 N N . GLU B 1 350 ? -32.341 19.310 40.894 1.00 110.73 349 GLU B N 1
ATOM 4923 C CA . GLU B 1 350 ? -31.944 19.951 42.145 1.00 102.87 349 GLU B CA 1
ATOM 4924 C C . GLU B 1 350 ? -31.594 18.918 43.210 1.00 99.87 349 GLU B C 1
ATOM 4925 O O . GLU B 1 350 ? -30.616 19.080 43.949 1.00 97.39 349 GLU B O 1
ATOM 4927 N N . TRP B 1 351 ? -32.353 17.826 43.275 1.00 102.18 350 TRP B N 1
ATOM 4928 C CA . TRP B 1 351 ? -32.081 16.803 44.282 1.00 107.36 350 TRP B CA 1
ATOM 4929 C C . TRP B 1 351 ? -30.733 16.129 44.053 1.00 109.59 350 TRP B C 1
ATOM 4930 O O . TRP B 1 351 ? -30.027 15.795 45.013 1.00 109.47 350 TRP B O 1
ATOM 4932 N N . LYS B 1 352 ? -30.367 15.907 42.794 1.00 109.12 351 LYS B N 1
ATOM 4933 C CA . LYS B 1 352 ? -29.127 15.141 42.510 1.00 99.39 351 LYS B CA 1
ATOM 4934 C C . LYS B 1 352 ? -27.879 16.020 42.564 1.00 96.84 351 LYS B C 1
ATOM 4935 O O . LYS B 1 352 ? -26.852 15.530 43.030 1.00 99.02 351 LYS B O 1
ATOM 4941 N N . GLY B 1 353 ? -27.961 17.272 42.133 1.00 94.16 352 GLY B N 1
ATOM 4942 C CA . GLY B 1 353 ? -26.749 18.068 42.105 1.00 95.33 352 GLY B CA 1
ATOM 4943 C C . GLY B 1 353 ? -27.002 19.556 42.032 1.00 97.33 352 GLY B C 1
ATOM 4944 O O . GLY B 1 353 ? -28.063 20.008 41.591 1.00 101.46 352 GLY B O 1
ATOM 4945 N N . LYS B 1 354 ? -25.997 20.320 42.465 1.00 96.94 353 LYS B N 1
ATOM 4946 C CA . LYS B 1 354 ? -26.016 21.778 42.442 1.00 91.47 353 LYS B CA 1
ATOM 4947 C C . LYS B 1 354 ? -24.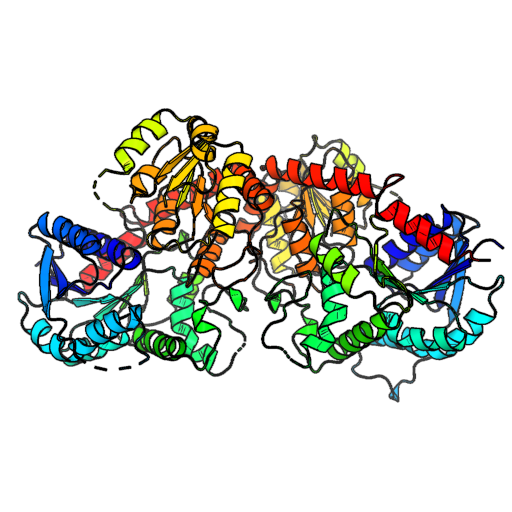985 22.321 41.467 1.00 87.02 353 LYS B C 1
ATOM 4948 O O . LYS B 1 354 ? -23.821 21.912 41.485 1.00 84.35 353 LYS B O 1
ATOM 4951 N N . VAL B 1 355 ? -25.388 23.315 40.694 1.00 89.63 354 VAL B N 1
ATOM 4952 C CA . VAL B 1 355 ? -24.513 23.961 39.728 1.00 83.88 354 VAL B CA 1
ATOM 4953 C C . VAL B 1 355 ? -24.478 25.453 40.038 1.00 78.60 354 VAL B C 1
ATOM 4954 O O . VAL B 1 355 ? -25.528 26.064 40.253 1.00 77.79 354 VAL B O 1
ATOM 4958 N N . VAL B 1 356 ? -23.278 26.035 40.084 1.00 73.54 355 VAL B N 1
ATOM 4959 C CA . VAL B 1 356 ? -23.122 27.440 40.438 1.00 73.22 355 VAL B CA 1
ATOM 4960 C C . VAL B 1 356 ? -22.270 28.146 39.387 1.00 72.83 355 VAL B C 1
ATOM 4961 O O . VAL B 1 356 ? -21.218 27.645 38.984 1.00 70.33 355 VAL B O 1
ATOM 4965 N N . SER B 1 357 ? -22.674 29.344 38.974 1.00 82.59 356 SER B N 1
ATOM 4966 C CA . SER B 1 357 ? -21.917 30.049 37.907 1.00 81.54 356 SER B CA 1
ATOM 4967 C C . SER B 1 357 ? -20.738 30.838 38.474 1.00 73.14 356 SER B C 1
ATOM 4968 O O . SER B 1 357 ? -19.842 31.178 37.697 1.00 72.87 356 SER B O 1
ATOM 4971 N N . GLY B 1 358 ? -20.713 31.085 39.779 1.00 59.54 357 GLY B N 1
ATOM 4972 C CA . GLY B 1 358 ? -19.642 31.927 40.343 1.00 71.36 357 GLY B CA 1
ATOM 4973 C C . GLY B 1 358 ? -18.314 31.230 40.582 1.00 72.85 357 GLY B C 1
ATOM 4974 O O . GLY B 1 358 ? -18.170 30.061 40.242 1.00 84.91 357 GLY B O 1
ATOM 4975 N N . TRP B 1 359 ? -17.357 31.970 41.138 1.00 69.59 358 TRP B N 1
ATOM 4976 C CA . TRP B 1 359 ? -16.037 31.425 41.536 1.00 67.34 358 TRP B CA 1
ATOM 4977 C C . TRP B 1 359 ? -16.284 30.609 42.803 1.00 69.10 358 TRP B C 1
ATOM 4978 O O . TRP B 1 359 ? -17.147 31.013 43.579 1.00 70.84 358 TRP B O 1
ATOM 4989 N N . VAL B 1 360 ? -15.509 29.556 43.056 1.00 74.12 359 VAL B N 1
ATOM 4990 C CA . VAL B 1 360 ? -15.871 28.701 44.229 1.00 65.43 359 VAL B CA 1
ATOM 4991 C C . VAL B 1 360 ? -14.653 28.481 45.140 1.00 63.45 359 VAL B C 1
ATOM 4992 O O . VAL B 1 360 ? -13.872 29.361 45.237 1.00 68.21 359 VAL B O 1
ATOM 4996 N N . ASP B 1 361 ? -14.561 27.413 45.918 1.00 62.50 360 ASP B N 1
ATOM 4997 C CA . ASP B 1 361 ? -13.357 27.232 46.765 1.00 66.92 360 ASP B CA 1
ATOM 4998 C C . ASP B 1 361 ? -12.832 25.835 46.466 1.00 66.44 360 ASP B C 1
ATOM 4999 O O . ASP B 1 361 ? -13.055 24.956 47.286 1.00 64.37 360 ASP B O 1
ATOM 5004 N N . GLN B 1 362 ? -12.052 25.688 45.400 1.00 63.11 361 GLN B N 1
ATOM 5005 C CA . GLN B 1 362 ? -11.642 24.340 44.938 1.00 67.63 361 GLN B CA 1
ATOM 5006 C C . GLN B 1 362 ? -10.920 23.579 46.039 1.00 62.97 361 GLN B C 1
ATOM 5007 O O . GLN B 1 362 ? -11.271 22.421 46.246 1.00 66.59 361 GLN B O 1
ATOM 5013 N N . ARG B 1 363 ? -10.027 24.233 46.767 1.00 55.04 362 ARG B N 1
ATOM 5014 C CA . ARG B 1 363 ? -9.275 23.488 47.797 1.00 55.38 362 ARG B CA 1
ATOM 5015 C C . ARG B 1 363 ? -10.251 22.932 48.835 1.00 62.87 362 ARG B C 1
ATOM 5016 O O . ARG B 1 363 ? -10.131 21.761 49.174 1.00 65.60 362 ARG B O 1
ATOM 5019 N N . ALA B 1 364 ? -11.229 23.712 49.270 1.00 62.43 363 ALA B N 1
ATOM 5020 C CA . ALA B 1 364 ? -12.185 23.158 50.248 1.00 64.06 363 ALA B CA 1
ATOM 5021 C C . ALA B 1 364 ? -12.960 22.024 49.584 1.00 65.01 363 ALA B C 1
ATOM 5022 O O . ALA B 1 364 ? -13.103 20.970 50.193 1.00 70.34 363 ALA B O 1
ATOM 5024 N N . VAL B 1 365 ? -13.385 22.224 48.343 1.00 64.94 364 VAL B N 1
ATOM 5025 C CA . VAL B 1 365 ? -14.183 21.179 47.646 1.00 65.61 364 VAL B CA 1
ATOM 5026 C C . VAL B 1 365 ? -13.346 19.911 47.539 1.00 65.45 364 VAL B C 1
ATOM 5027 O O . VAL B 1 365 ? -13.831 18.851 47.918 1.00 64.08 364 VAL B O 1
ATOM 5031 N N . LEU B 1 366 ? -12.117 20.038 47.062 1.00 63.93 365 LEU B N 1
ATOM 5032 C CA . LEU B 1 366 ? -11.273 18.864 46.887 1.00 66.73 365 LEU B CA 1
ATOM 5033 C C . LEU B 1 366 ? -11.029 18.144 48.206 1.00 67.27 365 LEU B C 1
ATOM 5034 O O . LEU B 1 366 ? -10.968 16.912 48.238 1.00 70.94 365 LEU B O 1
ATOM 5039 N N . ASP B 1 367 ? -10.882 18.886 49.296 1.00 62.02 366 ASP B N 1
ATOM 5040 C CA . ASP B 1 367 ? -10.690 18.288 50.604 1.00 58.16 366 ASP B CA 1
ATOM 5041 C C . ASP B 1 367 ? -12.005 17.919 51.277 1.00 68.04 366 ASP B C 1
ATOM 5042 O O . ASP B 1 367 ? -11.992 17.432 52.417 1.00 69.71 366 ASP B O 1
ATOM 5047 N N . HIS B 1 368 ? -13.139 18.142 50.624 1.00 68.81 367 HIS B N 1
ATOM 5048 C CA . HIS B 1 368 ? -14.399 17.832 51.276 1.00 69.80 367 HIS B CA 1
ATOM 5049 C C . HIS B 1 368 ? -14.636 16.324 51.268 1.00 75.93 367 HIS B C 1
ATOM 5050 O O . HIS B 1 368 ? -14.370 15.647 50.265 1.00 70.12 367 HIS B O 1
ATOM 5057 N N . PRO B 1 369 ? -15.144 15.775 52.367 1.00 76.13 368 PRO B N 1
ATOM 5058 C CA . PRO B 1 369 ? -15.345 14.322 52.440 1.00 72.17 368 PRO B CA 1
ATOM 5059 C C . PRO B 1 369 ? -16.397 13.797 51.480 1.00 73.26 368 PRO B C 1
ATOM 5060 O O . PRO B 1 369 ? -16.283 12.661 51.002 1.00 71.50 368 PRO B O 1
ATOM 5064 N N . SER B 1 370 ? -17.426 14.586 51.185 1.00 74.26 369 SER B N 1
ATOM 5065 C CA . SER B 1 370 ? -18.540 14.060 50.413 1.00 72.34 369 SER B CA 1
ATOM 5066 C C . SER B 1 370 ? -18.195 13.957 48.936 1.00 73.24 369 SER B C 1
ATOM 5067 O O . SER B 1 370 ? -18.829 13.186 48.206 1.00 73.54 369 SER B O 1
ATOM 5069 N N . VAL B 1 371 ? -17.215 14.729 48.460 1.00 71.32 370 VAL B N 1
ATOM 5070 C CA . VAL B 1 371 ? -16.900 14.645 47.036 1.00 75.01 370 VAL B CA 1
ATOM 5071 C C . VAL B 1 371 ? -15.924 13.496 46.814 1.00 75.19 370 VAL B C 1
ATOM 5072 O O . VAL B 1 371 ? -15.000 13.267 47.607 1.00 74.72 370 VAL B O 1
ATOM 5076 N N . GLY B 1 372 ? -16.178 12.720 45.769 1.00 73.98 371 GLY B N 1
ATOM 5077 C CA . GLY B 1 372 ? -15.457 11.500 45.513 1.00 69.46 371 GLY B CA 1
ATOM 5078 C C . GLY B 1 372 ? -14.674 11.524 44.220 1.00 73.71 371 GLY B C 1
ATOM 5079 O O . GLY B 1 372 ? -13.750 10.731 44.060 1.00 81.35 371 GLY B O 1
ATOM 5080 N N . GLY B 1 373 ? -14.979 12.416 43.298 1.00 70.47 372 GLY B N 1
ATOM 5081 C CA . GLY B 1 373 ? -14.278 12.435 42.030 1.00 61.39 372 GLY B CA 1
ATOM 5082 C C . GLY B 1 373 ? -14.280 13.820 41.433 1.00 63.76 372 GLY B C 1
ATOM 5083 O O . GLY B 1 373 ? -15.155 14.641 41.714 1.00 70.54 372 GLY B O 1
ATOM 5084 N N . PHE B 1 374 ? -13.292 14.064 40.579 1.00 59.05 373 PHE B N 1
ATOM 5085 C CA . PHE B 1 374 ? -13.045 15.377 39.998 1.00 62.70 373 PHE B CA 1
ATOM 5086 C C . PHE B 1 374 ? -12.951 15.276 38.481 1.00 64.89 373 PHE B C 1
ATOM 5087 O O . PHE B 1 374 ? -12.014 14.677 37.948 1.00 60.98 373 PHE B O 1
ATOM 5095 N N . VAL B 1 375 ? -13.902 15.889 37.790 1.00 63.64 374 VAL B N 1
ATOM 5096 C CA . VAL B 1 375 ? -13.833 16.045 36.347 1.00 60.90 374 VAL B CA 1
ATOM 5097 C C . VAL B 1 375 ? -13.055 17.314 36.114 1.00 57.33 374 VAL B C 1
ATOM 5098 O O . VAL B 1 375 ? -13.429 18.358 36.638 1.00 63.77 374 VAL B O 1
ATOM 5102 N N . SER B 1 376 ? -11.965 17.242 35.364 1.00 54.92 375 SER B N 1
ATOM 5103 C CA . SER B 1 376 ? -11.109 18.405 35.243 1.00 55.54 375 SER B CA 1
ATOM 5104 C C . SER B 1 376 ? -10.611 18.618 33.835 1.00 60.48 375 SER B C 1
ATOM 5105 O O . SER B 1 376 ? -10.443 17.681 33.053 1.00 55.50 375 SER B O 1
ATOM 5108 N N . HIS B 1 377 ? -10.318 19.893 33.575 1.00 65.78 376 HIS B N 1
ATOM 5109 C CA . HIS B 1 377 ? -9.620 20.388 32.400 1.00 62.56 376 HIS B CA 1
ATOM 5110 C C . HIS B 1 377 ? -8.097 20.249 32.510 1.00 62.84 376 HIS B C 1
ATOM 5111 O O . HIS B 1 377 ? -7.386 20.555 31.543 1.00 57.00 376 HIS B O 1
ATOM 5118 N N . CYS B 1 378 ? -7.580 19.811 33.664 1.00 63.60 377 CYS B N 1
ATOM 5119 C CA . CYS B 1 378 ? -6.160 19.471 33.818 1.00 64.87 377 CYS B CA 1
ATOM 5120 C C . CYS B 1 378 ? -5.286 20.708 33.693 1.00 60.88 377 CYS B C 1
ATOM 5121 O O . CYS B 1 378 ? -4.228 20.707 33.062 1.00 67.74 377 CYS B O 1
ATOM 5124 N N . GLY B 1 379 ? -5.767 21.785 34.292 1.00 61.87 378 GLY B N 1
ATOM 5125 C CA . GLY B 1 379 ? -4.899 22.898 34.607 1.00 58.66 378 GLY B CA 1
ATOM 5126 C C . GLY B 1 379 ? -3.933 22.471 35.691 1.00 62.90 378 GLY B C 1
ATOM 5127 O O . GLY B 1 379 ? -4.300 21.759 36.631 1.00 61.77 378 GLY B O 1
ATOM 5128 N N . TRP B 1 380 ? -2.674 22.885 35.540 1.00 57.49 379 TRP B N 1
ATOM 5129 C CA . TRP B 1 380 ? -1.631 22.357 36.403 1.00 53.66 379 TRP B CA 1
ATOM 5130 C C . TRP B 1 380 ? -1.895 22.683 37.853 1.00 58.69 379 TRP B C 1
ATOM 5131 O O . TRP B 1 380 ? -1.610 21.877 38.741 1.00 63.77 379 TRP B O 1
ATOM 5142 N N . ASN B 1 381 ? -2.441 23.852 38.129 1.00 59.26 380 ASN B N 1
ATOM 5143 C CA . ASN B 1 381 ? -2.732 24.126 39.523 1.00 60.05 380 ASN B CA 1
ATOM 5144 C C . ASN B 1 381 ? -3.817 23.207 40.031 1.00 60.66 380 ASN B C 1
ATOM 5145 O O . ASN B 1 381 ? -3.727 22.671 41.141 1.00 62.72 380 ASN B O 1
ATOM 5150 N N . SER B 1 382 ? -4.861 22.994 39.234 1.00 62.83 381 SER B N 1
ATOM 5151 C CA . SER B 1 382 ? -5.948 22.106 39.718 1.00 65.61 381 SER B CA 1
ATOM 5152 C C . SER B 1 382 ? -5.445 20.672 39.821 1.00 60.40 381 SER B C 1
ATOM 5153 O O . SER B 1 382 ? -5.982 19.926 40.625 1.00 62.48 381 SER B O 1
ATOM 5156 N N . VAL B 1 383 ? -4.482 20.288 38.996 1.00 55.80 382 VAL B N 1
ATOM 5157 C CA . VAL B 1 383 ? -4.002 18.912 39.122 1.00 60.92 382 VAL B CA 1
ATOM 5158 C C . VAL B 1 383 ? -3.336 18.716 40.476 1.00 58.60 382 VAL B C 1
ATOM 5159 O O . VAL B 1 383 ? -3.709 17.817 41.244 1.00 56.83 382 VAL B O 1
ATOM 5163 N N . THR B 1 384 ? -2.376 19.590 40.806 1.00 59.94 383 THR B N 1
ATOM 5164 C CA . THR B 1 384 ? -1.679 19.524 42.087 1.00 56.26 383 THR B CA 1
ATOM 5165 C C . THR B 1 384 ? -2.659 19.575 43.245 1.00 54.84 383 THR B C 1
ATOM 5166 O O . THR B 1 384 ? -2.506 18.840 44.220 1.00 56.59 383 THR B O 1
ATOM 5170 N N . GLU B 1 385 ? -3.693 20.401 43.145 1.00 56.95 384 GLU B N 1
ATOM 5171 C CA . GLU B 1 385 ? -4.693 20.442 44.204 1.00 61.44 384 GLU B CA 1
ATOM 5172 C C . GLU B 1 385 ? -5.492 19.155 44.262 1.00 58.38 384 GLU B C 1
ATOM 5173 O O . GLU B 1 385 ? -5.850 18.688 45.346 1.00 59.76 384 GLU B O 1
ATOM 5179 N N . ALA B 1 386 ? -5.800 18.582 43.103 1.00 58.63 385 ALA B N 1
ATOM 5180 C CA . ALA B 1 386 ? -6.451 17.275 43.050 1.00 66.41 385 ALA B CA 1
ATOM 5181 C C . ALA B 1 386 ? -5.538 16.164 43.576 1.00 59.70 385 ALA B C 1
ATOM 5182 O O . ALA B 1 386 ? -5.990 15.245 44.276 1.00 53.54 385 ALA B O 1
ATOM 5184 N N . ALA B 1 387 ? -4.256 16.217 43.217 1.00 53.63 386 ALA B N 1
ATOM 5185 C CA . ALA B 1 387 ? -3.279 15.309 43.802 1.00 57.04 386 ALA B CA 1
ATOM 5186 C C . ALA B 1 387 ? -3.282 15.390 45.322 1.00 59.48 386 ALA B C 1
ATOM 5187 O O . ALA B 1 387 ? -3.301 14.362 46.002 1.00 57.09 386 ALA B O 1
ATOM 5189 N N . LEU B 1 388 ? -3.226 16.600 45.879 1.00 63.29 387 LEU B N 1
ATOM 5190 C CA . LEU B 1 388 ? -3.280 16.726 47.330 1.00 60.15 387 LEU B CA 1
ATOM 5191 C C . LEU B 1 388 ? -4.580 16.154 47.853 1.00 60.99 387 LEU B C 1
ATOM 5192 O O . LEU B 1 388 ? -4.593 15.426 48.847 1.00 67.05 387 LEU B O 1
ATOM 5197 N N . GLY B 1 389 ? -5.686 16.454 47.190 1.00 57.81 388 GLY B N 1
ATOM 5198 C CA . GLY B 1 389 ? -6.957 15.966 47.687 1.00 65.21 388 GLY B CA 1
ATOM 5199 C C . GLY B 1 389 ? -7.042 14.457 47.641 1.00 60.13 388 GLY B C 1
ATOM 5200 O O . GLY B 1 389 ? -7.752 13.841 48.436 1.00 59.95 388 GLY B O 1
ATOM 5201 N N . GLY B 1 390 ? -6.315 13.845 46.719 1.00 58.05 389 GLY B N 1
ATOM 5202 C CA . GLY B 1 390 ? -6.539 12.457 46.403 1.00 57.53 389 GLY B CA 1
ATOM 5203 C C . GLY B 1 390 ? -7.843 12.140 45.694 1.00 59.56 389 GLY B C 1
ATOM 5204 O O . GLY B 1 390 ? -8.233 10.970 45.671 1.00 64.63 389 GLY B O 1
ATOM 5205 N N . MET B 1 391 ? -8.537 13.136 45.137 1.00 69.22 390 MET B N 1
ATOM 5206 C CA . MET B 1 391 ? -9.700 12.888 44.292 1.00 65.19 390 MET B CA 1
ATOM 5207 C C . MET B 1 391 ? -9.251 12.242 43.000 1.00 64.66 390 MET B C 1
ATOM 5208 O O . MET B 1 391 ? -8.381 12.771 42.305 1.00 67.80 390 MET B O 1
ATOM 5213 N N . ARG B 1 392 ? -9.906 11.139 42.648 1.00 64.76 391 ARG B N 1
ATOM 5214 C CA . ARG B 1 392 ? -9.644 10.502 41.342 1.00 59.70 391 ARG B CA 1
ATOM 5215 C C . ARG B 1 392 ? -10.133 11.512 40.311 1.00 56.72 391 ARG B C 1
ATOM 5216 O O . ARG B 1 392 ? -11.228 12.035 40.482 1.00 60.08 391 ARG B O 1
ATOM 5224 N N . VAL B 1 393 ? -9.353 11.731 39.264 1.00 55.18 392 VAL B N 1
ATOM 5225 C CA . VAL B 1 393 ? -9.652 12.758 38.281 1.00 60.21 392 VAL B CA 1
ATOM 5226 C C . VAL B 1 393 ? -9.979 12.123 36.940 1.00 57.71 392 VAL B C 1
ATOM 5227 O O . VAL B 1 393 ? -9.157 11.394 36.385 1.00 60.56 392 VAL B O 1
ATOM 5231 N N . LEU B 1 394 ? -11.143 12.451 36.394 1.00 59.40 393 LEU B N 1
ATOM 5232 C CA . LEU B 1 394 ? -11.446 12.218 34.990 1.00 60.30 393 LEU B CA 1
ATOM 5233 C C . LEU B 1 394 ? -10.954 13.438 34.214 1.00 59.08 393 LEU B C 1
ATOM 5234 O O . LEU B 1 394 ? -11.333 14.566 34.540 1.00 58.34 393 LEU B O 1
ATOM 5239 N N . ALA B 1 395 ? -10.107 13.210 33.206 1.00 54.39 394 ALA B N 1
ATOM 5240 C CA . ALA B 1 395 ? -9.320 14.261 32.558 1.00 58.48 394 ALA B CA 1
ATOM 5241 C C . ALA B 1 395 ? -9.969 14.683 31.245 1.00 65.77 394 ALA B C 1
ATOM 5242 O O . ALA B 1 395 ? -10.001 13.906 30.286 1.00 65.89 394 ALA B O 1
ATOM 5244 N N . TRP B 1 396 ? -10.451 15.915 31.182 1.00 60.15 395 TRP B N 1
ATOM 5245 C CA . TRP B 1 396 ? -10.994 16.468 29.948 1.00 54.84 395 TRP B CA 1
ATOM 5246 C C . TRP B 1 396 ? -10.184 17.705 29.601 1.00 59.72 395 TRP B C 1
ATOM 5247 O O . TRP B 1 396 ? -10.668 18.832 29.719 1.00 61.91 395 TRP B O 1
ATOM 5258 N N . PRO B 1 397 ? -8.934 17.537 29.192 1.00 59.29 396 PRO B N 1
ATOM 5259 C CA . PRO B 1 397 ? -8.062 18.713 28.977 1.00 63.05 396 PRO B CA 1
ATOM 5260 C C . PRO B 1 397 ? -8.672 19.694 27.939 1.00 64.24 396 PRO B C 1
ATOM 5261 O O . PRO B 1 397 ? -9.207 19.247 26.946 1.00 71.94 396 PRO B O 1
ATOM 5265 N N . ARG B 1 398 ? -8.751 20.988 28.218 1.00 72.71 397 ARG B N 1
ATOM 5266 C CA . ARG B 1 398 ? -9.484 21.836 27.240 1.00 66.33 397 ARG B CA 1
ATOM 5267 C C . ARG B 1 398 ? -8.534 22.451 26.219 1.00 74.75 397 ARG B C 1
ATOM 5268 O O . ARG B 1 398 ? -8.815 22.343 25.025 1.00 82.48 397 ARG B O 1
ATOM 5276 N N . HIS B 1 399 ? -7.436 23.042 26.661 1.00 74.46 398 HIS B N 1
ATOM 5277 C CA . HIS B 1 399 ? -6.530 23.594 25.632 1.00 66.64 398 HIS B CA 1
ATOM 5278 C C . HIS B 1 399 ? -5.106 23.645 26.153 1.00 66.82 398 HIS B C 1
ATOM 5279 O O . HIS B 1 399 ? -4.823 23.104 27.214 1.00 65.40 398 HIS B O 1
ATOM 5286 N N . GLY B 1 400 ? -4.271 24.325 25.395 1.00 60.57 399 GLY B N 1
ATOM 5287 C CA . GLY B 1 400 ? -2.863 24.472 25.688 1.00 61.92 399 GLY B CA 1
ATOM 5288 C C . GLY B 1 400 ? -2.106 23.259 26.194 1.00 61.75 399 GLY B C 1
ATOM 5289 O O . GLY B 1 400 ? -2.002 22.220 25.535 1.00 75.82 399 GLY B O 1
ATOM 5290 N N . ASP B 1 401 ? -1.429 23.401 27.351 1.00 66.60 400 ASP B N 1
ATOM 5291 C CA . ASP B 1 401 ? -0.671 22.291 27.969 1.00 69.82 400 ASP B CA 1
ATOM 5292 C C . ASP B 1 401 ? -1.557 21.245 28.671 1.00 66.02 400 ASP B C 1
ATOM 5293 O O . ASP B 1 401 ? -1.046 20.250 29.218 1.00 60.75 400 ASP B O 1
ATOM 5298 N N . GLN B 1 402 ? -2.865 21.487 28.679 1.00 63.91 401 GLN B N 1
ATOM 5299 C CA . GLN B 1 402 ? -3.805 20.617 29.430 1.00 64.94 401 GLN B CA 1
ATOM 5300 C C . GLN B 1 402 ? -3.787 19.173 28.936 1.00 65.33 401 GLN B C 1
ATOM 5301 O O . GLN B 1 402 ? -4.117 18.299 29.724 1.00 65.97 401 GLN B O 1
ATOM 5307 N N . ARG B 1 403 ? -3.477 18.926 27.673 1.00 64.24 402 ARG B N 1
ATOM 5308 C CA . ARG B 1 403 ? -3.423 17.545 27.222 1.00 65.85 402 ARG B CA 1
ATOM 5309 C C . ARG B 1 403 ? -2.213 16.829 27.813 1.00 61.70 402 ARG B C 1
ATOM 5310 O O . ARG B 1 403 ? -2.353 15.757 28.410 1.00 58.14 402 ARG B O 1
ATOM 5318 N N . ILE B 1 404 ? -1.033 17.442 27.715 1.00 63.04 403 ILE B N 1
ATOM 5319 C CA . ILE B 1 404 ? 0.169 16.896 28.339 1.00 55.08 403 ILE B CA 1
ATOM 5320 C C . ILE B 1 404 ? -0.064 16.663 29.822 1.00 57.37 403 ILE B C 1
ATOM 5321 O O . ILE B 1 404 ? 0.351 15.639 30.369 1.00 56.35 403 ILE B O 1
ATOM 5326 N N . ASN B 1 405 ? -0.732 17.603 30.497 1.00 57.57 404 ASN B N 1
ATOM 5327 C CA . ASN B 1 405 ? -1.061 17.418 31.909 1.00 56.52 404 ASN B CA 1
ATOM 5328 C C . ASN B 1 405 ? -1.954 16.210 32.123 1.00 57.66 404 ASN B C 1
ATOM 5329 O O . ASN B 1 405 ? -1.842 15.519 33.142 1.00 54.71 404 ASN B O 1
ATOM 5334 N N . ALA B 1 406 ? -2.881 15.971 31.192 1.00 58.76 405 ALA B N 1
ATOM 5335 C CA . ALA B 1 406 ? -3.719 14.784 31.272 1.00 57.37 405 ALA B CA 1
ATOM 5336 C C . ALA B 1 406 ? -2.855 13.528 31.251 1.00 60.69 405 ALA B C 1
ATOM 5337 O O . ALA B 1 406 ? -3.103 12.572 31.999 1.00 58.36 405 ALA B O 1
ATOM 5339 N N . MET B 1 407 ? -1.813 13.524 30.422 1.00 53.73 406 MET B N 1
ATOM 5340 C CA . MET B 1 407 ? -0.925 12.376 30.381 1.00 53.11 406 MET B CA 1
ATOM 5341 C C . MET B 1 407 ? -0.291 12.131 31.743 1.00 58.13 406 MET B C 1
ATOM 5342 O O . MET B 1 407 ? -0.114 10.981 32.170 1.00 60.29 406 MET B O 1
ATOM 5347 N N . VAL B 1 408 ? 0.056 13.208 32.440 1.00 57.77 407 VAL B N 1
ATOM 5348 C CA . VAL B 1 408 ? 0.622 13.086 33.775 1.00 55.48 407 VAL B CA 1
ATOM 5349 C C . VAL B 1 408 ? -0.391 12.466 34.725 1.00 53.67 407 VAL B C 1
ATOM 5350 O O . VAL B 1 408 ? -0.056 11.602 35.536 1.00 59.15 407 VAL B O 1
ATOM 5354 N N . VAL B 1 409 ? -1.648 12.862 34.610 1.00 50.46 408 VAL B N 1
ATOM 5355 C CA . VAL B 1 409 ? -2.703 12.318 35.457 1.00 53.12 408 VAL B CA 1
ATOM 5356 C C . VAL B 1 409 ? -2.816 10.803 35.302 1.00 60.90 408 VAL B C 1
ATOM 5357 O O . VAL B 1 409 ? -3.026 10.073 36.284 1.00 55.85 408 VAL B O 1
ATOM 5361 N N . GLU B 1 410 ? -2.747 10.307 34.058 1.00 65.76 409 GLU B N 1
ATOM 5362 C CA . GLU B 1 410 ? -2.949 8.879 33.829 1.00 59.91 409 GLU B CA 1
ATOM 5363 C C . GLU B 1 410 ? -1.742 8.100 34.299 1.00 56.88 409 GLU B C 1
ATOM 5364 O O . GLU B 1 410 ? -1.883 7.169 35.098 1.00 60.57 409 GLU B O 1
ATOM 5370 N N . LYS B 1 411 ? -0.545 8.486 33.856 1.00 52.54 410 LYS B N 1
ATOM 5371 C CA . LYS B 1 411 ? 0.639 7.754 34.290 1.00 55.64 410 LYS B CA 1
ATOM 5372 C C . LYS B 1 411 ? 0.751 7.708 35.799 1.00 57.46 410 LYS B C 1
ATOM 5373 O O . LYS B 1 411 ? 1.168 6.691 36.353 1.00 62.25 410 LYS B O 1
ATOM 5376 N N . SER B 1 412 ? 0.399 8.803 36.481 1.00 58.20 411 SER B N 1
ATOM 5377 C CA . SER B 1 412 ? 0.502 8.847 37.937 1.00 53.98 411 SER B CA 1
ATOM 5378 C C . SER B 1 412 ? -0.525 7.937 38.605 1.00 55.01 411 SER B C 1
ATOM 5379 O O . SER B 1 412 ? -0.346 7.543 39.761 1.00 56.06 411 SER B O 1
ATOM 5382 N N . GLY B 1 413 ? -1.601 7.583 37.903 1.00 53.48 412 GLY B N 1
ATOM 5383 C CA . GLY B 1 413 ? -2.696 6.871 38.529 1.00 53.96 412 GLY B CA 1
ATOM 5384 C C . GLY B 1 413 ? -3.661 7.752 39.291 1.00 60.00 412 GLY B C 1
ATOM 5385 O O . GLY B 1 413 ? -4.574 7.235 39.959 1.00 59.06 412 GLY B O 1
ATOM 5386 N N . LEU B 1 414 ? -3.482 9.070 39.201 1.00 60.62 413 LEU B N 1
ATOM 5387 C CA . LEU B 1 414 ? -4.414 10.022 39.784 1.00 54.93 413 LEU B CA 1
ATOM 5388 C C . LEU B 1 414 ? -5.756 9.984 39.084 1.00 56.11 413 LEU B C 1
ATOM 5389 O O . LEU B 1 414 ? -6.788 10.298 39.681 1.00 63.64 413 LEU B O 1
ATOM 5394 N N . GLY B 1 415 ? -5.771 9.649 37.818 1.00 52.51 414 GLY B N 1
ATOM 5395 C CA . GLY B 1 415 ? -7.079 9.476 37.232 1.00 50.17 414 GLY B CA 1
ATOM 5396 C C . GLY B 1 415 ? -6.908 9.004 35.815 1.00 60.26 414 GLY B C 1
ATOM 5397 O O . GLY B 1 415 ? -5.789 8.817 35.325 1.00 59.93 414 GLY B O 1
ATOM 5398 N N . LYS B 1 416 ? -8.039 8.776 35.143 1.00 59.79 415 LYS B N 1
ATOM 5399 C CA . LYS B 1 416 ? -8.065 8.216 33.766 1.00 61.99 415 LYS B CA 1
ATOM 5400 C C . LYS B 1 416 ? -8.427 9.286 32.736 1.00 62.65 415 LYS B C 1
ATOM 5401 O O . LYS B 1 416 ? -9.329 10.061 33.003 1.00 61.88 415 LYS B O 1
ATOM 5404 N N . TRP B 1 417 ? -7.817 9.216 31.552 1.00 60.59 416 TRP B N 1
ATOM 5405 C CA . TRP B 1 417 ? -7.991 10.227 30.480 1.00 55.38 416 TRP B CA 1
ATOM 5406 C C . TRP B 1 417 ? -8.576 9.631 29.199 1.00 58.00 416 TRP B C 1
ATOM 5407 O O . TRP B 1 417 ? -7.896 8.840 28.565 1.00 66.38 416 TRP B O 1
ATOM 5418 N N . PRO B 1 418 ? -9.814 9.973 28.799 1.00 58.13 417 PRO B N 1
ATOM 5419 C CA . PRO B 1 418 ? -10.371 9.515 27.536 1.00 59.70 417 PRO B CA 1
ATOM 5420 C C . PRO B 1 418 ? -9.673 10.342 26.450 1.00 66.84 417 PRO B C 1
ATOM 5421 O O . PRO B 1 418 ? -10.115 11.409 26.140 1.00 68.74 417 PRO B O 1
ATOM 5425 N N . SER B 1 419 ? -8.607 9.780 25.897 1.00 71.17 418 SER B N 1
ATOM 5426 C CA . SER B 1 419 ? -7.688 10.392 24.899 1.00 67.00 418 SER B CA 1
ATOM 5427 C C . SER B 1 419 ? -8.476 10.822 23.667 1.00 74.67 418 SER B C 1
ATOM 5428 O O . SER B 1 419 ? -8.274 11.935 23.187 1.00 75.07 418 SER B O 1
ATOM 5431 N N . LEU B 1 420 ? -9.352 9.944 23.199 1.00 77.71 419 LEU B N 1
ATOM 5432 C CA . LEU B 1 420 ? -10.177 10.230 22.001 1.00 69.36 419 LEU B CA 1
ATOM 5433 C C . LEU B 1 420 ? -11.104 11.433 22.188 1.00 73.97 419 LEU B C 1
ATOM 5434 O O . LEU B 1 420 ? -11.731 11.820 21.203 1.00 79.45 419 LEU B O 1
ATOM 5439 N N . TRP B 1 421 ? -11.200 11.996 23.391 1.00 67.54 420 TRP B N 1
ATOM 5440 C CA . TRP B 1 421 ? -12.047 13.172 23.577 1.00 66.04 420 TRP B CA 1
ATOM 5441 C C . TRP B 1 421 ? -11.370 14.428 23.022 1.00 70.70 420 TRP B C 1
ATOM 5442 O O . TRP B 1 421 ? -10.147 14.538 23.015 1.00 74.14 420 TRP B O 1
ATOM 5453 N N . THR B 1 422 ? -12.165 15.392 22.569 1.00 74.44 421 THR B N 1
ATOM 5454 C CA . THR B 1 422 ? -11.655 16.457 21.717 1.00 76.53 421 THR B CA 1
ATOM 5455 C C . THR B 1 422 ? -11.265 17.729 22.499 1.00 78.35 421 THR B C 1
ATOM 5456 O O . THR B 1 422 ? -11.837 18.091 23.526 1.00 71.22 421 THR B O 1
ATOM 5460 N N . TRP B 1 423 ? -10.443 18.522 21.823 1.00 77.65 422 TRP B N 1
ATOM 5461 C CA . TRP B 1 423 ? -9.974 19.832 22.328 1.00 79.06 422 TRP B CA 1
ATOM 5462 C C . TRP B 1 423 ? -10.979 20.920 21.943 1.00 86.09 422 TRP B C 1
ATOM 5463 O O . TRP B 1 423 ? -11.988 20.608 21.303 1.00 85.83 422 TRP B O 1
ATOM 5474 N N . GLU B 1 424 ? -10.719 22.164 22.334 1.00 80.19 423 GLU B N 1
ATOM 5475 C CA . GLU B 1 424 ? -11.662 23.241 21.957 1.00 84.75 423 GLU B CA 1
ATOM 5476 C C . GLU B 1 424 ? -11.649 23.443 20.438 1.00 86.41 423 GLU B C 1
ATOM 5477 O O . GLU B 1 424 ? -12.706 23.766 19.874 1.00 80.73 423 GLU B O 1
ATOM 5483 N N . GLY B 1 425 ? -10.482 23.327 19.812 1.00 82.02 424 GLY B N 1
ATOM 5484 C CA . GLY B 1 425 ? -10.401 23.527 18.353 1.00 94.29 424 GLY B CA 1
ATOM 5485 C C . GLY B 1 425 ? -11.210 22.499 17.583 1.00 93.35 424 GLY B C 1
ATOM 5486 O O . GLY B 1 425 ? -11.916 22.871 16.644 1.00 90.59 424 GLY B O 1
ATOM 5487 N N . ASP B 1 426 ? -11.150 21.245 18.017 1.00 93.85 425 ASP B N 1
ATOM 5488 C CA . ASP B 1 426 ? -11.847 20.112 17.360 1.00 91.07 425 ASP B CA 1
ATOM 5489 C C . ASP B 1 426 ? -13.334 20.419 17.155 1.00 90.99 425 ASP B C 1
ATOM 5490 O O . ASP B 1 426 ? -13.972 20.938 18.072 1.00 93.89 425 ASP B O 1
ATOM 5495 N N . ASP B 1 427 ? -13.858 20.030 15.992 1.00 98.32 426 ASP B N 1
ATOM 5496 C CA . ASP B 1 427 ? -15.246 20.260 15.594 1.00 98.22 426 ASP B CA 1
ATOM 5497 C C . ASP B 1 427 ? -16.203 19.330 16.320 1.00 94.57 426 ASP B C 1
ATOM 5498 O O . ASP B 1 427 ? -17.351 19.698 16.597 1.00 98.07 426 ASP B O 1
ATOM 5503 N N . GLU B 1 428 ? -15.758 18.123 16.628 1.00 92.36 427 GLU B N 1
ATOM 5504 C CA . GLU B 1 428 ? -16.682 17.097 17.074 1.00 90.16 427 GLU B CA 1
ATOM 5505 C C . GLU B 1 428 ? -17.028 17.243 18.547 1.00 83.60 427 GLU B C 1
ATOM 5506 O O . GLU B 1 428 ? -16.150 17.392 19.397 1.00 84.49 427 GLU B O 1
ATOM 5512 N N . ILE B 1 429 ? -18.320 17.161 18.832 1.00 85.86 428 ILE B N 1
ATOM 5513 C CA . ILE B 1 429 ? -18.866 17.219 20.183 1.00 86.81 428 ILE B CA 1
ATOM 5514 C C . ILE B 1 429 ? -18.646 15.880 20.891 1.00 86.90 428 ILE B C 1
ATOM 5515 O O . ILE B 1 429 ? -18.487 14.834 20.263 1.00 88.37 428 ILE B O 1
ATOM 5520 N N . VAL B 1 430 ? -18.682 15.905 22.223 1.00 85.00 429 VAL B N 1
ATOM 5521 C CA . VAL B 1 430 ? -18.616 14.695 23.039 1.00 77.08 429 VAL B CA 1
ATOM 5522 C C . VAL B 1 430 ? -20.022 14.310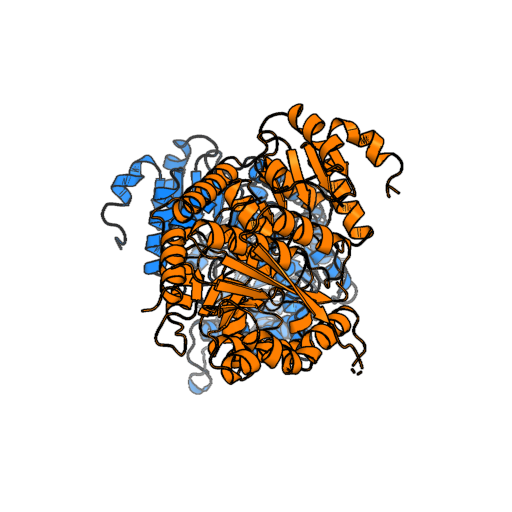 23.471 1.00 78.92 429 VAL B C 1
ATOM 5523 O O . VAL B 1 430 ? -20.680 15.059 24.201 1.00 85.28 429 VAL B O 1
ATOM 5527 N N . ARG B 1 431 ? -20.462 13.126 23.058 1.00 81.65 430 ARG B N 1
ATOM 5528 C CA . ARG B 1 431 ? -21.815 12.656 23.354 1.00 88.41 430 ARG B CA 1
ATOM 5529 C C . ARG B 1 431 ? -22.052 12.532 24.870 1.00 83.91 430 ARG B C 1
ATOM 5530 O O . ARG B 1 431 ? -21.138 12.264 25.643 1.00 86.74 430 ARG B O 1
ATOM 5538 N N . ARG B 1 432 ? -23.301 12.752 25.293 1.00 82.40 431 ARG B N 1
ATOM 5539 C CA . ARG B 1 432 ? -23.658 12.665 26.705 1.00 87.71 431 ARG B CA 1
ATOM 5540 C C . ARG B 1 432 ? -23.496 11.250 27.212 1.00 92.50 431 ARG B C 1
ATOM 5541 O O . ARG B 1 432 ? -23.067 11.023 28.352 1.00 95.79 431 ARG B O 1
ATOM 5543 N N . GLU B 1 433 ? -23.980 10.295 26.426 1.00 94.25 432 GLU B N 1
ATOM 5544 C CA . GLU B 1 433 ? -23.890 8.909 26.826 1.00 88.04 432 GLU B CA 1
ATOM 5545 C C . GLU B 1 433 ? -22.440 8.533 27.088 1.00 86.01 432 GLU B C 1
ATOM 5546 O O . GLU B 1 433 ? -22.130 7.905 28.108 1.00 82.59 432 GLU B O 1
ATOM 5549 N N . GLU B 1 434 ? -21.519 8.995 26.239 1.00 80.71 433 GLU B N 1
ATOM 5550 C CA . GLU B 1 434 ? -20.118 8.728 26.537 1.00 82.44 433 GLU B CA 1
ATOM 5551 C C . GLU B 1 434 ? -19.700 9.426 27.826 1.00 79.84 433 GLU B C 1
ATOM 5552 O O . GLU B 1 434 ? -19.081 8.813 28.700 1.00 81.00 433 GLU B O 1
ATOM 5558 N N . ILE B 1 435 ? -20.074 10.691 27.985 1.00 79.15 434 ILE B N 1
ATOM 5559 C CA . ILE B 1 435 ? -19.747 11.427 29.207 1.00 83.13 434 ILE B CA 1
ATOM 5560 C C . ILE B 1 435 ? -20.303 10.718 30.442 1.00 77.65 434 ILE B C 1
ATOM 5561 O O . ILE B 1 435 ? -19.625 10.612 31.470 1.00 76.42 434 ILE B O 1
ATOM 5566 N N . ALA B 1 436 ? -21.537 10.221 30.370 1.00 78.76 435 ALA B N 1
ATOM 5567 C CA . ALA B 1 436 ? -22.143 9.602 31.547 1.00 82.29 435 ALA B CA 1
ATOM 5568 C C . ALA B 1 436 ? -21.413 8.319 31.938 1.00 84.63 435 ALA B C 1
ATOM 5569 O O . ALA B 1 436 ? -21.256 8.011 33.130 1.00 79.13 435 ALA B O 1
ATOM 5571 N N . GLY B 1 437 ? -20.953 7.561 30.947 1.00 79.94 436 GLY B N 1
ATOM 5572 C CA . GLY B 1 437 ? -20.272 6.322 31.247 1.00 73.84 436 GLY B CA 1
ATOM 5573 C C . GLY B 1 437 ? -19.024 6.538 32.068 1.00 70.67 436 GLY B C 1
ATOM 5574 O O . GLY B 1 437 ? -18.832 5.901 33.102 1.00 78.92 436 GLY B O 1
ATOM 5575 N N . ARG B 1 438 ? -18.166 7.455 31.634 1.00 69.02 437 ARG B N 1
ATOM 5576 C CA . ARG B 1 438 ? -16.885 7.615 32.317 1.00 76.89 437 ARG B CA 1
ATOM 5577 C C . ARG B 1 438 ? -17.066 8.198 33.719 1.00 73.54 437 ARG B C 1
ATOM 5578 O O . ARG B 1 438 ? -16.369 7.803 34.664 1.00 72.83 437 ARG B O 1
ATOM 5586 N N . VAL B 1 439 ? -17.994 9.135 33.877 1.00 66.62 438 VAL B N 1
ATOM 5587 C CA . VAL B 1 439 ? -18.249 9.676 35.202 1.00 70.59 438 VAL B CA 1
ATOM 5588 C C . VAL B 1 439 ? -18.748 8.579 36.132 1.00 70.92 438 VAL B C 1
ATOM 5589 O O . VAL B 1 439 ? -18.246 8.418 37.251 1.00 70.61 438 VAL B O 1
ATOM 5593 N N . ALA B 1 440 ? -19.742 7.804 35.681 1.00 72.41 439 ALA B N 1
ATOM 5594 C CA . ALA B 1 440 ? -20.252 6.697 36.493 1.00 70.61 439 ALA B CA 1
ATOM 5595 C C . ALA B 1 440 ? -19.156 5.694 36.787 1.00 65.71 439 ALA B C 1
ATOM 5596 O O . ALA B 1 440 ? -19.056 5.177 37.903 1.00 64.76 439 ALA B O 1
ATOM 5598 N N . GLU B 1 441 ? -18.319 5.416 35.793 1.00 65.80 440 GLU B N 1
ATOM 5599 C CA . GLU B 1 441 ? -17.230 4.476 35.986 1.00 67.53 440 GLU B CA 1
ATOM 5600 C C . GLU B 1 441 ? -16.208 5.030 36.965 1.00 67.99 440 GLU B C 1
ATOM 5601 O O . GLU B 1 441 ? -15.800 4.338 37.904 1.00 70.41 440 GLU B O 1
ATOM 5607 N N . LEU B 1 442 ? -15.796 6.281 36.776 1.00 68.61 441 LEU B N 1
ATOM 5608 C CA . LEU B 1 442 ? -14.836 6.888 37.695 1.00 67.53 441 LEU B CA 1
ATOM 5609 C C . LEU B 1 442 ? -15.350 6.873 39.130 1.00 65.78 441 LEU B C 1
ATOM 5610 O O . LEU B 1 442 ? -14.615 6.534 40.065 1.00 60.05 441 LEU B O 1
ATOM 5615 N N . MET B 1 443 ? -16.608 7.252 39.309 1.00 67.39 442 MET B N 1
ATOM 5616 C CA . MET B 1 443 ? -17.176 7.347 40.674 1.00 60.49 442 MET B CA 1
ATOM 5617 C C . MET B 1 443 ? -17.332 5.967 41.304 1.00 67.06 442 MET B C 1
ATOM 5618 O O . MET B 1 443 ? -17.426 5.912 42.526 1.00 77.47 442 MET B O 1
ATOM 5623 N N . ALA B 1 444 ? -17.380 4.905 40.503 1.00 71.04 443 ALA B N 1
ATOM 5624 C CA . ALA B 1 444 ? -17.623 3.582 41.053 1.00 64.36 443 ALA B CA 1
ATOM 5625 C C . ALA B 1 444 ? -16.384 2.704 41.104 1.00 60.42 443 ALA B C 1
ATOM 5626 O O . ALA B 1 444 ? -16.485 1.547 41.510 1.00 61.61 443 ALA B O 1
ATOM 5628 N N . SER B 1 445 ? -15.224 3.217 40.739 1.00 58.87 444 SER B N 1
ATOM 5629 C CA . SER B 1 445 ? -14.040 2.386 40.717 1.00 56.86 444 SER B CA 1
ATOM 5630 C C . SER B 1 445 ? -13.274 2.515 42.016 1.00 59.64 444 SER B C 1
ATOM 5631 O O . SER B 1 445 ? -12.598 3.531 42.219 1.00 60.67 444 SER B O 1
ATOM 5634 N N . PRO B 1 446 ? -13.282 1.497 42.886 1.00 65.76 445 PRO B N 1
ATOM 5635 C CA . PRO B 1 446 ? -12.529 1.615 44.141 1.00 60.08 445 PRO B CA 1
ATOM 5636 C C . PRO B 1 446 ? -11.033 1.667 43.922 1.00 56.37 445 PRO B C 1
ATOM 5637 O O . PRO B 1 446 ? -10.350 2.448 44.588 1.00 55.45 445 PRO B O 1
ATOM 5641 N N . ALA B 1 447 ? -10.500 0.857 43.006 1.00 59.22 446 ALA B N 1
ATOM 5642 C CA . ALA B 1 447 ? -9.058 0.831 42.794 1.00 59.11 446 ALA B CA 1
ATOM 5643 C C . ALA B 1 447 ? -8.548 2.184 42.316 1.00 60.64 446 ALA B C 1
ATOM 5644 O O . ALA B 1 447 ? -7.434 2.585 42.668 1.00 59.48 446 ALA B O 1
ATOM 5646 N N . ALA B 1 448 ? -9.350 2.900 41.508 1.00 59.61 447 ALA B N 1
ATOM 5647 C CA . ALA B 1 448 ? -8.993 4.258 41.091 1.00 56.81 447 ALA B CA 1
ATOM 5648 C C . ALA B 1 448 ? -8.862 5.183 42.292 1.00 54.91 447 ALA B C 1
ATOM 5649 O O . ALA B 1 448 ? -7.935 5.998 42.365 1.00 57.25 447 ALA B O 1
ATOM 5651 N N . ALA B 1 449 ? -9.797 5.076 43.236 1.00 53.75 448 ALA B N 1
ATOM 5652 C CA . ALA B 1 449 ? -9.696 5.806 44.493 1.00 50.99 448 ALA B CA 1
ATOM 5653 C C . ALA B 1 449 ? -8.396 5.493 45.210 1.00 52.23 448 ALA B C 1
ATOM 5654 O O . ALA B 1 449 ? -7.702 6.397 45.680 1.00 52.31 448 ALA B O 1
ATOM 5656 N N . ALA B 1 450 ? -8.063 4.210 45.316 1.00 56.39 449 ALA B N 1
ATOM 5657 C CA . ALA B 1 450 ? -6.869 3.795 46.038 1.00 55.33 449 ALA B CA 1
ATOM 5658 C C . ALA B 1 450 ? -5.611 4.308 45.367 1.00 57.86 449 ALA B C 1
ATOM 5659 O O . ALA B 1 450 ? -4.647 4.679 46.042 1.00 57.83 449 ALA B O 1
ATOM 5661 N N . ALA B 1 451 ? -5.589 4.319 44.033 1.00 60.09 450 ALA B N 1
ATOM 5662 C CA . ALA B 1 451 ? -4.440 4.875 43.332 1.00 56.33 450 ALA B CA 1
ATOM 5663 C C . ALA B 1 451 ? -4.313 6.365 43.605 1.00 59.20 450 ALA B C 1
ATOM 5664 O O . ALA B 1 451 ? -3.206 6.876 43.814 1.00 58.41 450 ALA B O 1
ATOM 5666 N N . ALA B 1 452 ? -5.442 7.074 43.635 1.00 58.35 451 ALA B N 1
ATOM 5667 C CA . ALA B 1 452 ? -5.392 8.503 43.899 1.00 59.31 451 ALA B CA 1
ATOM 5668 C C . ALA B 1 452 ? -4.835 8.777 45.295 1.00 56.53 451 ALA B C 1
ATOM 5669 O O . ALA B 1 452 ? -4.015 9.685 45.479 1.00 51.05 451 ALA B O 1
ATOM 5671 N N . ALA B 1 453 ? -5.209 7.949 46.273 1.00 56.28 452 ALA B N 1
ATOM 5672 C CA . ALA B 1 453 ? -4.692 8.105 47.627 1.00 51.86 452 ALA B CA 1
ATOM 5673 C C . ALA B 1 453 ? -3.174 7.930 47.690 1.00 59.58 452 ALA B C 1
ATOM 5674 O O . ALA B 1 453 ? -2.520 8.501 48.570 1.00 65.34 452 ALA B O 1
ATOM 5676 N N . LYS B 1 454 ? -2.586 7.151 46.776 1.00 58.84 453 LYS B N 1
ATOM 5677 C CA . LYS B 1 454 ? -1.129 7.028 46.777 1.00 62.85 453 LYS B CA 1
ATOM 5678 C C . LYS B 1 454 ? -0.487 8.312 46.285 1.00 61.83 453 LYS B C 1
ATOM 5679 O O . LYS B 1 454 ? 0.546 8.754 46.810 1.00 64.01 453 LYS B O 1
ATOM 5685 N N . VAL B 1 455 ? -1.085 8.931 45.273 1.00 60.15 454 VAL B N 1
ATOM 5686 C CA . VAL B 1 455 ? -0.557 10.209 44.825 1.00 66.48 454 VAL B CA 1
ATOM 5687 C C . VAL B 1 455 ? -0.515 11.182 45.984 1.00 61.79 454 VAL B C 1
ATOM 5688 O O . VAL B 1 455 ? 0.514 11.818 46.236 1.00 61.76 454 VAL B O 1
ATOM 5692 N N . LYS B 1 456 ? -1.634 11.288 46.715 1.00 56.00 455 LYS B N 1
ATOM 5693 C CA . LYS B 1 456 ? -1.719 12.174 47.864 1.00 57.29 455 LYS B CA 1
ATOM 5694 C C . LYS B 1 456 ? -0.593 11.903 48.858 1.00 60.51 455 LYS B C 1
ATOM 5695 O O . LYS B 1 456 ? 0.171 12.812 49.209 1.00 62.93 455 LYS B O 1
ATOM 5701 N N . GLU B 1 457 ? -0.463 10.661 49.312 1.00 61.49 456 GLU B N 1
ATOM 5702 C CA . GLU B 1 457 ? 0.618 10.325 50.228 1.00 63.40 456 GLU B CA 1
ATOM 5703 C C . GLU B 1 457 ? 1.966 10.735 49.670 1.00 64.07 456 GLU B C 1
ATOM 5704 O O . GLU B 1 457 ? 2.775 11.359 50.364 1.00 65.50 456 GLU B O 1
ATOM 5710 N N . GLU B 1 458 ? 2.252 10.351 48.439 1.00 56.88 457 GLU B N 1
ATOM 5711 C CA . GLU B 1 458 ? 3.530 10.721 47.875 1.00 63.38 457 GLU B CA 1
ATOM 5712 C C . GLU B 1 458 ? 3.685 12.236 47.830 1.00 67.43 457 GLU B C 1
ATOM 5713 O O . GLU B 1 458 ? 4.758 12.767 48.140 1.00 66.16 457 GLU B O 1
ATOM 5719 N N . ALA B 1 459 ? 2.614 12.943 47.450 1.00 64.88 458 ALA B N 1
ATOM 5720 C CA . ALA B 1 459 ? 2.669 14.393 47.350 1.00 63.89 458 ALA B CA 1
ATOM 5721 C C . ALA B 1 459 ? 2.951 15.010 48.704 1.00 65.92 458 ALA B C 1
ATOM 5722 O O . ALA B 1 459 ? 3.879 15.815 48.849 1.00 70.00 458 ALA B O 1
ATOM 5724 N N . VAL B 1 460 ? 2.167 14.631 49.709 1.00 59.56 459 VAL B N 1
ATOM 5725 C CA . VAL B 1 460 ? 2.425 15.077 51.073 1.00 61.88 459 VAL B CA 1
ATOM 5726 C C . VAL B 1 460 ? 3.859 14.740 51.492 1.00 67.21 459 VAL B C 1
ATOM 5727 O O . VAL B 1 460 ? 4.535 15.542 52.142 1.00 71.69 459 VAL B O 1
ATOM 5731 N N . ARG B 1 461 ? 4.346 13.547 51.140 1.00 68.00 460 ARG B N 1
ATOM 5732 C CA . ARG B 1 461 ? 5.690 13.165 51.558 1.00 69.05 460 ARG B CA 1
ATOM 5733 C C . ARG B 1 461 ? 6.715 14.175 51.059 1.00 73.80 460 ARG B C 1
ATOM 5734 O O . ARG B 1 461 ? 7.602 14.599 51.810 1.00 78.53 460 ARG B O 1
ATOM 5737 N N . ALA B 1 462 ? 6.600 14.577 49.792 1.00 74.97 461 ALA B N 1
ATOM 5738 C CA . ALA B 1 462 ? 7.498 15.582 49.236 1.00 71.32 461 ALA B CA 1
ATOM 5739 C C . ALA B 1 462 ? 7.277 16.927 49.899 1.00 76.36 461 ALA B C 1
ATOM 5740 O O . ALA B 1 462 ? 8.226 17.691 50.102 1.00 80.44 461 ALA B O 1
ATOM 5742 N N . ALA B 1 463 ? 6.028 17.233 50.241 1.00 71.25 462 ALA B N 1
ATOM 5743 C CA . ALA B 1 463 ? 5.737 18.507 50.880 1.00 74.76 462 ALA B CA 1
ATOM 5744 C C . ALA B 1 463 ? 6.217 18.522 52.323 1.00 81.23 462 ALA B C 1
ATOM 5745 O O . ALA B 1 463 ? 6.761 19.529 52.788 1.00 82.95 462 ALA B O 1
ATOM 5747 N N . THR B 1 464 ? 6.022 17.425 53.047 1.00 83.10 463 THR B N 1
ATOM 5748 C CA . THR B 1 464 ? 6.374 17.407 54.450 1.00 83.69 463 THR B CA 1
ATOM 5749 C C . THR B 1 464 ? 7.886 17.605 54.623 1.00 93.40 463 THR B C 1
ATOM 5750 O O . THR B 1 464 ? 8.694 17.416 53.700 1.00 86.34 463 THR B O 1
ATOM 5754 N N . ALA B 1 465 ? 8.258 18.020 55.830 1.00 92.59 464 ALA B N 1
ATOM 5755 C CA . ALA B 1 465 ? 9.636 18.402 56.092 1.00 86.07 464 ALA B CA 1
ATOM 5756 C C . ALA B 1 465 ? 10.580 17.228 55.904 1.00 83.17 464 ALA B C 1
ATOM 5757 O O . ALA B 1 465 ? 10.257 16.092 56.252 1.00 91.09 464 ALA B O 1
ATOM 5759 N N . GLY B 1 466 ? 11.746 17.501 55.343 1.00 80.34 465 GLY B N 1
ATOM 5760 C CA . GLY B 1 466 ? 12.677 16.456 54.995 1.00 78.57 465 GLY B CA 1
ATOM 5761 C C . GLY B 1 466 ? 12.464 15.858 53.622 1.00 89.95 465 GLY B C 1
ATOM 5762 O O . GLY B 1 466 ? 13.378 15.192 53.104 1.00 77.63 465 GLY B O 1
ATOM 5763 N N . GLY B 1 467 ? 11.291 16.089 53.010 1.00 95.53 466 GLY B N 1
ATOM 5764 C CA . GLY B 1 467 ? 11.000 15.529 51.702 1.00 86.13 466 GLY B CA 1
ATOM 5765 C C . GLY B 1 467 ? 11.809 16.198 50.612 1.00 82.91 466 GLY B C 1
ATOM 5766 O O . GLY B 1 467 ? 12.430 17.241 50.814 1.00 89.15 466 GLY B O 1
ATOM 5767 N N . SER B 1 468 ? 11.796 15.589 49.426 1.00 75.43 467 SER B N 1
ATOM 5768 C CA . SER B 1 468 ? 12.649 16.085 48.348 1.00 87.16 467 SER B CA 1
ATOM 5769 C C . SER B 1 468 ? 12.301 17.528 47.988 1.00 88.39 467 SER B C 1
ATOM 5770 O O . SER B 1 468 ? 13.186 18.335 47.671 1.00 90.65 467 SER B O 1
ATOM 5773 N N . SER B 1 469 ? 11.025 17.888 48.086 1.00 85.93 468 SER B N 1
ATOM 5774 C CA . SER B 1 469 ? 10.631 19.227 47.683 1.00 86.71 468 SER B CA 1
ATOM 5775 C C . SER B 1 469 ? 11.047 20.265 48.725 1.00 81.21 468 SER B C 1
ATOM 5776 O O . SER B 1 469 ? 11.729 21.240 48.392 1.00 71.75 468 SER B O 1
ATOM 5779 N N . GLN B 1 470 ? 10.697 20.053 50.000 1.00 81.09 469 GLN B N 1
ATOM 5780 C CA . GLN B 1 470 ? 11.090 21.025 51.026 1.00 84.44 469 GLN B CA 1
ATOM 5781 C C . GLN B 1 470 ? 12.607 21.195 51.082 1.00 85.38 469 GLN B C 1
ATOM 5782 O O . GLN B 1 470 ? 13.104 22.289 51.385 1.00 76.12 469 GLN B O 1
ATOM 5788 N N . ARG B 1 471 ? 13.362 20.127 50.797 1.00 85.81 470 ARG B N 1
ATOM 5789 C CA . ARG B 1 471 ? 14.815 20.245 50.778 1.00 81.28 470 ARG B CA 1
ATOM 5790 C C . ARG B 1 471 ? 15.249 21.188 49.675 1.00 76.70 470 ARG B C 1
ATOM 5791 O O . ARG B 1 471 ? 16.153 22.011 49.861 1.00 76.61 470 ARG B O 1
ATOM 5793 N N . GLN B 1 472 ? 14.574 21.114 48.532 1.00 73.50 471 GLN B N 1
ATOM 5794 C CA . GLN B 1 472 ? 14.948 21.947 47.399 1.00 75.86 471 GLN B CA 1
ATOM 5795 C C . GLN B 1 472 ? 14.649 23.425 47.672 1.00 73.27 471 GLN B C 1
ATOM 5796 O O . GLN B 1 472 ? 15.437 24.308 47.320 1.00 66.32 471 GLN B O 1
ATOM 5802 N N . LEU B 1 473 ? 13.521 23.704 48.321 1.00 72.03 472 LEU B N 1
ATOM 5803 C CA . LEU B 1 473 ? 13.204 25.063 48.734 1.00 63.16 472 LEU B CA 1
ATOM 5804 C C . LEU B 1 473 ? 14.189 25.571 49.784 1.00 69.76 472 LEU B C 1
ATOM 5805 O O . LEU B 1 473 ? 14.629 26.720 49.710 1.00 74.75 472 LEU B O 1
ATOM 5808 N N . GLU B 1 474 ? 14.543 24.744 50.778 1.00 69.35 473 GLU B N 1
ATOM 5809 C CA . GLU B 1 474 ? 15.577 25.146 51.740 1.00 73.14 473 GLU B CA 1
ATOM 5810 C C . GLU B 1 474 ? 16.889 25.450 51.022 1.00 72.21 473 GLU B C 1
ATOM 5811 O O . GLU B 1 474 ? 17.553 26.461 51.288 1.00 68.96 473 GLU B O 1
ATOM 5814 N N . ASP B 1 475 ? 17.274 24.572 50.109 1.00 73.48 474 ASP B N 1
ATOM 5815 C CA . ASP B 1 475 ? 18.526 24.732 49.398 1.00 71.57 474 ASP B CA 1
ATOM 5816 C C . ASP B 1 475 ? 18.469 25.910 48.444 1.00 74.66 474 ASP B C 1
ATOM 5817 O O . ASP B 1 475 ? 19.468 26.612 48.267 1.00 82.49 474 ASP B O 1
ATOM 5822 N N . LEU B 1 476 ? 17.317 26.141 47.811 1.00 74.78 475 LEU B N 1
ATOM 5823 C CA . LEU B 1 476 ? 17.169 27.320 46.953 1.00 77.12 475 LEU B CA 1
ATOM 5824 C C . LEU B 1 476 ? 17.366 28.596 47.748 1.00 72.49 475 LEU B C 1
ATOM 5825 O O . LEU B 1 476 ? 18.047 29.518 47.297 1.00 72.32 475 LEU B O 1
ATOM 5828 N N . VAL B 1 477 ? 16.776 28.658 48.939 1.00 75.26 476 VAL B N 1
ATOM 5829 C CA . VAL B 1 477 ? 16.883 29.845 49.777 1.00 76.25 476 VAL B CA 1
ATOM 5830 C C . VAL B 1 477 ? 18.340 30.152 50.093 1.00 78.38 476 VAL B C 1
ATOM 5831 O O . VAL B 1 477 ? 18.755 31.316 50.109 1.00 81.68 476 VAL B O 1
ATOM 5835 N N . SER B 1 478 ? 19.134 29.120 50.367 1.00 79.03 477 SER B N 1
ATOM 5836 C CA . SER B 1 478 ? 20.538 29.341 50.690 1.00 78.99 477 SER B CA 1
ATOM 5837 C C . SER B 1 478 ? 21.252 30.055 49.550 1.00 81.57 477 SER B C 1
ATOM 5838 O O . SER B 1 478 ? 22.074 30.949 49.786 1.00 84.14 477 SER B O 1
ATOM 5840 N N . ARG B 1 479 ? 20.912 29.706 48.302 1.00 81.93 478 ARG B N 1
ATOM 5841 C CA . ARG B 1 479 ? 21.476 30.397 47.146 1.00 83.27 478 ARG B CA 1
ATOM 5842 C C . ARG B 1 479 ? 21.308 31.903 47.258 1.00 81.49 478 ARG B C 1
ATOM 5843 O O . ARG B 1 479 ? 22.078 32.653 46.654 1.00 91.87 478 ARG B O 1
ATOM 5851 N N . PHE B 1 480 ? 20.326 32.355 48.030 1.00 82.31 479 PHE B N 1
ATOM 5852 C CA . PHE B 1 480 ? 20.109 33.765 48.308 1.00 82.13 479 PHE B CA 1
ATOM 5853 C C . PHE B 1 480 ? 20.935 34.246 49.496 1.00 90.34 479 PHE B C 1
ATOM 5854 O O . PHE B 1 480 ? 21.590 35.293 49.415 1.00 98.01 479 PHE B O 1
ATOM 5862 N N . THR B 1 481 ? 20.925 33.496 50.600 1.00 88.04 480 THR B N 1
ATOM 5863 C CA . THR B 1 481 ? 21.799 33.781 51.735 1.00 89.17 480 THR B CA 1
ATOM 5864 C C . THR B 1 481 ? 23.218 33.349 51.360 1.00 101.20 480 THR B C 1
ATOM 5865 O O . THR B 1 481 ? 23.731 32.301 51.769 1.00 105.53 480 THR B O 1
ATOM 5869 N N . CYS B 1 482 ? 23.838 34.167 50.519 1.00 100.75 481 CYS B N 1
ATOM 5870 C CA . CYS B 1 482 ? 25.236 33.991 50.174 1.00 108.83 481 CYS B CA 1
ATOM 5871 C C . CYS B 1 482 ? 26.088 34.859 51.099 1.00 119.89 481 CYS B C 1
ATOM 5872 O O . CYS B 1 482 ? 25.621 35.874 51.631 1.00 113.81 481 CYS B O 1
ATOM 5874 N N . SER B 1 483 ? 27.337 34.437 51.306 1.00 124.21 482 SER B N 1
ATOM 5875 C CA . SER B 1 483 ? 28.240 35.116 52.241 1.00 119.53 482 SER B CA 1
ATOM 5876 C C . SER B 1 483 ? 29.040 36.250 51.585 1.00 115.39 482 SER B C 1
ATOM 5877 O O . SER B 1 483 ? 28.827 36.605 50.420 1.00 107.40 482 SER B O 1
#

Foldseek 3Di:
DFAEEEEEWDDDCLGVVVVLLLLVVLVVVGAQYEYEAEPPHPDPVVVVVVVVSQVPDVSYHYDYDYFDDDDVVPDPDPDPVVVVLVSVLVCQVVVLVVQCPDPPHHLAYEYELLSLLSNVVSCVVSVHAYEYEDSADLQVLLCLQCVLVCVVDDPASCSQQQHHRDDPQLAFPVCNDCPDPVNVSSNSSNVSLLAHQAYEYADACLLRVRSVVVQQVPCSHVPGRRYQYQHPRDDPPPVVVLVPAAFQQEEEEDAPPDDDDDLVQVVLLLLLVQLLPTAYEAEAPCSDDCSCVSCVVRYHYYHDDDDVLCVLQRRRHNAYEYLLSVNNLRSNLLSLREYEHDNAGHNSSSSQSSSVVQLSYHYPVVADYVVDDDHDGSVVSSVRSNVCSVDVSSSVSSVVSNVLSVQLNDPPHPSSVSSVVVSVSSPDD/DAAEEEEEFDDDPLGLVVSLLVQVVSVVLRHAYEYEAEPPHPDPVSVVVVCVSQVVDNSYHYHYHHLPQDVPDPVVSSVCSVLVCLQVCLVVLCPDPPNHLAYEYELLSLLRNVVSCVVVVGAYEYEYSADLQVLQCLQCVLVCVVDHVCARQQDGHHDDLQLAFPQCNDCPGPVNVSSSSSNVSLLAHQAYEYADDCLLRVRSVVSQQVRPHPPGGRRYFYQHDGDDFLCVVPVVVLVVAAFQFEEEEDEGPDDPDDPVLVVLLLLLCVLLPTAYEAEAVDPDPCSCVVCVVRYDYYDGDHDLLCVLQRRRHAAYEYLQSRNSVRSNLQSLHQYEHDNAGHNSSVSQVSSVVQLSYDYPNPHHYPVDPDHDGNVVSSVRSNVSSPDVVSSVSSVVSNVLRVQLNDPPHPNVVSSSVVVVSSVDD